Protein 9HYQ (pdb70)

Radius of gyration: 39.66 Å; Cα contacts (8 Å, |Δi|>4): 3460; chains: 2; bounding box: 107×96×97 Å

Solvent-accessible surface area: 54038 Å² total; per-residue (Å²): 198,91,54,46,14,65,20,100,76,58,5,197,38,0,11,39,0,0,0,0,0,0,6,23,0,0,0,0,0,0,0,40,153,3,7,2,1,4,0,0,0,28,6,10,1,4,1,9,15,0,1,6,0,2,4,0,2,1,36,6,85,2,34,107,28,27,5,109,151,34,172,111,9,111,0,17,0,46,0,74,34,0,12,0,23,0,28,4,154,33,8,59,0,18,0,1,0,0,5,98,57,34,1,0,0,1,32,1,89,5,94,164,74,9,43,0,26,1,30,0,3,1,3,6,41,94,73,43,109,19,97,206,28,3,0,38,3,0,0,15,7,154,36,33,73,218,56,20,52,16,66,21,11,101,36,53,68,150,114,2,22,51,0,13,1,27,0,38,3,49,113,117,6,2,3,22,56,0,0,53,39,0,33,0,79,160,18,64,108,101,17,42,32,3,0,89,19,15,0,3,1,0,2,0,0,0,51,44,9,80,84,70,26,69,70,82,61,88,41,16,69,5,46,17,77,7,23,0,2,66,3,106,157,45,32,122,151,14,45,3,0,0,0,3,37,38,69,67,9,153,60,54,99,82,0,54,112,18,0,79,88,26,8,96,77,0,1,84,171,18,138,19,25,87,137,20,9,68,96,10,50,136,89,1,39,91,26,0,48,55,0,12,111,50,0,28,1,21,30,126,117,110,45,98,80,29,6,97,43,0,8,76,0,2,16,0,0,2,0,1,2,0,0,1,0,94,7,80,17,2,2,3,2,0,0,1,5,1,2,1,0,1,23,65,29,38,136,188,36,37,14,8,0,4,2,3,74,72,0,0,0,0,2,12,2,13,7,2,0,0,0,0,22,1,2,10,7,0,5,1,37,58,1,0,43,4,0,4,57,9,5,43,125,0,19,109,0,0,47,8,0,0,101,44,23,8,126,12,102,3,3,0,5,1,3,5,0,0,10,0,0,0,0,0,0,3,26,0,10,80,196,40,37,101,210,40,60,73,0,15,1,102,18,39,138,3,25,29,3,6,14,11,3,0,4,1,0,11,0,0,3,33,5,89,71,9,27,54,35,116,9,90,81,18,54,76,1,0,56,12,0,0,28,1,4,27,60,3,5,80,51,24,4,62,148,123,42,196,137,28,42,47,87,113,34,40,0,36,4,58,12,8,2,0,6,30,0,1,0,31,0,25,6,2,0,2,11,0,0,1,0,79,16,0,0,70,18,3,37,164,53,33,151,79,112,104,5,93,129,11,44,134,15,12,2,91,12,16,64,67,148,22,66,45,221,139,57,160,69,65,0,0,6,0,1,132,54,80,110,80,83,28,44,62,12,4,0,0,0,12,0,0,4,7,10,74,33,21,1,8,49,51,145,90,36,109,20,0,64,15,0,0,79,73,0,76,34,0,95,165,10,52,27,70,32,0,22,9,4,1,0,0,4,0,0,2,0,17,19,42,114,57,0,43,68,18,0,47,40,0,0,38,72,15,96,30,68,0,14,0,0,2,10,55,33,79,6,2,1,0,0,0,0,30,0,0,0,0,1,3,0,0,2,3,0,0,0,6,29,25,70,103,77,0,4,0,2,10,0,6,5,96,87,2,42,0,43,0,39,0,26,0,19,38,91,0,22,0,41,0,17,0,106,106,21,141,38,85,50,34,131,20,62,34,118,56,35,106,176,31,24,55,86,59,19,174,202,84,57,49,13,66,20,97,74,52,5,184,26,0,11,35,0,0,0,0,0,0,6,23,1,0,0,0,0,0,0,29,153,3,8,3,1,4,0,0,1,29,6,9,0,4,1,6,16,0,2,5,0,2,4,0,2,1,34,5,87,1,49,108,28,10,4,116,130,16,187,83,7,102,0,18,0,60,0,81,32,0,11,0,25,0,24,3,114,64,3,58,0,21,0,0,0,1,6,100,58,32,1,0,0,2,32,2,79,22,122,186,67,6,55,0,38,0,30,0,3,1,2,7,37,100,76,44,113,23,99,206,39,2,0,40,3,1,0,16,9,154,24,35,70,213,58,20,59,16,64,21,10,102,38,58,73,45,190,105,2,23,48,0,15,1,32,0,42,3,47,102,120,6,2,3,18,58,0,0,55,44,0,32,0,80,144,14,65,116,107,17,44,31,4,0,82,14,15,0,3,1,0,0,0,0,0,65,39,10,69,85,58,28,67,70,81,61,91,20,34,62,7,49,16,75,7,29,0,3,101,1,122,151,43,29,118,147,10,47,1,0,0,0,3,36,38,72,63,10,134,58,55,104,85,1,35,100,16,0,74,78,22,8,98,75,0,2,73,166,18,126,20,26,86,169,31,8,48,104,10,45,138,93,1,39,110,22,0,50,53,0,12,114,46,0,25,1,18,21,112,218,84,107,44,75,88,30,1,108,49,0,8,76,0,2,13,0,0,1,0,1,2,0,0,1,0,94,6,80,12,1,2,4,0,0,0,0,3,1,2,1,0,0,38,59,30,38,156,189,32,42,15,8,1,5,1,4,62,68,0,0,0,1,1,6,2,15,10,2,1,0,0,0,21,1,1,10,6,0,7,1,34,54,0,0,44,3,1,4,62,9,6,41,115,0,17,110,0,0,54,9,0,0,107,29,23,8,125,19,124,4,3,0,5,2,1,8,0,0,7,0,0,0,2,0,0,3,24,0,9,66,177,47,36,96,208,37,69,104,0,11,1,102,17,41,134,5,23,36,0,6,13,4,4,0,3,2,0,11,0,0,5,32,5,84,71,11,23,59,37,110,7,84,84,19,49,76,1,0,52,13,0,0,29,0,5,26,59,3,5,81,50,22,4,64,148,128,41,233,159,26,44,54,87,113,34,41,1,41,4,60,11,8,2,0,1,28,0,1,0,29,0,28,8,2,0,2,12,0,0,2,0,80,18,0,0,67,19,3,43,161,52,34,142,70,103,107,4,68,130,10,34,117,15,12,3,94,26,18,64,66,148,20,90,35,231,84,164,65,61,0,0,5,0,2,149,53,79,109,78,81,36,46,58,16,3,0,0,0,8,0,1,4,6,9,72,32,23,3,8,50,54,150,90,37,107,19,0,64,22,0,0,74,82,0,74,24,0,90,155,15,52,27,69,33,0,33,7,6,1,0,0,2,0,0,3,0,17,20,41,144,55,0,47,68,16,0,51,38,0,0,38,73,15,98,29,63,0,14,0,0,3,10,52,34,81,1,2,0,0,0,0,0,30,0,0,0,0,0,3,0,0,2,2,0,0,0,7,26,35,69,106,75,0,5,0,2,11,0,9,7,134,98,4,17,0,43,0,39,0,20,0,20,48,86,0,25,0,36,0,10,0,109,114,24,144,45,82,70,55,127,18,62,63,61,79,40,96,161,20,18,56,82,75,90

Secondary structure (DSSP, 8-state):
----EEE-S--SSGGG-EEEEETTEEEEEEEETTEEEEEEEETT-B-TT--B---EEEEEEEES-TTTT-SS-EEEEEGGGTEEEEEETTEEEEEEE-SSSSEEEEEEEEEEEEEEEEEEEES-SS-EE--TTGGGGSSSTT-PPTT-EE-----B----EEEEEEEE--S--HHHHHHHHTT-GGGGGGS--SSTTEEEEEEEEESS-EEEEEEEEESSS-EEEEEEEE-SS-EEEEEEEEEEEEEE-SSHHHHHHHHHHHHHHH-TTSS--HHHHHHHHHHHHHHHHHHTTS-EEE---HHHHHHHHHHHHHHHHHHHHHTTTT-SSPPPSBSTT----GGGT-GGG---TT--TT-SSEEEHHHHHHHHGGGTTTT-TTTTHHHHHHHHTTHHHHHHHHHHHHS--S----SEEETTSSBPHHHH-SS--TTS-TTS-S-TTTTT---THHHHHHHHHHHHHHH----TTTHHHHHHHHHHHHHHHHHHHHHHSS-SS-TTS-----SEEETTTEEEEBS-HHHHHHHHHHHHHHHTT---SHHHHHHHHSPPPPEEEEE----EEEEE-S-SB-SEE-S---GGGTTTTTS-SSSTTSTTHHHHHHHHHH-HHHHHH--SSTT-THHHHHHHTT-TTHHHHHHHHHHS--SSSSTT----TTS-SSBHHHHHHHHHHHHHHHEEEETTEEEESTT--TT--EEEEEEETTTEEEEEEEETTEEEEEEEESGGGGGGEEE---/----EEE-S--SSGGG-EEEEETTEEEEEEEETTEEEEEEEETT-B-TT--B---EEEEEEEES-TTSS-SS-EEEEEGGGTEEEEEETTEEEEEEE-SSSSEEEEEEEEEEEEEEEEEEEES-SS-EE--TTGGGGSSSTT-PPTT-EE---EEEE----EEEEEEEE--S--HHHHHHHHTT-GGGGGGS--SSTTEEEEEEEEESS-EEEEEEEEEETTEEEEEEEEE-SS-EEEEEEEEEEEEEE-SSHHHHHHHHHHHHHHH-TTSS--HHHHHHHHHHHHHHHHHHTTS-EEE---HHHHHHHHHHHHHHHHHHHHHHTTTT-SSPPPSBSTT----GGGT-GGG---TT--TT-SSEEEHHHHHHHHGGGTTTT-TTTTHHHHHHHHTTHHHHHHHHHHHHS--S----SEEETTSSBPHHHH-SS--TTS-TTS-S-TTTTT---THHHHHHHHHHHHHHH----TTTHHHHHHHHHHHHHHHHHHHHHHSS-SS-TTS-----SEEETTTEEEEBS-HHHHHHHHHHHHHHHTT---SHHHHHHHHSPPPPEEEEE---EEEEE-S-SB-SEE-S---GGGTTTTTS-SSSTTSTTHHHHHHHHHH-HHHHHH--SSTT-THHHHHHHTT-HHHHHHHHHHHHS--SSSSTT----TTS-SSBHHHHHHHHHHHHHHHEEEETTEEEESTT--TTS-EEEEEEETTTEEEEEEEETTEEEEEEEESGGGGGGEEE--

Structure (mmCIF, N/CA/C/O backbone):
data_9HYQ
#
_entry.id   9HYQ
#
_cell.length_a   101.201
_cell.length_b   138.322
_cell.length_c   195.53
_cell.angle_alpha   90
_cell.angle_beta   90
_cell.angle_gamma   90
#
_symmetry.space_group_name_H-M   'P 21 21 21'
#
loop_
_entity.id
_entity.type
_entity.pdbx_description
1 polymer 'DUF5703 domain-containing protein'
2 water water
#
loop_
_atom_site.group_PDB
_atom_site.id
_atom_site.type_symbol
_atom_site.label_atom_id
_atom_site.label_alt_id
_atom_site.label_comp_id
_atom_site.label_asym_id
_atom_site.label_entity_id
_atom_site.label_seq_id
_atom_site.pdbx_PDB_ins_code
_atom_site.Cartn_x
_atom_site.Cartn_y
_atom_site.Cartn_z
_atom_site.occupancy
_atom_site.B_iso_or_equiv
_atom_site.auth_seq_id
_atom_site.auth_comp_id
_atom_site.auth_asym_id
_atom_site.auth_atom_id
_atom_site.pdbx_PDB_model_num
ATOM 1 N N . GLN A 1 20 ? 9.29 3.771 58.976 1 103.152 21 GLN A N 1
ATOM 2 C CA . GLN A 1 20 ? 9.235 2.661 59.971 1 114.521 21 GLN A CA 1
ATOM 3 C C . GLN A 1 20 ? 7.826 2.056 60.061 1 115.89 21 GLN A C 1
ATOM 4 O O . GLN A 1 20 ? 6.844 2.751 60.316 1 113.381 21 GLN A O 1
ATOM 10 N N . HIS A 1 21 ? 7.738 0.73 59.879 1 117.011 22 HIS A N 1
ATOM 11 C CA . HIS A 1 21 ? 6.466 0.018 59.818 1 114.538 22 HIS A CA 1
ATOM 12 C C . HIS A 1 21 ? 6.593 -1.314 60.577 1 113.759 22 HIS A C 1
ATOM 13 O O . HIS A 1 21 ? 7.227 -1.377 61.631 1 98.835 22 HIS A O 1
ATOM 20 N N . ALA A 1 22 ? 5.956 -2.374 60.058 1 115.911 23 ALA A N 1
ATOM 21 C CA . ALA A 1 22 ? 5.926 -3.667 60.723 1 117.224 23 ALA A CA 1
ATOM 22 C C . ALA A 1 22 ? 5.628 -4.785 59.721 1 121.13 23 ALA A C 1
ATOM 23 O O . ALA A 1 22 ? 4.765 -4.661 58.843 1 94.446 23 ALA A O 1
ATOM 25 N N . ASN A 1 23 ? 6.364 -5.893 59.895 1 119.404 24 ASN A N 1
ATOM 26 C CA . ASN A 1 23 ? 6.15 -7.134 59.172 1 99.212 24 ASN A CA 1
ATOM 27 C C . ASN A 1 23 ? 5.024 -7.909 59.854 1 98.79 24 ASN A C 1
ATOM 28 O O . ASN A 1 23 ? 4.579 -7.532 60.941 1 98.005 24 ASN A O 1
ATOM 33 N N . VAL A 1 24 ? 4.552 -8.972 59.192 1 98.477 25 VAL A N 1
ATOM 34 C CA . VAL A 1 24 ? 3.641 -9.927 59.813 1 95.005 25 VAL A CA 1
ATOM 35 C C . VAL A 1 24 ? 4.465 -11.091 60.357 1 93.638 25 VAL A C 1
ATOM 36 O O . VAL A 1 24 ? 5.188 -11.748 59.597 1 80.299 25 VAL A O 1
ATOM 40 N N . VAL A 1 25 ? 4.333 -11.328 61.673 1 85.429 26 VAL A N 1
ATOM 41 C CA . VAL A 1 25 ? 5.098 -12.357 62.357 1 82.538 26 VAL A CA 1
ATOM 42 C C . VAL A 1 25 ? 4.131 -13.271 63.095 1 82.386 26 VAL A C 1
ATOM 43 O O . VAL A 1 25 ? 3.516 -12.849 64.068 1 84.933 26 VAL A O 1
ATOM 47 N N . TRP A 1 26 ? 4.006 -14.511 62.61 1 85.037 27 TRP A N 1
ATOM 48 C CA . TRP A 1 26 ? 3.282 -15.553 63.315 1 81.359 27 TRP A CA 1
ATOM 49 C C . TRP A 1 26 ? 4.284 -16.412 64.066 1 81.823 27 TRP A C 1
ATOM 50 O O . TRP A 1 26 ? 5.245 -16.885 63.456 1 77.617 27 TRP A O 1
ATOM 61 N N . ASP A 1 27 ? 4.002 -16.654 65.354 1 84.596 28 ASP A N 1
ATOM 62 C CA . ASP A 1 27 ? 4.913 -17.397 66.205 1 89.167 28 ASP A CA 1
ATOM 63 C C . ASP A 1 27 ? 4.344 -18.778 66.561 1 83.43 28 ASP A C 1
ATOM 64 O O . ASP A 1 27 ? 4.882 -19.428 67.451 1 100.517 28 ASP A O 1
ATOM 69 N N . THR A 1 28 ? 3.276 -19.23 65.88 1 75.567 29 THR A N 1
ATOM 70 C CA . THR A 1 28 ? 2.731 -20.574 66.072 1 72.597 29 THR A CA 1
ATOM 71 C C . THR A 1 28 ? 2.161 -21.058 64.741 1 69.348 29 THR A C 1
ATOM 72 O O . THR A 1 28 ? 1.61 -20.258 64.005 1 65.285 29 THR A O 1
ATOM 76 N N . PRO A 1 29 ? 2.21 -22.363 64.39 1 75.221 30 PRO A N 1
ATOM 77 C CA . PRO A 1 29 ? 1.837 -22.785 63.046 1 75.4 30 PRO A CA 1
ATOM 78 C C . PRO A 1 29 ? 0.356 -22.589 62.748 1 73.309 30 PRO A C 1
ATOM 79 O O . PRO A 1 29 ? -0.454 -22.347 63.639 1 70.683 30 PRO A O 1
ATOM 83 N N . SER A 1 30 ? 0.025 -22.699 61.468 1 79.782 31 SER A N 1
ATOM 84 C CA . SER A 1 30 ? -1.321 -22.453 60.991 1 84.029 31 SER A CA 1
ATOM 85 C C . SER A 1 30 ? -2.103 -23.771 60.968 1 86.689 31 SER A C 1
ATOM 86 O O . SER A 1 30 ? -1.505 -24.842 60.883 1 86.894 31 SER A O 1
ATOM 89 N N . ARG A 1 31 ? -3.44 -23.674 61.038 1 84.216 32 ARG A N 1
ATOM 90 C CA . ARG A 1 31 ? -4.327 -24.82 61.18 1 79.166 32 ARG A CA 1
ATOM 91 C C . ARG A 1 31 ? -4.802 -25.346 59.824 1 79.164 32 ARG A C 1
ATOM 92 O O . ARG A 1 31 ? -4.923 -26.557 59.667 1 87.414 32 ARG A O 1
ATOM 100 N N . ASN A 1 32 ? -5.087 -24.447 58.866 1 76.651 33 ASN A N 1
ATOM 101 C CA . ASN A 1 32 ? -5.627 -24.813 57.556 1 74.596 33 ASN A CA 1
ATOM 102 C C . ASN A 1 32 ? -5.279 -23.736 56.53 1 66.193 33 ASN A C 1
ATOM 103 O O . ASN A 1 32 ? -4.738 -22.7 56.907 1 74.69 33 ASN A O 1
ATOM 108 N N . SER A 1 33 ? -5.669 -23.941 55.261 1 61.079 34 SER A N 1
ATOM 109 C CA . SER A 1 33 ? -5.24 -23.078 54.162 1 63.951 34 SER A CA 1
ATOM 110 C C . SER A 1 33 ? -5.795 -21.65 54.248 1 72.181 34 SER A C 1
ATOM 111 O O . SER A 1 33 ? -5.247 -20.759 53.604 1 68.977 34 SER A O 1
ATOM 114 N N . SER A 1 34 ? -6.858 -21.404 55.031 1 78.117 35 SER A N 1
ATOM 115 C CA . SER A 1 34 ? -7.362 -20.048 55.216 1 76.61 35 SER A CA 1
ATOM 116 C C . SER A 1 34 ? -6.417 -19.228 56.096 1 80.067 35 SER A C 1
ATOM 117 O O . SER A 1 34 ? -6.467 -17.995 56.091 1 86.021 35 SER A O 1
ATOM 120 N N . GLU A 1 35 ? -5.606 -19.92 56.906 1 76.696 36 GLU A N 1
ATOM 121 C CA . GLU A 1 35 ? -4.657 -19.254 57.782 1 78.044 36 GLU A CA 1
ATOM 122 C C . GLU A 1 35 ? -3.315 -19.114 57.062 1 75.578 36 GLU A C 1
ATOM 123 O O . GLU A 1 35 ? -2.265 -19.291 57.684 1 72.79 36 GLU A O 1
ATOM 129 N N . SER A 1 36 ? -3.359 -18.75 55.767 1 69.424 37 SER A N 1
ATOM 130 C CA . SER A 1 36 ? -2.156 -18.688 54.947 1 67.976 37 SER A CA 1
ATOM 131 C C . SER A 1 36 ? -1.692 -17.244 54.746 1 63.048 37 SER A C 1
ATOM 132 O O . SER A 1 36 ? -2.418 -16.302 55.075 1 68.92 37 SER A O 1
ATOM 135 N N . MET A 1 37 ? -0.475 -17.122 54.192 1 54.297 38 MET A N 1
ATOM 136 C CA . MET A 1 37 ? 0.257 -15.877 54.015 1 52.001 38 MET A CA 1
ATOM 137 C C . MET A 1 37 ? 0.572 -15.656 52.531 1 52.811 38 MET A C 1
ATOM 138 O O . MET A 1 37 ? 0.976 -16.576 51.816 1 46.434 38 MET A O 1
ATOM 143 N N . PRO A 1 38 ? 0.38 -14.429 51.997 1 57.713 39 PRO A N 1
ATOM 144 C CA . PRO A 1 38 ? 0.668 -14.175 50.598 1 54.4 39 PRO A CA 1
ATOM 145 C C . PRO A 1 38 ? 2.162 -13.988 50.407 1 54.423 39 PRO A C 1
ATOM 146 O O . PRO A 1 38 ? 2.852 -13.524 51.31 1 54.53 39 PRO A O 1
ATOM 150 N N . CYS A 1 39 ? 2.64 -14.37 49.229 1 54.921 40 CYS A N 1
ATOM 151 C CA . CYS A 1 39 ? 4.028 -14.175 48.861 1 57.15 40 CYS A CA 1
ATOM 152 C C . CYS A 1 39 ? 4.092 -14.303 47.354 1 56.253 40 CYS A C 1
ATOM 153 O O . CYS A 1 39 ? 3.551 -15.249 46.791 1 64.626 40 CYS A O 1
ATOM 156 N N . GLY A 1 40 ? 4.741 -13.352 46.7 1 54.529 41 GLY A N 1
ATOM 157 C CA . GLY A 1 40 ? 4.81 -13.459 45.264 1 53.306 41 GLY A CA 1
ATOM 158 C C . GLY A 1 40 ? 5.873 -12.553 44.686 1 50.65 41 GLY A C 1
ATOM 159 O O . GLY A 1 40 ? 6.962 -12.398 45.258 1 59.184 41 GLY A O 1
ATOM 160 N N . GLY A 1 41 ? 5.495 -12.022 43.526 1 46.371 42 GLY A N 1
ATOM 161 C CA . GLY A 1 41 ? 6.368 -11.252 42.67 1 50.046 42 GLY A CA 1
ATOM 162 C C . GLY A 1 41 ? 6.146 -11.654 41.219 1 47.898 42 GLY A C 1
ATOM 163 O O . GLY A 1 41 ? 5.835 -12.804 40.94 1 43.024 42 GLY A O 1
ATOM 164 N N . GLY A 1 42 ? 6.311 -10.679 40.32 1 51.603 43 GLY A N 1
ATOM 165 C CA . GLY A 1 42 ? 6.265 -10.928 38.895 1 51.663 43 GLY A CA 1
ATOM 166 C C . GLY A 1 42 ? 4.816 -11.071 38.47 1 54.235 43 GLY A C 1
ATOM 167 O O . GLY A 1 42 ? 4.036 -10.144 38.626 1 70.109 43 GLY A O 1
ATOM 168 N N . ASP A 1 43 ? 4.457 -12.25 37.969 1 56.862 44 ASP A N 1
ATOM 169 C CA . ASP A 1 43 ? 3.059 -12.568 37.73 1 56.113 44 ASP A CA 1
ATOM 170 C C . ASP A 1 43 ? 2.67 -13.807 38.539 1 53.068 44 ASP A C 1
ATOM 171 O O . ASP A 1 43 ? 1.932 -14.65 38.037 1 59.901 44 ASP A O 1
ATOM 176 N N . ILE A 1 44 ? 3.164 -13.917 39.783 1 49.067 45 ILE A N 1
ATOM 177 C CA . ILE A 1 44 ? 3.004 -15.14 40.558 1 53.352 45 ILE A CA 1
ATOM 178 C C . ILE A 1 44 ? 2.637 -14.826 42.002 1 49.468 45 ILE A C 1
ATOM 179 O O . ILE A 1 44 ? 3.254 -13.985 42.647 1 53.07 45 ILE A O 1
ATOM 184 N N . GLY A 1 45 ? 1.688 -15.611 42.508 1 50.111 46 GLY A N 1
ATOM 185 C CA . GLY A 1 45 ? 1.229 -15.521 43.881 1 56.939 46 GLY A CA 1
ATOM 186 C C . GLY A 1 45 ? 1.172 -16.893 44.556 1 57.24 46 GLY A C 1
ATOM 187 O O . GLY A 1 45 ? 0.614 -17.857 44.032 1 57.046 46 GLY A O 1
ATOM 188 N N . MET A 1 46 ? 1.725 -16.941 45.761 1 55.953 47 MET A N 1
ATOM 189 C CA . MET A 1 46 ? 1.657 -18.131 46.577 1 59.841 47 MET A CA 1
ATOM 190 C C . MET A 1 46 ? 0.969 -17.82 47.899 1 56.954 47 MET A C 1
ATOM 191 O O . MET A 1 46 ? 1.181 -16.768 48.501 1 53.741 47 MET A O 1
ATOM 196 N N . ASN A 1 47 ? 0.143 -18.772 48.33 1 59.967 48 ASN A N 1
ATOM 197 C CA . ASN A 1 47 ? -0.328 -18.835 49.704 1 64.397 48 ASN A CA 1
ATOM 198 C C . ASN A 1 47 ? 0.531 -19.86 50.432 1 58.806 48 ASN A C 1
ATOM 199 O O . ASN A 1 47 ? 0.675 -20.978 49.957 1 57.385 48 ASN A O 1
ATOM 204 N N . ILE A 1 48 ? 1.101 -19.468 51.571 1 63.808 49 ILE A N 1
ATOM 205 C CA . ILE A 1 48 ? 2.121 -20.256 52.247 1 63.819 49 ILE A CA 1
ATOM 206 C C . ILE A 1 48 ? 1.681 -20.437 53.69 1 63.765 49 ILE A C 1
ATOM 207 O O . ILE A 1 48 ? 1.348 -19.454 54.348 1 66.914 49 ILE A O 1
ATOM 212 N N . TRP A 1 49 ? 1.731 -21.677 54.188 1 64.096 50 TRP A N 1
ATOM 213 C CA . TRP A 1 49 ? 1.402 -21.923 55.584 1 63.59 50 TRP A CA 1
ATOM 214 C C . TRP A 1 49 ? 2.025 -23.229 56.068 1 64.898 50 TRP A C 1
ATOM 215 O O . TRP A 1 49 ? 2.475 -24.053 55.27 1 51.987 50 TRP A O 1
ATOM 226 N N . VAL A 1 50 ? 2.032 -23.388 57.4 1 72.112 51 VAL A N 1
ATOM 227 C CA . VAL A 1 50 ? 2.574 -24.573 58.035 1 72.019 51 VAL A CA 1
ATOM 228 C C . VAL A 1 50 ? 1.477 -25.265 58.838 1 76.488 51 VAL A C 1
ATOM 229 O O . VAL A 1 50 ? 0.924 -24.677 59.77 1 80.965 51 VAL A O 1
ATOM 233 N N . GLU A 1 51 ? 1.228 -26.538 58.482 1 80.155 52 GLU A N 1
ATOM 234 C CA . GLU A 1 51 ? 0.136 -27.331 59.026 1 77.882 52 GLU A CA 1
ATOM 235 C C . GLU A 1 51 ? 0.657 -28.706 59.446 1 79.667 52 GLU A C 1
ATOM 236 O O . GLU A 1 51 ? 1.032 -29.512 58.589 1 79.361 52 GLU A O 1
ATOM 242 N N . GLU A 1 52 ? 0.643 -28.958 60.767 1 78.982 53 GLU A N 1
ATOM 243 C CA . GLU A 1 52 ? 1.12 -30.203 61.354 1 81.391 53 GLU A CA 1
ATOM 244 C C . GLU A 1 52 ? 2.485 -30.546 60.753 1 78.872 53 GLU A C 1
ATOM 245 O O . GLU A 1 52 ? 2.673 -31.613 60.174 1 88.739 53 GLU A O 1
ATOM 251 N N . GLY A 1 53 ? 3.422 -29.6 60.847 1 69.909 54 GLY A N 1
ATOM 252 C CA . GLY A 1 53 ? 4.818 -29.86 60.534 1 75.172 54 GLY A CA 1
ATOM 253 C C . GLY A 1 53 ? 5.139 -29.841 59.036 1 79.641 54 GLY A C 1
ATOM 254 O O . GLY A 1 53 ? 6.286 -30.057 58.639 1 86.924 54 GLY A O 1
ATOM 255 N N . ASP A 1 54 ? 4.146 -29.58 58.185 1 76.392 55 ASP A N 1
ATOM 256 C CA . ASP A 1 54 ? 4.428 -29.52 56.762 1 80.459 55 ASP A CA 1
ATOM 257 C C . ASP A 1 54 ? 4.379 -28.068 56.31 1 77.828 55 ASP A C 1
ATOM 258 O O . ASP A 1 54 ? 3.569 -27.28 56.798 1 79.917 55 ASP A O 1
ATOM 263 N N . ILE A 1 55 ? 5.293 -27.734 55.396 1 76.667 56 ILE A N 1
ATOM 264 C CA . ILE A 1 55 ? 5.281 -26.444 54.737 1 74.099 56 ILE A CA 1
ATOM 265 C C . ILE A 1 55 ? 4.482 -26.631 53.455 1 71.176 56 ILE A C 1
ATOM 266 O O . ILE A 1 55 ? 4.851 -27.421 52.588 1 72.073 56 ILE A O 1
ATOM 271 N N . LEU A 1 56 ? 3.362 -25.908 53.381 1 67.584 57 LEU A N 1
ATOM 272 C CA . LEU A 1 56 ? 2.442 -26.005 52.268 1 62.77 57 LEU A CA 1
ATOM 273 C C . LEU A 1 56 ? 2.333 -24.653 51.587 1 53.901 57 LEU A C 1
ATOM 274 O O . LEU A 1 56 ? 2.279 -23.618 52.256 1 46.764 57 LEU A O 1
ATOM 279 N N . PHE A 1 57 ? 2.323 -24.691 50.252 1 52.044 58 PHE A N 1
ATOM 280 C CA . PHE A 1 57 ? 2.08 -23.483 49.492 1 52.427 58 PHE A CA 1
ATOM 281 C C . PHE A 1 57 ? 1.249 -23.809 48.254 1 56.287 58 PHE A C 1
ATOM 282 O O . PHE A 1 57 ? 1.491 -24.795 47.565 1 62.982 58 PHE A O 1
ATOM 290 N N . TYR A 1 58 ? 0.221 -22.986 48.027 1 58.514 59 TYR A N 1
ATOM 291 C CA . TYR A 1 58 ? -0.511 -22.947 46.771 1 57.595 59 TYR A CA 1
ATOM 292 C C . TYR A 1 58 ? 0.249 -22.053 45.796 1 54.508 59 TYR A C 1
ATOM 293 O O . TYR A 1 58 ? 0.912 -21.115 46.222 1 58.271 59 TYR A O 1
ATOM 302 N N . LEU A 1 59 ? 0.119 -22.321 44.495 1 51.102 60 LEU A N 1
ATOM 303 C CA . LEU A 1 59 ? 0.86 -21.574 43.493 1 53.015 60 LEU A CA 1
ATOM 304 C C . LEU A 1 59 ? -0.064 -21.184 42.348 1 61.97 60 LEU A C 1
ATOM 305 O O . LEU A 1 59 ? -0.431 -22.028 41.528 1 78.124 60 LEU A O 1
ATOM 310 N N . SER A 1 60 ? -0.415 -19.893 42.282 1 66.876 61 SER A N 1
ATOM 311 C CA . SER A 1 60 ? -1.263 -19.384 41.214 1 65.551 61 SER A CA 1
ATOM 312 C C . SER A 1 60 ? -0.479 -18.396 40.359 1 59.088 61 SER A C 1
ATOM 313 O O . SER A 1 60 ? 0.323 -17.627 40.893 1 51.045 61 SER A O 1
ATOM 316 N N . ARG A 1 61 ? -0.706 -18.449 39.035 1 60.31 62 ARG A N 1
ATOM 317 C CA . ARG A 1 61 ? -0.115 -17.484 38.113 1 61.239 62 ARG A CA 1
ATOM 318 C C . ARG A 1 61 ? -1.223 -16.788 37.326 1 58.446 62 ARG A C 1
ATOM 319 O O . ARG A 1 61 ? -2.255 -17.394 37.026 1 68.872 62 ARG A O 1
ATOM 327 N N . SER A 1 62 ? -1.005 -15.509 37.007 1 53.969 63 SER A N 1
ATOM 328 C CA . SER A 1 62 ? -1.952 -14.747 36.211 1 61.859 63 SER A CA 1
ATOM 329 C C . SER A 1 62 ? -2.102 -15.361 34.821 1 59.476 63 SER A C 1
ATOM 330 O O . SER A 1 62 ? -1.128 -15.816 34.237 1 54.617 63 SER A O 1
ATOM 333 N N . GLY A 1 63 ? -3.34 -15.405 34.32 1 63.827 64 GLY A N 1
ATOM 334 C CA . GLY A 1 63 ? -3.596 -15.656 32.909 1 63.947 64 GLY A CA 1
ATOM 335 C C . GLY A 1 63 ? -3.824 -17.129 32.565 1 61.718 64 GLY A C 1
ATOM 336 O O . GLY A 1 63 ? -3.984 -17.457 31.392 1 63.848 64 GLY A O 1
ATOM 337 N N . THR A 1 64 ? -3.858 -18.011 33.571 1 60.592 65 THR A N 1
ATOM 338 C CA . THR A 1 64 ? -3.967 -19.445 33.326 1 61.225 65 THR A CA 1
ATOM 339 C C . THR A 1 64 ? -5.439 -19.85 33.253 1 66.641 65 THR A C 1
ATOM 340 O O . THR A 1 64 ? -6.011 -20.358 34.23 1 61.405 65 THR A O 1
ATOM 344 N N . PHE A 1 65 ? -6.037 -19.626 32.074 1 64.616 66 PHE A N 1
ATOM 345 C CA . PHE A 1 65 ? -7.473 -19.79 31.908 1 63.366 66 PHE A CA 1
ATOM 346 C C . PHE A 1 65 ? -7.733 -21.08 31.14 1 63.218 66 PHE A C 1
ATOM 347 O O . PHE A 1 65 ? -7.117 -21.294 30.099 1 66.187 66 PHE A O 1
ATOM 355 N N . ASP A 1 66 ? -8.653 -21.915 31.655 1 62.312 67 ASP A N 1
ATOM 356 C CA . ASP A 1 66 ? -8.923 -23.218 31.063 1 63.623 67 ASP A CA 1
ATOM 357 C C . ASP A 1 66 ? -9.883 -23.022 29.896 1 63.71 67 ASP A C 1
ATOM 358 O O . ASP A 1 66 ? -10.141 -21.893 29.5 1 68.821 67 ASP A O 1
ATOM 363 N N . GLU A 1 67 ? -10.402 -24.125 29.348 1 66.06 68 GLU A N 1
ATOM 364 C CA . GLU A 1 67 ? -11.266 -24.058 28.177 1 63.994 68 GLU A CA 1
ATOM 365 C C . GLU A 1 67 ? -12.641 -23.508 28.555 1 58.384 68 GLU A C 1
ATOM 366 O O . GLU A 1 67 ? -13.387 -23.087 27.673 1 49.94 68 GLU A O 1
ATOM 372 N N . ASN A 1 68 ? -12.964 -23.509 29.857 1 57.868 69 ASN A N 1
ATOM 373 C CA . ASN A 1 68 ? -14.191 -22.899 30.346 1 64.048 69 ASN A CA 1
ATOM 374 C C . ASN A 1 68 ? -13.913 -21.528 30.954 1 64.731 69 ASN A C 1
ATOM 375 O O . ASN A 1 68 ? -14.794 -20.963 31.594 1 72.94 69 ASN A O 1
ATOM 380 N N . ASN A 1 69 ? -12.687 -21.021 30.763 1 62.513 70 ASN A N 1
ATOM 381 C CA . ASN A 1 69 ? -12.268 -19.693 31.199 1 58.228 70 ASN A CA 1
ATOM 382 C C . ASN A 1 69 ? -12.27 -19.579 32.728 1 55.493 70 ASN A C 1
ATOM 383 O O . ASN A 1 69 ? -12.595 -18.517 33.264 1 51.321 70 ASN A O 1
ATOM 388 N N . CYS A 1 70 ? -11.883 -20.68 33.4 1 51.765 71 CYS A N 1
ATOM 389 C CA . CYS A 1 70 ? -11.675 -20.741 34.836 1 51.734 71 CYS A CA 1
ATOM 390 C C . CYS A 1 70 ? -10.2 -20.516 35.143 1 57.491 71 CYS A C 1
ATOM 391 O O . CYS A 1 70 ? -9.346 -21.042 34.427 1 56.259 71 CYS A O 1
ATOM 394 N N . GLN A 1 71 ? -9.904 -19.765 36.217 1 63.399 72 GLN A N 1
ATOM 395 C CA . GLN A 1 71 ? -8.513 -19.501 36.562 1 69.117 72 GLN A CA 1
ATOM 396 C C . GLN A 1 71 ? -7.987 -20.63 37.448 1 72.652 72 GLN A C 1
ATOM 397 O O . GLN A 1 71 ? -8.266 -20.674 38.652 1 67.714 72 GLN A O 1
ATOM 403 N N . LEU A 1 72 ? -7.18 -21.503 36.825 1 72.769 73 LEU A N 1
ATOM 404 C CA . LEU A 1 72 ? -6.603 -22.665 37.48 1 67.005 73 LEU A CA 1
ATOM 405 C C . LEU A 1 72 ? -5.364 -22.263 38.278 1 58.457 73 LEU A C 1
ATOM 406 O O . LEU A 1 72 ? -4.543 -21.487 37.793 1 59.98 73 LEU A O 1
ATOM 411 N N . LYS A 1 73 ? -5.247 -22.796 39.503 1 52.736 74 LYS A N 1
ATOM 412 C CA . LYS A 1 73 ? -3.989 -22.792 40.233 1 55.359 74 LYS A CA 1
ATOM 413 C C . LYS A 1 73 ? -3.107 -23.878 39.629 1 56.895 74 LYS A C 1
ATOM 414 O O . LYS A 1 73 ? -3.621 -24.863 39.1 1 54.188 74 LYS A O 1
ATOM 420 N N . GLN A 1 74 ? -1.787 -23.672 39.707 1 59.979 75 GLN A N 1
ATOM 421 C CA . GLN A 1 74 ? -0.838 -24.558 39.063 1 64.829 75 GLN A CA 1
ATOM 422 C C . GLN A 1 74 ? -0.729 -25.857 39.841 1 60.784 75 GLN A C 1
ATOM 423 O O . GLN A 1 74 ? -0.557 -26.913 39.221 1 71.407 75 GLN A O 1
ATOM 429 N N . GLY A 1 75 ? -0.787 -25.732 41.176 1 49.493 76 GLY A N 1
ATOM 430 C CA . GLY A 1 75 ? -0.851 -26.874 42.068 1 50.477 76 GLY A CA 1
ATOM 431 C C . GLY A 1 75 ? -0.632 -26.464 43.521 1 53.893 76 GLY A C 1
ATOM 432 O O . GLY A 1 75 ? -0.63 -25.275 43.838 1 53.509 76 GLY A O 1
ATOM 433 N N . ARG A 1 76 ? -0.465 -27.474 44.386 1 52.733 77 ARG A N 1
ATOM 434 C CA . ARG A 1 76 ? -0.063 -27.288 45.772 1 55.593 77 ARG A CA 1
ATOM 435 C C . ARG A 1 76 ? 1.266 -28.005 45.993 1 57.633 77 ARG A C 1
ATOM 436 O O . ARG A 1 76 ? 1.506 -29.069 45.428 1 61.504 77 ARG A O 1
ATOM 444 N N . PHE A 1 77 ? 2.129 -27.397 46.815 1 56.581 78 PHE A N 1
ATOM 445 C CA . PHE A 1 77 ? 3.445 -27.934 47.109 1 53.396 78 PHE A CA 1
ATOM 446 C C . PHE A 1 77 ? 3.556 -28.229 48.602 1 60.959 78 PHE A C 1
ATOM 447 O O . PHE A 1 77 ? 3.046 -27.484 49.448 1 58.643 78 PHE A O 1
ATOM 455 N N . ARG A 1 78 ? 4.236 -29.343 48.896 1 63.614 79 ARG A N 1
ATOM 456 C CA . ARG A 1 78 ? 4.43 -29.807 50.257 1 64.092 79 ARG A CA 1
ATOM 457 C C . ARG A 1 78 ? 5.914 -30.082 50.484 1 64.124 79 ARG A C 1
ATOM 458 O O . ARG A 1 78 ? 6.543 -30.759 49.675 1 61.234 79 ARG A O 1
ATOM 466 N N . LEU A 1 79 ? 6.448 -29.538 51.586 1 62.211 80 LEU A N 1
ATOM 467 C CA . LEU A 1 79 ? 7.832 -29.747 51.972 1 67.815 80 LEU A CA 1
ATOM 468 C C . LEU A 1 79 ? 7.875 -30.274 53.405 1 79.374 80 LEU A C 1
ATOM 469 O O . LEU A 1 79 ? 7.405 -29.613 54.335 1 79.808 80 LEU A O 1
ATOM 474 N N . ARG A 1 80 ? 8.455 -31.471 53.569 1 81.165 81 ARG A N 1
ATOM 475 C CA . ARG A 1 80 ? 8.642 -32.045 54.887 1 78.043 81 ARG A CA 1
ATOM 476 C C . ARG A 1 80 ? 10.118 -32.342 55.117 1 75.392 81 ARG A C 1
ATOM 477 O O . ARG A 1 80 ? 10.756 -33.048 54.331 1 64.26 81 ARG A O 1
ATOM 485 N N . LEU A 1 81 ? 10.618 -31.818 56.239 1 77.29 82 LEU A N 1
ATOM 486 C CA . LEU A 1 81 ? 11.95 -32.123 56.731 1 83.993 82 LEU A CA 1
ATOM 487 C C . LEU A 1 81 ? 11.913 -33.279 57.731 1 91.284 82 LEU A C 1
ATOM 488 O O . LEU A 1 81 ? 10.919 -33.468 58.425 1 96.417 82 LEU A O 1
ATOM 493 N N . SER A 1 82 ? 13.016 -34.042 57.797 1 96.169 83 SER A N 1
ATOM 494 C CA . SER A 1 82 ? 13.153 -35.162 58.72 1 97.52 83 SER A CA 1
ATOM 495 C C . SER A 1 82 ? 14.578 -35.204 59.278 1 88.697 83 SER A C 1
ATOM 496 O O . SER A 1 82 ? 15.54 -35.162 58.509 1 75.053 83 SER A O 1
ATOM 499 N N . PRO A 1 83 ? 14.776 -35.218 60.624 1 88.069 84 PRO A N 1
ATOM 500 C CA . PRO A 1 83 ? 13.712 -34.983 61.597 1 81.686 84 PRO A CA 1
ATOM 501 C C . PRO A 1 83 ? 13.137 -33.575 61.508 1 81.93 84 PRO A C 1
ATOM 502 O O . PRO A 1 83 ? 13.872 -32.6 61.37 1 95.139 84 PRO A O 1
ATOM 506 N N . ASN A 1 84 ? 11.815 -33.492 61.607 1 77.384 85 ASN A N 1
ATOM 507 C CA . ASN A 1 84 ? 11.086 -32.277 61.305 1 80.167 85 ASN A CA 1
ATOM 508 C C . ASN A 1 84 ? 11.222 -31.292 62.461 1 81.298 85 ASN A C 1
ATOM 509 O O . ASN A 1 84 ? 10.664 -31.512 63.531 1 75.25 85 ASN A O 1
ATOM 514 N N . PRO A 1 85 ? 11.926 -30.152 62.27 1 86.168 86 PRO A N 1
ATOM 515 C CA . PRO A 1 85 ? 12.076 -29.168 63.332 1 81.641 86 PRO A CA 1
ATOM 516 C C . PRO A 1 85 ? 10.834 -28.317 63.556 1 82.875 86 PRO A C 1
ATOM 517 O O . PRO A 1 85 ? 10.865 -27.436 64.407 1 73.684 86 PRO A O 1
ATOM 521 N N . PHE A 1 86 ? 9.756 -28.608 62.809 1 93.871 87 PHE A N 1
ATOM 522 C CA . PHE A 1 86 ? 8.496 -27.875 62.897 1 102.145 87 PHE A CA 1
ATOM 523 C C . PHE A 1 86 ? 7.42 -28.669 63.652 1 109.158 87 PHE A C 1
ATOM 524 O O . PHE A 1 86 ? 6.295 -28.187 63.789 1 112.006 87 PHE A O 1
ATOM 532 N N . GLU A 1 87 ? 7.751 -29.895 64.096 1 107.137 88 GLU A N 1
ATOM 533 C CA . GLU A 1 87 ? 6.861 -30.735 64.886 1 106.396 88 GLU A CA 1
ATOM 534 C C . GLU A 1 87 ? 7.035 -30.412 66.367 1 105.335 88 GLU A C 1
ATOM 535 O O . GLU A 1 87 ? 8.085 -30.685 66.945 1 109.981 88 GLU A O 1
ATOM 541 N N . ASP A 1 88 ? 5.988 -29.825 66.959 1 107.858 89 ASP A N 1
ATOM 542 C CA . ASP A 1 88 ? 5.996 -29.394 68.352 1 118.018 89 ASP A CA 1
ATOM 543 C C . ASP A 1 88 ? 7.245 -28.546 68.613 1 117.598 89 ASP A C 1
ATOM 544 O O . ASP A 1 88 ? 7.959 -28.783 69.586 1 124.081 89 ASP A O 1
ATOM 549 N N . ALA A 1 89 ? 7.483 -27.565 67.734 1 110.42 90 ALA A N 1
ATOM 550 C CA . ALA A 1 89 ? 8.749 -26.858 67.672 1 107.117 90 ALA A CA 1
ATOM 551 C C . ALA A 1 89 ? 8.741 -25.655 68.61 1 115.024 90 ALA A C 1
ATOM 552 O O . ALA A 1 89 ? 7.744 -24.949 68.718 1 95.535 90 ALA A O 1
ATOM 554 N N . LYS A 1 90 ? 9.865 -25.421 69.293 1 134.63 91 LYS A N 1
ATOM 555 C CA . LYS A 1 90 ? 10.032 -24.177 70.025 1 141.302 91 LYS A CA 1
ATOM 556 C C . LYS A 1 90 ? 10.662 -23.158 69.074 1 135.807 91 LYS A C 1
ATOM 557 O O . LYS A 1 90 ? 11.426 -23.506 68.163 1 105.768 91 LYS A O 1
ATOM 563 N N . ASP A 1 91 ? 10.302 -21.887 69.301 1 132.831 92 ASP A N 1
ATOM 564 C CA . ASP A 1 91 ? 10.769 -20.777 68.493 1 128.543 92 ASP A CA 1
ATOM 565 C C . ASP A 1 91 ? 10.384 -21.018 67.04 1 115.948 92 ASP A C 1
ATOM 566 O O . ASP A 1 91 ? 11.244 -21.027 66.167 1 112.86 92 ASP A O 1
ATOM 571 N N . PHE A 1 92 ? 9.08 -21.202 66.804 1 97.529 93 PHE A N 1
ATOM 572 C CA . PHE A 1 92 ? 8.528 -21.184 65.462 1 84.754 93 PHE A CA 1
ATOM 573 C C . PHE A 1 92 ? 8.375 -19.733 65.025 1 91.319 93 PHE A C 1
ATOM 574 O O . PHE A 1 92 ? 8.093 -18.863 65.857 1 97.774 93 PHE A O 1
ATOM 582 N N . ARG A 1 93 ? 8.552 -19.492 63.717 1 89.299 94 ARG A N 1
ATOM 583 C CA . ARG A 1 93 ? 8.416 -18.15 63.181 1 92.185 94 ARG A CA 1
ATOM 584 C C . ARG A 1 93 ? 8.214 -18.204 61.669 1 86.549 94 ARG A C 1
ATOM 585 O O . ARG A 1 93 ? 9.122 -18.586 60.93 1 78.084 94 ARG A O 1
ATOM 593 N N . GLN A 1 94 ? 6.995 -17.844 61.24 1 89.557 95 GLN A N 1
ATOM 594 C CA . GLN A 1 94 ? 6.703 -17.505 59.854 1 85.239 95 GLN A CA 1
ATOM 595 C C . GLN A 1 94 ? 6.584 -15.985 59.772 1 84.826 95 GLN A C 1
ATOM 596 O O . GLN A 1 94 ? 5.789 -15.382 60.499 1 83.799 95 GLN A O 1
ATOM 602 N N . GLU A 1 95 ? 7.413 -15.378 58.914 1 77.795 96 GLU A N 1
ATOM 603 C CA . GLU A 1 95 ? 7.468 -13.933 58.798 1 77.093 96 GLU A CA 1
ATOM 604 C C . GLU A 1 95 ? 7.385 -13.546 57.326 1 80.876 96 GLU A C 1
ATOM 605 O O . GLU A 1 95 ? 8.065 -14.125 56.469 1 67.32 96 GLU A O 1
ATOM 611 N N . LEU A 1 96 ? 6.5 -12.575 57.06 1 79.727 97 LEU A N 1
ATOM 612 C CA . LEU A 1 96 ? 6.477 -11.884 55.786 1 76.98 97 LEU A CA 1
ATOM 613 C C . LEU A 1 96 ? 7.481 -10.739 55.867 1 83.169 97 LEU A C 1
ATOM 614 O O . LEU A 1 96 ? 7.235 -9.744 56.543 1 95.68 97 LEU A O 1
ATOM 619 N N . LYS A 1 97 ? 8.618 -10.921 55.191 1 74.911 98 LYS A N 1
ATOM 620 C CA . LYS A 1 97 ? 9.687 -9.941 55.206 1 74.499 98 LYS A CA 1
ATOM 621 C C . LYS A 1 97 ? 9.423 -8.912 54.109 1 70.338 98 LYS A C 1
ATOM 622 O O . LYS A 1 97 ? 9.923 -9.051 52.99 1 63.408 98 LYS A O 1
ATOM 628 N N . LEU A 1 98 ? 8.622 -7.891 54.444 1 63.276 99 LEU A N 1
ATOM 629 C CA . LEU A 1 98 ? 8.036 -7.024 53.436 1 66.687 99 LEU A CA 1
ATOM 630 C C . LEU A 1 98 ? 9.126 -6.424 52.561 1 65.042 99 LEU A C 1
ATOM 631 O O . LEU A 1 98 ? 9.041 -6.495 51.338 1 62.916 99 LEU A O 1
ATOM 636 N N . ILE A 1 99 ? 10.157 -5.873 53.2 1 64.724 100 ILE A N 1
ATOM 637 C CA . ILE A 1 99 ? 11.117 -5.042 52.496 1 69.783 100 ILE A CA 1
ATOM 638 C C . ILE A 1 99 ? 11.71 -5.791 51.29 1 68.455 100 ILE A C 1
ATOM 639 O O . ILE A 1 99 ? 11.968 -5.182 50.25 1 50.717 100 ILE A O 1
ATOM 644 N N . ASP A 1 100 ? 11.906 -7.113 51.411 1 70.968 101 ASP A N 1
ATOM 645 C CA . ASP A 1 100 ? 12.578 -7.889 50.372 1 73.927 101 ASP A CA 1
ATOM 646 C C . ASP A 1 100 ? 11.594 -8.794 49.619 1 66.525 101 ASP A C 1
ATOM 647 O O . ASP A 1 100 ? 11.983 -9.496 48.679 1 65.668 101 ASP A O 1
ATOM 652 N N . GLY A 1 101 ? 10.323 -8.789 50.044 1 67.076 102 GLY A N 1
ATOM 653 C CA . GLY A 1 101 ? 9.252 -9.464 49.324 1 72.063 102 GLY A CA 1
ATOM 654 C C . GLY A 1 101 ? 9.365 -10.99 49.346 1 74.241 102 GLY A C 1
ATOM 655 O O . GLY A 1 101 ? 9.136 -11.652 48.321 1 81.14 102 GLY A O 1
ATOM 656 N N . TYR A 1 102 ? 9.694 -11.53 50.53 1 66.377 103 TYR A N 1
ATOM 657 C CA . TYR A 1 102 ? 9.915 -12.958 50.692 1 67.9 103 TYR A CA 1
ATOM 658 C C . TYR A 1 102 ? 9.374 -13.378 52.063 1 66.884 103 TYR A C 1
ATOM 659 O O . TYR A 1 102 ? 9.238 -12.561 52.981 1 53.565 103 TYR A O 1
ATOM 668 N N . VAL A 1 103 ? 9.025 -14.669 52.162 1 67.345 104 VAL A N 1
ATOM 669 C CA . VAL A 1 103 ? 8.534 -15.267 53.394 1 65.435 104 VAL A CA 1
ATOM 670 C C . VAL A 1 103 ? 9.633 -16.14 53.99 1 61.257 104 VAL A C 1
ATOM 671 O O . VAL A 1 103 ? 10.324 -16.844 53.255 1 53.7 104 VAL A O 1
ATOM 675 N N . GLU A 1 104 ? 9.755 -16.098 55.323 1 57.891 105 GLU A N 1
ATOM 676 C CA . GLU A 1 104 ? 10.783 -16.842 56.031 1 62.842 105 GLU A CA 1
ATOM 677 C C . GLU A 1 104 ? 10.127 -17.658 57.136 1 64.874 105 GLU A C 1
ATOM 678 O O . GLU A 1 104 ? 9.401 -17.11 57.964 1 69.897 105 GLU A O 1
ATOM 684 N N . ILE A 1 105 ? 10.396 -18.967 57.126 1 68.796 106 ILE A N 1
ATOM 685 C CA . ILE A 1 105 ? 9.879 -19.869 58.138 1 73.694 106 ILE A CA 1
ATOM 686 C C . ILE A 1 105 ? 11.07 -20.517 58.829 1 74.383 106 ILE A C 1
ATOM 687 O O . ILE A 1 105 ? 11.953 -21.038 58.149 1 66.74 106 ILE A O 1
ATOM 692 N N . SER A 1 106 ? 11.084 -20.483 60.171 1 73.848 107 SER A N 1
ATOM 693 C CA . SER A 1 106 ? 12.26 -20.896 60.923 1 75.638 107 SER A CA 1
ATOM 694 C C . SER A 1 106 ? 11.895 -21.468 62.291 1 79.432 107 SER A C 1
ATOM 695 O O . SER A 1 106 ? 10.976 -20.99 62.96 1 74.372 107 SER A O 1
ATOM 698 N N . ALA A 1 107 ? 12.669 -22.488 62.689 1 87.688 108 ALA A N 1
ATOM 699 C CA . ALA A 1 107 ? 12.623 -23.06 64.025 1 97.095 108 ALA A CA 1
ATOM 700 C C . ALA A 1 107 ? 13.959 -23.736 64.311 1 93.368 108 ALA A C 1
ATOM 701 O O . ALA A 1 107 ? 14.685 -24.056 63.371 1 84.361 108 ALA A O 1
ATOM 703 N N . GLU A 1 108 ? 14.239 -23.986 65.601 1 93.145 109 GLU A N 1
ATOM 704 C CA . GLU A 1 108 ? 15.584 -24.305 66.075 1 95.173 109 GLU A CA 1
ATOM 705 C C . GLU A 1 108 ? 16.464 -24.892 64.955 1 86.021 109 GLU A C 1
ATOM 706 O O . GLU A 1 108 ? 16.267 -26.012 64.473 1 72.173 109 GLU A O 1
ATOM 712 N N . GLY A 1 109 ? 17.416 -24.067 64.497 1 85.483 110 GLY A N 1
ATOM 713 C CA . GLY A 1 109 ? 18.481 -24.494 63.603 1 87.592 110 GLY A CA 1
ATOM 714 C C . GLY A 1 109 ? 17.99 -24.821 62.192 1 86.73 110 GLY A C 1
ATOM 715 O O . GLY A 1 109 ? 18.697 -25.486 61.427 1 73.723 110 GLY A O 1
ATOM 716 N N . THR A 1 110 ? 16.788 -24.355 61.837 1 88.424 111 THR A N 1
ATOM 717 C CA . THR A 1 110 ? 16.356 -24.475 60.457 1 90.413 111 THR A CA 1
ATOM 718 C C . THR A 1 110 ? 15.756 -23.152 60.005 1 87.365 111 THR A C 1
ATOM 719 O O . THR A 1 110 ? 15.123 -22.446 60.785 1 82.33 111 THR A O 1
ATOM 723 N N . GLN A 1 111 ? 15.981 -22.84 58.726 1 87.179 112 GLN A N 1
ATOM 724 C CA . GLN A 1 111 ? 15.54 -21.591 58.135 1 83.42 112 GLN A CA 1
ATOM 725 C C . GLN A 1 111 ? 15.175 -21.842 56.676 1 75.752 112 GLN A C 1
ATOM 726 O O . GLN A 1 111 ? 16.013 -22.261 55.88 1 70.623 112 GLN A O 1
ATOM 732 N N . VAL A 1 112 ? 13.904 -21.606 56.349 1 73.081 113 VAL A N 1
ATOM 733 C CA . VAL A 1 112 ? 13.401 -21.832 55.007 1 71.106 113 VAL A CA 1
ATOM 734 C C . VAL A 1 112 ? 12.955 -20.493 54.436 1 63.129 113 VAL A C 1
ATOM 735 O O . VAL A 1 112 ? 12.326 -19.696 55.125 1 55.764 113 VAL A O 1
ATOM 739 N N . GLN A 1 113 ? 13.283 -20.286 53.162 1 65.323 114 GLN A N 1
ATOM 740 C CA . GLN A 1 113 ? 12.964 -19.059 52.457 1 65.845 114 GLN A CA 1
ATOM 741 C C . GLN A 1 113 ? 12.242 -19.392 51.154 1 67.3 114 GLN A C 1
ATOM 742 O O . GLN A 1 113 ? 12.657 -20.272 50.401 1 70.471 114 GLN A O 1
ATOM 748 N N . LEU A 1 114 ? 11.139 -18.676 50.92 1 65.48 115 LEU A N 1
ATOM 749 C CA . LEU A 1 114 ? 10.381 -18.799 49.691 1 65.834 115 LEU A CA 1
ATOM 750 C C . LEU A 1 114 ? 10.253 -17.409 49.097 1 59.285 115 LEU A C 1
ATOM 751 O O . LEU A 1 114 ? 9.991 -16.449 49.82 1 56.468 115 LEU A O 1
ATOM 756 N N . TRP A 1 115 ? 10.46 -17.332 47.781 1 57.912 116 TRP A N 1
ATOM 757 C CA . TRP A 1 115 ? 10.365 -16.076 47.062 1 62.306 116 TRP A CA 1
ATOM 758 C C . TRP A 1 115 ? 10.112 -16.374 45.594 1 62.099 116 TRP A C 1
ATOM 759 O O . TRP A 1 115 ? 10.311 -17.504 45.145 1 59.788 116 TRP A O 1
ATOM 770 N N . ALA A 1 116 ? 9.644 -15.353 44.872 1 67.821 117 ALA A N 1
ATOM 771 C CA . ALA A 1 116 ? 9.538 -15.451 43.427 1 68.497 117 ALA A CA 1
ATOM 772 C C . ALA A 1 116 ? 10.348 -14.336 42.771 1 65.071 117 ALA A C 1
ATOM 773 O O . ALA A 1 116 ? 10.412 -13.216 43.301 1 57.081 117 ALA A O 1
ATOM 775 N N . ASP A 1 117 ? 10.976 -14.689 41.636 1 63.756 118 ASP A N 1
ATOM 776 C CA . ASP A 1 117 ? 11.77 -13.757 40.854 1 70.435 118 ASP A CA 1
ATOM 777 C C . ASP A 1 117 ? 10.804 -12.782 40.204 1 66.775 118 ASP A C 1
ATOM 778 O O . ASP A 1 117 ? 9.836 -13.204 39.577 1 72.39 118 ASP A O 1
ATOM 783 N N . VAL A 1 118 ? 11.075 -11.484 40.371 1 60.502 119 VAL A N 1
ATOM 784 C CA . VAL A 1 118 ? 10.196 -10.466 39.828 1 59.253 119 VAL A CA 1
ATOM 785 C C . VAL A 1 118 ? 10.347 -10.444 38.307 1 60.535 119 VAL A C 1
ATOM 786 O O . VAL A 1 118 ? 9.395 -10.124 37.601 1 65.232 119 VAL A O 1
ATOM 790 N N . PHE A 1 119 ? 11.513 -10.855 37.796 1 58.964 120 PHE A N 1
ATOM 791 C CA . PHE A 1 119 ? 11.833 -10.643 36.392 1 62.522 120 PHE A CA 1
ATOM 792 C C . PHE A 1 119 ? 11.637 -11.937 35.603 1 61.875 120 PHE A C 1
ATOM 793 O O . PHE A 1 119 ? 11.725 -11.914 34.372 1 55.982 120 PHE A O 1
ATOM 801 N N . HIS A 1 120 ? 11.353 -13.053 36.294 1 65.236 121 HIS A N 1
ATOM 802 C CA . HIS A 1 120 ? 11.146 -14.323 35.606 1 67.678 121 HIS A CA 1
ATOM 803 C C .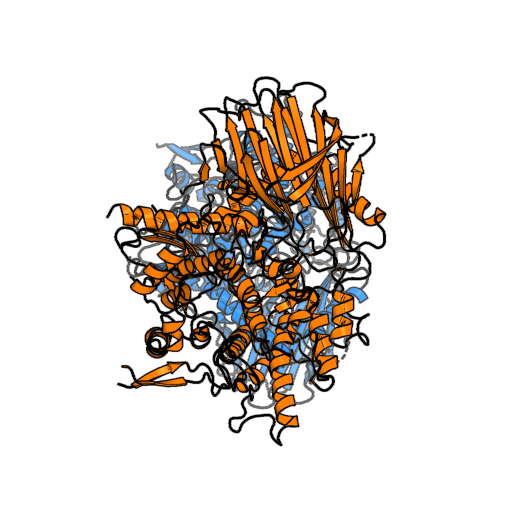 HIS A 1 120 ? 10.125 -15.185 36.345 1 65.193 121 HIS A C 1
ATOM 804 O O . HIS A 1 120 ? 10.059 -15.135 37.57 1 67.316 121 HIS A O 1
ATOM 811 N N . PRO A 1 121 ? 9.33 -16.017 35.623 1 60.588 122 PRO A N 1
ATOM 812 C CA . PRO A 1 121 ? 8.318 -16.864 36.25 1 56.118 122 PRO A CA 1
ATOM 813 C C . PRO A 1 121 ? 8.898 -18.082 36.965 1 54.772 122 PRO A C 1
ATOM 814 O O . PRO A 1 121 ? 8.83 -19.203 36.459 1 59.363 122 PRO A O 1
ATOM 818 N N . VAL A 1 122 ? 9.479 -17.858 38.146 1 54.13 123 VAL A N 1
ATOM 819 C CA . VAL A 1 122 ? 10.208 -18.904 38.845 1 58.638 123 VAL A CA 1
ATOM 820 C C . VAL A 1 122 ? 10.057 -18.722 40.352 1 56.605 123 VAL A C 1
ATOM 821 O O . VAL A 1 122 ? 10.279 -17.63 40.886 1 55.358 123 VAL A O 1
ATOM 825 N N . VAL A 1 123 ? 9.723 -19.817 41.037 1 55.983 124 VAL A N 1
ATOM 826 C CA . VAL A 1 123 ? 9.66 -19.808 42.488 1 61.208 124 VAL A CA 1
ATOM 827 C C . VAL A 1 123 ? 10.85 -20.588 43.034 1 62.422 124 VAL A C 1
ATOM 828 O O . VAL A 1 123 ? 11.288 -21.551 42.411 1 67.961 124 VAL A O 1
ATOM 832 N N . HIS A 1 124 ? 11.338 -20.156 44.204 1 58.384 125 HIS A N 1
ATOM 833 C CA . HIS A 1 124 ? 12.514 -20.73 44.833 1 60.38 125 HIS A CA 1
ATOM 834 C C . HIS A 1 124 ? 12.19 -21.062 46.291 1 65.743 125 HIS A C 1
ATOM 835 O O . HIS A 1 124 ? 11.587 -20.245 46.996 1 65.547 125 HIS A O 1
ATOM 842 N N . ILE A 1 125 ? 12.581 -22.277 46.715 1 69.028 126 ILE A N 1
ATOM 843 C CA . ILE A 1 125 ? 12.547 -22.691 48.11 1 71.827 126 ILE A CA 1
ATOM 844 C C . ILE A 1 125 ? 13.98 -22.985 48.536 1 67.625 126 ILE A C 1
ATOM 845 O O . ILE A 1 125 ? 14.666 -23.744 47.862 1 68.017 126 ILE A O 1
ATOM 850 N N . GLU A 1 126 ? 14.407 -22.412 49.668 1 67.256 127 GLU A N 1
ATOM 851 C CA . GLU A 1 126 ? 15.755 -22.615 50.177 1 70.586 127 GLU A CA 1
ATOM 852 C C . GLU A 1 126 ? 15.699 -23.088 51.625 1 67.876 127 GLU A C 1
ATOM 853 O O . GLU A 1 126 ? 15.034 -22.48 52.464 1 58.456 127 GLU A O 1
ATOM 859 N N . VAL A 1 127 ? 16.439 -24.166 51.905 1 69.172 128 VAL A N 1
ATOM 860 C CA . VAL A 1 127 ? 16.519 -24.711 53.246 1 72.406 128 VAL A CA 1
ATOM 861 C C . VAL A 1 127 ? 17.951 -24.562 53.736 1 69.694 128 VAL A C 1
ATOM 862 O O . VAL A 1 127 ? 18.886 -24.934 53.04 1 65.704 128 VAL A O 1
ATOM 866 N N . ILE A 1 128 ? 18.094 -24.025 54.948 1 71.553 129 ILE A N 1
ATOM 867 C CA . ILE A 1 128 ? 19.382 -23.953 55.605 1 77.14 129 ILE A CA 1
ATOM 868 C C . ILE A 1 128 ? 19.227 -24.539 57.007 1 81.024 129 ILE A C 1
ATOM 869 O O . ILE A 1 128 ? 18.44 -24.033 57.804 1 74.725 129 ILE A O 1
ATOM 874 N N . ASN A 1 129 ? 19.958 -25.644 57.254 1 86.069 130 ASN A N 1
ATOM 875 C CA . ASN A 1 129 ? 19.934 -26.379 58.512 1 87.899 130 ASN A CA 1
ATOM 876 C C . ASN A 1 129 ? 21.349 -26.404 59.104 1 86.26 130 ASN A C 1
ATOM 877 O O . ASN A 1 129 ? 22.319 -26.599 58.363 1 78.481 130 ASN A O 1
ATOM 882 N N . ASP A 1 130 ? 21.471 -26.232 60.428 1 84.33 131 ASP A N 1
ATOM 883 C CA . ASP A 1 130 ? 22.778 -26.329 61.069 1 91.2 131 ASP A CA 1
ATOM 884 C C . ASP A 1 130 ? 23.318 -27.752 60.902 1 95.494 131 ASP A C 1
ATOM 885 O O . ASP A 1 130 ? 24.474 -27.918 60.522 1 96.713 131 ASP A O 1
ATOM 890 N N . ARG A 1 131 ? 22.459 -28.761 61.112 1 100.695 132 ARG A N 1
ATOM 891 C CA . ARG A 1 131 ? 22.825 -30.168 60.956 1 100.921 132 ARG A CA 1
ATOM 892 C C . ARG A 1 131 ? 22.21 -30.734 59.679 1 102.147 132 ARG A C 1
ATOM 893 O O . ARG A 1 131 ? 21.153 -30.283 59.265 1 100.205 132 ARG A O 1
ATOM 901 N N . PRO A 1 132 ? 22.812 -31.751 59.015 1 111.467 133 PRO A N 1
ATOM 902 C CA . PRO A 1 132 ? 22.217 -32.356 57.826 1 113.26 133 PRO A CA 1
ATOM 903 C C . PRO A 1 132 ? 20.862 -33.011 58.072 1 109.149 133 PRO A C 1
ATOM 904 O O . PRO A 1 132 ? 20.765 -33.866 58.948 1 100.797 133 PRO A O 1
ATOM 908 N N . LEU A 1 133 ? 19.837 -32.573 57.316 1 111.525 134 LEU A N 1
ATOM 909 C CA . LEU A 1 133 ? 18.475 -33.085 57.428 1 97.219 134 LEU A CA 1
ATOM 910 C C . LEU A 1 133 ? 18.035 -33.649 56.082 1 96.628 134 LEU A C 1
ATOM 911 O O . LEU A 1 133 ? 18.624 -33.347 55.044 1 92.33 134 LEU A O 1
ATOM 916 N N . GLN A 1 134 ? 17.001 -34.496 56.138 1 98.863 135 GLN A N 1
ATOM 917 C CA . GLN A 1 134 ? 16.406 -35.108 54.961 1 101.192 135 GLN A CA 1
ATOM 918 C C . GLN A 1 134 ? 15.23 -34.243 54.522 1 98.094 135 GLN A C 1
ATOM 919 O O . GLN A 1 134 ? 14.623 -33.572 55.352 1 104.383 135 GLN A O 1
ATOM 925 N N . ALA A 1 135 ? 14.894 -34.267 53.228 1 84.952 136 ALA A N 1
ATOM 926 C CA . ALA A 1 135 ? 13.779 -33.465 52.752 1 79.218 136 ALA A CA 1
ATOM 927 C C . ALA A 1 135 ? 12.953 -34.21 51.705 1 80.36 136 ALA A C 1
ATOM 928 O O . ALA A 1 135 ? 13.488 -34.733 50.724 1 72.633 136 ALA A O 1
ATOM 930 N N . GLU A 1 136 ? 11.634 -34.235 51.951 1 80.101 137 GLU A N 1
ATOM 931 C CA . GLU A 1 136 ? 10.648 -34.638 50.964 1 80.067 137 GLU A CA 1
ATOM 932 C C . GLU A 1 136 ? 9.933 -33.393 50.433 1 73.986 137 GLU A C 1
ATOM 933 O O . GLU A 1 136 ? 9.543 -32.518 51.21 1 59.503 137 GLU A O 1
ATOM 939 N N . ILE A 1 137 ? 9.772 -33.335 49.103 1 69.05 138 ILE A N 1
ATOM 940 C CA . ILE A 1 137 ? 8.975 -32.321 48.428 1 68.909 138 ILE A CA 1
ATOM 941 C C . ILE A 1 137 ? 7.902 -33.03 47.603 1 71.969 138 ILE A C 1
ATOM 942 O O . ILE A 1 137 ? 8.206 -33.921 46.809 1 72.774 138 ILE A O 1
ATOM 947 N N . PHE A 1 138 ? 6.644 -32.605 47.767 1 73.822 139 PHE A N 1
ATOM 948 C CA . PHE A 1 138 ? 5.547 -33.203 47.027 1 73.482 139 PHE A CA 1
ATOM 949 C C . PHE A 1 138 ? 4.842 -32.146 46.182 1 65.775 139 PHE A C 1
ATOM 950 O O . PHE A 1 138 ? 4.642 -31.021 46.637 1 64.616 139 PHE A O 1
ATOM 958 N N . TYR A 1 139 ? 4.484 -32.551 44.953 1 58.035 140 TYR A N 1
ATOM 959 C CA . TYR A 1 139 ? 3.641 -31.784 44.056 1 55.852 140 TYR A CA 1
ATOM 960 C C . TYR A 1 139 ? 2.246 -32.383 44.087 1 62.48 140 TYR A C 1
ATOM 961 O O . TYR A 1 139 ? 2.073 -33.525 43.681 1 71.661 140 TYR A O 1
ATOM 970 N N . GLU A 1 140 ? 1.264 -31.609 44.562 1 67.315 141 GLU A N 1
ATOM 971 C CA . GLU A 1 140 ? -0.101 -32.093 44.709 1 62.651 141 GLU A CA 1
ATOM 972 C C . GLU A 1 140 ? -0.969 -31.416 43.648 1 60.915 141 GLU A C 1
ATOM 973 O O . GLU A 1 140 ? -0.861 -30.216 43.426 1 74.275 141 GLU A O 1
ATOM 979 N N . ASN A 1 141 ? -1.786 -32.21 42.954 1 58.658 142 ASN A N 1
ATOM 980 C CA . ASN A 1 141 ? -2.623 -31.729 41.867 1 58.332 142 ASN A CA 1
ATOM 981 C C . ASN A 1 141 ? -3.94 -32.492 41.928 1 59.125 142 ASN A C 1
ATOM 982 O O . ASN A 1 141 ? -3.96 -33.719 41.896 1 70.988 142 ASN A O 1
ATOM 987 N N . TRP A 1 142 ? -5.044 -31.753 42.01 1 63.459 143 TRP A N 1
ATOM 988 C CA . TRP A 1 142 ? -6.363 -32.345 42.167 1 61.036 143 TRP A CA 1
ATOM 989 C C . TRP A 1 142 ? -7.028 -32.475 40.806 1 54.441 143 TRP A C 1
ATOM 990 O O . TRP A 1 142 ? -8.183 -32.867 40.741 1 57.434 143 TRP A O 1
ATOM 1001 N N . ARG A 1 143 ? -6.295 -32.147 39.737 1 53.194 144 ARG A N 1
ATOM 1002 C CA . ARG A 1 143 ? -6.818 -32.263 38.387 1 64.367 144 ARG A CA 1
ATOM 1003 C C . ARG A 1 143 ? -6.147 -33.433 37.676 1 63.768 144 ARG A C 1
ATOM 1004 O O . ARG A 1 143 ? -5.918 -33.369 36.465 1 57.599 144 ARG A O 1
ATOM 1012 N N . TYR A 1 144 ? -5.863 -34.497 38.446 1 63.86 145 TYR A N 1
ATOM 1013 C CA . TYR A 1 144 ? -5.163 -35.666 37.933 1 67.2 145 TYR A CA 1
ATOM 1014 C C . TYR A 1 144 ? -6.054 -36.428 36.959 1 71.778 145 TYR A C 1
ATOM 1015 O O . TYR A 1 144 ? -5.56 -37.087 36.049 1 68.685 145 TYR A O 1
ATOM 1024 N N . GLN A 1 145 ? -7.368 -36.335 37.178 1 74.994 146 GLN A N 1
ATOM 1025 C CA . GLN A 1 145 ? -8.348 -36.863 36.248 1 75.192 146 GLN A CA 1
ATOM 1026 C C . GLN A 1 145 ? -9.445 -35.824 36.054 1 72.741 146 GLN A C 1
ATOM 1027 O O . GLN A 1 145 ? -9.563 -34.9 36.86 1 77.068 146 GLN A O 1
ATOM 1033 N N . ASP A 1 146 ? -10.255 -36.025 35.004 1 68.535 147 ASP A N 1
ATOM 1034 C CA . ASP A 1 146 ? -11.411 -35.192 34.718 1 62.235 147 ASP A CA 1
ATOM 1035 C C . ASP A 1 146 ? -12.276 -35.08 35.977 1 60.458 147 ASP A C 1
ATOM 1036 O O . ASP A 1 146 ? -12.373 -36.011 36.774 1 64.851 147 ASP A O 1
ATOM 1041 N N . ARG A 1 147 ? -12.871 -33.908 36.201 1 62.114 148 ARG A N 1
ATOM 1042 C CA . ARG A 1 147 ? -13.811 -33.754 37.299 1 65.77 148 ARG A CA 1
ATOM 1043 C C . ARG A 1 147 ? -15.026 -32.989 36.782 1 70.297 148 ARG A C 1
ATOM 1044 O O . ARG A 1 147 ? -14.905 -31.94 36.159 1 61.214 148 ARG A O 1
ATOM 1052 N N . LEU A 1 148 ? -16.21 -33.538 37.044 1 75.846 149 LEU A N 1
ATOM 1053 C CA . LEU A 1 148 ? -17.429 -32.956 36.519 1 78.161 149 LEU A CA 1
ATOM 1054 C C . LEU A 1 148 ? -17.759 -31.718 37.35 1 74.544 149 LEU A C 1
ATOM 1055 O O . LEU A 1 148 ? -17.601 -31.728 38.58 1 68.024 149 LEU A O 1
ATOM 1060 N N . ILE A 1 149 ? -18.207 -30.662 36.653 1 67.19 150 ILE A N 1
ATOM 1061 C CA . ILE A 1 149 ? -18.6 -29.427 37.306 1 68.717 150 ILE A CA 1
ATOM 1062 C C . ILE A 1 149 ? -19.932 -29.669 38.006 1 67.664 150 ILE A C 1
ATOM 1063 O O . ILE A 1 149 ? -20.945 -29.876 37.345 1 66.815 150 ILE A O 1
ATOM 1068 N N . ARG A 1 150 ? -19.902 -29.605 39.345 1 64.117 151 ARG A N 1
ATOM 1069 C CA . ARG A 1 150 ? -21.053 -29.887 40.187 1 66.205 151 ARG A CA 1
ATOM 1070 C C . ARG A 1 150 ? -21.98 -28.669 40.233 1 71.031 151 ARG A C 1
ATOM 1071 O O . ARG A 1 150 ? -21.696 -27.64 39.625 1 75.137 151 ARG A O 1
ATOM 1079 N N . LYS A 1 151 ? -23.093 -28.791 40.965 1 76.45 152 LYS A N 1
ATOM 1080 C CA . LYS A 1 151 ? -24.077 -27.724 41.053 1 78.397 152 LYS A CA 1
ATOM 1081 C C . LYS A 1 151 ? -23.525 -26.55 41.86 1 74.187 152 LYS A C 1
ATOM 1082 O O . LYS A 1 151 ? -23.338 -26.657 43.074 1 70.926 152 LYS A O 1
ATOM 1088 N N . GLY A 1 152 ? -23.317 -25.421 41.17 1 72.785 153 GLY A N 1
ATOM 1089 C CA . GLY A 1 152 ? -22.887 -24.181 41.8 1 70.731 153 GLY A CA 1
ATOM 1090 C C . GLY A 1 152 ? -21.43 -23.876 41.484 1 68.37 153 GLY A C 1
ATOM 1091 O O . GLY A 1 152 ? -20.973 -22.762 41.709 1 65.645 153 GLY A O 1
ATOM 1092 N N . GLU A 1 153 ? -20.732 -24.891 40.955 1 71.323 154 GLU A N 1
ATOM 1093 C CA . GLU A 1 153 ? -19.301 -24.842 40.714 1 72.81 154 GLU A CA 1
ATOM 1094 C C . GLU A 1 153 ? -19.04 -23.952 39.501 1 68.656 154 GLU A C 1
ATOM 1095 O O . GLU A 1 153 ? -17.946 -23.414 39.358 1 70.256 154 GLU A O 1
ATOM 1101 N N . GLY A 1 154 ? -20.064 -23.772 38.659 1 62.899 155 GLY A N 1
ATOM 1102 C CA . GLY A 1 154 ? -19.923 -23.001 37.436 1 67.245 155 GLY A CA 1
ATOM 1103 C C . GLY A 1 154 ? -19.483 -21.555 37.672 1 67.177 155 GLY A C 1
ATOM 1104 O O . GLY A 1 154 ? -18.896 -20.949 36.776 1 59.83 155 GLY A O 1
ATOM 1105 N N . GLN A 1 155 ? -19.754 -21.017 38.873 1 66.988 156 GLN A N 1
ATOM 1106 C CA . GLN A 1 155 ? -19.43 -19.64 39.232 1 67.084 156 GLN A CA 1
ATOM 1107 C C . GLN A 1 155 ? -17.96 -19.288 38.953 1 64.729 156 GLN A C 1
ATOM 1108 O O . GLN A 1 155 ? -17.628 -18.123 38.726 1 65.16 156 GLN A O 1
ATOM 1114 N N . GLN A 1 156 ? -17.082 -20.298 38.981 1 65.848 157 GLN A N 1
ATOM 1115 C CA . GLN A 1 156 ? -15.657 -20.122 38.745 1 62.369 157 GLN A CA 1
ATOM 1116 C C . GLN A 1 156 ? -15.348 -20.002 37.252 1 60.702 157 GLN A C 1
ATOM 1117 O O . GLN A 1 156 ? -14.199 -19.769 36.889 1 68.736 157 GLN A O 1
ATOM 1123 N N . CYS A 1 157 ? -16.357 -20.199 36.392 1 65.312 158 CYS A N 1
ATOM 1124 C CA . CYS A 1 157 ? -16.161 -20.208 34.948 1 69.714 158 CYS A CA 1
ATOM 1125 C C . CYS A 1 157 ? -17.187 -19.274 34.309 1 64.578 158 CYS A C 1
ATOM 1126 O O . CYS A 1 157 ? -17.826 -18.487 35 1 66.82 158 CYS A O 1
ATOM 1129 N N . SER A 1 158 ? -17.338 -19.392 32.988 1 61.753 159 SER A N 1
ATOM 1130 C CA . SER A 1 158 ? -18.194 -18.522 32.2 1 59.565 159 SER A CA 1
ATOM 1131 C C . SER A 1 158 ? -19.645 -18.996 32.163 1 60.484 159 SER A C 1
ATOM 1132 O O . SER A 1 158 ? -20.519 -18.219 31.791 1 70.018 159 SER A O 1
ATOM 1135 N N . TYR A 1 159 ? -19.902 -20.255 32.537 1 61.13 160 TYR A N 1
ATOM 1136 C CA . TYR A 1 159 ? -21.24 -20.817 32.435 1 56.732 160 TYR A CA 1
ATOM 1137 C C . TYR A 1 159 ? -22.058 -20.474 33.677 1 52.636 160 TYR A C 1
ATOM 1138 O O . TYR A 1 159 ? -23.273 -20.64 33.675 1 46.508 160 TYR A O 1
ATOM 1147 N N . LYS A 1 160 ? -21.386 -20.018 34.737 1 55.98 161 LYS A N 1
ATOM 1148 C CA . LYS A 1 160 ? -22.059 -19.564 35.945 1 61.512 161 LYS A CA 1
ATOM 1149 C C . LYS A 1 160 ? -23.048 -20.625 36.426 1 57.835 161 LYS A C 1
ATOM 1150 O O . LYS A 1 160 ? -22.642 -21.737 36.716 1 66.851 161 LYS A O 1
ATOM 1156 N N . TRP A 1 161 ? -24.342 -20.296 36.492 1 66.548 162 TRP A N 1
ATOM 1157 C CA . TRP A 1 161 ? -25.355 -21.16 37.093 1 68.915 162 TRP A CA 1
ATOM 1158 C C . TRP A 1 161 ? -25.789 -22.264 36.126 1 65.054 162 TRP A C 1
ATOM 1159 O O . TRP A 1 161 ? -26.459 -23.2 36.536 1 70.031 162 TRP A O 1
ATOM 1170 N N . ALA A 1 162 ? -25.405 -22.169 34.85 1 66.99 163 ALA A N 1
ATOM 1171 C CA . ALA A 1 162 ? -25.984 -23.02 33.825 1 69.928 163 ALA A CA 1
ATOM 1172 C C . ALA A 1 162 ? -24.902 -23.741 33.024 1 73.774 163 ALA A C 1
ATOM 1173 O O . ALA A 1 162 ? -24.87 -23.649 31.796 1 74.073 163 ALA A O 1
ATOM 1175 N N . PRO A 1 163 ? -24.018 -24.534 33.67 1 70.45 164 PRO A N 1
ATOM 1176 C CA . PRO A 1 163 ? -23.023 -25.291 32.925 1 64.209 164 PRO A CA 1
ATOM 1177 C C . PRO A 1 163 ? -23.674 -26.452 32.188 1 67.821 164 PRO A C 1
ATOM 1178 O O . PRO A 1 163 ? -24.35 -27.261 32.818 1 79.636 164 PRO A O 1
ATOM 1182 N N . PRO A 1 164 ? -23.543 -26.567 30.849 1 66.351 165 PRO A N 1
ATOM 1183 C CA . PRO A 1 164 ? -24.151 -27.677 30.125 1 71.777 165 PRO A CA 1
ATOM 1184 C C . PRO A 1 164 ? -23.885 -29.021 30.792 1 84.723 165 PRO A C 1
ATOM 1185 O O . PRO A 1 164 ? -22.823 -29.211 31.383 1 98.552 165 PRO A O 1
ATOM 1189 N N . LYS A 1 165 ? -24.87 -29.926 30.725 1 94.335 166 LYS A N 1
ATOM 1190 C CA . LYS A 1 165 ? -24.745 -31.228 31.362 1 93.334 166 LYS A CA 1
ATOM 1191 C C . LYS A 1 165 ? -23.541 -31.906 30.714 1 81.59 166 LYS A C 1
ATOM 1192 O O . LYS A 1 165 ? -23.412 -31.865 29.485 1 71.618 166 LYS A O 1
ATOM 1198 N N . GLY A 1 166 ? -22.636 -32.433 31.559 1 74.309 167 GLY A N 1
ATOM 1199 C CA . GLY A 1 166 ? -21.424 -33.104 31.112 1 75.832 167 GLY A CA 1
ATOM 1200 C C . GLY A 1 166 ? -20.242 -32.148 30.926 1 81.703 167 GLY A C 1
ATOM 1201 O O . GLY A 1 166 ? -19.308 -32.454 30.194 1 88.067 167 GLY A O 1
ATOM 1202 N N . THR A 1 167 ? -20.288 -30.983 31.588 1 83.042 168 THR A N 1
ATOM 1203 C CA . THR A 1 167 ? -19.211 -30.01 31.545 1 74.464 168 THR A CA 1
ATOM 1204 C C . THR A 1 167 ? -18.267 -30.318 32.704 1 72.754 168 THR A C 1
ATOM 1205 O O . THR A 1 167 ? -18.696 -30.397 33.86 1 70.428 168 THR A O 1
ATOM 1209 N N . MET A 1 168 ? -16.98 -30.48 32.361 1 73.663 169 MET A N 1
ATOM 1210 C CA . MET A 1 168 ? -15.947 -30.892 33.301 1 74.367 169 MET A CA 1
ATOM 1211 C C . MET A 1 168 ? -14.703 -30.013 33.145 1 69.994 169 MET A C 1
ATOM 1212 O O . MET A 1 168 ? -14.427 -29.474 32.073 1 71.34 169 MET A O 1
ATOM 1217 N N . THR A 1 169 ? -13.971 -29.876 34.255 1 63.305 170 THR A N 1
ATOM 1218 C CA . THR A 1 169 ? -12.612 -29.368 34.281 1 65.853 170 THR A CA 1
ATOM 1219 C C . THR A 1 169 ? -11.68 -30.47 33.773 1 75.927 170 THR A C 1
ATOM 1220 O O . THR A 1 169 ? -11.457 -31.45 34.491 1 78.271 170 THR A O 1
ATOM 1224 N N . HIS A 1 170 ? -11.115 -30.307 32.562 1 80.703 171 HIS A N 1
ATOM 1225 C CA . HIS A 1 170 ? -10.304 -31.364 31.961 1 80.309 171 HIS A CA 1
ATOM 1226 C C . HIS A 1 170 ? -9.041 -31.594 32.797 1 79.67 171 HIS A C 1
ATOM 1227 O O . HIS A 1 170 ? -8.685 -30.77 33.64 1 84.126 171 HIS A O 1
ATOM 1234 N N . ALA A 1 171 ? -8.362 -32.724 32.565 1 75.95 172 ALA A N 1
ATOM 1235 C CA . ALA A 1 171 ? -7.263 -33.139 33.426 1 70.729 172 ALA A CA 1
ATOM 1236 C C . ALA A 1 171 ? -5.954 -32.498 32.973 1 70.629 172 ALA A C 1
ATOM 1237 O O . ALA A 1 171 ? -5.817 -32.084 31.82 1 71.503 172 ALA A O 1
ATOM 1239 N N . ASP A 1 172 ? -5.006 -32.433 33.92 1 72.976 173 ASP A N 1
ATOM 1240 C CA . ASP A 1 172 ? -3.656 -31.943 33.68 1 74.174 173 ASP A CA 1
ATOM 1241 C C . ASP A 1 172 ? -2.846 -33.085 33.058 1 71.778 173 ASP A C 1
ATOM 1242 O O . ASP A 1 172 ? -3.348 -34.19 32.885 1 75.368 173 ASP A O 1
ATOM 1247 N N . PHE A 1 173 ? -1.592 -32.812 32.695 1 70.817 174 PHE A N 1
ATOM 1248 C CA . PHE A 1 173 ? -0.709 -33.811 32.118 1 72.195 174 PHE A CA 1
ATOM 1249 C C . PHE A 1 173 ? 0.563 -33.8 32.954 1 64.626 174 PHE A C 1
ATOM 1250 O O . PHE A 1 173 ? 1.43 -32.969 32.728 1 70.381 174 PHE A O 1
ATOM 1258 N N . ILE A 1 174 ? 0.632 -34.7 33.938 1 62.112 175 ILE A N 1
ATOM 1259 C CA . ILE A 1 174 ? 1.797 -34.842 34.796 1 64.843 175 ILE A CA 1
ATOM 1260 C C . ILE A 1 174 ? 2.658 -35.987 34.251 1 68.851 175 ILE A C 1
ATOM 1261 O O . ILE A 1 174 ? 2.144 -36.902 33.608 1 79.99 175 ILE A O 1
ATOM 1266 N N . SER A 1 175 ? 3.977 -35.909 34.487 1 68.984 176 SER A N 1
ATOM 1267 C CA . SER A 1 175 ? 4.942 -36.862 33.952 1 69.877 176 SER A CA 1
ATOM 1268 C C . SER A 1 175 ? 6.297 -36.625 34.621 1 76.975 176 SER A C 1
ATOM 1269 O O . SER A 1 175 ? 6.494 -35.572 35.226 1 79.53 176 SER A O 1
ATOM 1272 N N . LEU A 1 176 ? 7.245 -37.568 34.469 1 85.224 177 LEU A N 1
ATOM 1273 C CA . LEU A 1 176 ? 8.399 -37.615 35.363 1 93.691 177 LEU A CA 1
ATOM 1274 C C . LEU A 1 176 ? 9.717 -37.195 34.695 1 108.65 177 LEU A C 1
ATOM 1275 O O . LEU A 1 176 ? 10.763 -37.242 35.345 1 123.016 177 LEU A O 1
ATOM 1280 N N . GLU A 1 177 ? 9.695 -36.732 33.436 1 115.185 178 GLU A N 1
ATOM 1281 C CA . GLU A 1 177 ? 10.916 -36.257 32.794 1 114.495 178 GLU A CA 1
ATOM 1282 C C . GLU A 1 177 ? 10.652 -34.91 32.092 1 95.415 178 GLU A C 1
ATOM 1283 O O . GLU A 1 177 ? 11.04 -33.897 32.706 1 71.438 178 GLU A O 1
ATOM 1289 N N . ASP A 1 183 ? 20.12 -33.972 34.228 1 101.387 184 ASP A N 1
ATOM 1290 C CA . ASP A 1 183 ? 19.695 -32.643 34.754 1 103.77 184 ASP A CA 1
ATOM 1291 C C . ASP A 1 183 ? 19.085 -32.794 36.149 1 98.428 184 ASP A C 1
ATOM 1292 O O . ASP A 1 183 ? 19.005 -33.892 36.694 1 108.758 184 ASP A O 1
ATOM 1297 N N . SER A 1 184 ? 18.694 -31.655 36.737 1 92.41 185 SER A N 1
ATOM 1298 C CA . SER A 1 184 ? 18.061 -31.593 38.051 1 87.416 185 SER A CA 1
ATOM 1299 C C . SER A 1 184 ? 16.539 -31.565 37.905 1 89.133 185 SER A C 1
ATOM 1300 O O . SER A 1 184 ? 15.818 -31.614 38.901 1 87.705 185 SER A O 1
ATOM 1303 N N . LYS A 1 185 ? 16.064 -31.438 36.658 1 88.656 186 LYS A N 1
ATOM 1304 C CA . LYS A 1 185 ? 14.648 -31.437 36.324 1 85.727 186 LYS A CA 1
ATOM 1305 C C . LYS A 1 185 ? 14.04 -32.776 36.731 1 86.16 186 LYS A C 1
ATOM 1306 O O . LYS A 1 185 ? 14.575 -33.828 36.396 1 100.576 186 LYS A O 1
ATOM 1312 N N . ARG A 1 186 ? 12.921 -32.73 37.455 1 83.372 187 ARG A N 1
ATOM 1313 C CA . ARG A 1 186 ? 12.3 -33.935 37.984 1 83.432 187 ARG A CA 1
ATOM 1314 C C . ARG A 1 186 ? 10.94 -34.146 37.328 1 82.103 187 ARG A C 1
ATOM 1315 O O . ARG A 1 186 ? 10.774 -35.07 36.53 1 73.677 187 ARG A O 1
ATOM 1323 N N . LEU A 1 187 ? 10.002 -33.237 37.642 1 90.468 188 LEU A N 1
ATOM 1324 C CA . LEU A 1 187 ? 8.584 -33.4 37.341 1 87.795 188 LEU A CA 1
ATOM 1325 C C . LEU A 1 187 ? 8.119 -32.355 36.324 1 77.39 188 LEU A C 1
ATOM 1326 O O . LEU A 1 187 ? 8.555 -31.211 36.378 1 82.311 188 LEU A O 1
ATOM 1331 N N . LEU A 1 188 ? 7.224 -32.771 35.422 1 65.457 189 LEU A N 1
ATOM 1332 C CA . LEU A 1 188 ? 6.59 -31.878 34.473 1 63.429 189 LEU A CA 1
ATOM 1333 C C . LEU A 1 188 ? 5.083 -31.949 34.676 1 72.686 189 LEU A C 1
ATOM 1334 O O . LEU A 1 188 ? 4.492 -33.004 34.468 1 92.644 189 LEU A O 1
ATOM 1339 N N . PHE A 1 189 ? 4.478 -30.816 35.043 1 72.269 190 PHE A N 1
ATOM 1340 C CA . PHE A 1 189 ? 3.029 -30.685 35.088 1 70.708 190 PHE A CA 1
ATOM 1341 C C . PHE A 1 189 ? 2.615 -29.596 34.099 1 62.942 190 PHE A C 1
ATOM 1342 O O . PHE A 1 189 ? 3.331 -28.615 33.927 1 62.41 190 PHE A O 1
ATOM 1350 N N . TYR A 1 190 ? 1.461 -29.777 33.449 1 60.822 191 TYR A N 1
ATOM 1351 C CA . TYR A 1 190 ? 0.862 -28.72 32.652 1 64.113 191 TYR A CA 1
ATOM 1352 C C . TYR A 1 190 ? -0.603 -29.05 32.412 1 65.577 191 TYR A C 1
ATOM 1353 O O . TYR A 1 190 ? -0.974 -30.216 32.406 1 75.886 191 TYR A O 1
ATOM 1362 N N . HIS A 1 191 ? -1.426 -28.013 32.245 1 66.831 192 HIS A N 1
ATOM 1363 C CA . HIS A 1 191 ? -2.749 -28.166 31.665 1 64.377 192 HIS A CA 1
ATOM 1364 C C . HIS A 1 191 ? -2.724 -27.581 30.259 1 61.323 192 HIS A C 1
ATOM 1365 O O . HIS A 1 191 ? -2.113 -26.537 30.041 1 57.688 192 HIS A O 1
ATOM 1372 N N . ARG A 1 192 ? -3.372 -28.271 29.314 1 61.694 193 ARG A N 1
ATOM 1373 C CA . ARG A 1 192 ? -3.482 -27.769 27.955 1 65.292 193 ARG A CA 1
ATOM 1374 C C . ARG A 1 192 ? -4.957 -27.685 27.566 1 64.826 193 ARG A C 1
ATOM 1375 O O . ARG A 1 192 ? -5.744 -28.594 27.841 1 64.034 193 ARG A O 1
ATOM 1383 N N . ASN A 1 193 ? -5.306 -26.544 26.965 1 62.322 194 ASN A N 1
ATOM 1384 C CA . ASN A 1 193 ? -6.642 -26.291 26.459 1 66.989 194 ASN A CA 1
ATOM 1385 C C . ASN A 1 193 ? -6.776 -26.967 25.095 1 66.676 194 ASN A C 1
ATOM 1386 O O . ASN A 1 193 ? -5.8 -27.098 24.354 1 56 194 ASN A O 1
ATOM 1391 N N . ALA A 1 194 ? -8.006 -27.397 24.788 1 68.299 195 ALA A N 1
ATOM 1392 C CA . ALA A 1 194 ? -8.336 -27.921 23.473 1 73.258 195 ALA A CA 1
ATOM 1393 C C . ALA A 1 194 ? -8.469 -26.776 22.468 1 69.8 195 ALA A C 1
ATOM 1394 O O . ALA A 1 194 ? -8.211 -25.626 22.803 1 65.244 195 ALA A O 1
ATOM 1396 N N . GLU A 1 195 ? -8.848 -27.104 21.226 1 73.628 196 GLU A N 1
ATOM 1397 C CA . GLU A 1 195 ? -9.195 -26.093 20.24 1 82.371 196 GLU A CA 1
ATOM 1398 C C . GLU A 1 195 ? -10.558 -25.492 20.586 1 89.166 196 GLU A C 1
ATOM 1399 O O . GLU A 1 195 ? -10.741 -24.276 20.564 1 87.829 196 GLU A O 1
ATOM 1405 N N . GLU A 1 196 ? -11.518 -26.359 20.913 1 91.113 197 GLU A N 1
ATOM 1406 C CA . GLU A 1 196 ? -12.855 -25.924 21.276 1 92.031 197 GLU A CA 1
ATOM 1407 C C . GLU A 1 196 ? -12.851 -25.357 22.696 1 87 197 GLU A C 1
ATOM 1408 O O . GLU A 1 196 ? -12.506 -26.066 23.635 1 81.771 197 GLU A O 1
ATOM 1414 N N . THR A 1 197 ? -13.271 -24.089 22.836 1 82.852 198 THR A N 1
ATOM 1415 C CA . THR A 1 197 ? -13.389 -23.428 24.13 1 71.612 198 THR A CA 1
ATOM 1416 C C . THR A 1 197 ? -14.706 -22.664 24.2 1 65.398 198 THR A C 1
ATOM 1417 O O . THR A 1 197 ? -15.425 -22.543 23.208 1 58.115 198 THR A O 1
ATOM 1421 N N . VAL A 1 198 ? -14.981 -22.116 25.389 1 66.571 199 VAL A N 1
ATOM 1422 C CA . VAL A 1 198 ? -16.155 -21.29 25.638 1 67.51 199 VAL A CA 1
ATOM 1423 C C . VAL A 1 198 ? -16.198 -20.095 24.678 1 61.336 199 VAL A C 1
ATOM 1424 O O . VAL A 1 198 ? -17.261 -19.527 24.456 1 65.377 199 VAL A O 1
ATOM 1428 N N . PHE A 1 199 ? -15.047 -19.705 24.118 1 63.463 200 PHE A N 1
ATOM 1429 C CA . PHE A 1 199 ? -14.971 -18.671 23.092 1 66.082 200 PHE A CA 1
ATOM 1430 C C . PHE A 1 199 ? -15.841 -19.017 21.881 1 67.947 200 PHE A C 1
ATOM 1431 O O . PHE A 1 199 ? -16.602 -18.172 21.409 1 69.378 200 PHE A O 1
ATOM 1439 N N . ASP A 1 200 ? -15.708 -20.249 21.372 1 73.759 201 ASP A N 1
ATOM 1440 C CA . ASP A 1 200 ? -16.429 -20.689 20.183 1 78.141 201 ASP A CA 1
ATOM 1441 C C . ASP A 1 200 ? -17.93 -20.777 20.444 1 81.435 201 ASP A C 1
ATOM 1442 O O . ASP A 1 200 ? -18.729 -20.516 19.541 1 73.409 201 ASP A O 1
ATOM 1447 N N . VAL A 1 201 ? -18.264 -21.206 21.671 1 76.581 202 VAL A N 1
ATOM 1448 C CA . VAL A 1 201 ? -19.627 -21.304 22.165 1 72.032 202 VAL A CA 1
ATOM 1449 C C . VAL A 1 201 ? -20.255 -19.912 22.211 1 69.373 202 VAL A C 1
ATOM 1450 O O . VAL A 1 201 ? -21.403 -19.725 21.804 1 65.105 202 VAL A O 1
ATOM 1454 N N . ALA A 1 202 ? -19.494 -18.939 22.722 1 68.134 203 ALA A N 1
ATOM 1455 C CA . ALA A 1 202 ? -20.003 -17.592 22.929 1 66.045 203 ALA A CA 1
ATOM 1456 C C . ALA A 1 202 ? -20.124 -16.85 21.601 1 59.88 203 ALA A C 1
ATOM 1457 O O . ALA A 1 202 ? -21.083 -16.117 21.404 1 61.565 203 ALA A O 1
ATOM 1459 N N . VAL A 1 203 ? -19.137 -17.026 20.716 1 58.291 204 VAL A N 1
ATOM 1460 C CA . VAL A 1 203 ? -19.198 -16.48 19.37 1 63.501 204 VAL A CA 1
ATOM 1461 C C . VAL A 1 203 ? -20.484 -16.933 18.675 1 71.154 204 VAL A C 1
ATOM 1462 O O . VAL A 1 203 ? -21.168 -16.115 18.061 1 85.005 204 VAL A O 1
ATOM 1466 N N . ALA A 1 204 ? -20.796 -18.233 18.76 1 64.926 205 ALA A N 1
ATOM 1467 C CA . ALA A 1 204 ? -22.008 -18.778 18.166 1 66.429 205 ALA A CA 1
ATOM 1468 C C . ALA A 1 204 ? -23.251 -18.152 18.795 1 69.387 205 ALA A C 1
ATOM 1469 O O . ALA A 1 204 ? -24.123 -17.645 18.097 1 67.506 205 ALA A O 1
ATOM 1471 N N . GLN A 1 205 ? -23.308 -18.196 20.128 1 71.218 206 GLN A N 1
ATOM 1472 C CA . GLN A 1 205 ? -24.448 -17.727 20.899 1 68.242 206 GLN A CA 1
ATOM 1473 C C . GLN A 1 205 ? -24.857 -16.301 20.522 1 68.699 206 GLN A C 1
ATOM 1474 O O . GLN A 1 205 ? -26.046 -15.978 20.466 1 72.622 206 GLN A O 1
ATOM 1480 N N . GLN A 1 206 ? -23.866 -15.437 20.286 1 67.169 207 GLN A N 1
ATOM 1481 C CA . GLN A 1 206 ? -24.129 -14.024 20.084 1 71.426 207 GLN A CA 1
ATOM 1482 C C . GLN A 1 206 ? -24.085 -13.698 18.588 1 70.684 207 GLN A C 1
ATOM 1483 O O . GLN A 1 206 ? -24.101 -12.529 18.208 1 72.173 207 GLN A O 1
ATOM 1489 N N . GLY A 1 207 ? -24.031 -14.746 17.749 1 68.803 208 GLY A N 1
ATOM 1490 C CA . GLY A 1 207 ? -24.12 -14.636 16.301 1 62.187 208 GLY A CA 1
ATOM 1491 C C . GLY A 1 207 ? -23.003 -13.777 15.728 1 65.662 208 GLY A C 1
ATOM 1492 O O . GLY A 1 207 ? -23.288 -12.743 15.151 1 65.178 208 GLY A O 1
ATOM 1493 N N . MET A 1 208 ? -21.743 -14.196 15.906 1 80.266 209 MET A N 1
ATOM 1494 C CA . MET A 1 208 ? -20.599 -13.499 15.332 1 86.966 209 MET A CA 1
ATOM 1495 C C . MET A 1 208 ? -19.695 -14.484 14.591 1 94.342 209 MET A C 1
ATOM 1496 O O . MET A 1 208 ? -18.513 -14.211 14.39 1 105.378 209 MET A O 1
ATOM 1501 N N . ASN A 1 209 ? -20.263 -15.615 14.155 1 93.51 210 ASN A N 1
ATOM 1502 C CA . ASN A 1 209 ? -19.509 -16.625 13.431 1 86.982 210 ASN A CA 1
ATOM 1503 C C . ASN A 1 209 ? -19.066 -16.056 12.089 1 85.949 210 ASN A C 1
ATOM 1504 O O . ASN A 1 209 ? -18.031 -16.459 11.567 1 90.442 210 ASN A O 1
ATOM 1509 N N . GLU A 1 210 ? -19.857 -15.115 11.552 1 85.455 211 GLU A N 1
ATOM 1510 C CA . GLU A 1 210 ? -19.525 -14.399 10.332 1 91.11 211 GLU A CA 1
ATOM 1511 C C . GLU A 1 210 ? -18.127 -13.784 10.408 1 87.127 211 GLU A C 1
ATOM 1512 O O . GLU A 1 210 ? -17.41 -13.777 9.414 1 90.186 211 GLU A O 1
ATOM 1518 N N . VAL A 1 211 ? -17.741 -13.269 11.584 1 86.286 212 VAL A N 1
ATOM 1519 C CA . VAL A 1 211 ? -16.508 -12.511 11.733 1 82.004 212 VAL A CA 1
ATOM 1520 C C . VAL A 1 211 ? -15.58 -13.179 12.743 1 76.793 212 VAL A C 1
ATOM 1521 O O . VAL A 1 211 ? -14.689 -12.52 13.261 1 76.047 212 VAL A O 1
ATOM 1525 N N . LYS A 1 212 ? -15.761 -14.482 12.973 1 76.559 213 LYS A N 1
ATOM 1526 C CA . LYS A 1 212 ? -14.985 -15.226 13.954 1 77.8 213 LYS A CA 1
ATOM 1527 C C . LYS A 1 212 ? -13.511 -15.265 13.554 1 75.782 213 LYS A C 1
ATOM 1528 O O . LYS A 1 212 ? -12.616 -15.149 14.394 1 60.63 213 LYS A O 1
ATOM 1534 N N . SER A 1 213 ? -13.294 -15.411 12.242 1 79.513 214 SER A N 1
ATOM 1535 C CA . SER A 1 213 ? -11.986 -15.575 11.643 1 81.398 214 SER A CA 1
ATOM 1536 C C . SER A 1 213 ? -11.162 -14.294 11.703 1 77.418 214 SER A C 1
ATOM 1537 O O . SER A 1 213 ? -10.065 -14.283 11.173 1 86.746 214 SER A O 1
ATOM 1540 N N . GLN A 1 214 ? -11.708 -13.215 12.278 1 77.935 215 GLN A N 1
ATOM 1541 C CA . GLN A 1 214 ? -10.971 -11.971 12.431 1 79.089 215 GLN A CA 1
ATOM 1542 C C . GLN A 1 214 ? -10.793 -11.605 13.904 1 73.735 215 GLN A C 1
ATOM 1543 O O . GLN A 1 214 ? -10.316 -10.507 14.206 1 68.868 215 GLN A O 1
ATOM 1549 N N . MET A 1 215 ? -11.188 -12.519 14.805 1 69.974 216 MET A N 1
ATOM 1550 C CA . MET A 1 215 ? -11.255 -12.237 16.232 1 68.22 216 MET A CA 1
ATOM 1551 C C . MET A 1 215 ? -10.076 -12.896 16.94 1 66.247 216 MET A C 1
ATOM 1552 O O . MET A 1 215 ? -9.787 -14.068 16.704 1 62.131 216 MET A O 1
ATOM 1557 N N . MET A 1 216 ? -9.433 -12.13 17.831 1 69.233 217 MET A N 1
ATOM 1558 C CA . MET A 1 216 ? -8.417 -12.635 18.748 1 71.116 217 MET A CA 1
ATOM 1559 C C . MET A 1 216 ? -9.026 -13.743 19.611 1 70.413 217 MET A C 1
ATOM 1560 O O . MET A 1 216 ? -10.097 -13.562 20.189 1 67.544 217 MET A O 1
ATOM 1565 N N . ASN A 1 217 ? -8.355 -14.9 19.688 1 64.113 218 ASN A N 1
ATOM 1566 C CA . ASN A 1 217 ? -8.848 -15.993 20.51 1 61.722 218 ASN A CA 1
ATOM 1567 C C . ASN A 1 217 ? -7.85 -16.274 21.627 1 59.702 218 ASN A C 1
ATOM 1568 O O . ASN A 1 217 ? -6.802 -16.856 21.372 1 64.656 218 ASN A O 1
ATOM 1573 N N . PRO A 1 218 ? -8.142 -15.895 22.892 1 57.431 219 PRO A N 1
ATOM 1574 C CA . PRO A 1 218 ? -7.181 -16.053 23.979 1 57.181 219 PRO A CA 1
ATOM 1575 C C . PRO A 1 218 ? -7.043 -17.464 24.551 1 55.447 219 PRO A C 1
ATOM 1576 O O . PRO A 1 218 ? -6.093 -17.723 25.286 1 56.828 219 PRO A O 1
ATOM 1580 N N . LEU A 1 219 ? -7.966 -18.375 24.214 1 58.734 220 LEU A N 1
ATOM 1581 C CA . LEU A 1 219 ? -8.071 -19.635 24.936 1 60.129 220 LEU A CA 1
ATOM 1582 C C . LEU A 1 219 ? -7.631 -20.829 24.097 1 64.829 220 LEU A C 1
ATOM 1583 O O . LEU A 1 219 ? -7.13 -21.797 24.661 1 67.049 220 LEU A O 1
ATOM 1588 N N . LYS A 1 220 ? -7.847 -20.777 22.778 1 64.329 221 LYS A N 1
ATOM 1589 C CA . LYS A 1 220 ? -7.47 -21.877 21.901 1 68.597 221 LYS A CA 1
ATOM 1590 C C . LYS A 1 220 ? -6.03 -22.289 22.206 1 67.808 221 LYS A C 1
ATOM 1591 O O . LYS A 1 220 ? -5.129 -21.46 22.151 1 66.704 221 LYS A O 1
ATOM 1597 N N . ASN A 1 221 ? -5.836 -23.557 22.6 1 70.639 222 ASN A N 1
ATOM 1598 C CA . ASN A 1 221 ? -4.518 -24.168 22.72 1 65.422 222 ASN A CA 1
ATOM 1599 C C . ASN A 1 221 ? -3.692 -23.561 23.86 1 55.304 222 ASN A C 1
ATOM 1600 O O . ASN A 1 221 ? -2.496 -23.821 23.952 1 48.578 222 ASN A O 1
ATOM 1605 N N . LEU A 1 222 ? -4.315 -22.774 24.742 1 57.403 223 LEU A N 1
ATOM 1606 C CA . LEU A 1 222 ? -3.578 -22.1 25.802 1 59.076 223 LEU A CA 1
ATOM 1607 C C . LEU A 1 222 ? -3.06 -23.141 26.797 1 53.116 223 LEU A C 1
ATOM 1608 O O . LEU A 1 222 ? -3.841 -23.885 27.376 1 51.065 223 LEU A O 1
ATOM 1613 N N . THR A 1 223 ? -1.743 -23.155 27.013 1 48.35 224 THR A N 1
ATOM 1614 C CA . THR A 1 223 ? -1.089 -24.199 27.779 1 52.668 224 THR A CA 1
ATOM 1615 C C . THR A 1 223 ? -0.24 -23.567 28.876 1 50.13 224 THR A C 1
ATOM 1616 O O . THR A 1 223 ? 0.449 -22.588 28.612 1 50.588 224 THR A O 1
ATOM 1620 N N . PHE A 1 224 ? -0.255 -24.139 30.087 1 50.719 225 PHE A N 1
ATOM 1621 C CA . PHE A 1 224 ? 0.47 -23.533 31.194 1 57.416 225 PHE A CA 1
ATOM 1622 C C . PHE A 1 224 ? 0.811 -24.536 32.29 1 66.24 225 PHE A C 1
ATOM 1623 O O . PHE A 1 224 ? -0.046 -25.261 32.801 1 72.733 225 PHE A O 1
ATOM 1631 N N . GLY A 1 225 ? 2.078 -24.478 32.708 1 74.914 226 GLY A N 1
ATOM 1632 C CA . GLY A 1 225 ? 2.658 -25.431 33.637 1 74.821 226 GLY A CA 1
ATOM 1633 C C . GLY A 1 225 ? 4.125 -25.096 33.874 1 67.316 226 GLY A C 1
ATOM 1634 O O . GLY A 1 225 ? 4.496 -23.927 33.799 1 66.459 226 GLY A O 1
ATOM 1635 N N . GLY A 1 226 ? 4.94 -26.12 34.147 1 61.553 227 GLY A N 1
ATOM 1636 C CA . GLY A 1 226 ? 6.34 -25.888 34.458 1 67.46 227 GLY A CA 1
ATOM 1637 C C . GLY A 1 226 ? 7.039 -27.13 34.995 1 66.254 227 GLY A C 1
ATOM 1638 O O . GLY A 1 226 ? 6.469 -28.214 34.98 1 68.991 227 GLY A O 1
ATOM 1639 N N . TYR A 1 227 ? 8.284 -26.945 35.451 1 61.885 228 TYR A N 1
ATOM 1640 C CA . TYR A 1 227 ? 9.079 -28.014 36.037 1 58.915 228 TYR A CA 1
ATOM 1641 C C . TYR A 1 227 ? 9.193 -27.807 37.549 1 62.718 228 TYR A C 1
ATOM 1642 O O . TYR A 1 227 ? 9.391 -26.682 38.013 1 63.47 228 TYR A O 1
ATOM 1651 N N . LEU A 1 228 ? 9.036 -28.897 38.313 1 62.474 229 LEU A N 1
ATOM 1652 C CA . LEU A 1 228 ? 9.584 -28.97 39.656 1 61.784 229 LEU A CA 1
ATOM 1653 C C . LEU A 1 228 ? 11.017 -29.435 39.483 1 70.039 229 LEU A C 1
ATOM 1654 O O . LEU A 1 228 ? 11.266 -30.283 38.634 1 87.8 229 LEU A O 1
ATOM 1659 N N . SER A 1 229 ? 11.955 -28.876 40.254 1 73.142 230 SER A N 1
ATOM 1660 C CA . SER A 1 229 ? 13.34 -29.29 40.108 1 72.892 230 SER A CA 1
ATOM 1661 C C . SER A 1 229 ? 14.146 -29.034 41.384 1 76.738 230 SER A C 1
ATOM 1662 O O . SER A 1 229 ? 13.87 -28.116 42.163 1 67.648 230 SER A O 1
ATOM 1665 N N . GLY A 1 230 ? 15.131 -29.924 41.587 1 91.597 231 GLY A N 1
ATOM 1666 C CA . GLY A 1 230 ? 16.145 -29.804 42.622 1 94.341 231 GLY A CA 1
ATOM 1667 C C . GLY A 1 230 ? 17.311 -30.76 42.353 1 92.755 231 GLY A C 1
ATOM 1668 O O . GLY A 1 230 ? 17.168 -31.731 41.603 1 77.198 231 GLY A O 1
ATOM 1669 N N . GLU A 1 231 ? 18.477 -30.45 42.938 1 100.619 232 GLU A N 1
ATOM 1670 C CA . GLU A 1 231 ? 19.582 -31.394 43.001 1 96.038 232 GLU A CA 1
ATOM 1671 C C . GLU A 1 231 ? 19.359 -32.302 44.204 1 90.551 232 GLU A C 1
ATOM 1672 O O . GLU A 1 231 ? 18.718 -31.9 45.18 1 72.484 232 GLU A O 1
ATOM 1678 N N . ASN A 1 232 ? 19.906 -33.522 44.114 1 91.759 233 ASN A N 1
ATOM 1679 C CA . ASN A 1 232 ? 19.95 -34.425 45.249 1 89.965 233 ASN A CA 1
ATOM 1680 C C . ASN A 1 232 ? 18.523 -34.876 45.55 1 91.02 233 ASN A C 1
ATOM 1681 O O . ASN A 1 232 ? 18.006 -34.657 46.644 1 87.458 233 ASN A O 1
ATOM 1686 N N . LEU A 1 233 ? 17.891 -35.498 44.55 1 91.881 234 LEU A N 1
ATOM 1687 C CA . LEU A 1 233 ? 16.506 -35.921 44.657 1 92.705 234 LEU A CA 1
ATOM 1688 C C . LEU A 1 233 ? 16.294 -37.194 43.843 1 95.191 234 LEU A C 1
ATOM 1689 O O . LEU A 1 233 ? 16.778 -37.304 42.718 1 92.256 234 LEU A O 1
ATOM 1694 N N . GLU A 1 234 ? 15.548 -38.138 44.429 1 98.62 235 GLU A N 1
ATOM 1695 C CA . GLU A 1 234 ? 15.017 -39.294 43.72 1 97.695 235 GLU A CA 1
ATOM 1696 C C . GLU A 1 234 ? 13.493 -39.281 43.863 1 93.162 235 GLU A C 1
ATOM 1697 O O . GLU A 1 234 ? 12.96 -38.771 44.847 1 85.897 235 GLU A O 1
ATOM 1703 N N . TYR A 1 235 ? 12.803 -39.892 42.896 1 84.181 236 TYR A N 1
ATOM 1704 C CA . TYR A 1 235 ? 11.357 -40.058 42.938 1 73.757 236 TYR A CA 1
ATOM 1705 C C . TYR A 1 235 ? 10.962 -41.097 43.991 1 65.652 236 TYR A C 1
ATOM 1706 O O . TYR A 1 23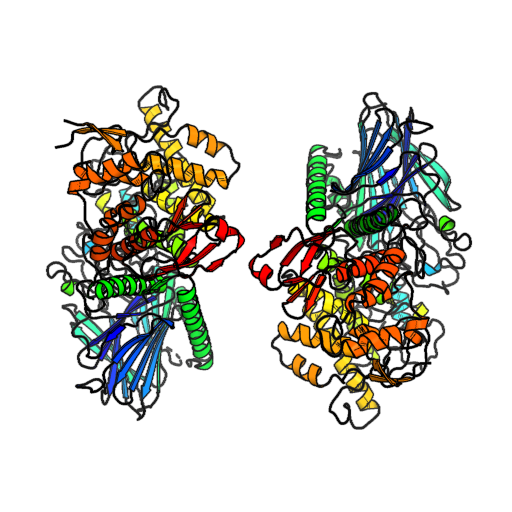5 ? 11.617 -42.117 44.118 1 67.005 236 TYR A O 1
ATOM 1715 N N . ILE A 1 236 ? 9.888 -40.854 44.744 1 63.842 237 ILE A N 1
ATOM 1716 C CA . ILE A 1 236 ? 9.458 -41.799 45.764 1 67.644 237 ILE A CA 1
ATOM 1717 C C . ILE A 1 236 ? 7.987 -42.163 45.562 1 73.608 237 ILE A C 1
ATOM 1718 O O . ILE A 1 236 ? 7.314 -42.529 46.53 1 84.905 237 ILE A O 1
ATOM 1723 N N . GLY A 1 237 ? 7.496 -42.061 44.314 1 66.767 238 GLY A N 1
ATOM 1724 C CA . GLY A 1 237 ? 6.213 -42.642 43.929 1 67.825 238 GLY A CA 1
ATOM 1725 C C . GLY A 1 237 ? 4.994 -41.737 44.152 1 64.847 238 GLY A C 1
ATOM 1726 O O . GLY A 1 237 ? 5.09 -40.715 44.814 1 67.198 238 GLY A O 1
ATOM 1727 N N . THR A 1 238 ? 3.831 -42.181 43.645 1 70.62 239 THR A N 1
ATOM 1728 C CA . THR A 1 238 ? 2.561 -41.465 43.694 1 70.046 239 THR A CA 1
ATOM 1729 C C . THR A 1 238 ? 1.722 -41.95 44.872 1 65.761 239 THR A C 1
ATOM 1730 O O . THR A 1 238 ? 1.906 -43.047 45.375 1 82.193 239 THR A O 1
ATOM 1734 N N . SER A 1 239 ? 0.734 -41.148 45.254 1 62.96 240 SER A N 1
ATOM 1735 C CA . SER A 1 239 ? -0.055 -41.403 46.449 1 60.247 240 SER A CA 1
ATOM 1736 C C . SER A 1 239 ? -1.318 -40.53 46.389 1 62.592 240 SER A C 1
ATOM 1737 O O . SER A 1 239 ? -1.295 -39.476 45.762 1 68.68 240 SER A O 1
ATOM 1740 N N . ASP A 1 240 ? -2.438 -40.989 46.965 1 53.006 241 ASP A N 1
ATOM 1741 C CA . ASP A 1 240 ? -3.724 -40.329 46.792 1 47.94 241 ASP A CA 1
ATOM 1742 C C . ASP A 1 240 ? -4.369 -40.067 48.144 1 53.3 241 ASP A C 1
ATOM 1743 O O . ASP A 1 240 ? -4.346 -40.94 49.011 1 53.803 241 ASP A O 1
ATOM 1748 N N . SER A 1 241 ? -4.982 -38.88 48.286 1 51.818 242 SER A N 1
ATOM 1749 C CA . SER A 1 241 ? -5.635 -38.51 49.531 1 52.3 242 SER A CA 1
ATOM 1750 C C . SER A 1 241 ? -6.657 -37.401 49.294 1 56.046 242 SER A C 1
ATOM 1751 O O . SER A 1 241 ? -7.161 -37.242 48.193 1 53.861 242 SER A O 1
ATOM 1754 N N . VAL A 1 242 ? -6.964 -36.65 50.359 1 62.869 243 VAL A N 1
ATOM 1755 C CA . VAL A 1 242 ? -7.946 -35.582 50.346 1 63.494 243 VAL A CA 1
ATOM 1756 C C . VAL A 1 242 ? -7.421 -34.449 51.217 1 71.77 243 VAL A C 1
ATOM 1757 O O . VAL A 1 242 ? -7.048 -34.714 52.36 1 66.168 243 VAL A O 1
ATOM 1761 N N . TYR A 1 243 ? -7.426 -33.195 50.71 1 82.795 244 TYR A N 1
ATOM 1762 C CA . TYR A 1 243 ? -6.964 -32.076 51.532 1 85.633 244 TYR A CA 1
ATOM 1763 C C . TYR A 1 243 ? -8.146 -31.351 52.19 1 79.204 244 TYR A C 1
ATOM 1764 O O . TYR A 1 243 ? -8.24 -31.349 53.425 1 83.547 244 TYR A O 1
ATOM 1773 N N . ALA A 1 244 ? -9.023 -30.709 51.413 1 63.991 245 ALA A N 1
ATOM 1774 C CA . ALA A 1 244 ? -10.081 -29.955 52.065 1 66.156 245 ALA A CA 1
ATOM 1775 C C . ALA A 1 244 ? -11.399 -30.333 51.433 1 64.718 245 ALA A C 1
ATOM 1776 O O . ALA A 1 244 ? -12.077 -29.494 50.85 1 71.321 245 ALA A O 1
ATOM 1778 N N . GLY A 1 245 ? -11.725 -31.618 51.582 1 70.099 246 GLY A N 1
ATOM 1779 C CA . GLY A 1 245 ? -12.821 -32.235 50.859 1 68.029 246 GLY A CA 1
ATOM 1780 C C . GLY A 1 245 ? -12.492 -32.358 49.374 1 69.903 246 GLY A C 1
ATOM 1781 O O . GLY A 1 245 ? -13.389 -32.552 48.554 1 70.491 246 GLY A O 1
ATOM 1782 N N . THR A 1 246 ? -11.204 -32.215 49.023 1 70.407 247 THR A N 1
ATOM 1783 C CA . THR A 1 246 ? -10.813 -32.332 47.63 1 74.212 247 THR A CA 1
ATOM 1784 C C . THR A 1 246 ? -9.763 -33.434 47.477 1 72.011 247 THR A C 1
ATOM 1785 O O . THR A 1 246 ? -8.624 -33.307 47.934 1 64.15 247 THR A O 1
ATOM 1789 N N . ASP A 1 247 ? -10.197 -34.522 46.823 1 67.253 248 ASP A N 1
ATOM 1790 C CA . ASP A 1 247 ? -9.331 -35.613 46.427 1 62.683 248 ASP A CA 1
ATOM 1791 C C . ASP A 1 247 ? -8.232 -35.063 45.522 1 65.795 248 ASP A C 1
ATOM 1792 O O . ASP A 1 247 ? -8.453 -34.124 44.755 1 57.622 248 ASP A O 1
ATOM 1797 N N . TYR A 1 248 ? -7.05 -35.675 45.631 1 70.407 249 TYR A N 1
ATOM 1798 C CA . TYR A 1 248 ? -5.875 -35.229 44.907 1 70.826 249 TYR A CA 1
ATOM 1799 C C . TYR A 1 248 ? -4.845 -36.354 44.879 1 70.492 249 TYR A C 1
ATOM 1800 O O . TYR A 1 248 ? -4.852 -37.262 45.711 1 68.324 249 TYR A O 1
ATOM 1809 N N . ARG A 1 249 ? -3.943 -36.247 43.909 1 71.68 250 ARG A N 1
ATOM 1810 C CA . ARG A 1 249 ? -2.792 -37.12 43.807 1 75.059 250 ARG A CA 1
ATOM 1811 C C . ARG A 1 249 ? -1.542 -36.295 44.113 1 76.778 250 ARG A C 1
ATOM 1812 O O . ARG A 1 249 ? -1.521 -35.088 43.897 1 74.982 250 ARG A O 1
ATOM 1820 N N . ALA A 1 250 ? -0.519 -36.957 44.657 1 83.874 251 ALA A N 1
ATOM 1821 C CA . ALA A 1 250 ? 0.726 -36.312 45.043 1 79.36 251 ALA A CA 1
ATOM 1822 C C . ALA A 1 250 ? 1.895 -37.134 44.51 1 75.687 251 ALA A C 1
ATOM 1823 O O . ALA A 1 250 ? 1.95 -38.344 44.701 1 87.703 251 ALA A O 1
ATOM 1825 N N . TRP A 1 251 ? 2.823 -36.457 43.834 1 68.23 252 TRP A N 1
ATOM 1826 C CA . TRP A 1 251 ? 4.107 -37.028 43.475 1 59.385 252 TRP A CA 1
ATOM 1827 C C . TRP A 1 251 ? 5.138 -36.578 44.506 1 64.578 252 TRP A C 1
ATOM 1828 O O . TRP A 1 251 ? 5.147 -35.422 44.919 1 70.519 252 TRP A O 1
ATOM 1839 N N . GLY A 1 252 ? 5.997 -37.508 44.929 1 74.123 253 GLY A N 1
ATOM 1840 C CA . GLY A 1 252 ? 6.94 -37.265 46.012 1 77.132 253 GLY A CA 1
ATOM 1841 C C . GLY A 1 252 ? 8.395 -37.398 45.557 1 74.045 253 GLY A C 1
ATOM 1842 O O . GLY A 1 252 ? 8.729 -38.286 44.769 1 75.631 253 GLY A O 1
ATOM 1843 N N . PHE A 1 253 ? 9.251 -36.499 46.065 1 60.11 254 PHE A N 1
ATOM 1844 C CA . PHE A 1 253 ? 10.686 -36.624 45.898 1 53.839 254 PHE A CA 1
ATOM 1845 C C . PHE A 1 253 ? 11.361 -36.531 47.267 1 65.345 254 PHE A C 1
ATOM 1846 O O . PHE A 1 253 ? 10.882 -35.854 48.179 1 58.678 254 PHE A O 1
ATOM 1854 N N . ARG A 1 254 ? 12.457 -37.288 47.407 1 84.125 255 ARG A N 1
ATOM 1855 C CA . ARG A 1 254 ? 13.218 -37.369 48.644 1 87.141 255 ARG A CA 1
ATOM 1856 C C . ARG A 1 254 ? 14.691 -37.187 48.295 1 86.073 255 ARG A C 1
ATOM 1857 O O . ARG A 1 254 ? 15.157 -37.651 47.252 1 71.488 255 ARG A O 1
ATOM 1865 N N . SER A 1 255 ? 15.399 -36.484 49.184 1 90.646 256 SER A N 1
ATOM 1866 C CA . SER A 1 255 ? 16.821 -36.234 49.026 1 90.611 256 SER A CA 1
ATOM 1867 C C . SER A 1 255 ? 17.612 -37.516 49.294 1 93.778 256 SER A C 1
ATOM 1868 O O . SER A 1 255 ? 17.445 -38.163 50.33 1 93.087 256 SER A O 1
ATOM 1871 N N . LEU A 1 256 ? 18.492 -37.857 48.347 1 87.669 257 LEU A N 1
ATOM 1872 C CA . LEU A 1 256 ? 19.35 -39.026 48.445 1 81.018 257 LEU A CA 1
ATOM 1873 C C . LEU A 1 256 ? 20.136 -39.011 49.759 1 83.461 257 LEU A C 1
ATOM 1874 O O . LEU A 1 256 ? 20.194 -40.023 50.444 1 84.896 257 LEU A O 1
ATOM 1879 N N . LYS A 1 257 ? 20.728 -37.862 50.11 1 88.558 258 LYS A N 1
ATOM 1880 C CA . LYS A 1 257 ? 21.622 -37.727 51.251 1 90.191 258 LYS A CA 1
ATOM 1881 C C . LYS A 1 257 ? 21.151 -36.572 52.126 1 78.296 258 LYS A C 1
ATOM 1882 O O . LYS A 1 257 ? 20.834 -35.519 51.584 1 72.572 258 LYS A O 1
ATOM 1888 N N . ALA A 1 258 ? 21.15 -36.756 53.456 1 71.318 259 ALA A N 1
ATOM 1889 C CA . ALA A 1 258 ? 20.905 -35.654 54.381 1 69.367 259 ALA A CA 1
ATOM 1890 C C . ALA A 1 258 ? 21.854 -34.517 54.024 1 74.147 259 ALA A C 1
ATOM 1891 O O . ALA A 1 258 ? 22.883 -34.768 53.402 1 75.143 259 ALA A O 1
ATOM 1893 N N . SER A 1 259 ? 21.507 -33.274 54.387 1 80.795 260 SER A N 1
ATOM 1894 C CA . SER A 1 259 ? 22.253 -32.118 53.905 1 85.592 260 SER A CA 1
ATOM 1895 C C . SER A 1 259 ? 21.875 -30.854 54.671 1 82.708 260 SER A C 1
ATOM 1896 O O . SER A 1 259 ? 20.728 -30.687 55.07 1 84.915 260 SER A O 1
ATOM 1899 N N . LYS A 1 260 ? 22.858 -29.962 54.852 1 86.517 261 LYS A N 1
ATOM 1900 C CA . LYS A 1 260 ? 22.644 -28.703 55.548 1 90.427 261 LYS A CA 1
ATOM 1901 C C . LYS A 1 260 ? 21.903 -27.706 54.654 1 78.562 261 LYS A C 1
ATOM 1902 O O . LYS A 1 260 ? 21.227 -26.817 55.157 1 69.488 261 LYS A O 1
ATOM 1908 N N . LYS A 1 261 ? 22.083 -27.827 53.332 1 72.108 262 LYS A N 1
ATOM 1909 C CA . LYS A 1 261 ? 21.417 -26.978 52.357 1 72.569 262 LYS A CA 1
ATOM 1910 C C . LYS A 1 261 ? 20.496 -27.821 51.478 1 75.711 262 LYS A C 1
ATOM 1911 O O . LYS A 1 261 ? 20.765 -28.996 51.249 1 82.074 262 LYS A O 1
ATOM 1917 N N . HIS A 1 262 ? 19.381 -27.224 51.03 1 77.139 263 HIS A N 1
ATOM 1918 C CA . HIS A 1 262 ? 18.527 -27.813 50.006 1 77.769 263 HIS A CA 1
ATOM 1919 C C . HIS A 1 262 ? 17.904 -26.696 49.168 1 67.406 263 HIS A C 1
ATOM 1920 O O . HIS A 1 262 ? 17.443 -25.695 49.725 1 59.851 263 HIS A O 1
ATOM 1927 N N . HIS A 1 263 ? 17.858 -26.881 47.837 1 60.14 264 HIS A N 1
ATOM 1928 C CA . HIS A 1 263 ? 17.313 -25.853 46.967 1 66.68 264 HIS A CA 1
ATOM 1929 C C . HIS A 1 263 ? 16.438 -26.432 45.856 1 70.015 264 HIS A C 1
ATOM 1930 O O . HIS A 1 263 ? 16.933 -27.129 44.967 1 71.889 264 HIS A O 1
ATOM 1937 N N . PHE A 1 264 ? 15.153 -26.036 45.881 1 70.78 265 PHE A N 1
ATOM 1938 C CA . PHE A 1 264 ? 14.176 -26.405 44.87 1 70.844 265 PHE A CA 1
ATOM 1939 C C . PHE A 1 264 ? 13.737 -25.166 44.098 1 65.721 265 PHE A C 1
ATOM 1940 O O . PHE A 1 264 ? 13.597 -24.091 44.686 1 57.403 265 PHE A O 1
ATOM 1948 N N . SER A 1 265 ? 13.501 -25.363 42.79 1 64.357 266 SER A N 1
ATOM 1949 C CA . SER A 1 265 ? 12.985 -24.329 41.906 1 65.955 266 SER A CA 1
ATOM 1950 C C . SER A 1 265 ? 11.75 -24.834 41.169 1 72.411 266 SER A C 1
ATOM 1951 O O . SER A 1 265 ? 11.717 -25.977 40.719 1 86.167 266 SER A O 1
ATOM 1954 N N . VAL A 1 266 ? 10.748 -23.96 41.033 1 72.272 267 VAL A N 1
ATOM 1955 C CA . VAL A 1 266 ? 9.632 -24.215 40.137 1 71.918 267 VAL A CA 1
ATOM 1956 C C . VAL A 1 266 ? 9.676 -23.174 39.026 1 63.034 267 VAL A C 1
ATOM 1957 O O . VAL A 1 266 ? 9.773 -21.982 39.306 1 63.548 267 VAL A O 1
ATOM 1961 N N . VAL A 1 267 ? 9.579 -23.642 37.779 1 57.611 268 VAL A N 1
ATOM 1962 C CA . VAL A 1 267 ? 9.783 -22.796 36.616 1 60.238 268 VAL A CA 1
ATOM 1963 C C . VAL A 1 267 ? 8.575 -22.93 35.705 1 61.948 268 VAL A C 1
ATOM 1964 O O . VAL A 1 267 ? 8.352 -24.01 35.158 1 65.655 268 VAL A O 1
ATOM 1968 N N . LEU A 1 268 ? 7.843 -21.818 35.524 1 58.56 269 LEU A N 1
ATOM 1969 C CA . LEU A 1 268 ? 6.574 -21.832 34.811 1 55.665 269 LEU A CA 1
ATOM 1970 C C . LEU A 1 268 ? 6.713 -21.22 33.412 1 55.624 269 LEU A C 1
ATOM 1971 O O . LEU A 1 268 ? 7.617 -20.421 33.13 1 50.372 269 LEU A O 1
ATOM 1976 N N . HIS A 1 269 ? 5.79 -21.626 32.532 1 55.235 270 HIS A N 1
ATOM 1977 C CA . HIS A 1 269 ? 5.682 -21.068 31.193 1 57.193 270 HIS A CA 1
ATOM 1978 C C . HIS A 1 269 ? 4.232 -21.197 30.708 1 62.798 270 HIS A C 1
ATOM 1979 O O . HIS A 1 269 ? 3.552 -22.187 30.981 1 73.985 270 HIS A O 1
ATOM 1986 N N . THR A 1 270 ? 3.765 -20.155 30.004 1 59.46 271 THR A N 1
ATOM 1987 C CA . THR A 1 270 ? 2.396 -20.038 29.524 1 54.087 271 THR A CA 1
ATOM 1988 C C . THR A 1 270 ? 2.451 -19.67 28.045 1 49.226 271 THR A C 1
ATOM 1989 O O . THR A 1 270 ? 3.254 -18.834 27.673 1 55.845 271 THR A O 1
ATOM 1993 N N . GLU A 1 271 ? 1.632 -20.282 27.189 1 48.622 272 GLU A N 1
ATOM 1994 C CA . GLU A 1 271 ? 1.728 -19.992 25.763 1 56.079 272 GLU A CA 1
ATOM 1995 C C . GLU A 1 271 ? 0.639 -20.728 24.984 1 59.734 272 GLU A C 1
ATOM 1996 O O . GLU A 1 271 ? 0.217 -21.817 25.375 1 62.198 272 GLU A O 1
ATOM 2002 N N . GLN A 1 272 ? 0.215 -20.12 23.866 1 65.083 273 GLN A N 1
ATOM 2003 C CA . GLN A 1 272 ? -0.663 -20.75 22.889 1 66.149 273 GLN A CA 1
ATOM 2004 C C . GLN A 1 272 ? 0.198 -21.279 21.748 1 69.065 273 GLN A C 1
ATOM 2005 O O . GLN A 1 272 ? 0.949 -20.514 21.153 1 77.468 273 GLN A O 1
ATOM 2011 N N . THR A 1 273 ? 0.098 -22.585 21.473 1 74.875 274 THR A N 1
ATOM 2012 C CA . THR A 1 273 ? 1.007 -23.262 20.561 1 78.265 274 THR A CA 1
ATOM 2013 C C . THR A 1 273 ? 0.247 -24.326 19.78 1 82.73 274 THR A C 1
ATOM 2014 O O . THR A 1 273 ? -0.635 -24.978 20.335 1 77.081 274 THR A O 1
ATOM 2018 N N . GLU A 1 274 ? 0.646 -24.523 18.515 1 84.069 275 GLU A N 1
ATOM 2019 C CA . GLU A 1 274 ? 0.034 -25.528 17.658 1 83.252 275 GLU A CA 1
ATOM 2020 C C . GLU A 1 274 ? 0.245 -26.927 18.25 1 85.621 275 GLU A C 1
ATOM 2021 O O . GLU A 1 274 ? -0.687 -27.731 18.249 1 77.912 275 GLU A O 1
ATOM 2027 N N . THR A 1 275 ? 1.454 -27.197 18.778 1 84.701 276 THR A N 1
ATOM 2028 C CA . THR A 1 275 ? 1.817 -28.494 19.344 1 78.688 276 THR A CA 1
ATOM 2029 C C . THR A 1 275 ? 2.21 -28.33 20.813 1 76.408 276 THR A C 1
ATOM 2030 O O . THR A 1 275 ? 2.414 -27.216 21.285 1 78.662 276 THR A O 1
ATOM 2034 N N . VAL A 1 276 ? 2.365 -29.449 21.526 1 74.461 277 VAL A N 1
ATOM 2035 C CA . VAL A 1 276 ? 2.831 -29.409 22.906 1 74.663 277 VAL A CA 1
ATOM 2036 C C . VAL A 1 276 ? 4.35 -29.275 22.92 1 79.803 277 VAL A C 1
ATOM 2037 O O . VAL A 1 276 ? 4.92 -28.836 23.921 1 74.682 277 VAL A O 1
ATOM 2041 N N . THR A 1 277 ? 4.982 -29.698 21.814 1 95.878 278 THR A N 1
ATOM 2042 C CA . THR A 1 277 ? 6.421 -29.6 21.605 1 101.249 278 THR A CA 1
ATOM 2043 C C . THR A 1 277 ? 6.858 -28.14 21.705 1 101.419 278 THR A C 1
ATOM 2044 O O . THR A 1 277 ? 7.828 -27.827 22.404 1 96.881 278 THR A O 1
ATOM 2048 N N . GLN A 1 278 ? 6.131 -27.272 20.979 1 88.341 279 GLN A N 1
ATOM 2049 C CA . GLN A 1 278 ? 6.43 -25.852 20.935 1 83.932 279 GLN A CA 1
ATOM 2050 C C . GLN A 1 278 ? 6.359 -25.268 22.348 1 77.173 279 GLN A C 1
ATOM 2051 O O . GLN A 1 278 ? 7.198 -24.457 22.738 1 82.832 279 GLN A O 1
ATOM 2057 N N . TRP A 1 279 ? 5.356 -25.685 23.123 1 72.772 280 TRP A N 1
ATOM 2058 C CA . TRP A 1 279 ? 5.224 -25.183 24.478 1 74.614 280 TRP A CA 1
ATOM 2059 C C . TRP A 1 279 ? 6.389 -25.653 25.344 1 78.44 280 TRP A C 1
ATOM 2060 O O . TRP A 1 279 ? 6.986 -24.854 26.067 1 73.236 280 TRP A O 1
ATOM 2071 N N . GLU A 1 280 ? 6.668 -26.963 25.278 1 91.204 281 GLU A N 1
ATOM 2072 C CA . GLU A 1 280 ? 7.725 -27.572 26.073 1 91.562 281 GLU A CA 1
ATOM 2073 C C . GLU A 1 280 ? 9.03 -26.82 25.832 1 78.923 281 GLU A C 1
ATOM 2074 O O . GLU A 1 280 ? 9.785 -26.545 26.765 1 71.646 281 GLU A O 1
ATOM 2080 N N . GLN A 1 281 ? 9.259 -26.477 24.562 1 73.726 282 GLN A N 1
ATOM 2081 C CA . GLN A 1 281 ? 10.508 -25.873 24.139 1 76.319 282 GLN A CA 1
ATOM 2082 C C . GLN A 1 281 ? 10.714 -24.561 24.881 1 73.345 282 GLN A C 1
ATOM 2083 O O . GLN A 1 281 ? 11.773 -24.325 25.464 1 66.596 282 GLN A O 1
ATOM 2089 N N . GLY A 1 282 ? 9.671 -23.728 24.864 1 76.505 283 GLY A N 1
ATOM 2090 C CA . GLY A 1 282 ? 9.683 -22.453 25.558 1 74.52 283 GLY A CA 1
ATOM 2091 C C . GLY A 1 282 ? 9.946 -22.634 27.05 1 71.403 283 GLY A C 1
ATOM 2092 O O . GLY A 1 282 ? 10.591 -21.784 27.661 1 73.472 283 GLY A O 1
ATOM 2093 N N . LEU A 1 283 ? 9.444 -23.742 27.618 1 64.149 284 LEU A N 1
ATOM 2094 C CA . LEU A 1 283 ? 9.669 -24.049 29.02 1 63.12 284 LEU A CA 1
ATOM 2095 C C . LEU A 1 283 ? 11.145 -24.379 29.237 1 68.713 284 LEU A C 1
ATOM 2096 O O . LEU A 1 283 ? 11.754 -23.902 30.2 1 64.794 284 LEU A O 1
ATOM 2101 N N . LYS A 1 284 ? 11.71 -25.195 28.337 1 76.065 285 LYS A N 1
ATOM 2102 C CA . LYS A 1 284 ? 13.108 -25.588 28.44 1 78.108 285 LYS A CA 1
ATOM 2103 C C . LYS A 1 284 ? 13.979 -24.33 28.433 1 73.27 285 LYS A C 1
ATOM 2104 O O . LYS A 1 284 ? 14.866 -24.173 29.28 1 69.403 285 LYS A O 1
ATOM 2110 N N . THR A 1 285 ? 13.682 -23.415 27.499 1 66.767 286 THR A N 1
ATOM 2111 C CA . THR A 1 285 ? 14.467 -22.201 27.344 1 61.604 286 THR A CA 1
ATOM 2112 C C . THR A 1 285 ? 14.516 -21.435 28.662 1 63.03 286 THR A C 1
ATOM 2113 O O . THR A 1 285 ? 15.556 -20.901 29.039 1 64.686 286 THR A O 1
ATOM 2117 N N . ALA A 1 286 ? 13.377 -21.371 29.349 1 67.554 287 ALA A N 1
ATOM 2118 C CA . ALA A 1 286 ? 13.281 -20.694 30.633 1 70.037 287 ALA A CA 1
ATOM 2119 C C . ALA A 1 286 ? 14.063 -21.444 31.712 1 70.042 287 ALA A C 1
ATOM 2120 O O . ALA A 1 286 ? 14.615 -20.825 32.624 1 65.353 287 ALA A O 1
ATOM 2122 N N . TRP A 1 287 ? 14.088 -22.78 31.603 1 71.3 288 TRP A N 1
ATOM 2123 C CA . TRP A 1 287 ? 14.741 -23.637 32.581 1 74.65 288 TRP A CA 1
ATOM 2124 C C . TRP A 1 287 ? 16.265 -23.53 32.467 1 75.559 288 TRP A C 1
ATOM 2125 O O . TRP A 1 287 ? 16.956 -23.43 33.485 1 69.046 288 TRP A O 1
ATOM 2136 N N . GLN A 1 288 ? 16.767 -23.538 31.223 1 72.14 289 GLN A N 1
ATOM 2137 C CA . GLN A 1 288 ? 18.192 -23.425 30.946 1 77.607 289 GLN A CA 1
ATOM 2138 C C . GLN A 1 288 ? 18.789 -22.137 31.518 1 84.057 289 GLN A C 1
ATOM 2139 O O . GLN A 1 288 ? 19.905 -22.15 32.023 1 97.026 289 GLN A O 1
ATOM 2145 N N . ARG A 1 289 ? 18.067 -21.02 31.438 1 78.765 290 ARG A N 1
ATOM 2146 C CA . ARG A 1 289 ? 18.57 -19.767 31.982 1 72.354 290 ARG A CA 1
ATOM 2147 C C . ARG A 1 289 ? 19.134 -19.994 33.385 1 64.814 290 ARG A C 1
ATOM 2148 O O . ARG A 1 289 ? 20.216 -19.491 33.694 1 60.797 290 ARG A O 1
ATOM 2156 N N . ILE A 1 290 ? 18.411 -20.757 34.221 1 66.891 291 ILE A N 1
ATOM 2157 C CA . ILE A 1 290 ? 18.798 -20.928 35.616 1 79.826 291 ILE A CA 1
ATOM 2158 C C . ILE A 1 290 ? 19.597 -22.213 35.82 1 82.974 291 ILE A C 1
ATOM 2159 O O . ILE A 1 290 ? 20.132 -22.429 36.911 1 78.422 291 ILE A O 1
ATOM 2164 N N . ALA A 1 291 ? 19.649 -23.084 34.806 1 86.294 292 ALA A N 1
ATOM 2165 C CA . ALA A 1 291 ? 20.413 -24.314 34.928 1 90.922 292 ALA A CA 1
ATOM 2166 C C . ALA A 1 291 ? 21.202 -24.561 33.648 1 97.908 292 ALA A C 1
ATOM 2167 O O . ALA A 1 291 ? 20.916 -25.508 32.918 1 100.64 292 ALA A O 1
ATOM 2169 N N . PRO A 1 292 ? 22.236 -23.735 33.357 1 101.809 293 PRO A N 1
ATOM 2170 C CA . PRO A 1 292 ? 22.773 -23.641 32.002 1 101.144 293 PRO A CA 1
ATOM 2171 C C . PRO A 1 292 ? 23.314 -24.97 31.466 1 108.364 293 PRO A C 1
ATOM 2172 O O . PRO A 1 292 ? 23.204 -25.247 30.268 1 95.457 293 PRO A O 1
ATOM 2176 N N . GLN A 1 293 ? 23.885 -25.792 32.359 1 109.085 294 GLN A N 1
ATOM 2177 C CA . GLN A 1 293 ? 24.287 -27.145 32.012 1 112.687 294 GLN A CA 1
ATOM 2178 C C . GLN A 1 293 ? 23.632 -28.091 33.008 1 103.367 294 GLN A C 1
ATOM 2179 O O . GLN A 1 293 ? 24.312 -28.862 33.677 1 112.589 294 GLN A O 1
ATOM 2185 N N . GLY A 1 294 ? 22.306 -27.984 33.126 1 96.092 295 GLY A N 1
ATOM 2186 C CA . GLY A 1 294 ? 21.506 -29.011 33.775 1 93.37 295 GLY A CA 1
ATOM 2187 C C . GLY A 1 294 ? 21.421 -28.856 35.296 1 94.541 295 GLY A C 1
ATOM 2188 O O . GLY A 1 294 ? 20.528 -29.427 35.916 1 103.857 295 GLY A O 1
ATOM 2189 N N . LYS A 1 295 ? 22.334 -28.1 35.917 1 83.363 296 LYS A N 1
ATOM 2190 C CA . LYS A 1 295 ? 22.278 -27.906 37.357 1 85.333 296 LYS A CA 1
ATOM 2191 C C . LYS A 1 295 ? 21.916 -26.455 37.637 1 84.293 296 LYS A C 1
ATOM 2192 O O . LYS A 1 295 ? 22.267 -25.575 36.86 1 83.282 296 LYS A O 1
ATOM 2198 N N . ILE A 1 296 ? 21.237 -26.22 38.762 1 81.537 297 ILE A N 1
ATOM 2199 C CA . ILE A 1 296 ? 20.771 -24.89 39.11 1 78.214 297 ILE A CA 1
ATOM 2200 C C . ILE A 1 296 ? 21.965 -24.052 39.553 1 82.005 297 ILE A C 1
ATOM 2201 O O . ILE A 1 296 ? 22.477 -24.244 40.657 1 81.767 297 ILE A O 1
ATOM 2206 N N . SER A 1 297 ? 22.363 -23.106 38.686 1 84.581 298 SER A N 1
ATOM 2207 C CA . SER A 1 297 ? 23.516 -22.244 38.91 1 77.68 298 SER A CA 1
ATOM 2208 C C . SER A 1 297 ? 23.238 -21.309 40.076 1 72.914 298 SER A C 1
ATOM 2209 O O . SER A 1 297 ? 22.491 -20.353 39.908 1 82.846 298 SER A O 1
ATOM 2212 N N . SER A 1 298 ? 23.834 -21.569 41.244 1 74.283 299 SER A N 1
ATOM 2213 C CA . SER A 1 298 ? 23.562 -20.721 42.394 1 85.551 299 SER A CA 1
ATOM 2214 C C . SER A 1 298 ? 24.166 -19.33 42.169 1 92.027 299 SER A C 1
ATOM 2215 O O . SER A 1 298 ? 23.812 -18.387 42.871 1 97.919 299 SER A O 1
ATOM 2218 N N . LYS A 1 299 ? 25.06 -19.201 41.175 1 102.127 300 LYS A N 1
ATOM 2219 C CA . LYS A 1 299 ? 25.538 -17.9 40.715 1 105.099 300 LYS A CA 1
ATOM 2220 C C . LYS A 1 299 ? 24.373 -17.114 40.11 1 95.027 300 LYS A C 1
ATOM 2221 O O . LYS A 1 299 ? 24.124 -15.989 40.534 1 91.267 300 LYS A O 1
ATOM 2227 N N . VAL A 1 300 ? 23.662 -17.727 39.148 1 84.502 301 VAL A N 1
ATOM 2228 C CA . VAL A 1 300 ? 22.56 -17.092 38.426 1 77.403 301 VAL A CA 1
ATOM 2229 C C . VAL A 1 300 ? 21.423 -16.755 39.396 1 73.681 301 VAL A C 1
ATOM 2230 O O . VAL A 1 300 ? 20.845 -15.674 39.33 1 78.242 301 VAL A O 1
ATOM 2234 N N . VAL A 1 301 ? 21.085 -17.693 40.283 1 64.876 302 VAL A N 1
ATOM 2235 C CA . VAL A 1 301 ? 19.984 -17.5 41.208 1 67.29 302 VAL A CA 1
ATOM 2236 C C . VAL A 1 301 ? 20.325 -16.431 42.246 1 74.411 302 VAL A C 1
ATOM 2237 O O . VAL A 1 301 ? 19.422 -15.812 42.8 1 88.969 302 VAL A O 1
ATOM 2241 N N . SER A 1 302 ? 21.614 -16.191 42.503 1 80.044 303 SER A N 1
ATOM 2242 C CA . SER A 1 302 ? 22.009 -15.095 43.378 1 84.724 303 SER A CA 1
ATOM 2243 C C . SER A 1 302 ? 21.703 -13.74 42.739 1 88.342 303 SER A C 1
ATOM 2244 O O . SER A 1 302 ? 21.202 -12.866 43.438 1 88.583 303 SER A O 1
ATOM 2247 N N . GLN A 1 303 ? 22.016 -13.567 41.439 1 90.273 304 GLN A N 1
ATOM 2248 C CA . GLN A 1 303 ? 21.715 -12.337 40.712 1 95.894 304 GLN A CA 1
ATOM 2249 C C . GLN A 1 303 ? 20.202 -12.119 40.739 1 97.401 304 GLN A C 1
ATOM 2250 O O . GLN A 1 303 ? 19.725 -11.087 41.2 1 98.814 304 GLN A O 1
ATOM 2256 N N . ASP A 1 304 ? 19.456 -13.129 40.277 1 91.758 305 ASP A N 1
ATOM 2257 C CA . ASP A 1 304 ? 18.005 -13.121 40.342 1 80.2 305 ASP A CA 1
ATOM 2258 C C . ASP A 1 304 ? 17.546 -12.63 41.715 1 72.045 305 ASP A C 1
ATOM 2259 O O . ASP A 1 304 ? 16.722 -11.728 41.786 1 73.099 305 ASP A O 1
ATOM 2264 N N . LYS A 1 305 ? 18.092 -13.21 42.794 1 64.811 306 LYS A N 1
ATOM 2265 C CA . LYS A 1 305 ? 17.676 -12.885 44.154 1 70.462 306 LYS A CA 1
ATOM 2266 C C . LYS A 1 305 ? 17.975 -11.422 44.482 1 69.241 306 LYS A C 1
ATOM 2267 O O . LYS A 1 305 ? 17.144 -10.738 45.085 1 62.923 306 LYS A O 1
ATOM 2273 N N . LYS A 1 306 ? 19.18 -10.964 44.12 1 71.911 307 LYS A N 1
ATOM 2274 C CA . LYS A 1 306 ? 19.643 -9.628 44.459 1 79.425 307 LYS A CA 1
ATOM 2275 C C . LYS A 1 306 ? 18.755 -8.604 43.758 1 77.62 307 LYS A C 1
ATOM 2276 O O . LYS A 1 306 ? 18.274 -7.678 44.408 1 85.388 307 LYS A O 1
ATOM 2282 N N . GLN A 1 307 ? 18.576 -8.787 42.438 1 66.554 308 GLN A N 1
ATOM 2283 C CA . GLN A 1 307 ? 17.693 -7.974 41.614 1 65.914 308 GLN A CA 1
ATOM 2284 C C . GLN A 1 307 ? 16.317 -7.854 42.265 1 63.398 308 GLN A C 1
ATOM 2285 O O . GLN A 1 307 ? 15.814 -6.75 42.482 1 69.712 308 GLN A O 1
ATOM 2291 N N . THR A 1 308 ? 15.726 -9.01 42.579 1 59.558 309 THR A N 1
ATOM 2292 C CA . THR A 1 308 ? 14.378 -9.087 43.112 1 58.545 309 THR A CA 1
ATOM 2293 C C . THR A 1 308 ? 14.265 -8.249 44.383 1 58.398 309 THR A C 1
ATOM 2294 O O . THR A 1 308 ? 13.281 -7.545 44.562 1 65.489 309 THR A O 1
ATOM 2298 N N . ARG A 1 309 ? 15.26 -8.305 45.264 1 59.023 310 ARG A N 1
ATOM 2299 C CA . ARG A 1 309 ? 15.127 -7.634 46.547 1 67.258 310 ARG A CA 1
ATOM 2300 C C . ARG A 1 309 ? 15.28 -6.123 46.36 1 63.148 310 ARG A C 1
ATOM 2301 O O . ARG A 1 309 ? 14.574 -5.335 46.986 1 58.147 310 ARG A O 1
ATOM 2309 N N . LEU A 1 310 ? 16.175 -5.721 45.461 1 67.81 311 LEU A N 1
ATOM 2310 C CA . LEU A 1 310 ? 16.318 -4.314 45.121 1 72.084 311 LEU A CA 1
ATOM 2311 C C . LEU A 1 310 ? 14.964 -3.794 44.648 1 68.029 311 LEU A C 1
ATOM 2312 O O . LEU A 1 310 ? 14.487 -2.763 45.128 1 72.135 311 LEU A O 1
ATOM 2317 N N . TRP A 1 311 ? 14.347 -4.546 43.731 1 56.966 312 TRP A N 1
ATOM 2318 C CA . TRP A 1 311 ? 13.061 -4.166 43.176 1 52.613 312 TRP A CA 1
ATOM 2319 C C . TRP A 1 311 ? 12.041 -3.899 44.28 1 51.445 312 TRP A C 1
ATOM 2320 O O . TRP A 1 311 ? 11.259 -2.95 44.178 1 55.069 312 TRP A O 1
ATOM 2331 N N . TRP A 1 312 ? 12.045 -4.76 45.309 1 50.216 313 TRP A N 1
ATOM 2332 C CA . TRP A 1 312 ? 11.114 -4.638 46.422 1 54.613 313 TRP A CA 1
ATOM 2333 C C . TRP A 1 312 ? 11.511 -3.45 47.29 1 55.042 313 TRP A C 1
ATOM 2334 O O . TRP A 1 312 ? 10.645 -2.751 47.811 1 54.259 313 TRP A O 1
ATOM 2345 N N . ASN A 1 313 ? 12.822 -3.212 47.415 1 58.272 314 ASN A N 1
ATOM 2346 C CA . ASN A 1 313 ? 13.325 -2.09 48.197 1 57.43 314 ASN A CA 1
ATOM 2347 C C . ASN A 1 313 ? 12.849 -0.792 47.56 1 57.082 314 ASN A C 1
ATOM 2348 O O . ASN A 1 313 ? 12.424 0.11 48.285 1 57.306 314 ASN A O 1
ATOM 2353 N N . ALA A 1 314 ? 12.917 -0.753 46.211 1 56.683 315 ALA A N 1
ATOM 2354 C CA . ALA A 1 314 ? 12.463 0.361 45.385 1 54.92 315 ALA A CA 1
ATOM 2355 C C . ALA A 1 314 ? 10.957 0.53 45.512 1 53.628 315 ALA A C 1
ATOM 2356 O O . ALA A 1 314 ? 10.467 1.648 45.686 1 56.293 315 ALA A O 1
ATOM 2358 N N . PHE A 1 315 ? 10.256 -0.601 45.413 1 54.235 316 PHE A N 1
ATOM 2359 C CA . PHE A 1 315 ? 8.824 -0.65 45.63 1 59.655 316 PHE A CA 1
ATOM 2360 C C . PHE A 1 315 ? 8.433 0.142 46.88 1 59.07 316 PHE A C 1
ATOM 2361 O O . PHE A 1 315 ? 7.55 0.988 46.797 1 62.04 316 PHE A O 1
ATOM 2369 N N . TRP A 1 316 ? 9.061 -0.108 48.035 1 52.594 317 TRP A N 1
ATOM 2370 C CA . TRP A 1 316 ? 8.574 0.516 49.258 1 59.076 317 TRP A CA 1
ATOM 2371 C C . TRP A 1 316 ? 9.04 1.961 49.385 1 63.647 317 TRP A C 1
ATOM 2372 O O . TRP A 1 316 ? 8.712 2.625 50.373 1 64.563 317 TRP A O 1
ATOM 2383 N N . GLN A 1 317 ? 9.757 2.454 48.366 1 71.282 318 GLN A N 1
ATOM 2384 C CA . GLN A 1 317 ? 10.171 3.85 48.322 1 74.211 318 GLN A CA 1
ATOM 2385 C C . GLN A 1 317 ? 9.206 4.695 47.473 1 70.441 318 GLN A C 1
ATOM 2386 O O . GLN A 1 317 ? 9.201 5.918 47.584 1 71.201 318 GLN A O 1
ATOM 2392 N N . ARG A 1 318 ? 8.358 4.067 46.646 1 68.652 319 ARG A N 1
ATOM 2393 C CA . ARG A 1 318 ? 7.509 4.806 45.714 1 65.477 319 ARG A CA 1
ATOM 2394 C C . ARG A 1 318 ? 6.429 5.601 46.451 1 60.251 319 ARG A C 1
ATOM 2395 O O . ARG A 1 318 ? 6.014 6.644 45.955 1 60.502 319 ARG A O 1
ATOM 2403 N N . SER A 1 319 ? 5.967 5.095 47.607 1 51.556 320 SER A N 1
ATOM 2404 C CA . SER A 1 319 ? 4.88 5.698 48.359 1 49.754 320 SER A CA 1
ATOM 2405 C C . SER A 1 319 ? 4.712 4.984 49.695 1 54.199 320 SER A C 1
ATOM 2406 O O . SER A 1 319 ? 5.098 3.83 49.816 1 77.184 320 SER A O 1
ATOM 2409 N N . PHE A 1 320 ? 4.034 5.615 50.656 1 50.733 321 PHE A N 1
ATOM 2410 C CA . PHE A 1 320 ? 3.668 4.919 51.879 1 57.271 321 PHE A CA 1
ATOM 2411 C C . PHE A 1 320 ? 2.816 5.795 52.793 1 59.047 321 PHE A C 1
ATOM 2412 O O . PHE A 1 320 ? 2.843 7.018 52.698 1 64.4 321 PHE A O 1
ATOM 2420 N N . ILE A 1 321 ? 2.113 5.139 53.719 1 52.473 322 ILE A N 1
ATOM 2421 C CA . ILE A 1 321 ? 1.299 5.794 54.723 1 48.852 322 ILE A CA 1
ATOM 2422 C C . ILE A 1 321 ? 1.526 5.088 56.055 1 54.935 322 ILE A C 1
ATOM 2423 O O . ILE A 1 321 ? 1.009 4.003 56.283 1 60.113 322 ILE A O 1
ATOM 2428 N N . GLU A 1 322 ? 2.297 5.719 56.933 1 58.493 323 GLU A N 1
ATOM 2429 C CA . GLU A 1 322 ? 2.764 5.09 58.155 1 64.186 323 GLU A CA 1
ATOM 2430 C C . GLU A 1 322 ? 2.367 5.969 59.331 1 62.948 323 GLU A C 1
ATOM 2431 O O . GLU A 1 322 ? 1.908 7.084 59.129 1 69.3 323 GLU A O 1
ATOM 2437 N N . THR A 1 323 ? 2.524 5.44 60.546 1 67.76 324 THR A N 1
ATOM 2438 C CA . THR A 1 323 ? 2.302 6.201 61.765 1 74.088 324 THR A CA 1
ATOM 2439 C C . THR A 1 323 ? 3.659 6.658 62.29 1 86.825 324 THR A C 1
ATOM 2440 O O . THR A 1 323 ? 4.641 6.619 61.558 1 88.972 324 THR A O 1
ATOM 2444 N N . ILE A 1 324 ? 3.702 7.106 63.551 1 101.823 325 ILE A N 1
ATOM 2445 C CA . ILE A 1 324 ? 4.918 7.615 64.162 1 101.837 325 ILE A CA 1
ATOM 2446 C C . ILE A 1 324 ? 4.696 7.666 65.681 1 97.147 325 ILE A C 1
ATOM 2447 O O . ILE A 1 324 ? 5.098 6.697 66.344 1 98.535 325 ILE A O 1
ATOM 2452 N N . SER A 1 345 ? -5.538 5.795 73.371 1 110.092 346 SER A N 1
ATOM 2453 C CA . SER A 1 345 ? -4.408 4.844 73.185 1 120.151 346 SER A CA 1
ATOM 2454 C C . SER A 1 345 ? -4.748 3.794 72.128 1 125.827 346 SER A C 1
ATOM 2455 O O . SER A 1 345 ? -3.895 3.418 71.323 1 112.343 346 SER A O 1
ATOM 2458 N N . ASP A 1 346 ? -6.011 3.349 72.124 1 133.198 347 ASP A N 1
ATOM 2459 C CA . ASP A 1 346 ? -6.538 2.459 71.097 1 131.647 347 ASP A CA 1
ATOM 2460 C C . ASP A 1 346 ? -6.866 3.226 69.811 1 135.084 347 ASP A C 1
ATOM 2461 O O . ASP A 1 346 ? -7.174 2.611 68.792 1 134.941 347 ASP A O 1
ATOM 2466 N N . ALA A 1 347 ? -6.825 4.565 69.86 1 126.387 348 ALA A N 1
ATOM 2467 C CA . ALA A 1 347 ? -6.868 5.376 68.654 1 122.38 348 ALA A CA 1
ATOM 2468 C C . ALA A 1 347 ? -5.637 5.091 67.8 1 131.929 348 ALA A C 1
ATOM 2469 O O . ALA A 1 347 ? -5.77 4.907 66.596 1 147.535 348 ALA A O 1
ATOM 2471 N N . LYS A 1 348 ? -4.452 5.048 68.427 1 126.97 349 LYS A N 1
ATOM 2472 C CA . LYS A 1 348 ? -3.207 4.799 67.71 1 112.547 349 LYS A CA 1
ATOM 2473 C C . LYS A 1 348 ? -3.216 3.347 67.228 1 100.849 349 LYS A C 1
ATOM 2474 O O . LYS A 1 348 ? -2.808 3.072 66.104 1 95.204 349 LYS A O 1
ATOM 2480 N N . ASP A 1 349 ? -3.708 2.424 68.069 1 95.862 350 ASP A N 1
ATOM 2481 C CA . ASP A 1 349 ? -3.784 1.016 67.705 1 97.031 350 ASP A CA 1
ATOM 2482 C C . ASP A 1 349 ? -4.597 0.855 66.426 1 94.897 350 ASP A C 1
ATOM 2483 O O . ASP A 1 349 ? -4.266 0.022 65.591 1 91.851 350 ASP A O 1
ATOM 2488 N N . ALA A 1 350 ? -5.665 1.65 66.293 1 92.806 351 ALA A N 1
ATOM 2489 C CA . ALA A 1 350 ? -6.584 1.545 65.17 1 93.269 351 ALA A CA 1
ATOM 2490 C C . ALA A 1 350 ? -5.972 2.145 63.904 1 92.86 351 ALA A C 1
ATOM 2491 O O . ALA A 1 350 ? -6.216 1.642 62.806 1 87.505 351 ALA A O 1
ATOM 2493 N N . LEU A 1 351 ? -5.18 3.218 64.058 1 84.382 352 LEU A N 1
ATOM 2494 C CA . LEU A 1 351 ? -4.51 3.843 62.926 1 81.345 352 LEU A CA 1
ATOM 2495 C C . LEU A 1 351 ? -3.417 2.907 62.418 1 80.547 352 LEU A C 1
ATOM 2496 O O . LEU A 1 351 ? -3.288 2.695 61.216 1 85.814 352 LEU A O 1
ATOM 2501 N N . LYS A 1 352 ? -2.631 2.352 63.346 1 73.802 353 LYS A N 1
ATOM 2502 C CA . LYS A 1 352 ? -1.617 1.368 63.006 1 72.261 353 LYS A CA 1
ATOM 2503 C C . LYS A 1 352 ? -2.254 0.248 62.192 1 70.973 353 LYS A C 1
ATOM 2504 O O . LYS A 1 352 ? -1.709 -0.153 61.167 1 68.013 353 LYS A O 1
ATOM 2510 N N . GLU A 1 353 ? -3.413 -0.235 62.659 1 69.231 354 GLU A N 1
ATOM 2511 C CA . GLU A 1 353 ? -4.127 -1.325 62.014 1 68.159 354 GLU A CA 1
ATOM 2512 C C . GLU A 1 353 ? -4.32 -0.986 60.53 1 66.084 354 GLU A C 1
ATOM 2513 O O . GLU A 1 353 ? -3.859 -1.731 59.662 1 72.722 354 GLU A O 1
ATOM 2519 N N . ILE A 1 354 ? -4.959 0.155 60.231 1 56.871 355 ILE A N 1
ATOM 2520 C CA . ILE A 1 354 ? -5.356 0.432 58.857 1 65.94 355 ILE A CA 1
ATOM 2521 C C . ILE A 1 354 ? -4.133 0.755 57.998 1 66.033 355 ILE A C 1
ATOM 2522 O O . ILE A 1 354 ? -4.096 0.386 56.829 1 68.094 355 ILE A O 1
ATOM 2527 N N . THR A 1 355 ? -3.122 1.412 58.57 1 63.688 356 THR A N 1
ATOM 2528 C CA . THR A 1 355 ? -1.93 1.722 57.799 1 66.787 356 THR A CA 1
ATOM 2529 C C . THR A 1 355 ? -1.169 0.433 57.496 1 67.901 356 THR A C 1
ATOM 2530 O O . THR A 1 355 ? -0.679 0.242 56.383 1 64.395 356 THR A O 1
ATOM 2534 N N . ARG A 1 356 ? -1.105 -0.459 58.49 1 68.858 357 ARG A N 1
ATOM 2535 C CA . ARG A 1 356 ? -0.475 -1.756 58.316 1 65.287 357 ARG A CA 1
ATOM 2536 C C . ARG A 1 356 ? -1.178 -2.515 57.194 1 58.331 357 ARG A C 1
ATOM 2537 O O . ARG A 1 356 ? -0.53 -3.083 56.316 1 54.144 357 ARG A O 1
ATOM 2545 N N . ASN A 1 357 ? -2.514 -2.494 57.221 1 50.394 358 ASN A N 1
ATOM 2546 C CA . ASN A 1 357 ? -3.293 -3.303 56.305 1 54.883 358 ASN A CA 1
ATOM 2547 C C . ASN A 1 357 ? -3.228 -2.696 54.903 1 56.946 358 ASN A C 1
ATOM 2548 O O . ASN A 1 357 ? -3.057 -3.416 53.916 1 54.457 358 ASN A O 1
ATOM 2553 N N . TYR A 1 358 ? -3.351 -1.367 54.829 1 61.219 359 TYR A N 1
ATOM 2554 C CA . TYR A 1 358 ? -3.133 -0.633 53.592 1 68.962 359 TYR A CA 1
ATOM 2555 C C . TYR A 1 358 ? -1.9 -1.187 52.888 1 72.623 359 TYR A C 1
ATOM 2556 O O . TYR A 1 358 ? -1.935 -1.477 51.688 1 70.434 359 TYR A O 1
ATOM 2565 N N . THR A 1 359 ? -0.829 -1.336 53.678 1 68.022 360 THR A N 1
ATOM 2566 C CA . THR A 1 359 ? 0.483 -1.714 53.181 1 67.004 360 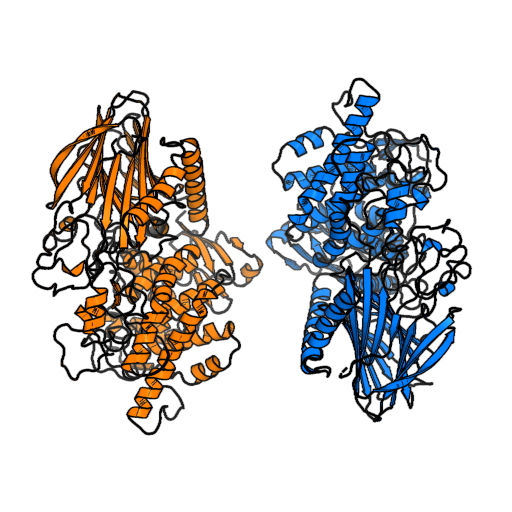THR A CA 1
ATOM 2567 C C . THR A 1 359 ? 0.504 -3.174 52.751 1 61.45 360 THR A C 1
ATOM 2568 O O . THR A 1 359 ? 1.013 -3.504 51.683 1 53.841 360 THR A O 1
ATOM 2572 N N . LEU A 1 360 ? -0.02 -4.045 53.613 1 60.695 361 LEU A N 1
ATOM 2573 C CA . LEU A 1 360 ? 0.004 -5.472 53.338 1 57.315 361 LEU A CA 1
ATOM 2574 C C . LEU A 1 360 ? -0.717 -5.733 52.023 1 53.576 361 LEU A C 1
ATOM 2575 O O . LEU A 1 360 ? -0.325 -6.596 51.242 1 50.191 361 LEU A O 1
ATOM 2580 N N . PHE A 1 361 ? -1.758 -4.945 51.777 1 51.875 362 PHE A N 1
ATOM 2581 C CA . PHE A 1 361 ? -2.511 -5.108 50.554 1 55.634 362 PHE A CA 1
ATOM 2582 C C . PHE A 1 361 ? -1.643 -4.673 49.371 1 57.496 362 PHE A C 1
ATOM 2583 O O . PHE A 1 361 ? -1.59 -5.355 48.344 1 52.18 362 PHE A O 1
ATOM 2591 N N . ARG A 1 362 ? -0.948 -3.544 49.532 1 53.727 363 ARG A N 1
ATOM 2592 C CA . ARG A 1 362 ? -0.11 -3.044 48.463 1 58.074 363 ARG A CA 1
ATOM 2593 C C . ARG A 1 362 ? 0.886 -4.129 48.054 1 60.547 363 ARG A C 1
ATOM 2594 O O . ARG A 1 362 ? 1.164 -4.277 46.861 1 63.641 363 ARG A O 1
ATOM 2602 N N . TYR A 1 363 ? 1.387 -4.899 49.041 1 57.928 364 TYR A N 1
ATOM 2603 C CA . TYR A 1 363 ? 2.264 -6.037 48.777 1 58.223 364 TYR A CA 1
ATOM 2604 C C . TYR A 1 363 ? 1.563 -7.001 47.812 1 56.001 364 TYR A C 1
ATOM 2605 O O . TYR A 1 363 ? 2.135 -7.425 46.798 1 52.485 364 TYR A O 1
ATOM 2614 N N . MET A 1 364 ? 0.295 -7.301 48.116 1 50.83 365 MET A N 1
ATOM 2615 C CA . MET A 1 364 ? -0.467 -8.265 47.345 1 51.513 365 MET A CA 1
ATOM 2616 C C . MET A 1 364 ? -0.606 -7.769 45.902 1 55.486 365 MET A C 1
ATOM 2617 O O . MET A 1 364 ? -0.519 -8.543 44.944 1 55.57 365 MET A O 1
ATOM 2622 N N . LEU A 1 365 ? -0.81 -6.462 45.733 1 58.612 366 LEU A N 1
ATOM 2623 C CA . LEU A 1 365 ? -0.949 -5.909 44.397 1 63.497 366 LEU A CA 1
ATOM 2624 C C . LEU A 1 365 ? 0.38 -6.107 43.671 1 59.925 366 LEU A C 1
ATOM 2625 O O . LEU A 1 365 ? 0.414 -6.416 42.472 1 67.298 366 LEU A O 1
ATOM 2630 N N . GLY A 1 366 ? 1.462 -5.956 44.441 1 50.459 367 GLY A N 1
ATOM 2631 C CA . GLY A 1 366 ? 2.803 -5.946 43.891 1 53.783 367 GLY A CA 1
ATOM 2632 C C . GLY A 1 366 ? 3.156 -7.275 43.246 1 51.761 367 GLY A C 1
ATOM 2633 O O . GLY A 1 366 ? 3.93 -7.331 42.284 1 56.879 367 GLY A O 1
ATOM 2634 N N . CYS A 1 367 ? 2.567 -8.339 43.794 1 48.073 368 CYS A N 1
ATOM 2635 C CA . CYS A 1 367 ? 2.94 -9.68 43.387 1 46.848 368 CYS A CA 1
ATOM 2636 C C . CYS A 1 367 ? 2.613 -9.873 41.91 1 49.953 368 CYS A C 1
ATOM 2637 O O . CYS A 1 367 ? 3.143 -10.794 41.296 1 51.089 368 CYS A O 1
ATOM 2640 N N . ASN A 1 368 ? 1.789 -8.975 41.344 1 52.853 369 ASN A N 1
ATOM 2641 C CA . ASN A 1 368 ? 1.338 -9.099 39.967 1 59.787 369 ASN A CA 1
ATOM 2642 C C . ASN A 1 368 ? 1.486 -7.777 39.22 1 62.576 369 ASN A C 1
ATOM 2643 O O . ASN A 1 368 ? 0.675 -7.445 38.352 1 69.342 369 ASN A O 1
ATOM 2648 N N . ALA A 1 369 ? 2.539 -7.02 39.532 1 63.461 370 ALA A N 1
ATOM 2649 C CA . ALA A 1 369 ? 3.076 -6.117 38.529 1 63.663 370 ALA A CA 1
ATOM 2650 C C . ALA A 1 369 ? 3.528 -6.985 37.362 1 64.773 370 ALA A C 1
ATOM 2651 O O . ALA A 1 369 ? 3.922 -8.123 37.567 1 84.52 370 ALA A O 1
ATOM 2653 N N . TYR A 1 370 ? 3.425 -6.489 36.133 1 65.578 371 TYR A N 1
ATOM 2654 C CA . TYR A 1 370 ? 3.937 -7.213 34.968 1 58.994 371 TYR A CA 1
ATOM 2655 C C . TYR A 1 370 ? 3.188 -8.528 34.739 1 57.841 371 TYR A C 1
ATOM 2656 O O . TYR A 1 370 ? 3.731 -9.421 34.093 1 63.294 371 TYR A O 1
ATOM 2665 N N . GLY A 1 371 ? 1.947 -8.652 35.236 1 53.701 372 GLY A N 1
ATOM 2666 C CA . GLY A 1 371 ? 1.047 -9.68 34.737 1 55.496 372 GLY A CA 1
ATOM 2667 C C . GLY A 1 371 ? 0.593 -9.345 33.316 1 57.339 372 GLY A C 1
ATOM 2668 O O . GLY A 1 371 ? 0.49 -8.175 32.964 1 59.873 372 GLY A O 1
ATOM 2669 N N . SER A 1 372 ? 0.317 -10.361 32.493 1 58.909 373 SER A N 1
ATOM 2670 C CA . SER A 1 372 ? -0.26 -10.109 31.177 1 63.933 373 SER A CA 1
ATOM 2671 C C . SER A 1 372 ? -1.738 -9.724 31.312 1 63.818 373 SER A C 1
ATOM 2672 O O . SER A 1 372 ? -2.293 -9.037 30.453 1 58.216 373 SER A O 1
ATOM 2675 N N . VAL A 1 373 ? -2.371 -10.187 32.4 1 62.715 374 VAL A N 1
ATOM 2676 C CA . VAL A 1 373 ? -3.729 -9.803 32.757 1 60.05 374 VAL A CA 1
ATOM 2677 C C . VAL A 1 373 ? -3.732 -9.279 34.193 1 53.438 374 VAL A C 1
ATOM 2678 O O . VAL A 1 373 ? -2.844 -9.604 34.969 1 54.853 374 VAL A O 1
ATOM 2682 N N . PRO A 1 374 ? -4.709 -8.444 34.6 1 52.375 375 PRO A N 1
ATOM 2683 C CA . PRO A 1 374 ? -4.634 -7.771 35.888 1 51.437 375 PRO A CA 1
ATOM 2684 C C . PRO A 1 374 ? -4.88 -8.665 37.091 1 49.209 375 PRO A C 1
ATOM 2685 O O . PRO A 1 374 ? -5.378 -9.784 36.959 1 51.112 375 PRO A O 1
ATOM 2689 N N . THR A 1 375 ? -4.48 -8.14 38.252 1 49.48 376 THR A N 1
ATOM 2690 C CA . THR A 1 375 ? -4.905 -8.661 39.535 1 58.476 376 THR A CA 1
ATOM 2691 C C . THR A 1 375 ? -6.432 -8.643 39.509 1 63.116 376 THR A C 1
ATOM 2692 O O . THR A 1 375 ? -7.019 -7.605 39.221 1 60.201 376 THR A O 1
ATOM 2696 N N . LYS A 1 376 ? -7.066 -9.796 39.761 1 70.476 377 LYS A N 1
ATOM 2697 C CA . LYS A 1 376 ? -8.519 -9.877 39.8 1 65.338 377 LYS A CA 1
ATOM 2698 C C . LYS A 1 376 ? -9.06 -9.495 41.178 1 54.114 377 LYS A C 1
ATOM 2699 O O . LYS A 1 376 ? -8.394 -9.679 42.188 1 52.504 377 LYS A O 1
ATOM 2705 N N . PHE A 1 377 ? -10.287 -8.973 41.21 1 46.556 378 PHE A N 1
ATOM 2706 C CA . PHE A 1 377 ? -10.892 -8.474 42.435 1 51.484 378 PHE A CA 1
ATOM 2707 C C . PHE A 1 377 ? -11.323 -9.627 43.338 1 55.281 378 PHE A C 1
ATOM 2708 O O . PHE A 1 377 ? -11.239 -9.542 44.571 1 55.43 378 PHE A O 1
ATOM 2716 N N . ASN A 1 378 ? -11.809 -10.684 42.679 1 52.769 379 ASN A N 1
ATOM 2717 C CA . ASN A 1 378 ? -12.453 -11.823 43.307 1 50.383 379 ASN A CA 1
ATOM 2718 C C . ASN A 1 378 ? -11.404 -12.885 43.608 1 56.381 379 ASN A C 1
ATOM 2719 O O . ASN A 1 378 ? -11.333 -13.893 42.904 1 61.487 379 ASN A O 1
ATOM 2724 N N . GLY A 1 379 ? -10.569 -12.622 44.627 1 57.901 380 GLY A N 1
ATOM 2725 C CA . GLY A 1 379 ? -9.57 -13.574 45.086 1 54.577 380 GLY A CA 1
ATOM 2726 C C . GLY A 1 379 ? -8.145 -13.195 44.687 1 57.232 380 GLY A C 1
ATOM 2727 O O . GLY A 1 379 ? -7.192 -13.545 45.387 1 49.451 380 GLY A O 1
ATOM 2728 N N . GLY A 1 380 ? -7.991 -12.481 43.562 1 59.965 381 GLY A N 1
ATOM 2729 C CA . GLY A 1 380 ? -6.667 -12.151 43.07 1 60.469 381 GLY A CA 1
ATOM 2730 C C . GLY A 1 380 ? -5.922 -13.446 42.796 1 61.206 381 GLY A C 1
ATOM 2731 O O . GLY A 1 380 ? -6.518 -14.359 42.24 1 52.621 381 GLY A O 1
ATOM 2732 N N . LEU A 1 381 ? -4.67 -13.534 43.269 1 68.501 382 LEU A N 1
ATOM 2733 C CA . LEU A 1 381 ? -3.847 -14.715 43.052 1 58.527 382 LEU A CA 1
ATOM 2734 C C . LEU A 1 381 ? -3.72 -15.539 44.324 1 52.703 382 LEU A C 1
ATOM 2735 O O . LEU A 1 381 ? -2.91 -16.452 44.37 1 58.376 382 LEU A O 1
ATOM 2740 N N . PHE A 1 382 ? -4.576 -15.27 45.315 1 52.803 383 PHE A N 1
ATOM 2741 C CA . PHE A 1 382 ? -4.415 -15.84 46.643 1 53.15 383 PHE A CA 1
ATOM 2742 C C . PHE A 1 382 ? -5.701 -16.507 47.13 1 53.853 383 PHE A C 1
ATOM 2743 O O . PHE A 1 382 ? -6.013 -16.46 48.322 1 50.537 383 PHE A O 1
ATOM 2751 N N . THR A 1 383 ? -6.428 -17.166 46.222 1 60.734 384 THR A N 1
ATOM 2752 C CA . THR A 1 383 ? -7.6 -17.935 46.618 1 60.164 384 THR A CA 1
ATOM 2753 C C . THR A 1 383 ? -7.117 -19.137 47.423 1 60.773 384 THR A C 1
ATOM 2754 O O . THR A 1 383 ? -6.012 -19.636 47.194 1 56.499 384 THR A O 1
ATOM 2758 N N . PHE A 1 384 ? -7.953 -19.602 48.353 1 64.907 385 PHE A N 1
ATOM 2759 C CA . PHE A 1 384 ? -7.692 -20.882 48.986 1 66.967 385 PHE A CA 1
ATOM 2760 C C . PHE A 1 384 ? -8.953 -21.745 48.942 1 68.975 385 PHE A C 1
ATOM 2761 O O . PHE A 1 384 ? -9.924 -21.421 48.249 1 78.199 385 PHE A O 1
ATOM 2769 N N . ASP A 1 385 ? -8.893 -22.855 49.688 1 67.389 386 ASP A N 1
ATOM 2770 C CA . ASP A 1 385 ? -9.916 -23.883 49.65 1 67.673 386 ASP A CA 1
ATOM 2771 C C . ASP A 1 385 ? -11.251 -23.248 50.022 1 61.372 386 ASP A C 1
ATOM 2772 O O . ASP A 1 385 ? -11.394 -22.673 51.101 1 53.774 386 ASP A O 1
ATOM 2777 N N . PRO A 1 386 ? -12.251 -23.346 49.118 1 55.91 387 PRO A N 1
ATOM 2778 C CA . PRO A 1 386 ? -13.508 -22.621 49.259 1 57.277 387 PRO A CA 1
ATOM 2779 C C . PRO A 1 386 ? -14.25 -22.865 50.563 1 54.216 387 PRO A C 1
ATOM 2780 O O . PRO A 1 386 ? -14.932 -21.978 51.064 1 54.99 387 PRO A O 1
ATOM 2784 N N . CYS A 1 387 ? -14.13 -24.082 51.091 1 57.556 388 CYS A N 1
ATOM 2785 C CA . CYS A 1 387 ? -14.959 -24.475 52.219 1 59.096 388 CYS A CA 1
ATOM 2786 C C . CYS A 1 387 ? -14.736 -23.526 53.396 1 54.417 388 CYS A C 1
ATOM 2787 O O . CYS A 1 387 ? -15.662 -23.3 54.169 1 54.174 388 CYS A O 1
ATOM 2790 N N . HIS A 1 388 ? -13.567 -22.885 53.497 1 56.225 389 HIS A N 1
ATOM 2791 C CA . HIS A 1 388 ? -13.339 -22.006 54.635 1 68.587 389 HIS A CA 1
ATOM 2792 C C . HIS A 1 388 ? -14.177 -20.728 54.53 1 69.014 389 HIS A C 1
ATOM 2793 O O . HIS A 1 388 ? -14.366 -20.05 55.538 1 68.065 389 HIS A O 1
ATOM 2800 N N . ILE A 1 389 ? -14.686 -20.436 53.321 1 73.648 390 ILE A N 1
ATOM 2801 C CA . ILE A 1 389 ? -15.421 -19.217 53.011 1 71.293 390 ILE A CA 1
ATOM 2802 C C . ILE A 1 389 ? -16.918 -19.463 53.181 1 75.161 390 ILE A C 1
ATOM 2803 O O . ILE A 1 389 ? -17.593 -18.694 53.852 1 71.826 390 ILE A O 1
ATOM 2808 N N . ASP A 1 390 ? -17.426 -20.519 52.532 1 86.594 391 ASP A N 1
ATOM 2809 C CA . ASP A 1 390 ? -18.82 -20.922 52.646 1 88.373 391 ASP A CA 1
ATOM 2810 C C . ASP A 1 390 ? -18.944 -22.433 52.426 1 86.261 391 ASP A C 1
ATOM 2811 O O . ASP A 1 390 ? -18.473 -22.962 51.418 1 70.898 391 ASP A O 1
ATOM 2816 N N . GLU A 1 391 ? -19.622 -23.109 53.366 1 86.172 392 GLU A N 1
ATOM 2817 C CA . GLU A 1 391 ? -19.705 -24.562 53.363 1 87.456 392 GLU A CA 1
ATOM 2818 C C . GLU A 1 391 ? -20.57 -25.03 52.195 1 80.72 392 GLU A C 1
ATOM 2819 O O . GLU A 1 391 ? -20.337 -26.114 51.66 1 74.372 392 GLU A O 1
ATOM 2825 N N . LYS A 1 392 ? -21.537 -24.191 51.796 1 79.06 393 LYS A N 1
ATOM 2826 C CA . LYS A 1 392 ? -22.408 -24.482 50.667 1 80.688 393 LYS A CA 1
ATOM 2827 C C . LYS A 1 392 ? -21.606 -24.528 49.369 1 76.722 393 LYS A C 1
ATOM 2828 O O . LYS A 1 392 ? -21.979 -25.258 48.454 1 71.253 393 LYS A O 1
ATOM 2834 N N . GLN A 1 393 ? -20.505 -23.761 49.308 1 77.836 394 GLN A N 1
ATOM 2835 C CA . GLN A 1 393 ? -19.654 -23.708 48.128 1 74.766 394 GLN A CA 1
ATOM 2836 C C . GLN A 1 393 ? -18.296 -24.363 48.393 1 74.983 394 GLN A C 1
ATOM 2837 O O . GLN A 1 393 ? -17.277 -23.69 48.3 1 77.309 394 GLN A O 1
ATOM 2843 N N . ALA A 1 394 ? -18.259 -25.674 48.678 1 82.135 395 ALA A N 1
ATOM 2844 C CA . ALA A 1 394 ? -17.017 -26.345 49.056 1 73.355 395 ALA A CA 1
ATOM 2845 C C . ALA A 1 394 ? -16.476 -27.162 47.885 1 63.874 395 ALA A C 1
ATOM 2846 O O . ALA A 1 394 ? -16.584 -28.379 47.865 1 64.425 395 ALA A O 1
ATOM 2848 N N . PHE A 1 395 ? -15.866 -26.48 46.918 1 61.934 396 PHE A N 1
ATOM 2849 C CA . PHE A 1 395 ? -15.384 -27.124 45.704 1 67.428 396 PHE A CA 1
ATOM 2850 C C . PHE A 1 395 ? -13.853 -27.193 45.7 1 65.567 396 PHE A C 1
ATOM 2851 O O . PHE A 1 395 ? -13.229 -27.11 46.756 1 57.238 396 PHE A O 1
ATOM 2859 N N . THR A 1 396 ? -13.263 -27.327 44.494 1 62.903 397 THR A N 1
ATOM 2860 C CA . THR A 1 396 ? -11.819 -27.415 44.316 1 62.219 397 THR A CA 1
ATOM 2861 C C . THR A 1 396 ? -11.157 -26.096 44.702 1 59.534 397 THR A C 1
ATOM 2862 O O . THR A 1 396 ? -11.813 -25.063 44.768 1 56.605 397 THR A O 1
ATOM 2866 N N . PRO A 1 397 ? -9.824 -26.08 44.929 1 60.801 398 PRO A N 1
ATOM 2867 C CA . PRO A 1 397 ? -9.089 -24.836 45.11 1 61.655 398 PRO A CA 1
ATOM 2868 C C . PRO A 1 397 ? -9.062 -23.93 43.871 1 61.361 398 PRO A C 1
ATOM 2869 O O . PRO A 1 397 ? -8.735 -22.745 43.989 1 63.178 398 PRO A O 1
ATOM 2873 N N . ASP A 1 398 ? -9.456 -24.465 42.704 1 56.268 399 ASP A N 1
ATOM 2874 C CA . ASP A 1 398 ? -9.601 -23.665 41.494 1 62.487 399 ASP A CA 1
ATOM 2875 C C . ASP A 1 398 ? -10.894 -22.837 41.481 1 61.969 399 ASP A C 1
ATOM 2876 O O . ASP A 1 398 ? -11.262 -22.285 40.444 1 54.003 399 ASP A O 1
ATOM 2881 N N . TYR A 1 399 ? -11.597 -22.735 42.613 1 64.254 400 TYR A N 1
ATOM 2882 C CA . TYR A 1 399 ? -12.929 -22.154 42.601 1 61.188 400 TYR A CA 1
ATOM 2883 C C . TYR A 1 399 ? -12.909 -20.757 43.22 1 65.97 400 TYR A C 1
ATOM 2884 O O . TYR A 1 399 ? -12.211 -20.498 44.212 1 65.28 400 TYR A O 1
ATOM 2893 N N . ARG A 1 400 ? -13.741 -19.893 42.62 1 68.151 401 ARG A N 1
ATOM 2894 C CA . ARG A 1 400 ? -14.018 -18.547 43.097 1 65.024 401 ARG A CA 1
ATOM 2895 C C . ARG A 1 400 ? -15.336 -18.091 42.471 1 65.219 401 ARG A C 1
ATOM 2896 O O . ARG A 1 400 ? -15.714 -18.552 41.389 1 59.143 401 ARG A O 1
ATOM 2904 N N . LYS A 1 401 ? -16.022 -17.168 43.15 1 63.704 402 LYS A N 1
ATOM 2905 C CA . LYS A 1 401 ? -17.242 -16.58 42.618 1 63.027 402 LYS A CA 1
ATOM 2906 C C . LYS A 1 401 ? -16.874 -15.508 41.587 1 60.506 402 LYS A C 1
ATOM 2907 O O . LYS A 1 401 ? -15.871 -14.824 41.729 1 59.979 402 LYS A O 1
ATOM 2913 N N . TRP A 1 402 ? -17.667 -15.399 40.52 1 64.333 403 TRP A N 1
ATOM 2914 C CA . TRP A 1 402 ? -17.586 -14.315 39.548 1 69.552 403 TRP A CA 1
ATOM 2915 C C . TRP A 1 402 ? -16.523 -14.562 38.485 1 68.038 403 TRP A C 1
ATOM 2916 O O . TRP A 1 402 ? -16.075 -13.607 37.852 1 78.298 403 TRP A O 1
ATOM 2927 N N . GLY A 1 403 ? -16.121 -15.82 38.294 1 69.414 404 GLY A N 1
ATOM 2928 C CA . GLY A 1 403 ? -15.444 -16.215 37.066 1 71.143 404 GLY A CA 1
ATOM 2929 C C . GLY A 1 403 ? -13.935 -15.952 37.097 1 64.361 404 GLY A C 1
ATOM 2930 O O . GLY A 1 403 ? -13.41 -15.297 37.991 1 64.429 404 GLY A O 1
ATOM 2931 N N . GLY A 1 404 ? -13.245 -16.469 36.083 1 59.75 405 GLY A N 1
ATOM 2932 C CA . GLY A 1 404 ? -11.802 -16.346 35.988 1 58.623 405 GLY A CA 1
ATOM 2933 C C . GLY A 1 404 ? -11.4 -15.413 34.846 1 56.233 405 GLY A C 1
ATOM 2934 O O . GLY A 1 404 ? -10.89 -14.324 35.084 1 47.082 405 GLY A O 1
ATOM 2935 N N . GLY A 1 405 ? -11.613 -15.872 33.601 1 60.622 406 GLY A N 1
ATOM 2936 C CA . GLY A 1 405 ? -11.342 -15.06 32.427 1 59.952 406 GLY A CA 1
ATOM 2937 C C . GLY A 1 405 ? -12.472 -14.062 32.201 1 64.6 406 GLY A C 1
ATOM 2938 O O . GLY A 1 405 ? -12.46 -13.347 31.212 1 71.665 406 GLY A O 1
ATOM 2939 N N . THR A 1 406 ? -13.437 -14.04 33.128 1 70.883 407 THR A N 1
ATOM 2940 C CA . THR A 1 406 ? -14.585 -13.15 33.112 1 77.187 407 THR A CA 1
ATOM 2941 C C . THR A 1 406 ? -14.351 -12.079 34.176 1 77.504 407 THR A C 1
ATOM 2942 O O . THR A 1 406 ? -14.196 -12.409 35.349 1 84.808 407 THR A O 1
ATOM 2946 N N . MET A 1 407 ? -14.324 -10.794 33.807 1 74.323 408 MET A N 1
ATOM 2947 C CA . MET A 1 407 ? -14.004 -9.788 34.815 1 78.615 408 MET A CA 1
ATOM 2948 C C . MET A 1 407 ? -14.937 -8.58 34.768 1 70.105 408 MET A C 1
ATOM 2949 O O . MET A 1 407 ? -14.907 -7.777 33.835 1 62.645 408 MET A O 1
ATOM 2954 N N . THR A 1 408 ? -15.673 -8.417 35.868 1 67.729 409 THR A N 1
ATOM 2955 C CA . THR A 1 408 ? -16.57 -7.295 36.052 1 68.332 409 THR A CA 1
ATOM 2956 C C . THR A 1 408 ? -15.751 -6.013 36.154 1 66.641 409 THR A C 1
ATOM 2957 O O . THR A 1 408 ? -14.863 -5.908 36.993 1 65.429 409 THR A O 1
ATOM 2961 N N . ALA A 1 409 ? -16.085 -5.036 35.303 1 64.5 410 ALA A N 1
ATOM 2962 C CA . ALA A 1 409 ? -15.316 -3.811 35.161 1 58.356 410 ALA A CA 1
ATOM 2963 C C . ALA A 1 409 ? -15.36 -2.966 36.437 1 53.369 410 ALA A C 1
ATOM 2964 O O . ALA A 1 409 ? -14.313 -2.502 36.886 1 56.626 410 ALA A O 1
ATOM 2966 N N . GLN A 1 410 ? -16.55 -2.781 37.03 1 45.143 411 GLN A N 1
ATOM 2967 C CA . GLN A 1 410 ? -16.717 -1.914 38.192 1 47.401 411 GLN A CA 1
ATOM 2968 C C . GLN A 1 410 ? -15.859 -2.362 39.376 1 50.961 411 GLN A C 1
ATOM 2969 O O . GLN A 1 410 ? -15.506 -1.546 40.223 1 51.955 411 GLN A O 1
ATOM 2975 N N . ASN A 1 411 ? -15.555 -3.662 39.464 1 54.155 412 ASN A N 1
ATOM 2976 C CA . ASN A 1 411 ? -14.715 -4.153 40.543 1 53.306 412 ASN A CA 1
ATOM 2977 C C . ASN A 1 411 ? -13.253 -3.944 40.156 1 53.204 412 ASN A C 1
ATOM 2978 O O . ASN A 1 411 ? -12.481 -3.373 40.926 1 53.047 412 ASN A O 1
ATOM 2983 N N . GLN A 1 412 ? -12.896 -4.372 38.939 1 51.394 413 GLN A N 1
ATOM 2984 C CA . GLN A 1 412 ? -11.52 -4.32 38.483 1 51.69 413 GLN A CA 1
ATOM 2985 C C . GLN A 1 412 ? -10.98 -2.902 38.631 1 49.429 413 GLN A C 1
ATOM 2986 O O . GLN A 1 412 ? -9.845 -2.714 39.064 1 51.311 413 GLN A O 1
ATOM 2992 N N . ARG A 1 413 ? -11.798 -1.903 38.295 1 50.246 414 ARG A N 1
ATOM 2993 C CA . ARG A 1 413 ? -11.345 -0.52 38.356 1 53.048 414 ARG A CA 1
ATOM 2994 C C . ARG A 1 413 ? -10.964 -0.133 39.791 1 56.571 414 ARG A C 1
ATOM 2995 O O . ARG A 1 413 ? -10.095 0.717 39.984 1 58.639 414 ARG A O 1
ATOM 3003 N N . LEU A 1 414 ? -11.585 -0.741 40.808 1 53.1 415 LEU A N 1
ATOM 3004 C CA . LEU A 1 414 ? -11.29 -0.332 42.172 1 54.409 415 LEU A CA 1
ATOM 3005 C C . LEU A 1 414 ? -9.944 -0.873 42.617 1 51.475 415 LEU A C 1
ATOM 3006 O O . LEU A 1 414 ? -9.36 -0.32 43.546 1 50.731 415 LEU A O 1
ATOM 3011 N N . VAL A 1 415 ? -9.488 -1.943 41.953 1 54.781 416 VAL A N 1
ATOM 3012 C CA . VAL A 1 415 ? -8.187 -2.54 42.231 1 55.018 416 VAL A CA 1
ATOM 3013 C C . VAL A 1 415 ? -7.07 -1.619 41.745 1 50.871 416 VAL A C 1
ATOM 3014 O O . VAL A 1 415 ? -6.035 -1.538 42.386 1 46.39 416 VAL A O 1
ATOM 3018 N N . TYR A 1 416 ? -7.299 -0.917 40.63 1 52.039 417 TYR A N 1
ATOM 3019 C CA . TYR A 1 416 ? -6.23 -0.25 39.904 1 51.586 417 TYR A CA 1
ATOM 3020 C C . TYR A 1 416 ? -6.175 1.245 40.225 1 52.126 417 TYR A C 1
ATOM 3021 O O . TYR A 1 416 ? -5.075 1.761 40.402 1 57.294 417 TYR A O 1
ATOM 3030 N N . TRP A 1 417 ? -7.323 1.933 40.332 1 51.067 418 TRP A N 1
ATOM 3031 C CA . TRP A 1 417 ? -7.342 3.372 40.6 1 57.156 418 TRP A CA 1
ATOM 3032 C C . TRP A 1 417 ? -6.267 3.809 41.604 1 53.043 418 TRP A C 1
ATOM 3033 O O . TRP A 1 417 ? -5.633 4.847 41.397 1 49.403 418 TRP A O 1
ATOM 3044 N N . PRO A 1 418 ? -6.041 3.087 42.73 1 51.724 419 PRO A N 1
ATOM 3045 C CA . PRO A 1 418 ? -5.145 3.589 43.771 1 53.094 419 PRO A CA 1
ATOM 3046 C C . PRO A 1 418 ? -3.658 3.53 43.417 1 54.085 419 PRO A C 1
ATOM 3047 O O . PRO A 1 418 ? -2.835 4.067 44.161 1 46.197 419 PRO A O 1
ATOM 3051 N N . MET A 1 419 ? -3.336 2.906 42.269 1 60.22 420 MET A N 1
ATOM 3052 C CA . MET A 1 419 ? -1.963 2.731 41.808 1 64.672 420 MET A CA 1
ATOM 3053 C C . MET A 1 419 ? -1.354 4.022 41.257 1 65.735 420 MET A C 1
ATOM 3054 O O . MET A 1 419 ? -0.134 4.087 41.076 1 71.653 420 MET A O 1
ATOM 3059 N N . LEU A 1 420 ? -2.19 5.04 40.988 1 61.903 421 LEU A N 1
ATOM 3060 C CA . LEU A 1 420 ? -1.712 6.337 40.526 1 53.997 421 LEU A CA 1
ATOM 3061 C C . LEU A 1 420 ? -1.038 7.093 41.668 1 53.196 421 LEU A C 1
ATOM 3062 O O . LEU A 1 420 ? 0.122 7.485 41.554 1 46.183 421 LEU A O 1
ATOM 3067 N N . LYS A 1 421 ? -1.754 7.258 42.784 1 53.257 422 LYS A N 1
ATOM 3068 C CA . LYS A 1 421 ? -1.226 8.038 43.893 1 55.122 422 LYS A CA 1
ATOM 3069 C C . LYS A 1 421 ? -0.175 7.265 44.686 1 52.436 422 LYS A C 1
ATOM 3070 O O . LYS A 1 421 ? 0.494 7.856 45.523 1 50.38 422 LYS A O 1
ATOM 3076 N N . SER A 1 422 ? -0.023 5.96 44.422 1 55.893 423 SER A N 1
ATOM 3077 C CA . SER A 1 422 ? 1.003 5.151 45.071 1 53.723 423 SER A CA 1
ATOM 3078 C C . SER A 1 422 ? 2.239 5.036 44.179 1 46.989 423 SER A C 1
ATOM 3079 O O . SER A 1 422 ? 3.249 4.457 44.577 1 34.489 423 SER A O 1
ATOM 3082 N N . GLY A 1 423 ? 2.131 5.581 42.957 1 52.794 424 GLY A N 1
ATOM 3083 C CA . GLY A 1 423 ? 3.24 5.607 42.016 1 50.257 424 GLY A CA 1
ATOM 3084 C C . GLY A 1 423 ? 3.446 4.26 41.324 1 46.889 424 GLY A C 1
ATOM 3085 O O . GLY A 1 423 ? 4.51 4.012 40.769 1 54.279 424 GLY A O 1
ATOM 3086 N N . ASP A 1 424 ? 2.442 3.381 41.34 1 41.859 425 ASP A N 1
ATOM 3087 C CA . ASP A 1 424 ? 2.658 2.026 40.866 1 43.88 425 ASP A CA 1
ATOM 3088 C C . ASP A 1 424 ? 2.35 1.964 39.371 1 46.451 425 ASP A C 1
ATOM 3089 O O . ASP A 1 424 ? 1.727 1.028 38.891 1 49.212 425 ASP A O 1
ATOM 3094 N N . PHE A 1 425 ? 2.877 2.928 38.616 1 49.781 426 PHE A N 1
ATOM 3095 C CA . PHE A 1 425 ? 2.429 3.145 37.252 1 54.556 426 PHE A CA 1
ATOM 3096 C C . PHE A 1 425 ? 2.775 1.946 36.384 1 52.559 426 PHE A C 1
ATOM 3097 O O . PHE A 1 425 ? 2.126 1.747 35.373 1 52.013 426 PHE A O 1
ATOM 3105 N N . ASP A 1 426 ? 3.787 1.163 36.767 1 57.355 427 ASP A N 1
ATOM 3106 C CA . ASP A 1 426 ? 4.317 0.12 35.894 1 63.375 427 ASP A CA 1
ATOM 3107 C C . ASP A 1 426 ? 3.473 -1.153 35.975 1 67.745 427 ASP A C 1
ATOM 3108 O O . ASP A 1 426 ? 3.643 -2.05 35.142 1 66.5 427 ASP A O 1
ATOM 3113 N N . MET A 1 427 ? 2.564 -1.214 36.964 1 68.954 428 MET A N 1
ATOM 3114 C CA . MET A 1 427 ? 1.693 -2.366 37.156 1 69.457 428 MET A CA 1
ATOM 3115 C C . MET A 1 427 ? 0.413 -2.192 36.337 1 69.806 428 MET A C 1
ATOM 3116 O O . MET A 1 427 ? -0.178 -3.18 35.923 1 80.936 428 MET A O 1
ATOM 3121 N N . MET A 1 428 ? 0.028 -0.93 36.086 1 61.415 429 MET A N 1
ATOM 3122 C CA . MET A 1 428 ? -1.275 -0.572 35.538 1 57.359 429 MET A CA 1
ATOM 3123 C C . MET A 1 428 ? -1.464 -1.118 34.125 1 54.723 429 MET A C 1
ATOM 3124 O O . MET A 1 428 ? -2.574 -1.472 33.749 1 58.213 429 MET A O 1
ATOM 3129 N N . PRO A 1 429 ? -0.424 -1.215 33.276 1 50.66 430 PRO A N 1
ATOM 3130 C CA . PRO A 1 429 ? -0.599 -1.771 31.939 1 49.332 430 PRO A CA 1
ATOM 3131 C C . PRO A 1 429 ? -1.101 -3.209 31.902 1 52.766 430 PRO A C 1
ATOM 3132 O O . PRO A 1 429 ? -1.708 -3.613 30.913 1 52.496 430 PRO A O 1
ATOM 3136 N N . SER A 1 430 ? -0.847 -3.981 32.962 1 59.955 431 SER A N 1
ATOM 3137 C CA . SER A 1 430 ? -1.463 -5.294 33.076 1 63.505 431 SER A CA 1
ATOM 3138 C C . SER A 1 430 ? -2.976 -5.161 32.851 1 65.902 431 SER A C 1
ATOM 3139 O O . SER A 1 430 ? -3.564 -5.913 32.065 1 68.528 431 SER A O 1
ATOM 3142 N N . GLN A 1 431 ? -3.575 -4.146 33.494 1 59.002 432 GLN A N 1
ATOM 3143 C CA . GLN A 1 431 ? -5.004 -3.88 33.406 1 54.077 432 GLN A CA 1
ATOM 3144 C C . GLN A 1 431 ? -5.373 -3.289 32.037 1 45.027 432 GLN A C 1
ATOM 3145 O O . GLN A 1 431 ? -6.407 -3.621 31.472 1 41.353 432 GLN A O 1
ATOM 3151 N N . PHE A 1 432 ? -4.548 -2.39 31.511 1 46.113 433 PHE A N 1
ATOM 3152 C CA . PHE A 1 432 ? -4.841 -1.735 30.244 1 55.838 433 PHE A CA 1
ATOM 3153 C C . PHE A 1 432 ? -4.801 -2.756 29.104 1 55.182 433 PHE A C 1
ATOM 3154 O O . PHE A 1 432 ? -5.69 -2.773 28.254 1 49.036 433 PHE A O 1
ATOM 3162 N N . ASN A 1 433 ? -3.786 -3.625 29.08 1 59.008 434 ASN A N 1
ATOM 3163 C CA . ASN A 1 433 ? -3.627 -4.533 27.95 1 67.366 434 ASN A CA 1
ATOM 3164 C C . ASN A 1 433 ? -4.773 -5.54 27.878 1 66.975 434 ASN A C 1
ATOM 3165 O O . ASN A 1 433 ? -5.078 -6.059 26.805 1 59.392 434 ASN A O 1
ATOM 3170 N N . PHE A 1 434 ? -5.392 -5.822 29.026 1 61.796 435 PHE A N 1
ATOM 3171 C CA . PHE A 1 434 ? -6.527 -6.721 29.058 1 60.972 435 PHE A CA 1
ATOM 3172 C C . PHE A 1 434 ? -7.557 -6.274 28.028 1 60.195 435 PHE A C 1
ATOM 3173 O O . PHE A 1 434 ? -8.069 -7.088 27.262 1 66.698 435 PHE A O 1
ATOM 3181 N N . TYR A 1 435 ? -7.843 -4.965 28.041 1 60.446 436 TYR A N 1
ATOM 3182 C CA . TYR A 1 435 ? -8.848 -4.349 27.182 1 60.499 436 TYR A CA 1
ATOM 3183 C C . TYR A 1 435 ? -8.276 -4.112 25.775 1 62.522 436 TYR A C 1
ATOM 3184 O O . TYR A 1 435 ? -8.944 -4.355 24.76 1 57.079 436 TYR A O 1
ATOM 3193 N N . ASN A 1 436 ? -7.021 -3.656 25.702 1 58.455 437 ASN A N 1
ATOM 3194 C CA . ASN A 1 436 ? -6.417 -3.376 24.416 1 60.633 437 ASN A CA 1
ATOM 3195 C C . ASN A 1 436 ? -6.37 -4.646 23.566 1 63.379 437 ASN A C 1
ATOM 3196 O O . ASN A 1 436 ? -6.521 -4.576 22.35 1 65.115 437 ASN A O 1
ATOM 3201 N N . ARG A 1 437 ? -6.17 -5.8 24.215 1 65.193 438 ARG A N 1
ATOM 3202 C CA . ARG A 1 437 ? -6.032 -7.08 23.533 1 72.107 438 ARG A CA 1
ATOM 3203 C C . ARG A 1 437 ? -7.291 -7.461 22.761 1 73.292 438 ARG A C 1
ATOM 3204 O O . ARG A 1 437 ? -7.204 -8.208 21.776 1 60.678 438 ARG A O 1
ATOM 3212 N N . MET A 1 438 ? -8.446 -6.974 23.244 1 75.123 439 MET A N 1
ATOM 3213 C CA . MET A 1 438 ? -9.734 -7.375 22.703 1 74.846 439 MET A CA 1
ATOM 3214 C C . MET A 1 438 ? -10.424 -6.203 21.998 1 74.956 439 MET A C 1
ATOM 3215 O O . MET A 1 438 ? -11.6 -6.293 21.655 1 74.511 439 MET A O 1
ATOM 3220 N N . LEU A 1 439 ? -9.677 -5.123 21.744 1 71.392 440 LEU A N 1
ATOM 3221 C CA . LEU A 1 439 ? -10.221 -3.96 21.067 1 70.141 440 LEU A CA 1
ATOM 3222 C C . LEU A 1 439 ? -10.799 -4.337 19.703 1 70.179 440 LEU A C 1
ATOM 3223 O O . LEU A 1 439 ? -11.874 -3.858 19.353 1 67.682 440 LEU A O 1
ATOM 3228 N N . LYS A 1 440 ? -10.085 -5.161 18.925 1 67.754 441 LYS A N 1
ATOM 3229 C CA . LYS A 1 440 ? -10.585 -5.551 17.618 1 73.289 441 LYS A CA 1
ATOM 3230 C C . LYS A 1 440 ? -11.913 -6.289 17.781 1 73.6 441 LYS A C 1
ATOM 3231 O O . LYS A 1 440 ? -12.853 -6.066 17.021 1 81.099 441 LYS A O 1
ATOM 3237 N N . ASN A 1 441 ? -11.998 -7.156 18.792 1 71.904 442 ASN A N 1
ATOM 3238 C CA . ASN A 1 441 ? -13.195 -7.954 19.01 1 72.216 442 ASN A CA 1
ATOM 3239 C C . ASN A 1 441 ? -14.378 -7.07 19.396 1 72.037 442 ASN A C 1
ATOM 3240 O O . ASN A 1 441 ? -15.474 -7.228 18.863 1 66.156 442 ASN A O 1
ATOM 3245 N N . ALA A 1 442 ? -14.146 -6.144 20.332 1 78.191 443 ALA A N 1
ATOM 3246 C CA . ALA A 1 442 ? -15.186 -5.247 20.818 1 74.056 443 ALA A CA 1
ATOM 3247 C C . ALA A 1 442 ? -15.7 -4.337 19.7 1 67.505 443 ALA A C 1
ATOM 3248 O O . ALA A 1 442 ? -16.852 -3.906 19.733 1 60.1 443 ALA A O 1
ATOM 3250 N N . GLU A 1 443 ? -14.833 -4.037 18.726 1 71.041 444 GLU A N 1
ATOM 3251 C CA . GLU A 1 443 ? -15.215 -3.267 17.553 1 75.675 444 GLU A CA 1
ATOM 3252 C C . GLU A 1 443 ? -16.076 -4.107 16.613 1 74.764 444 GLU A C 1
ATOM 3253 O O . GLU A 1 443 ? -17.072 -3.625 16.089 1 77.476 444 GLU A O 1
ATOM 3259 N N . LEU A 1 444 ? -15.691 -5.365 16.386 1 74.315 445 LEU A N 1
ATOM 3260 C CA . LEU A 1 444 ? -16.422 -6.2 15.449 1 68.903 445 LEU A CA 1
ATOM 3261 C C . LEU A 1 444 ? -17.85 -6.418 15.945 1 68.949 445 LEU A C 1
ATOM 3262 O O . LEU A 1 444 ? -18.744 -6.601 15.13 1 64.032 445 LEU A O 1
ATOM 3267 N N . ARG A 1 445 ? -18.071 -6.356 17.266 1 72.497 446 ARG A N 1
ATOM 3268 C CA . ARG A 1 445 ? -19.425 -6.33 17.802 1 76.336 446 ARG A CA 1
ATOM 3269 C C . ARG A 1 445 ? -20.231 -5.238 17.093 1 74.085 446 ARG A C 1
ATOM 3270 O O . ARG A 1 445 ? -21.223 -5.522 16.426 1 73.055 446 ARG A O 1
ATOM 3278 N N . SER A 1 446 ? -19.779 -3.985 17.219 1 72.415 447 SER A N 1
ATOM 3279 C CA . SER A 1 446 ? -20.507 -2.843 16.689 1 69.657 447 SER A CA 1
ATOM 3280 C C . SER A 1 446 ? -20.648 -2.926 15.17 1 66.584 447 SER A C 1
ATOM 3281 O O . SER A 1 446 ? -21.643 -2.467 14.628 1 64.657 447 SER A O 1
ATOM 3284 N N . HIS A 1 447 ? -19.666 -3.512 14.48 1 73.572 448 HIS A N 1
ATOM 3285 C CA . HIS A 1 447 ? -19.784 -3.704 13.045 1 82.685 448 HIS A CA 1
ATOM 3286 C C . HIS A 1 447 ? -20.99 -4.602 12.78 1 77.284 448 HIS A C 1
ATOM 3287 O O . HIS A 1 447 ? -21.846 -4.253 11.977 1 80.439 448 HIS A O 1
ATOM 3294 N N . VAL A 1 448 ? -21.093 -5.718 13.513 1 77.767 449 VAL A N 1
ATOM 3295 C CA . VAL A 1 448 ? -22.077 -6.751 13.221 1 78.964 449 VAL A CA 1
ATOM 3296 C C . VAL A 1 448 ? -23.477 -6.282 13.609 1 73.081 449 VAL A C 1
ATOM 3297 O O . VAL A 1 448 ? -24.413 -6.413 12.827 1 67.183 449 VAL A O 1
ATOM 3301 N N . TYR A 1 449 ? -23.622 -5.773 14.833 1 70.379 450 TYR A N 1
ATOM 3302 C CA . TYR A 1 449 ? -24.939 -5.552 15.4 1 67.351 450 TYR A CA 1
ATOM 3303 C C . TYR A 1 449 ? -25.554 -4.268 14.836 1 63.355 450 TYR A C 1
ATOM 3304 O O . TYR A 1 449 ? -26.738 -4.252 14.525 1 61.285 450 TYR A O 1
ATOM 3313 N N . TRP A 1 450 ? -24.769 -3.193 14.694 1 64.229 451 TRP A N 1
ATOM 3314 C CA . TRP A 1 450 ? -25.345 -1.903 14.343 1 69.719 451 TRP A CA 1
ATOM 3315 C C . TRP A 1 450 ? -24.669 -1.24 13.135 1 72.099 451 TRP A C 1
ATOM 3316 O O . TRP A 1 450 ? -25.04 -0.127 12.771 1 72.178 451 TRP A O 1
ATOM 3327 N N . GLN A 1 451 ? -23.688 -1.907 12.511 1 80.455 452 GLN A N 1
ATOM 3328 C CA . GLN A 1 451 ? -22.989 -1.385 11.338 1 81.24 452 GLN A CA 1
ATOM 3329 C C . GLN A 1 451 ? -22.499 0.045 11.593 1 77.274 452 GLN A C 1
ATOM 3330 O O . GLN A 1 451 ? -22.778 0.946 10.812 1 75.084 452 GLN A O 1
ATOM 3336 N N . HIS A 1 452 ? -21.763 0.242 12.695 1 80.938 453 HIS A N 1
ATOM 3337 C CA . HIS A 1 452 ? -21.114 1.508 13.011 1 70.656 453 HIS A CA 1
ATOM 3338 C C . HIS A 1 452 ? -19.805 1.228 13.755 1 80.606 453 HIS A C 1
ATOM 3339 O O . HIS A 1 452 ? -19.564 0.112 14.206 1 91.843 453 HIS A O 1
ATOM 3346 N N . GLU A 1 453 ? -18.959 2.255 13.881 1 80.109 454 GLU A N 1
ATOM 3347 C CA . GLU A 1 453 ? -17.615 2.101 14.423 1 83.106 454 GLU A CA 1
ATOM 3348 C C . GLU A 1 453 ? -17.63 2.344 15.931 1 82.301 454 GLU A C 1
ATOM 3349 O O . GLU A 1 453 ? -18.548 2.974 16.451 1 89.281 454 GLU A O 1
ATOM 3355 N N . GLY A 1 454 ? -16.599 1.857 16.634 1 82.075 455 GLY A N 1
ATOM 3356 C CA . GLY A 1 454 ? -16.49 2.057 18.076 1 82.145 455 GLY A CA 1
ATOM 3357 C C . GLY A 1 454 ? -16.637 0.745 18.844 1 77.224 455 GLY A C 1
ATOM 3358 O O . GLY A 1 454 ? -17.277 -0.186 18.367 1 82.438 455 GLY A O 1
ATOM 3359 N N . ALA A 1 455 ? -16.055 0.682 20.043 1 72.855 456 ALA A N 1
ATOM 3360 C CA . ALA A 1 455 ? -15.967 -0.568 20.778 1 75.585 456 ALA A CA 1
ATOM 3361 C C . ALA A 1 455 ? -17.071 -0.658 21.828 1 73.046 456 ALA A C 1
ATOM 3362 O O . ALA A 1 455 ? -17.256 0.271 22.623 1 71.716 456 ALA A O 1
ATOM 3364 N N . CYS A 1 456 ? -17.773 -1.805 21.817 1 69.267 457 CYS A N 1
ATOM 3365 C CA . CYS A 1 456 ? -18.836 -2.082 22.77 1 69.934 457 CYS A CA 1
ATOM 3366 C C . CYS A 1 456 ? -18.358 -3.034 23.867 1 66.64 457 CYS A C 1
ATOM 3367 O O . CYS A 1 456 ? -18.366 -4.263 23.709 1 57.332 457 CYS A O 1
ATOM 3370 N N . PHE A 1 457 ? -17.983 -2.429 25.004 1 68.329 458 PHE A N 1
ATOM 3371 C CA . PHE A 1 457 ? -17.379 -3.149 26.113 1 69.682 458 PHE A CA 1
ATOM 3372 C C . PHE A 1 457 ? -18.418 -3.363 27.209 1 66.037 458 PHE A C 1
ATOM 3373 O O . PHE A 1 457 ? -18.687 -2.446 27.999 1 84.326 458 PHE A O 1
ATOM 3381 N N . CYS A 1 458 ? -18.972 -4.583 27.263 1 58.308 459 CYS A N 1
ATOM 3382 C CA . CYS A 1 458 ? -19.991 -4.901 28.255 1 62.434 459 CYS A CA 1
ATOM 3383 C C . CYS A 1 458 ? -19.378 -4.895 29.658 1 57.588 459 CYS A C 1
ATOM 3384 O O . CYS A 1 458 ? -18.157 -4.859 29.817 1 51.702 459 CYS A O 1
ATOM 3387 N N . GLU A 1 459 ? -20.248 -4.89 30.673 1 61.126 460 GLU A N 1
ATOM 3388 C CA . GLU A 1 459 ? -19.832 -4.756 32.062 1 66.132 460 GLU A CA 1
ATOM 3389 C C . GLU A 1 459 ? -19.186 -6.045 32.56 1 71.168 460 GLU A C 1
ATOM 3390 O O . GLU A 1 459 ? -18.094 -6.004 33.114 1 69.911 460 GLU A O 1
ATOM 3396 N N . GLN A 1 460 ? -19.888 -7.178 32.402 1 80.668 461 GLN A N 1
ATOM 3397 C CA . GLN A 1 460 ? -19.318 -8.48 32.72 1 75.344 461 GLN A CA 1
ATOM 3398 C C . GLN A 1 460 ? -18.737 -9.067 31.44 1 69.658 461 GLN A C 1
ATOM 3399 O O . GLN A 1 460 ? -19.452 -9.699 30.663 1 58.047 461 GLN A O 1
ATOM 3405 N N . ILE A 1 461 ? -17.433 -8.834 31.25 1 68.305 462 ILE A N 1
ATOM 3406 C CA . ILE A 1 461 ? -16.789 -9.064 29.97 1 67.62 462 ILE A CA 1
ATOM 3407 C C . ILE A 1 461 ? -15.828 -10.243 30.077 1 70.568 462 ILE A C 1
ATOM 3408 O O . ILE A 1 461 ? -15.124 -10.415 31.074 1 69.352 462 ILE A O 1
ATOM 3413 N N . GLU A 1 462 ? -15.799 -11.034 29.002 1 69.029 463 GLU A N 1
ATOM 3414 C CA . GLU A 1 462 ? -14.85 -12.119 28.865 1 67.799 463 GLU A CA 1
ATOM 3415 C C . GLU A 1 462 ? -13.538 -11.546 28.347 1 64.268 463 GLU A C 1
ATOM 3416 O O . GLU A 1 462 ? -13.473 -10.401 27.909 1 69.284 463 GLU A O 1
ATOM 3422 N N . ASN A 1 463 ? -12.492 -12.368 28.393 1 64.188 464 ASN A N 1
ATOM 3423 C CA . ASN A 1 463 ? -11.172 -11.943 27.973 1 60.776 464 ASN A CA 1
ATOM 3424 C C . ASN A 1 463 ? -11.144 -11.811 26.453 1 60.571 464 ASN A C 1
ATOM 3425 O O . ASN A 1 463 ? -10.163 -11.304 25.92 1 60.58 464 ASN A O 1
ATOM 3430 N N . PHE A 1 464 ? -12.22 -12.244 25.77 1 59.178 465 PHE A N 1
ATOM 3431 C CA . PHE A 1 464 ? -12.28 -12.168 24.317 1 62.189 465 PHE A CA 1
ATOM 3432 C C . PHE A 1 464 ? -13.272 -11.097 23.852 1 61.542 465 PHE A C 1
ATOM 3433 O O . PHE A 1 464 ? -13.58 -11.05 22.664 1 61.745 465 PHE A O 1
ATOM 3441 N N . GLY A 1 465 ? -13.767 -10.244 24.766 1 62.319 466 GLY A N 1
ATOM 3442 C CA . GLY A 1 465 ? -14.402 -8.987 24.384 1 63.407 466 GLY A CA 1
ATOM 3443 C C . GLY A 1 465 ? -15.925 -9.046 24.255 1 64.541 466 GLY A C 1
ATOM 3444 O O . GLY A 1 465 ? -16.564 -7.992 24.108 1 67.942 466 GLY A O 1
ATOM 3445 N N . LEU A 1 466 ? -16.493 -10.265 24.281 1 60.482 467 LEU A N 1
ATOM 3446 C CA . LEU A 1 466 ? -17.94 -10.459 24.289 1 57.348 467 LEU A CA 1
ATOM 3447 C C . LEU A 1 466 ? -18.436 -10.52 25.731 1 60.915 467 LEU A C 1
ATOM 3448 O O . LEU A 1 466 ? -17.681 -10.844 26.642 1 61.069 467 LEU A O 1
ATOM 3453 N N . PRO A 1 467 ? -19.713 -10.172 26.006 1 66.824 468 PRO A N 1
ATOM 3454 C CA . PRO A 1 467 ? -20.268 -10.36 27.338 1 62.559 468 PRO A CA 1
ATOM 3455 C C . PRO A 1 467 ? -20.314 -11.83 27.739 1 60.297 468 PRO A C 1
ATOM 3456 O O . PRO A 1 467 ? -20.377 -12.718 26.892 1 56.868 468 PRO A O 1
ATOM 3460 N N . ASN A 1 468 ? -20.266 -12.054 29.051 1 61.954 469 ASN A N 1
ATOM 3461 C CA . ASN A 1 468 ? -20.385 -13.375 29.633 1 62.746 469 ASN A CA 1
ATOM 3462 C C . ASN A 1 468 ? -21.58 -14.111 29.028 1 63.307 469 ASN A C 1
ATOM 3463 O O . ASN A 1 468 ? -22.695 -13.595 29.053 1 61.352 469 ASN A O 1
ATOM 3468 N N . PRO A 1 469 ? -21.4 -15.353 28.523 1 63.784 470 PRO A N 1
ATOM 3469 C CA . PRO A 1 469 ? -22.474 -16.088 27.859 1 62.043 470 PRO A CA 1
ATOM 3470 C C . PRO A 1 469 ? -23.752 -16.224 28.679 1 54.5 470 PRO A C 1
ATOM 3471 O O . PRO A 1 469 ? -24.849 -16.111 28.144 1 47.665 470 PRO A O 1
ATOM 3475 N N . ALA A 1 470 ? -23.599 -16.47 29.983 1 53.63 471 ALA A N 1
ATOM 3476 C CA . ALA A 1 470 ? -24.742 -16.681 30.854 1 55.604 471 ALA A CA 1
ATOM 3477 C C . ALA A 1 470 ? -25.555 -15.401 31.021 1 55.279 471 ALA A C 1
ATOM 3478 O O . ALA A 1 470 ? -26.781 -15.44 30.984 1 59.347 471 ALA A O 1
ATOM 3480 N N . GLU A 1 471 ? -24.866 -14.28 31.234 1 54.85 472 GLU A N 1
ATOM 3481 C CA . GLU A 1 471 ? -25.537 -13.016 31.476 1 55.3 472 GLU A CA 1
ATOM 3482 C C . GLU A 1 471 ? -26.162 -12.512 30.176 1 60.188 472 GLU A C 1
ATOM 3483 O O . GLU A 1 471 ? -27.162 -11.788 30.222 1 61.751 472 GLU A O 1
ATOM 3489 N N . TYR A 1 472 ? -25.586 -12.905 29.024 1 54.817 473 TYR A N 1
ATOM 3490 C CA . TYR A 1 472 ? -26.144 -12.558 27.726 1 51.261 473 TYR A CA 1
ATOM 3491 C C . TYR A 1 472 ? -27.517 -13.189 27.578 1 57.082 473 TYR A C 1
ATOM 3492 O O . TYR A 1 472 ? -28.413 -12.583 26.995 1 65.274 473 TYR A O 1
ATOM 3501 N N . GLY A 1 473 ? -27.647 -14.419 28.096 1 65.93 474 GLY A N 1
ATOM 3502 C CA . GLY A 1 473 ? -28.92 -15.118 28.165 1 71.05 474 GLY A CA 1
ATOM 3503 C C . GLY A 1 473 ? -28.85 -16.415 27.37 1 75.383 474 GLY A C 1
ATOM 3504 O O . GLY A 1 473 ? -28.583 -16.398 26.165 1 74.895 474 GLY A O 1
ATOM 3505 N N . PHE A 1 474 ? -29.083 -17.539 28.057 1 80.779 475 PHE A N 1
ATOM 3506 C CA . PHE A 1 474 ? -29.089 -18.836 27.389 1 85.624 475 PHE A CA 1
ATOM 3507 C C . PHE A 1 474 ? -30.479 -19.075 26.803 1 90.281 475 PHE A C 1
ATOM 3508 O O . PHE A 1 474 ? -30.593 -19.596 25.697 1 89.77 475 PHE A O 1
ATOM 3516 N N . LYS A 1 475 ? -31.516 -18.663 27.552 1 99.777 476 LYS A N 1
ATOM 3517 C CA . LYS A 1 475 ? -32.907 -18.732 27.123 1 97.298 476 LYS A CA 1
ATOM 3518 C C . LYS A 1 475 ? -33.397 -17.311 26.874 1 79.45 476 LYS A C 1
ATOM 3519 O O . LYS A 1 475 ? -33.854 -16.642 27.796 1 62.989 476 LYS A O 1
ATOM 3525 N N . ARG A 1 476 ? -33.241 -16.886 25.616 1 76.568 477 ARG A N 1
ATOM 3526 C CA . ARG A 1 476 ? -33.571 -15.543 25.179 1 78.676 477 ARG A CA 1
ATOM 3527 C C . ARG A 1 476 ? -34.47 -15.644 23.951 1 77.198 477 ARG A C 1
ATOM 3528 O O . ARG A 1 476 ? -34.285 -16.545 23.128 1 74.022 477 ARG A O 1
ATOM 3536 N N . PRO A 1 477 ? -35.429 -14.7 23.777 1 76.211 478 PRO A N 1
ATOM 3537 C CA . PRO A 1 477 ? -36.271 -14.66 22.583 1 70.987 478 PRO A CA 1
ATOM 3538 C C . PRO A 1 477 ? -35.475 -14.558 21.285 1 72.73 478 PRO A C 1
ATOM 3539 O O . PRO A 1 477 ? -34.472 -13.854 21.234 1 87.879 478 PRO A O 1
ATOM 3543 N N . ALA A 1 478 ? -35.933 -15.254 20.237 1 69.494 479 ALA A N 1
ATOM 3544 C CA . ALA A 1 478 ? -35.262 -15.235 18.947 1 69.195 479 ALA A CA 1
ATOM 3545 C C . ALA A 1 478 ? -35.149 -13.807 18.398 1 76.297 479 ALA A C 1
ATOM 3546 O O . ALA A 1 478 ? -34.125 -13.437 17.827 1 78.403 479 ALA A O 1
ATOM 3548 N N . TRP A 1 479 ? -36.193 -12.988 18.594 1 79.928 480 TRP A N 1
ATOM 3549 C CA . TRP A 1 479 ? -36.301 -11.679 17.957 1 77.775 480 TRP A CA 1
ATOM 3550 C C . TRP A 1 479 ? -35.433 -10.614 18.638 1 77.549 480 TRP A C 1
ATOM 3551 O O . TRP A 1 479 ? -35.175 -9.583 18.028 1 80.463 480 TRP A O 1
ATOM 3562 N N . PHE A 1 480 ? -34.984 -10.832 19.885 1 75.21 481 PHE A N 1
ATOM 3563 C CA . PHE A 1 480 ? -34.343 -9.776 20.66 1 71.211 481 PHE A CA 1
ATOM 3564 C C . PHE A 1 480 ? -33.031 -9.393 19.983 1 72.139 481 PHE A C 1
ATOM 3565 O O . PHE A 1 480 ? -32.414 -10.232 19.332 1 67.714 481 PHE A O 1
ATOM 3573 N N . ASP A 1 481 ? -32.642 -8.117 20.138 1 79.51 482 ASP A N 1
ATOM 3574 C CA . ASP A 1 481 ? -31.436 -7.549 19.54 1 82.968 482 ASP A CA 1
ATOM 3575 C C . ASP A 1 481 ? -30.206 -8.357 19.973 1 81.334 482 ASP A C 1
ATOM 3576 O O . ASP A 1 481 ? -29.924 -8.503 21.166 1 74.146 482 ASP A O 1
ATOM 3581 N N . LYS A 1 482 ? -29.461 -8.851 18.974 1 78.115 483 LYS A N 1
ATOM 3582 C CA . LYS A 1 482 ? -28.327 -9.734 19.199 1 82.969 483 LYS A CA 1
ATOM 3583 C C . LYS A 1 482 ? -27.164 -8.98 19.852 1 86.137 483 LYS A C 1
ATOM 3584 O O . LYS A 1 482 ? -26.225 -9.61 20.341 1 95.33 483 LYS A O 1
ATOM 3590 N N . GLY A 1 483 ? -27.224 -7.639 19.872 1 76.603 484 GLY A N 1
ATOM 3591 C CA . GLY A 1 483 ? -26.176 -6.824 20.462 1 72.506 484 GLY A CA 1
ATOM 3592 C C . GLY A 1 483 ? -26.457 -6.49 21.926 1 77.567 484 GLY A C 1
ATOM 3593 O O . GLY A 1 483 ? -25.594 -5.957 22.634 1 89.444 484 GLY A O 1
ATOM 3594 N N . LEU A 1 484 ? -27.667 -6.819 22.378 1 70.11 485 LEU A N 1
ATOM 3595 C CA . LEU A 1 484 ? -28.085 -6.443 23.713 1 77.153 485 LEU A CA 1
ATOM 3596 C C . LEU A 1 484 ? -28.176 -7.691 24.579 1 73.676 485 LEU A C 1
ATOM 3597 O O . LEU A 1 484 ? -28.701 -8.706 24.134 1 73.885 485 LEU A O 1
ATOM 3602 N N . GLU A 1 485 ? -27.639 -7.604 25.805 1 74.353 486 GLU A N 1
ATOM 3603 C CA . GLU A 1 485 ? -27.803 -8.641 26.81 1 71.642 486 GLU A CA 1
ATOM 3604 C C . GLU A 1 485 ? -29.283 -8.764 27.181 1 67.6 486 GLU A C 1
ATOM 3605 O O . GLU A 1 485 ? -29.964 -7.771 27.478 1 73.43 486 GLU A O 1
ATOM 3611 N N . TYR A 1 486 ? -29.784 -10.002 27.164 1 63.948 487 TYR A N 1
ATOM 3612 C CA . TYR A 1 486 ? -31.131 -10.263 27.638 1 69.889 487 TYR A CA 1
ATOM 3613 C C . TYR A 1 486 ? -31.042 -10.323 29.158 1 67.44 487 TYR A C 1
ATOM 3614 O O . TYR A 1 486 ? -30.97 -11.4 29.745 1 84.921 487 TYR A O 1
ATOM 3623 N N . ASN A 1 487 ? -31.04 -9.148 29.785 1 62.496 488 ASN A N 1
ATOM 3624 C CA . ASN A 1 487 ? -30.583 -9.053 31.155 1 63.711 488 ASN A CA 1
ATOM 3625 C C . ASN A 1 487 ? -31.135 -7.782 31.778 1 66.83 488 ASN A C 1
ATOM 3626 O O . ASN A 1 487 ? -30.972 -6.714 31.212 1 73.233 488 ASN A O 1
ATOM 3631 N N . ALA A 1 488 ? -31.747 -7.903 32.958 1 70.861 489 ALA A N 1
ATOM 3632 C CA . ALA A 1 488 ? -32.367 -6.763 33.609 1 71.822 489 ALA A CA 1
ATOM 3633 C C . ALA A 1 488 ? -31.334 -5.905 34.337 1 69.688 489 ALA A C 1
ATOM 3634 O O . ALA A 1 488 ? -31.596 -4.736 34.604 1 78.782 489 ALA A O 1
ATOM 3636 N N . TRP A 1 489 ? -30.168 -6.478 34.66 1 68.899 490 TRP A N 1
ATOM 3637 C CA . TRP A 1 489 ? -29.177 -5.809 35.497 1 70.807 490 TRP A CA 1
ATOM 3638 C C . TRP A 1 489 ? -28.082 -5.148 34.652 1 69.491 490 TRP A C 1
ATOM 3639 O O . TRP A 1 489 ? -27.455 -4.19 35.108 1 69.135 490 TRP A O 1
ATOM 3650 N N . LEU A 1 490 ? -27.86 -5.652 33.425 1 62.224 491 LEU A N 1
ATOM 3651 C CA . LEU A 1 490 ? -26.684 -5.286 32.655 1 62.652 491 LEU A CA 1
ATOM 3652 C C . LEU A 1 490 ? -26.995 -4.569 31.34 1 67.934 491 LEU A C 1
ATOM 3653 O O . LEU A 1 490 ? -26.07 -4.12 30.661 1 83.722 491 LEU A O 1
ATOM 3658 N N . GLU A 1 491 ? -28.266 -4.499 30.942 1 68.582 492 GLU A N 1
ATOM 3659 C CA . GLU A 1 491 ? -28.599 -3.98 29.623 1 68.539 492 GLU A CA 1
ATOM 3660 C C . GLU A 1 491 ? -28.171 -2.518 29.568 1 70.838 492 GLU A C 1
ATOM 3661 O O . GLU A 1 491 ? -28.573 -1.719 30.418 1 72.644 492 GLU A O 1
ATOM 3667 N N . TYR A 1 492 ? -27.314 -2.211 28.583 1 77.755 493 TYR A N 1
ATOM 3668 C CA . TYR A 1 492 ? -26.921 -0.844 28.246 1 75.707 493 TYR A CA 1
ATOM 3669 C C . TYR A 1 492 ? -25.89 -0.302 29.241 1 75.495 493 TYR A C 1
ATOM 3670 O O . TYR A 1 492 ? -25.832 0.906 29.442 1 80.46 493 TYR A O 1
ATOM 3679 N N . GLU A 1 493 ? -25.071 -1.169 29.856 1 77.08 494 GLU A N 1
ATOM 3680 C CA . GLU A 1 493 ? -24.026 -0.702 30.758 1 69.243 494 GLU A CA 1
ATOM 3681 C C . GLU A 1 493 ? -22.674 -0.879 30.081 1 64.729 494 GLU A C 1
ATOM 3682 O O . GLU A 1 493 ? -22.024 -1.912 30.221 1 64.287 494 GLU A O 1
ATOM 3688 N N . TRP A 1 494 ? -22.254 0.178 29.384 1 66.939 495 TRP A N 1
ATOM 3689 C CA . TRP A 1 494 ? -21.094 0.123 28.515 1 71.704 495 TRP A CA 1
ATOM 3690 C C . TRP A 1 494 ? -20.037 1.156 28.889 1 70.102 495 TRP A C 1
ATOM 3691 O O . TRP A 1 494 ? -19.064 1.301 28.147 1 65.656 495 TRP A O 1
ATOM 3702 N N . ASP A 1 495 ? -20.236 1.84 30.029 1 67.593 496 ASP A N 1
ATOM 3703 C CA . ASP A 1 495 ? -19.576 3.107 30.289 1 66.237 496 ASP A CA 1
ATOM 3704 C C . ASP A 1 495 ? -18.387 2.927 31.225 1 68.306 496 ASP A C 1
ATOM 3705 O O . ASP A 1 495 ? -17.721 3.904 31.528 1 71.152 496 ASP A O 1
ATOM 3710 N N . THR A 1 496 ? -18.076 1.706 31.667 1 74.647 497 THR A N 1
ATOM 3711 C CA . THR A 1 496 ? -17.015 1.593 32.658 1 77.514 497 THR A CA 1
ATOM 3712 C C . THR A 1 496 ? -15.653 1.643 31.967 1 71.385 497 THR A C 1
ATOM 3713 O O . THR A 1 496 ? -14.686 2.091 32.572 1 74.871 497 THR A O 1
ATOM 3717 N N . ILE A 1 497 ? -15.584 1.23 30.696 1 58.832 498 ILE A N 1
ATOM 3718 C CA . ILE A 1 497 ? -14.354 1.336 29.922 1 56.37 498 ILE A CA 1
ATOM 3719 C C . ILE A 1 497 ? -13.748 2.733 30.071 1 55.047 498 ILE A C 1
ATOM 3720 O O . ILE A 1 497 ? -12.525 2.883 30.066 1 57.78 498 ILE A O 1
ATOM 3725 N N . LEU A 1 498 ? -14.603 3.752 30.19 1 52.166 499 LEU A N 1
ATOM 3726 C CA . LEU A 1 498 ? -14.152 5.133 30.251 1 56.057 499 LEU A CA 1
ATOM 3727 C C . LEU A 1 498 ? -13.323 5.385 31.509 1 57.205 499 LEU A C 1
ATOM 3728 O O . LEU A 1 498 ? -12.48 6.273 31.499 1 61.645 499 LEU A O 1
ATOM 3733 N N . GLU A 1 499 ? -13.567 4.632 32.592 1 56.347 500 GLU A N 1
ATOM 3734 C CA . GLU A 1 499 ? -12.756 4.755 33.795 1 56.663 500 GLU A CA 1
ATOM 3735 C C . GLU A 1 499 ? -11.327 4.285 33.5 1 57.24 500 GLU A C 1
ATOM 3736 O O . GLU A 1 499 ? -10.363 4.875 33.976 1 56.974 500 GLU A O 1
ATOM 3742 N N . PHE A 1 500 ? -11.181 3.211 32.715 1 57.339 501 PHE A N 1
ATOM 3743 C CA . PHE A 1 500 ? -9.861 2.718 32.354 1 60.213 501 PHE A CA 1
ATOM 3744 C C . PHE A 1 500 ? -9.2 3.714 31.407 1 60.764 501 PHE A C 1
ATOM 3745 O O . PHE A 1 500 ? -8.006 3.991 31.547 1 58.434 501 PHE A O 1
ATOM 3753 N N . CYS A 1 501 ? -9.988 4.257 30.463 1 57.69 502 CYS A N 1
ATOM 3754 C CA . CYS A 1 501 ? -9.488 5.287 29.563 1 56.543 502 CYS A CA 1
ATOM 3755 C C . CYS A 1 501 ? -8.9 6.438 30.371 1 50.879 502 CYS A C 1
ATOM 3756 O O . CYS A 1 501 ? -7.8 6.891 30.089 1 48.178 502 CYS A O 1
ATOM 3759 N N . GLN A 1 502 ? -9.614 6.868 31.408 1 48.184 503 GLN A N 1
ATOM 3760 C CA . GLN A 1 502 ? -9.129 7.927 32.27 1 49.877 503 GLN A CA 1
ATOM 3761 C C . GLN A 1 502 ? -7.826 7.504 32.939 1 45.314 503 GLN A C 1
ATOM 3762 O O . GLN A 1 502 ? -6.906 8.305 33.068 1 48.468 503 GLN A O 1
ATOM 3768 N N . MET A 1 503 ? -7.744 6.246 33.36 1 45.79 504 MET A N 1
ATOM 3769 C CA . MET A 1 503 ? -6.541 5.755 34.018 1 54.387 504 MET A CA 1
ATOM 3770 C C . MET A 1 503 ? -5.321 5.894 33.108 1 51.139 504 MET A C 1
ATOM 3771 O O . MET A 1 503 ? -4.264 6.373 33.537 1 47.816 504 MET A O 1
ATOM 3776 N N . ILE A 1 504 ? -5.489 5.455 31.858 1 46.259 505 ILE A N 1
ATOM 3777 C CA . ILE A 1 504 ? -4.435 5.538 30.871 1 48.929 505 ILE A CA 1
ATOM 3778 C C . ILE A 1 504 ? -3.929 6.976 30.762 1 44.783 505 ILE A C 1
ATOM 3779 O O . ILE A 1 504 ? -2.735 7.242 30.932 1 45.088 505 ILE A O 1
ATOM 3784 N N . LEU A 1 505 ? -4.848 7.905 30.489 1 43.981 506 LEU A N 1
ATOM 3785 C CA . LEU A 1 505 ? -4.505 9.315 30.393 1 48.346 506 LEU A CA 1
ATOM 3786 C C . LEU A 1 505 ? -3.837 9.805 31.677 1 53.986 506 LEU A C 1
ATOM 3787 O O . LEU A 1 505 ? -2.884 10.573 31.614 1 60.21 506 LEU A O 1
ATOM 3792 N N . GLU A 1 506 ? -4.322 9.375 32.844 1 57.192 507 GLU A N 1
ATOM 3793 C CA . GLU A 1 506 ? -3.751 9.854 34.088 1 60.233 507 GLU A CA 1
ATOM 3794 C C . GLU A 1 506 ? -2.336 9.302 34.289 1 66.343 507 GLU A C 1
ATOM 3795 O O . GLU A 1 506 ? -1.569 9.913 35.024 1 63.268 507 GLU A O 1
ATOM 3801 N N . THR A 1 507 ? -1.964 8.172 33.657 1 63.667 508 THR A N 1
ATOM 3802 C CA . THR A 1 507 ? -0.58 7.719 33.756 1 62.916 508 THR A CA 1
ATOM 3803 C C . THR A 1 507 ? 0.306 8.75 33.063 1 67.691 508 THR A C 1
ATOM 3804 O O . THR A 1 507 ? 1.375 9.086 33.582 1 64.707 508 THR A O 1
ATOM 3808 N N . LYS A 1 508 ? -0.146 9.248 31.898 1 67.79 509 LYS A N 1
ATOM 3809 C CA . LYS A 1 508 ? 0.562 10.324 31.22 1 60.108 509 LYS A CA 1
ATOM 3810 C C . LYS A 1 508 ? 0.642 11.505 32.182 1 52.979 509 LYS A C 1
ATOM 3811 O O . LYS A 1 508 ? 1.721 11.949 32.527 1 51.893 509 LYS A O 1
ATOM 3817 N N . ASN A 1 509 ? -0.503 11.965 32.679 1 52.673 510 ASN A N 1
ATOM 3818 C CA . ASN A 1 509 ? -0.537 13.166 33.493 1 55.494 510 ASN A CA 1
ATOM 3819 C C . ASN A 1 509 ? 0.355 13.013 34.732 1 53.05 510 ASN A C 1
ATOM 3820 O O . ASN A 1 509 ? 0.963 13.99 35.169 1 57.754 510 ASN A O 1
ATOM 3825 N N . TYR A 1 510 ? 0.455 11.797 35.287 1 48.51 511 TYR A N 1
ATOM 3826 C CA . TYR A 1 510 ? 1.059 11.601 36.597 1 48.848 511 TYR A CA 1
ATOM 3827 C C . TYR A 1 510 ? 2.535 11.21 36.501 1 49.019 511 TYR A C 1
ATOM 3828 O O . TYR A 1 510 ? 3.276 11.375 37.485 1 50.439 511 TYR A O 1
ATOM 3837 N N . ALA A 1 511 ? 2.944 10.653 35.348 1 43.298 512 ALA A N 1
ATOM 3838 C CA . ALA A 1 511 ? 4.205 9.928 35.274 1 43.233 512 ALA A CA 1
ATOM 3839 C C . ALA A 1 511 ? 4.874 10.003 33.904 1 41.078 512 ALA A C 1
ATOM 3840 O O . ALA A 1 511 ? 5.867 9.322 33.65 1 37.857 512 ALA A O 1
ATOM 3842 N N . GLY A 1 512 ? 4.303 10.796 33.005 1 42.902 513 GLY A N 1
ATOM 3843 C CA . GLY A 1 512 ? 4.848 10.949 31.67 1 44.617 513 GLY A CA 1
ATOM 3844 C C . GLY A 1 512 ? 4.938 9.611 30.951 1 45.206 513 GLY A C 1
ATOM 3845 O O . GLY A 1 512 ? 5.806 9.436 30.113 1 48.775 513 GLY A O 1
ATOM 3846 N N . ALA A 1 513 ? 4.047 8.671 31.262 1 46.466 514 ALA A N 1
ATOM 3847 C CA . ALA A 1 513 ? 4.077 7.404 30.554 1 56.277 514 ALA A CA 1
ATOM 3848 C C . ALA A 1 513 ? 3.857 7.618 29.048 1 58.169 514 ALA A C 1
ATOM 3849 O O . ALA A 1 513 ? 3.183 8.557 28.631 1 60.558 514 ALA A O 1
ATOM 3851 N N . ASP A 1 514 ? 4.442 6.741 28.225 1 56.088 515 ASP A N 1
ATOM 3852 C CA . ASP A 1 514 ? 4.135 6.695 26.807 1 59.48 515 ASP A CA 1
ATOM 3853 C C . ASP A 1 514 ? 2.87 5.861 26.6 1 64.262 515 ASP A C 1
ATOM 3854 O O . ASP A 1 514 ? 2.886 4.647 26.808 1 68.764 515 ASP A O 1
ATOM 3859 N N . ILE A 1 515 ? 1.781 6.51 26.16 1 64.93 516 ILE A N 1
ATOM 3860 C CA . ILE A 1 515 ? 0.491 5.842 26.011 1 62.237 516 ILE A CA 1
ATOM 3861 C C . ILE A 1 515 ? 0.089 5.769 24.539 1 60.208 516 ILE A C 1
ATOM 3862 O O . ILE A 1 515 ? -1.094 5.667 24.253 1 57.226 516 ILE A O 1
ATOM 3867 N N . THR A 1 516 ? 1.056 5.764 23.611 1 67.066 517 THR A N 1
ATOM 3868 C CA . THR A 1 516 ? 0.765 5.741 22.176 1 71.326 517 THR A CA 1
ATOM 3869 C C . THR A 1 516 ? 0.077 4.434 21.774 1 67.575 517 THR A C 1
ATOM 3870 O O . THR A 1 516 ? -0.751 4.433 20.872 1 65.369 517 THR A O 1
ATOM 3874 N N . PRO A 1 517 ? 0.409 3.268 22.374 1 64.865 518 PRO A N 1
ATOM 3875 C CA . PRO A 1 517 ? -0.234 2.025 21.979 1 64.773 518 PRO A CA 1
ATOM 3876 C C . PRO A 1 517 ? -1.721 1.984 22.329 1 67.053 518 PRO A C 1
ATOM 3877 O O . PRO A 1 517 ? -2.45 1.135 21.812 1 69.233 518 PRO A O 1
ATOM 3881 N N . TYR A 1 518 ? -2.16 2.918 23.188 1 60.19 519 TYR A N 1
ATOM 3882 C CA . TYR A 1 518 ? -3.505 2.895 23.742 1 61.612 519 TYR A CA 1
ATOM 3883 C C . TYR A 1 518 ? -4.438 3.888 23.044 1 61.423 519 TYR A C 1
ATOM 3884 O O . TYR A 1 518 ? -5.65 3.691 23.032 1 66.681 519 TYR A O 1
ATOM 3893 N N . LEU A 1 519 ? -3.896 4.945 22.444 1 58.798 520 LEU A N 1
ATOM 3894 C CA . LEU A 1 519 ? -4.726 6.005 21.885 1 58.672 520 LEU A CA 1
ATOM 3895 C C . LEU A 1 519 ? -5.869 5.422 21.043 1 61.197 520 LEU A C 1
ATOM 3896 O O . LEU A 1 519 ? -7.009 5.845 21.21 1 71.483 520 LEU A O 1
ATOM 3901 N N . PRO A 1 520 ? -5.641 4.453 20.116 1 59.703 521 PRO A N 1
ATOM 3902 C CA . PRO A 1 520 ? -6.725 3.821 19.37 1 60.454 521 PRO A CA 1
ATOM 3903 C C . PRO A 1 520 ? -7.866 3.312 20.241 1 59.185 521 PRO A C 1
ATOM 3904 O O . PRO A 1 520 ? -9.033 3.529 19.915 1 54.217 521 PRO A O 1
ATOM 3908 N N . LEU A 1 521 ? -7.496 2.623 21.331 1 59.376 522 LEU A N 1
ATOM 3909 C CA . LEU A 1 521 ? -8.446 2.127 22.313 1 56.95 522 LEU A CA 1
ATOM 3910 C C . LEU A 1 521 ? -9.261 3.292 22.866 1 57.149 522 LEU A C 1
ATOM 3911 O O . LEU A 1 521 ? -10.489 3.222 22.905 1 54.866 522 LEU A O 1
ATOM 3916 N N . ILE A 1 522 ? -8.578 4.351 23.317 1 57.947 523 ILE A N 1
ATOM 3917 C CA . ILE A 1 522 ? -9.282 5.475 23.911 1 62.6 523 ILE A CA 1
ATOM 3918 C C . ILE A 1 522 ? -10.231 6.08 22.884 1 61.924 523 ILE A C 1
ATOM 3919 O O . ILE A 1 522 ? -11.385 6.341 23.197 1 70.762 523 ILE A O 1
ATOM 3924 N N . GLU A 1 523 ? -9.732 6.294 21.664 1 63.442 524 GLU A N 1
ATOM 3925 C CA . GLU A 1 523 ? -10.502 6.925 20.604 1 64.796 524 GLU A CA 1
ATOM 3926 C C . GLU A 1 523 ? -11.705 6.063 20.224 1 59.371 524 GLU A C 1
ATOM 3927 O O . GLU A 1 523 ? -12.822 6.567 20.162 1 62.272 524 GLU A O 1
ATOM 3933 N N . SER A 1 524 ? -11.477 4.767 19.985 1 60.986 525 SER A N 1
ATOM 3934 C CA . SER A 1 524 ? -12.55 3.864 19.591 1 64.796 525 SER A CA 1
ATOM 3935 C C . SER A 1 524 ? -13.647 3.819 20.652 1 61.553 525 SER A C 1
ATOM 3936 O O . SER A 1 524 ? -14.826 3.71 20.316 1 61.278 525 SER A O 1
ATOM 3939 N N . SER A 1 525 ? -13.251 3.9 21.927 1 64.249 526 SER A N 1
ATOM 3940 C CA . SER A 1 525 ? -14.185 3.811 23.04 1 67.635 526 SER A CA 1
ATOM 3941 C C . SER A 1 525 ? -15.147 5.001 23.063 1 68.4 526 SER A C 1
ATOM 3942 O O . SER A 1 525 ? -16.33 4.815 23.345 1 73.415 526 SER A O 1
ATOM 3945 N N . LEU A 1 526 ? -14.627 6.21 22.781 1 67.686 527 LEU A N 1
ATOM 3946 C CA . LEU A 1 526 ? -15.422 7.431 22.704 1 60.932 527 LEU A CA 1
ATOM 3947 C C . LEU A 1 526 ? -16.277 7.425 21.439 1 58.647 527 LEU A C 1
ATOM 3948 O O . LEU A 1 526 ? -17.391 7.945 21.45 1 55.518 527 LEU A O 1
ATOM 3953 N N . THR A 1 527 ? -15.722 6.875 20.35 1 58.188 528 THR A N 1
ATOM 3954 C CA . THR A 1 527 ? -16.383 6.878 19.056 1 58.674 528 THR A CA 1
ATOM 3955 C C . THR A 1 527 ? -17.714 6.136 19.154 1 63.275 528 THR A C 1
ATOM 3956 O O . THR A 1 527 ? -18.666 6.483 18.45 1 68.236 528 THR A O 1
ATOM 3960 N N . PHE A 1 528 ? -17.772 5.123 20.028 1 60.838 529 PHE A N 1
ATOM 3961 C CA . PHE A 1 528 ? -18.964 4.308 20.196 1 59.326 529 PHE A CA 1
ATOM 3962 C C . PHE A 1 528 ? -20.117 5.149 20.73 1 56.115 529 PHE A C 1
ATOM 3963 O O . PHE A 1 528 ? -21.195 5.154 20.15 1 53.725 529 PHE A O 1
ATOM 3971 N N . PHE A 1 529 ? -19.897 5.852 21.842 1 57.628 530 PHE A N 1
ATOM 3972 C CA . PHE A 1 529 ? -20.969 6.634 22.431 1 64.376 530 PHE A CA 1
ATOM 3973 C C . PHE A 1 529 ? -21.503 7.669 21.448 1 69.466 530 PHE A C 1
ATOM 3974 O O . PHE A 1 529 ? -22.699 7.923 21.435 1 88.475 530 PHE A O 1
ATOM 3982 N N . ASP A 1 530 ? -20.634 8.271 20.635 1 74.723 531 ASP A N 1
ATOM 3983 C CA . ASP A 1 530 ? -21.093 9.241 19.652 1 78.259 531 ASP A CA 1
ATOM 3984 C C . ASP A 1 530 ? -21.884 8.54 18.544 1 75.061 531 ASP A C 1
ATOM 3985 O O . ASP A 1 530 ? -23.002 8.948 18.256 1 92.425 531 ASP A O 1
ATOM 3990 N N . GLU A 1 531 ? -21.335 7.476 17.944 1 67.479 532 GLU A N 1
ATOM 3991 C CA . GLU A 1 531 ? -21.99 6.83 16.811 1 66.156 532 GLU A CA 1
ATOM 3992 C C . GLU A 1 531 ? -23.225 6.025 17.238 1 70.562 532 GLU A C 1
ATOM 3993 O O . GLU A 1 531 ? -24.123 5.807 16.424 1 73.553 532 GLU A O 1
ATOM 3999 N N . HIS A 1 532 ? -23.306 5.592 18.504 1 70.969 533 HIS A N 1
ATOM 4000 C CA . HIS A 1 532 ? -24.421 4.753 18.917 1 69.866 533 HIS A CA 1
ATOM 4001 C C . HIS A 1 532 ? -25.657 5.615 19.184 1 68.949 533 HIS A C 1
ATOM 4002 O O . HIS A 1 532 ? -26.695 5.397 18.569 1 76.991 533 HIS A O 1
ATOM 4009 N N . TYR A 1 533 ? -25.546 6.61 20.07 1 62.905 534 TYR A N 1
ATOM 4010 C CA . TYR A 1 533 ? -26.706 7.381 20.501 1 65.701 534 TYR A CA 1
ATOM 4011 C C . TYR A 1 533 ? -27.144 8.4 19.444 1 68.238 534 TYR A C 1
ATOM 4012 O O . TYR A 1 533 ? -28.19 9.041 19.6 1 72.792 534 TYR A O 1
ATOM 4021 N N . ARG A 1 534 ? -26.326 8.567 18.393 1 70.318 535 ARG A N 1
ATOM 4022 C CA . ARG A 1 534 ? -26.717 9.297 17.199 1 68.111 535 ARG A CA 1
ATOM 4023 C C . ARG A 1 534 ? -27.612 8.396 16.361 1 65.904 535 ARG A C 1
ATOM 4024 O O . ARG A 1 534 ? -28.656 8.83 15.893 1 83.139 535 ARG A O 1
ATOM 4032 N N . LEU A 1 535 ? -27.173 7.155 16.154 1 58.689 536 LEU A N 1
ATOM 4033 C CA . LEU A 1 535 ? -27.906 6.224 15.321 1 64.64 536 LEU A CA 1
ATOM 4034 C C . LEU A 1 535 ? -29.264 5.878 15.94 1 69.817 536 LEU A C 1
ATOM 4035 O O . LEU A 1 535 ? -30.267 5.811 15.237 1 67.933 536 LEU A O 1
ATOM 4040 N N . LEU A 1 536 ? -29.29 5.656 17.259 1 69.423 537 LEU A N 1
ATOM 4041 C CA . LEU A 1 536 ? -30.506 5.28 17.963 1 66.942 537 LEU A CA 1
ATOM 4042 C C . LEU A 1 536 ? -31.565 6.367 17.827 1 71.072 537 LEU A C 1
ATOM 4043 O O . LEU A 1 536 ? -32.742 6.054 17.68 1 79.309 537 LEU A O 1
ATOM 4048 N N . ALA A 1 537 ? -31.149 7.633 17.913 1 73.66 538 ALA A N 1
ATOM 4049 C CA . ALA A 1 537 ? -32.073 8.752 17.798 1 72.054 538 ALA A CA 1
ATOM 4050 C C . ALA A 1 537 ? -32.555 8.902 16.355 1 65.13 538 ALA A C 1
ATOM 4051 O O . ALA A 1 537 ? -33.705 9.245 16.131 1 72.052 538 ALA A O 1
ATOM 4053 N N . SER A 1 538 ? -31.685 8.623 15.381 1 59.331 539 SER A N 1
ATOM 4054 C CA . SER A 1 538 ? -32.022 8.786 13.98 1 61.087 539 SER A CA 1
ATOM 4055 C C . SER A 1 538 ? -32.996 7.708 13.54 1 60.584 539 SER A C 1
ATOM 4056 O O . SER A 1 538 ? -33.739 7.92 12.587 1 68.88 539 SER A O 1
ATOM 4059 N N . ARG A 1 539 ? -32.947 6.561 14.225 1 63.6 540 ARG A N 1
ATOM 4060 C CA . ARG A 1 539 ? -33.865 5.459 13.98 1 72.709 540 ARG A CA 1
ATOM 4061 C C . ARG A 1 539 ? -35.222 5.701 14.649 1 72.06 540 ARG A C 1
ATOM 4062 O O . ARG A 1 539 ? -36.214 5.137 14.216 1 65.579 540 ARG A O 1
ATOM 4070 N N . ARG A 1 540 ? -35.259 6.506 15.718 1 74.914 541 ARG A N 1
ATOM 4071 C CA . ARG A 1 540 ? -36.468 6.737 16.495 1 78.393 541 ARG A CA 1
ATOM 4072 C C . ARG A 1 540 ? -37.225 7.98 16.023 1 83.15 541 ARG A C 1
ATOM 4073 O O . ARG A 1 540 ? -38.451 8.02 16.117 1 72.228 541 ARG A O 1
ATOM 4081 N N . GLY A 1 541 ? -36.475 9.012 15.606 1 85.814 542 GLY A N 1
ATOM 4082 C CA . GLY A 1 541 ? -37.015 10.337 15.348 1 86.582 542 GLY A CA 1
ATOM 4083 C C . GLY A 1 541 ? -36.329 10.981 14.147 1 86.58 542 GLY A C 1
ATOM 4084 O O . GLY A 1 541 ? -35.517 10.353 13.465 1 87.214 542 GLY A O 1
ATOM 4085 N N . ARG A 1 542 ? -36.679 12.237 13.876 1 81.538 543 ARG A N 1
ATOM 4086 C CA . ARG A 1 542 ? -36.098 12.889 12.723 1 83.704 543 ARG A CA 1
ATOM 4087 C C . ARG A 1 542 ? -34.768 13.49 13.148 1 80.106 543 ARG A C 1
ATOM 4088 O O . ARG A 1 542 ? -33.858 13.536 12.339 1 83.422 543 ARG A O 1
ATOM 4096 N N . LYS A 1 543 ? -34.66 13.944 14.4 1 78.401 544 LYS A N 1
ATOM 4097 C CA . LYS A 1 543 ? -33.435 14.581 14.861 1 83.613 544 LYS A CA 1
ATOM 4098 C C . LYS A 1 543 ? -32.541 13.575 15.579 1 76.363 544 LYS A C 1
ATOM 4099 O O . LYS A 1 543 ? -33.038 12.723 16.303 1 93.753 544 LYS A O 1
ATOM 4105 N N . ALA A 1 544 ? -31.221 13.7 15.369 1 66.225 545 ALA A N 1
ATOM 4106 C CA . ALA A 1 544 ? -30.232 12.821 15.975 1 62.205 545 ALA A CA 1
ATOM 4107 C C . ALA A 1 544 ? -29.617 13.458 17.221 1 62.2 545 ALA A C 1
ATOM 4108 O O . ALA A 1 544 ? -28.889 12.804 17.97 1 73.332 545 ALA A O 1
ATOM 4110 N N . LEU A 1 545 ? -29.919 14.737 17.439 1 59.773 546 LEU A N 1
ATOM 4111 C CA . LEU A 1 545 ? -29.54 15.421 18.661 1 63.475 546 LEU A CA 1
ATOM 4112 C C . LEU A 1 545 ? -30.782 16.07 19.262 1 61.061 546 LEU A C 1
ATOM 4113 O O . LEU A 1 545 ? -31.842 16.128 18.64 1 59.109 546 LEU A O 1
ATOM 4118 N N . ASP A 1 546 ? -30.628 16.551 20.496 1 61.004 547 ASP A N 1
ATOM 4119 C CA . ASP A 1 546 ? -31.69 17.274 21.168 1 64.048 547 ASP A CA 1
ATOM 4120 C C . ASP A 1 546 ? -31.687 18.708 20.632 1 65.466 547 ASP A C 1
ATOM 4121 O O . ASP A 1 546 ? -30.904 19.052 19.751 1 66.757 547 ASP A O 1
ATOM 4126 N N . GLY A 1 547 ? -32.584 19.54 21.164 1 71.687 548 GLY A N 1
ATOM 4127 C CA . GLY A 1 547 ? -32.733 20.918 20.72 1 71.256 548 GLY A CA 1
ATOM 4128 C C . GLY A 1 547 ? -31.631 21.825 21.263 1 67.263 548 GLY A C 1
ATOM 4129 O O . GLY A 1 547 ? -31.526 22.97 20.843 1 80.102 548 GLY A O 1
ATOM 4130 N N . ASP A 1 548 ? -30.824 21.326 22.204 1 61.651 549 ASP A N 1
ATOM 4131 C CA . ASP A 1 548 ? -29.636 22.044 22.631 1 62.453 549 ASP A CA 1
ATOM 4132 C C . ASP A 1 548 ? -28.422 21.473 21.896 1 57.74 549 ASP A C 1
ATOM 4133 O O . ASP A 1 548 ? -27.286 21.73 22.285 1 51.902 549 ASP A O 1
ATOM 4138 N N . GLY A 1 549 ? -28.669 20.715 20.816 1 57.531 550 GLY A N 1
ATOM 4139 C CA . GLY A 1 549 ? -27.618 20.104 20.018 1 62.486 550 GLY A CA 1
ATOM 4140 C C . GLY A 1 549 ? -26.735 19.131 20.808 1 69.869 550 GLY A C 1
ATOM 4141 O O . GLY A 1 549 ? -25.563 18.995 20.47 1 73.532 550 GLY A O 1
ATOM 4142 N N . HIS A 1 550 ? -27.3 18.449 21.826 1 72.84 551 HIS A N 1
ATOM 4143 C CA . HIS A 1 550 ? -26.585 17.492 22.666 1 67.18 551 HIS A CA 1
ATOM 4144 C C . HIS A 1 550 ? -26.998 16.055 22.335 1 65.48 551 HIS A C 1
ATOM 4145 O O . HIS A 1 550 ? -28.064 15.841 21.767 1 57.512 551 HIS A O 1
ATOM 4152 N N . LEU A 1 551 ? -26.145 15.088 22.725 1 67.2 552 LEU A N 1
ATOM 4153 C CA . LEU A 1 551 ? -26.366 13.664 22.512 1 65.714 552 LEU A CA 1
ATOM 4154 C C . LEU A 1 551 ? -27.553 13.215 23.356 1 70.515 552 LEU A C 1
ATOM 4155 O O . LEU A 1 551 ? -27.771 13.743 24.451 1 61.846 552 LEU A O 1
ATOM 4160 N N . ILE A 1 552 ? -28.314 12.238 22.839 1 70.867 553 ILE A N 1
ATOM 4161 C CA . ILE A 1 552 ? -29.444 11.722 23.598 1 75.512 553 ILE A CA 1
ATOM 4162 C C . ILE A 1 552 ? -29.124 10.316 24.098 1 68.595 553 ILE A C 1
ATOM 4163 O O . ILE A 1 552 ? -29.275 9.322 23.369 1 53.696 553 ILE A O 1
ATOM 4168 N N . LEU A 1 553 ? -28.719 10.292 25.379 1 60.599 554 LEU A N 1
ATOM 4169 C CA . LEU A 1 553 ? -28.16 9.122 26.03 1 59.4 554 LEU A CA 1
ATOM 4170 C C . LEU A 1 553 ? -29.283 8.272 26.61 1 60.464 554 LEU A C 1
ATOM 4171 O O . LEU A 1 553 ? -29.508 8.263 27.825 1 57.126 554 LEU A O 1
ATOM 4176 N N . PHE A 1 554 ? -29.973 7.576 25.697 1 63.041 555 PHE A N 1
ATOM 4177 C CA . PHE A 1 554 ? -31.085 6.694 26.01 1 59.771 555 PHE A CA 1
ATOM 4178 C C . PHE A 1 554 ? -31.222 5.65 24.9 1 61.485 555 PHE A C 1
ATOM 4179 O O . PHE A 1 554 ? -31.266 5.969 23.713 1 64.812 555 PHE A O 1
ATOM 4187 N N . PRO A 1 555 ? -31.311 4.35 25.239 1 60.009 556 PRO A N 1
ATOM 4188 C CA . PRO A 1 555 ? -31.256 3.883 26.617 1 58.878 556 PRO A CA 1
ATOM 4189 C C . PRO A 1 555 ? -29.824 3.758 27.141 1 61.134 556 PRO A C 1
ATOM 4190 O O . PRO A 1 555 ? -28.944 3.237 26.445 1 55.896 556 PRO A O 1
ATOM 4194 N N . GLY A 1 556 ? -29.606 4.25 28.368 1 55.136 557 GLY A N 1
ATOM 4195 C CA . GLY A 1 556 ? -28.35 4.038 29.057 1 54.733 557 GLY A CA 1
ATOM 4196 C C . GLY A 1 556 ? -28.6 3.299 30.363 1 60.959 557 GLY A C 1
ATOM 4197 O O . GLY A 1 556 ? -29.616 2.618 30.517 1 81.739 557 GLY A O 1
ATOM 4198 N N . SER A 1 557 ? -27.655 3.43 31.295 1 58.642 558 SER A N 1
ATOM 4199 C CA . SER A 1 557 ? -27.9 3.053 32.676 1 57.477 558 SER A CA 1
ATOM 4200 C C . SER A 1 557 ? -26.862 3.71 33.576 1 53.157 558 SER A C 1
ATOM 4201 O O . SER A 1 557 ? -25.736 3.965 33.155 1 55.764 558 SER A O 1
ATOM 4204 N N . ALA A 1 558 ? -27.282 4.017 34.807 1 53.537 559 ALA A N 1
ATOM 4205 C CA . ALA A 1 558 ? -26.386 4.539 35.821 1 53.527 559 ALA A CA 1
ATOM 4206 C C . ALA A 1 558 ? -25.828 3.345 36.565 1 55.016 559 ALA A C 1
ATOM 4207 O O . ALA A 1 558 ? -26.493 2.833 37.456 1 56.998 559 ALA A O 1
ATOM 4209 N N . CYS A 1 559 ? -24.653 2.88 36.113 1 65.367 560 CYS A N 1
ATOM 4210 C CA . CYS A 1 559 ? -24.042 1.661 36.617 1 64.219 560 CYS A CA 1
ATOM 4211 C C . CYS A 1 559 ? -25.035 0.52 36.402 1 61.398 560 CYS A C 1
ATOM 4212 O O . CYS A 1 559 ? -25.698 0.506 35.368 1 61.229 560 CYS A O 1
ATOM 4215 N N . GLU A 1 560 ? -25.141 -0.404 37.373 1 61.89 561 GLU A N 1
ATOM 4216 C CA . GLU A 1 560 ? -26.162 -1.44 37.353 1 64.303 561 GLU A CA 1
ATOM 4217 C C . GLU A 1 560 ? -27.368 -1.046 38.196 1 58.717 561 GLU A C 1
ATOM 4218 O O . GLU A 1 560 ? -28.301 -1.831 38.294 1 61.569 561 GLU A O 1
ATOM 4224 N N . THR A 1 561 ? -27.349 0.137 38.814 1 51.882 562 THR A N 1
ATOM 4225 C CA . THR A 1 561 ? -28.365 0.46 39.801 1 53.734 562 THR A CA 1
ATOM 4226 C C . THR A 1 561 ? -29.627 1.008 39.133 1 54.825 562 THR A C 1
ATOM 4227 O O . THR A 1 561 ? -30.676 0.372 39.194 1 66.538 562 THR A O 1
ATOM 4231 N N . TYR A 1 562 ? -29.566 2.202 38.542 1 51.513 563 TYR A N 1
ATOM 4232 C CA . TYR A 1 562 ? -30.741 2.751 37.875 1 51.653 563 TYR A CA 1
ATOM 4233 C C . TYR A 1 562 ? -30.697 2.299 36.418 1 49.389 563 TYR A C 1
ATOM 4234 O O . TYR A 1 562 ? -29.668 2.464 35.772 1 48.977 563 TYR A O 1
ATOM 4243 N N . LYS A 1 563 ? -31.797 1.72 35.921 1 48.851 564 LYS A N 1
ATOM 4244 C CA . LYS A 1 563 ? -31.777 1.027 34.644 1 52.404 564 LYS A CA 1
ATOM 4245 C C . LYS A 1 563 ? -32.638 1.753 33.622 1 51.879 564 LYS A C 1
ATOM 4246 O O . LYS A 1 563 ? -33.556 2.482 34.007 1 48.158 564 LYS A O 1
ATOM 4252 N N . MET A 1 564 ? -32.311 1.524 32.333 1 53.664 565 MET A N 1
ATOM 4253 C CA . MET A 1 564 ? -32.902 2.233 31.197 1 53.452 565 MET A CA 1
ATOM 4254 C C . MET A 1 564 ? -33.006 3.737 31.476 1 53.811 565 MET A C 1
ATOM 4255 O O . MET A 1 564 ? -34.093 4.3 31.581 1 50.817 565 MET A O 1
ATOM 4260 N N . THR A 1 565 ? -31.847 4.39 31.582 1 60.908 566 THR A N 1
ATOM 4261 C CA . THR A 1 565 ? -31.788 5.809 31.888 1 58.153 566 THR A CA 1
ATOM 4262 C C . THR A 1 565 ? -31.881 6.624 30.603 1 66.616 566 THR A C 1
ATOM 4263 O O . THR A 1 565 ? -31.534 6.138 29.518 1 57.825 566 THR A O 1
ATOM 4267 N N . ASN A 1 566 ? -32.38 7.858 30.772 1 68.568 567 ASN A N 1
ATOM 4268 C CA . ASN A 1 566 ? -32.079 8.971 29.888 1 72.164 567 ASN A CA 1
ATOM 4269 C C . ASN A 1 566 ? -31.034 9.83 30.594 1 72.398 567 ASN A C 1
ATOM 4270 O O . ASN A 1 566 ? -31.291 10.341 31.686 1 61.395 567 ASN A O 1
ATOM 4275 N N . ASN A 1 567 ? -29.84 9.924 29.984 1 70.826 568 ASN A N 1
ATOM 4276 C CA . ASN A 1 567 ? -28.838 10.899 30.384 1 68.556 568 ASN A CA 1
ATOM 4277 C C . ASN A 1 567 ? -28.468 10.698 31.855 1 63.27 568 ASN A C 1
ATOM 4278 O O . ASN A 1 567 ? -28.677 11.587 32.679 1 56.771 568 ASN A O 1
ATOM 4283 N N . ALA A 1 568 ? -27.893 9.531 32.165 1 57.254 569 ALA A N 1
ATOM 4284 C CA . ALA A 1 568 ? -27.383 9.251 33.498 1 54.102 569 ALA A CA 1
ATOM 4285 C C . ALA A 1 568 ? -26.209 10.171 33.857 1 53.089 569 ALA A C 1
ATOM 4286 O O . ALA A 1 568 ? -25.293 10.37 33.062 1 53.738 569 ALA A O 1
ATOM 4288 N N . SER A 1 569 ? -26.205 10.693 35.089 1 49.416 570 SER A N 1
ATOM 4289 C CA . SER A 1 569 ? -25.114 11.524 35.569 1 47.787 570 SER A CA 1
ATOM 4290 C C . SER A 1 569 ? -23.78 10.783 35.498 1 49.476 570 SER A C 1
ATOM 4291 O O . SER A 1 569 ? -22.741 11.402 35.295 1 46.504 570 SER A O 1
ATOM 4294 N N . SER A 1 570 ? -23.798 9.461 35.718 1 60.656 571 SER A N 1
ATOM 4295 C CA . SER A 1 570 ? -22.566 8.681 35.745 1 58.612 571 SER A CA 1
ATOM 4296 C C . SER A 1 570 ? -21.915 8.702 34.359 1 52.495 571 SER A C 1
ATOM 4297 O O . SER A 1 570 ? -20.766 9.107 34.228 1 48.73 571 SER A O 1
ATOM 4300 N N . THR A 1 571 ? -22.68 8.325 33.328 1 49.088 572 THR A N 1
ATOM 4301 C CA . THR A 1 571 ? -22.178 8.234 31.965 1 49.624 572 THR A CA 1
ATOM 4302 C C . THR A 1 571 ? -21.775 9.616 31.445 1 52.799 572 THR A C 1
ATOM 4303 O O . THR A 1 571 ? -20.815 9.74 30.679 1 50.236 572 THR A O 1
ATOM 4307 N N . ILE A 1 572 ? -22.513 10.661 31.84 1 55.271 573 ILE A N 1
ATOM 4308 C CA . ILE A 1 572 ? -22.211 12.003 31.359 1 57.798 573 ILE A CA 1
ATOM 4309 C C . ILE A 1 572 ? -20.893 12.456 31.975 1 56.928 573 ILE A C 1
ATOM 4310 O O . ILE A 1 572 ? -19.958 12.765 31.249 1 59.469 573 ILE A O 1
ATOM 4315 N N . ALA A 1 573 ? -20.812 12.447 33.31 1 52.191 574 ALA A N 1
ATOM 4316 C CA . ALA A 1 573 ? -19.598 12.857 33.998 1 48.444 574 ALA A CA 1
ATOM 4317 C C . ALA A 1 573 ? -18.391 12.186 33.356 1 47.372 574 ALA A C 1
ATOM 4318 O O . ALA A 1 573 ? -17.333 12.792 33.275 1 53.393 574 ALA A O 1
ATOM 4320 N N . ALA A 1 574 ? -18.558 10.948 32.885 1 48.758 575 ALA A N 1
ATOM 4321 C CA . ALA A 1 574 ? -17.475 10.216 32.249 1 56.525 575 ALA A CA 1
ATOM 4322 C C . ALA A 1 574 ? -17.086 10.838 30.911 1 58.743 575 ALA A C 1
ATOM 4323 O O . ALA A 1 574 ? -15.94 11.245 30.744 1 67.468 575 ALA A O 1
ATOM 4325 N N . LEU A 1 575 ? -18.019 10.882 29.953 1 53.892 576 LEU A N 1
ATOM 4326 C CA . LEU A 1 575 ? -17.711 11.425 28.636 1 61.815 576 LEU A CA 1
ATOM 4327 C C . LEU A 1 575 ? -17.139 12.842 28.756 1 65.656 576 LEU A C 1
ATOM 4328 O O . LEU A 1 575 ? -16.207 13.213 28.043 1 62.68 576 LEU A O 1
ATOM 4333 N N . ARG A 1 576 ? -17.717 13.649 29.652 1 67.991 577 ARG A N 1
ATOM 4334 C CA . ARG A 1 576 ? -17.249 15.005 29.858 1 68.999 577 ARG A CA 1
ATOM 4335 C C . ARG A 1 576 ? -15.78 14.94 30.246 1 65.491 577 ARG A C 1
ATOM 4336 O O . ARG A 1 576 ? -14.933 15.509 29.567 1 69.833 577 ARG A O 1
ATOM 4344 N N . THR A 1 577 ? -15.484 14.178 31.3 1 53.181 578 THR A N 1
ATOM 4345 C CA . THR A 1 577 ? -14.168 14.224 31.908 1 51.856 578 THR A CA 1
ATOM 4346 C C . THR A 1 577 ? -13.118 13.543 31.028 1 50.292 578 THR A C 1
ATOM 4347 O O . THR A 1 577 ? -11.987 14.007 30.955 1 53.237 578 THR A O 1
ATOM 4351 N N . VAL A 1 578 ? -13.466 12.455 30.344 1 57.346 579 VAL A N 1
ATOM 4352 C CA . VAL A 1 578 ? -12.514 11.812 29.446 1 60.397 579 VAL A CA 1
ATOM 4353 C C . VAL A 1 578 ? -12.159 12.775 28.318 1 59.273 579 VAL A C 1
ATOM 4354 O O . VAL A 1 578 ? -10.984 12.971 28.036 1 71.382 579 VAL A O 1
ATOM 4358 N N . LEU A 1 579 ? -13.172 13.382 27.694 1 53.746 580 LEU A N 1
ATOM 4359 C CA . LEU A 1 579 ? -12.95 14.28 26.571 1 56.477 580 LEU A CA 1
ATOM 4360 C C . LEU A 1 579 ? -12.164 15.519 27.002 1 53.672 580 LEU A C 1
ATOM 4361 O O . LEU A 1 579 ? -11.216 15.907 26.322 1 45.237 580 LEU A O 1
ATOM 4366 N N . GLU A 1 580 ? -12.572 16.149 28.114 1 54.069 581 GLU A N 1
ATOM 4367 C CA . GLU A 1 580 ? -11.854 17.301 28.642 1 55.802 581 GLU A CA 1
ATOM 4368 C C . GLU A 1 580 ? -10.37 16.96 28.715 1 61.777 581 GLU A C 1
ATOM 4369 O O . GLU A 1 580 ? -9.533 17.775 28.323 1 69.439 581 GLU A O 1
ATOM 4375 N N . THR A 1 581 ? -10.082 15.732 29.177 1 63.752 582 THR A N 1
ATOM 4376 C CA . THR A 1 581 ? -8.735 15.282 29.499 1 61.676 582 THR A CA 1
ATOM 4377 C C . THR A 1 581 ? -7.981 14.889 28.226 1 60.692 582 THR A C 1
ATOM 4378 O O . THR A 1 581 ? -6.773 15.105 28.134 1 66.857 582 THR A O 1
ATOM 4382 N N . TYR A 1 582 ? -8.691 14.312 27.254 1 55.248 583 TYR A N 1
ATOM 4383 C CA . TYR A 1 582 ? -8.066 13.834 26.033 1 60.056 583 TYR A CA 1
ATOM 4384 C C . TYR A 1 582 ? -7.844 14.983 25.058 1 69.646 583 TYR A C 1
ATOM 4385 O O . TYR A 1 582 ? -7.126 14.83 24.074 1 69.443 583 TYR A O 1
ATOM 4394 N N . ILE A 1 583 ? -8.527 16.104 25.308 1 80.102 584 ILE A N 1
ATOM 4395 C CA . ILE A 1 583 ? -8.35 17.315 24.525 1 81.701 584 ILE A CA 1
ATOM 4396 C C . ILE A 1 583 ? -6.971 17.898 24.828 1 79.192 584 ILE A C 1
ATOM 4397 O O . ILE A 1 583 ? -6.212 18.183 23.907 1 88.098 584 ILE A O 1
ATOM 4402 N N . LYS A 1 584 ? -6.634 18 26.119 1 69.404 585 LYS A N 1
ATOM 4403 C CA . LYS A 1 584 ? -5.347 18.517 26.564 1 66.022 585 LYS A CA 1
ATOM 4404 C C . LYS A 1 584 ? -4.168 17.759 25.941 1 72.164 585 LYS A C 1
ATOM 4405 O O . LYS A 1 584 ? -3.031 18.169 26.126 1 76.872 585 LYS A O 1
ATOM 4411 N N . VAL A 1 585 ? -4.426 16.65 25.233 1 76.948 586 VAL A N 1
ATOM 4412 C CA . VAL A 1 585 ? -3.397 15.735 24.753 1 75.731 586 VAL A CA 1
ATOM 4413 C C . VAL A 1 585 ? -3.62 15.388 23.275 1 77.416 586 VAL A C 1
ATOM 4414 O O . VAL A 1 585 ? -3.054 14.417 22.773 1 70.076 586 VAL A O 1
ATOM 4418 N N . CYS A 1 586 ? -4.458 16.173 22.578 1 84.05 587 CYS A N 1
ATOM 4419 C CA . CYS A 1 586 ? -4.794 15.919 21.181 1 88.922 587 CYS A CA 1
ATOM 4420 C C . CYS A 1 586 ? -5.486 17.161 20.613 1 95.19 587 CYS A C 1
ATOM 4421 O O . CYS A 1 586 ? -6.569 17.555 21.056 1 79.048 587 CYS A O 1
ATOM 4424 N N . ASN A 1 587 ? -4.831 17.768 19.617 1 114.691 588 ASN A N 1
ATOM 4425 C CA . ASN A 1 587 ? -5.259 19.041 19.073 1 117.157 588 ASN A CA 1
ATOM 4426 C C . ASN A 1 587 ? -6.47 18.838 18.174 1 107.766 588 ASN A C 1
ATOM 4427 O O . ASN A 1 587 ? -7.166 19.804 17.881 1 118.791 588 ASN A O 1
ATOM 4432 N N . ASN A 1 588 ? -6.721 17.593 17.753 1 98.039 589 ASN A N 1
ATOM 4433 C CA . ASN A 1 588 ? -7.773 17.317 16.785 1 100.532 589 ASN A CA 1
ATOM 4434 C C . ASN A 1 588 ? -9.108 17.855 17.311 1 101.802 589 ASN A C 1
ATOM 4435 O O . ASN A 1 588 ? -9.368 17.842 18.518 1 86.38 589 ASN A O 1
ATOM 4440 N N . GLU A 1 589 ? -9.931 18.354 16.373 1 106.117 590 GLU A N 1
ATOM 4441 C CA . GLU A 1 589 ? -11.116 19.135 16.689 1 105.475 590 GLU A CA 1
ATOM 4442 C C . GLU A 1 589 ? -12.337 18.228 16.798 1 96.832 590 GLU A C 1
ATOM 4443 O O . GLU A 1 589 ? -13.317 18.598 17.447 1 92.922 590 GLU A O 1
ATOM 4449 N N . LYS A 1 590 ? -12.278 17.041 16.182 1 88.888 591 LYS A N 1
ATOM 4450 C CA . LYS A 1 590 ? -13.376 16.099 16.328 1 83.346 591 LYS A CA 1
ATOM 4451 C C . LYS A 1 590 ? -13.729 15.965 17.812 1 76.813 591 LYS A C 1
ATOM 4452 O O . LYS A 1 590 ? -14.904 15.88 18.153 1 76.498 591 LYS A O 1
ATOM 4458 N N . TRP A 1 591 ? -12.728 16.027 18.698 1 73.741 592 TRP A N 1
ATOM 4459 C CA . TRP A 1 591 ? -12.957 15.804 20.118 1 73.633 592 TRP A CA 1
ATOM 4460 C C . TRP A 1 591 ? -13.554 17.031 20.817 1 70.071 592 TRP A C 1
ATOM 4461 O O . TRP A 1 591 ? -14.321 16.87 21.757 1 71.591 592 TRP A O 1
ATOM 4472 N N . GLN A 1 592 ? -13.255 18.256 20.367 1 74.672 593 GLN A N 1
ATOM 4473 C CA . GLN A 1 592 ? -13.925 19.427 20.924 1 81.282 593 GLN A CA 1
ATOM 4474 C C . GLN A 1 592 ? -15.375 19.504 20.446 1 74.981 593 GLN A C 1
ATOM 4475 O O . GLN A 1 592 ? -16.211 20.056 21.158 1 64.335 593 GLN A O 1
ATOM 4481 N N . LYS A 1 593 ? -15.644 19 19.231 1 73.713 594 LYS A N 1
ATOM 4482 C CA . LYS A 1 593 ? -16.995 18.982 18.69 1 79.032 594 LYS A CA 1
ATOM 4483 C C . LYS A 1 593 ? -17.864 18.089 19.569 1 71.5 594 LYS A C 1
ATOM 4484 O O . LYS A 1 593 ? -18.929 18.506 20.012 1 73.405 594 LYS A O 1
ATOM 4490 N N . MET A 1 594 ? -17.372 16.874 19.829 1 63.022 595 MET A N 1
ATOM 4491 C CA . MET A 1 594 ? -18.077 15.893 20.632 1 59.348 595 MET A CA 1
ATOM 4492 C C . MET A 1 594 ? -18.304 16.401 22.059 1 54.425 595 MET A C 1
ATOM 4493 O O . MET A 1 594 ? -19.375 16.19 22.612 1 55.419 595 MET A O 1
ATOM 4498 N N . LEU A 1 595 ? -17.322 17.068 22.669 1 49.686 596 LEU A N 1
ATOM 4499 C CA . LEU A 1 595 ? -17.508 17.599 24.014 1 53.56 596 LEU A CA 1
ATOM 4500 C C . LEU A 1 595 ? -18.683 18.579 24.041 1 58.808 596 LEU A C 1
ATOM 4501 O O . LEU A 1 595 ? -19.351 18.721 25.069 1 52.879 596 LEU A O 1
ATOM 4506 N N . GLU A 1 596 ? -18.922 19.28 22.924 1 68.507 597 GLU A N 1
ATOM 4507 C CA . GLU A 1 596 ? -20.019 20.234 22.869 1 75.296 597 GLU A CA 1
ATOM 4508 C C . GLU A 1 596 ? -21.35 19.482 22.802 1 73.659 597 GLU A C 1
ATOM 4509 O O . GLU A 1 596 ? -22.35 20.028 23.258 1 73.912 597 GLU A O 1
ATOM 4515 N N . THR A 1 597 ? -21.345 18.236 22.274 1 67.498 598 THR A N 1
ATOM 4516 C CA . THR A 1 597 ? -22.543 17.41 22.139 1 62.031 598 THR A CA 1
ATOM 4517 C C . THR A 1 597 ? -22.904 16.679 23.442 1 56.112 598 THR A C 1
ATOM 4518 O O . THR A 1 597 ? -23.955 16.052 23.515 1 57.304 598 THR A O 1
ATOM 4522 N N . ILE A 1 598 ? -22.08 16.75 24.491 1 55.917 599 ILE A N 1
ATOM 4523 C CA . ILE A 1 598 ? -22.376 16.032 25.727 1 55.75 599 ILE A CA 1
ATOM 4524 C C . ILE A 1 598 ? -23.374 16.813 26.572 1 48.592 599 ILE A C 1
ATOM 4525 O O . ILE A 1 598 ? -23.077 17.938 26.95 1 55.253 599 ILE A O 1
ATOM 4530 N N . PRO A 1 599 ? -24.545 16.249 26.948 1 48.291 600 PRO A N 1
ATOM 4531 C CA . PRO A 1 599 ? -25.504 16.967 27.779 1 46.231 600 PRO A CA 1
ATOM 4532 C C . PRO A 1 599 ? -24.982 17.272 29.17 1 47.799 600 PRO A C 1
ATOM 4533 O O . PRO A 1 599 ? -24.012 16.669 29.634 1 46.249 600 PRO A O 1
ATOM 4537 N N . PRO A 1 600 ? -25.63 18.213 29.877 1 54.083 601 PRO A N 1
ATOM 4538 C CA . PRO A 1 600 ? -25.214 18.558 31.224 1 53.146 601 PRO A CA 1
ATOM 4539 C C . PRO A 1 600 ? -25.524 17.436 32.191 1 51.819 601 PRO A C 1
ATOM 4540 O O . PRO A 1 600 ? -26.388 16.6 31.911 1 48.185 601 PRO A O 1
ATOM 4544 N N . VAL A 1 601 ? -24.807 17.45 33.316 1 54.349 602 VAL A N 1
ATOM 4545 C CA . VAL A 1 601 ? -25.152 16.614 34.446 1 54.364 602 VAL A CA 1
ATOM 4546 C C . VAL A 1 601 ? -26.51 17.084 34.95 1 53.746 602 VAL A C 1
ATOM 4547 O O . VAL A 1 601 ? -26.714 18.284 35.111 1 59.187 602 VAL A O 1
ATOM 4551 N N . PRO A 1 602 ? -27.484 16.165 35.137 1 53.159 603 PRO A N 1
ATOM 4552 C CA . PRO A 1 602 ? -28.792 16.514 35.677 1 57.301 603 PRO A CA 1
ATOM 4553 C C . PRO A 1 602 ? -28.835 16.6 37.202 1 64.25 603 PRO A C 1
ATOM 4554 O O . PRO A 1 602 ? -28.272 15.754 37.899 1 59.122 603 PRO A O 1
ATOM 4558 N N . LEU A 1 603 ? -29.522 17.638 37.695 1 68.358 604 LEU A N 1
ATOM 4559 C CA . LEU A 1 603 ? -29.71 17.846 39.118 1 67.917 604 LEU A CA 1
ATOM 4560 C C . LEU A 1 603 ? -31.202 17.76 39.411 1 66.139 604 LEU A C 1
ATOM 4561 O O . LEU A 1 603 ? -31.992 17.547 38.491 1 61.825 604 LEU A O 1
ATOM 4566 N N . ARG A 1 604 ? -31.566 17.909 40.692 1 66.591 605 ARG A N 1
ATOM 4567 C CA . ARG A 1 604 ? -32.952 17.826 41.121 1 72.452 605 ARG A CA 1
ATOM 4568 C C . ARG A 1 604 ? -33.043 18.266 42.579 1 78.79 605 ARG A C 1
ATOM 4569 O O . ARG A 1 604 ? -32.018 18.412 43.248 1 71.021 605 ARG A O 1
ATOM 4577 N N . TYR A 1 605 ? -34.284 18.433 43.064 1 83.884 606 TYR A N 1
ATOM 4578 C CA . TYR A 1 605 ? -34.55 18.84 44.439 1 81.977 606 TYR A CA 1
ATOM 4579 C C . TYR A 1 605 ? -35.043 17.637 45.25 1 71.5 606 TYR A C 1
ATOM 4580 O O . TYR A 1 605 ? -35.644 16.728 44.692 1 63.362 606 TYR A O 1
ATOM 4589 N N . ILE A 1 606 ? -34.754 17.625 46.56 1 73.205 607 ILE A N 1
ATOM 4590 C CA . ILE A 1 606 ? -35.222 16.588 47.475 1 88.906 607 ILE A CA 1
ATOM 4591 C C . ILE A 1 606 ? -35.657 17.248 48.785 1 93.879 607 ILE A C 1
ATOM 4592 O O . ILE A 1 606 ? -34.959 18.137 49.279 1 107.979 607 ILE A O 1
ATOM 4597 N N . GLU A 1 607 ? -36.792 16.794 49.349 1 90.165 608 GLU A N 1
ATOM 4598 C CA . GLU A 1 607 ? -37.313 17.332 50.601 1 100.287 608 GLU A CA 1
ATOM 4599 C C . GLU A 1 607 ? -36.694 16.597 51.79 1 91.677 608 GLU A C 1
ATOM 4600 O O . GLU A 1 607 ? -36.434 15.406 51.721 1 99.438 608 GLU A O 1
ATOM 4606 N N . VAL A 1 608 ? -36.484 17.317 52.895 1 91.58 609 VAL A N 1
ATOM 4607 C CA . VAL A 1 608 ? -35.768 16.785 54.04 1 103.859 609 VAL A CA 1
ATOM 4608 C C . VAL A 1 608 ? -36.697 16.637 55.244 1 119.062 609 VAL A C 1
ATOM 4609 O O . VAL A 1 608 ? -37.319 17.606 55.68 1 124.457 609 VAL A O 1
ATOM 4613 N N . LYS A 1 609 ? -36.748 15.409 55.783 1 127.393 610 LYS A N 1
ATOM 4614 C CA . LYS A 1 609 ? -37.32 15.134 57.095 1 126.188 610 LYS A CA 1
ATOM 4615 C C . LYS A 1 609 ? -36.459 15.778 58.196 1 118.824 610 LYS A C 1
ATOM 4616 O O . LYS A 1 609 ? -37.061 16.152 59.224 1 103.796 610 LYS A O 1
ATOM 4622 N N . PRO A 1 621 ? -41.02 22.846 55.439 1 148.142 622 PRO A N 1
ATOM 4623 C CA . PRO A 1 621 ? -39.831 21.94 55.332 1 153.757 622 PRO A CA 1
ATOM 4624 C C . PRO A 1 621 ? -38.619 22.731 54.837 1 162.837 622 PRO A C 1
ATOM 4625 O O . PRO A 1 621 ? -38.53 23.932 55.083 1 174.6 622 PRO A O 1
ATOM 4629 N N . ALA A 1 622 ? -37.667 22.042 54.189 1 156.674 623 ALA A N 1
ATOM 4630 C CA . ALA A 1 622 ? -36.659 22.683 53.353 1 136.456 623 ALA A CA 1
ATOM 4631 C C . ALA A 1 622 ? -36.309 21.763 52.183 1 120.835 623 ALA A C 1
ATOM 4632 O O . ALA A 1 622 ? -36.315 20.543 52.32 1 107.041 623 ALA A O 1
ATOM 4634 N N . TRP A 1 623 ? -36.037 22.366 51.022 1 117.917 624 TRP A N 1
ATOM 4635 C CA . TRP A 1 623 ? -35.601 21.633 49.846 1 113.248 624 TRP A CA 1
ATOM 4636 C C . TRP A 1 623 ? -34.079 21.711 49.758 1 109.611 624 TRP A C 1
ATOM 4637 O O . TRP A 1 623 ? -33.489 22.715 50.15 1 119.419 624 TRP A O 1
ATOM 4648 N N . LYS A 1 624 ? -33.457 20.622 49.291 1 106.007 625 LYS A N 1
ATOM 4649 C CA . LYS A 1 624 ? -32.025 20.571 49.042 1 91.39 625 LYS A CA 1
ATOM 4650 C C . LYS A 1 624 ? -31.805 20.197 47.575 1 80.796 625 LYS A C 1
ATOM 4651 O O . LYS A 1 624 ? -32.575 19.415 47.02 1 73.446 625 LYS A O 1
ATOM 4657 N N . GLN A 1 625 ? -30.762 20.766 46.955 1 73.279 626 GLN A N 1
ATOM 4658 C CA . GLN A 1 625 ? -30.463 20.477 45.562 1 74.5 626 GLN A CA 1
ATOM 4659 C C . GLN A 1 625 ? -29.374 19.409 45.48 1 79.672 626 GLN A C 1
ATOM 4660 O O . GLN A 1 625 ? -28.293 19.625 46.028 1 79.126 626 GLN A O 1
ATOM 4666 N N . THR A 1 626 ? -29.661 18.282 44.797 1 73.623 627 THR A N 1
ATOM 4667 C CA . THR A 1 626 ? -28.708 17.186 44.686 1 67.422 627 THR A CA 1
ATOM 4668 C C . THR A 1 626 ? -28.509 16.794 43.221 1 69.793 627 THR A C 1
ATOM 4669 O O . THR A 1 626 ? -29.225 17.226 42.313 1 64.726 627 THR A O 1
ATOM 4673 N N . ILE A 1 627 ? -27.513 15.921 43.036 1 68.379 628 ILE A N 1
ATOM 4674 C CA . ILE A 1 627 ? -27.23 15.296 41.759 1 64.436 628 ILE A CA 1
ATOM 4675 C C . ILE A 1 627 ? -28.272 14.212 41.529 1 62.295 628 ILE A C 1
ATOM 4676 O O . ILE A 1 627 ? -28.559 13.411 42.416 1 65.463 628 ILE A O 1
ATOM 4681 N N . SER A 1 628 ? -28.845 14.212 40.331 1 64.622 629 SER A N 1
ATOM 4682 C CA . SER A 1 628 ? -29.838 13.211 39.987 1 70.578 629 SER A CA 1
ATOM 4683 C C . SER A 1 628 ? -29.129 11.981 39.433 1 69.052 629 SER A C 1
ATOM 4684 O O . SER A 1 628 ? -28.096 12.108 38.78 1 65.816 629 SER A O 1
ATOM 4687 N N . PRO A 1 629 ? -29.651 10.765 39.717 1 68.598 630 PRO A N 1
ATOM 4688 C CA . PRO A 1 629 ? -29.192 9.549 39.059 1 67.978 630 PRO A CA 1
ATOM 4689 C C . PRO A 1 629 ? -29.155 9.686 37.541 1 66.59 630 PRO A C 1
ATOM 4690 O O . PRO A 1 629 ? -28.185 9.278 36.896 1 67.579 630 PRO A O 1
ATOM 4694 N N . ALA A 1 630 ? -30.23 10.278 37.009 1 58.366 631 ALA A N 1
ATOM 4695 C CA . ALA A 1 630 ? -30.394 10.5 35.581 1 58.518 631 ALA A CA 1
ATOM 4696 C C . ALA A 1 630 ? -31.518 11.509 35.341 1 60.375 631 ALA A C 1
ATOM 4697 O O . ALA A 1 630 ? -32.175 11.993 36.268 1 48.269 631 ALA A O 1
ATOM 4699 N N . LYS A 1 631 ? -31.719 11.848 34.065 1 64.726 632 LYS A N 1
ATOM 4700 C CA . LYS A 1 631 ? -32.829 12.705 33.705 1 63.566 632 LYS A CA 1
ATOM 4701 C C . LYS A 1 631 ? -34.083 11.875 33.94 1 65.06 632 LYS A C 1
ATOM 4702 O O . LYS A 1 631 ? -35.052 12.367 34.494 1 67.344 632 LYS A O 1
ATOM 4708 N N . SER A 1 632 ? -34.005 10.588 33.586 1 70.802 633 SER A N 1
ATOM 4709 C CA . SER A 1 632 ? -35.094 9.645 33.788 1 67.563 633 SER A CA 1
ATOM 4710 C C . SER A 1 632 ? -34.535 8.232 33.913 1 73.595 633 SER A C 1
ATOM 4711 O O . SER A 1 632 ? -33.495 7.919 33.331 1 68.466 633 SER A O 1
ATOM 4714 N N . TRP A 1 633 ? -35.252 7.382 34.657 1 74.533 634 TRP A N 1
ATOM 4715 C CA . TRP A 1 633 ? -34.959 5.958 34.678 1 68.021 634 TRP A CA 1
ATOM 4716 C C . TRP A 1 633 ? -36.237 5.147 34.845 1 68.115 634 TRP A C 1
ATOM 4717 O O . TRP A 1 633 ? -37.236 5.684 35.309 1 76.725 634 TRP A O 1
ATOM 4728 N N . GLU A 1 634 ? -36.17 3.852 34.497 1 64.397 635 GLU A N 1
ATOM 4729 C CA . GLU A 1 634 ? -37.331 2.969 34.532 1 57.698 635 GLU A CA 1
ATOM 4730 C C . GLU A 1 634 ? -37.435 2.252 35.887 1 60.829 635 GLU A C 1
ATOM 4731 O O . GLU A 1 634 ? -38.543 2.071 36.377 1 64.148 635 GLU A O 1
ATOM 4737 N N . ARG A 1 635 ? -36.31 1.858 36.512 1 62.104 636 ARG A N 1
ATOM 4738 C CA . ARG A 1 635 ? -36.351 1.057 37.736 1 58.241 636 ARG A CA 1
ATOM 4739 C C . ARG A 1 635 ? -34.991 1.048 38.442 1 61.53 636 ARG A C 1
ATOM 4740 O O . ARG A 1 635 ? -34.012 1.577 37.914 1 62.489 636 ARG A O 1
ATOM 4748 N N . ILE A 1 636 ? -34.935 0.397 39.622 1 61.332 637 ILE A N 1
ATOM 4749 C CA . ILE A 1 636 ? -33.725 0.269 40.427 1 59.825 637 ILE A CA 1
ATOM 4750 C C . ILE A 1 636 ? -33.435 -1.215 40.642 1 63.221 637 ILE A C 1
ATOM 4751 O O . ILE A 1 636 ? -34.247 -1.898 41.246 1 68.495 637 ILE A O 1
ATOM 4756 N N . ASN A 1 637 ? -32.27 -1.713 40.212 1 66.81 638 ASN A N 1
ATOM 4757 C CA . ASN A 1 637 ? -31.959 -3.133 40.358 1 72.231 638 ASN A CA 1
ATOM 4758 C C . ASN A 1 637 ? -30.653 -3.374 41.109 1 74.83 638 ASN A C 1
ATOM 4759 O O . ASN A 1 637 ? -30.035 -4.419 40.888 1 75.904 638 ASN A O 1
ATOM 4764 N N . ASN A 1 638 ? -30.217 -2.429 41.961 1 70.415 639 ASN A N 1
ATOM 4765 C CA . ASN A 1 638 ? -28.95 -2.626 42.649 1 65.266 639 ASN A CA 1
ATOM 4766 C C . ASN A 1 638 ? -28.732 -1.606 43.763 1 58.521 639 ASN A C 1
ATOM 4767 O O . ASN A 1 638 ? -29.647 -0.87 44.116 1 65.542 639 ASN A O 1
ATOM 4772 N N . ILE A 1 639 ? -27.514 -1.589 44.318 1 50.407 640 ILE A N 1
ATOM 4773 C CA . ILE A 1 639 ? -27.235 -0.82 45.519 1 56.688 640 ILE A CA 1
ATOM 4774 C C . ILE A 1 639 ? -25.975 0.028 45.334 1 59.292 640 ILE A C 1
ATOM 4775 O O . ILE A 1 639 ? -25.339 0.41 46.328 1 49.743 640 ILE A O 1
ATOM 4780 N N . GLU A 1 640 ? -25.646 0.352 44.07 1 58.705 641 GLU A N 1
ATOM 4781 C CA . GLU A 1 640 ? -24.625 1.35 43.781 1 54.596 641 GLU A CA 1
ATOM 4782 C C . GLU A 1 640 ? -25.21 2.746 43.996 1 48.881 641 GLU A C 1
ATOM 4783 O O . GLU A 1 640 ? -26.416 2.907 44.148 1 41.974 641 GLU A O 1
ATOM 4789 N N . THR A 1 641 ? -24.349 3.764 44.015 1 50.173 642 THR A N 1
ATOM 4790 C CA . THR A 1 641 ? -24.811 5.135 44.174 1 53.626 642 THR A CA 1
ATOM 4791 C C . THR A 1 641 ? -24.215 5.99 43.054 1 49.209 642 THR A C 1
ATOM 4792 O O . THR A 1 641 ? -23.395 6.858 43.314 1 51.837 642 THR A O 1
ATOM 4796 N N . PRO A 1 642 ? -24.599 5.791 41.775 1 51.509 643 PRO A N 1
ATOM 4797 C CA . PRO A 1 642 ? -23.977 6.495 40.659 1 55.412 643 PRO A CA 1
ATOM 4798 C C . PRO A 1 642 ? -24.21 8 40.61 1 59.336 643 PRO A C 1
ATOM 4799 O O . PRO A 1 642 ? -23.586 8.681 39.803 1 60.133 643 PRO A O 1
ATOM 4803 N N . GLN A 1 643 ? -25.087 8.516 41.477 1 68.798 644 GLN A N 1
ATOM 4804 C CA . GLN A 1 643 ? -25.295 9.954 41.576 1 70.855 644 GLN A CA 1
ATOM 4805 C C . GLN A 1 643 ? -24.129 10.63 42.309 1 61.899 644 GLN A C 1
ATOM 4806 O O . GLN A 1 643 ? -24.118 11.848 42.432 1 67.051 644 GLN A O 1
ATOM 4812 N N . LEU A 1 644 ? -23.146 9.864 42.797 1 53.166 645 LEU A N 1
ATOM 4813 C CA . LEU A 1 644 ? -21.941 10.444 43.375 1 52.497 645 LEU A CA 1
ATOM 4814 C C . LEU A 1 644 ? -20.717 10.184 42.487 1 53.974 645 LEU A C 1
ATOM 4815 O O . LEU A 1 644 ? -19.59 10.523 42.858 1 49.473 645 LEU A O 1
ATOM 4820 N N . TYR A 1 645 ? -20.934 9.586 41.31 1 55.558 646 TYR A N 1
ATOM 4821 C CA . TYR A 1 645 ? -19.846 9.319 40.378 1 60.712 646 TYR A CA 1
ATOM 4822 C C . TYR A 1 645 ? -19.173 10.624 39.948 1 60.358 646 TYR A C 1
ATOM 4823 O O . TYR A 1 645 ? -17.962 10.643 39.711 1 67.494 646 TYR A O 1
ATOM 4832 N N . PRO A 1 646 ? -19.912 11.752 39.826 1 59.611 647 PRO A N 1
ATOM 4833 C CA . PRO A 1 646 ? -19.284 13.055 39.652 1 57.155 647 PRO A CA 1
ATOM 4834 C C . PRO A 1 646 ? -18.357 13.467 40.795 1 57.535 647 PRO A C 1
ATOM 4835 O O . PRO A 1 646 ? -17.519 14.339 40.598 1 65.907 647 PRO A O 1
ATOM 4839 N N . VAL A 1 647 ? -18.495 12.852 41.978 1 50.254 648 VAL A N 1
ATOM 4840 C CA . VAL A 1 647 ? -17.542 13.056 43.057 1 49.489 648 VAL A CA 1
ATOM 4841 C C . VAL A 1 647 ? -16.322 12.167 42.822 1 55.938 648 VAL A C 1
ATOM 4842 O O . VAL A 1 647 ? -15.19 12.648 42.833 1 62.879 648 VAL A O 1
ATOM 4846 N N . PHE A 1 648 ? -16.556 10.861 42.655 1 62.466 649 PHE A N 1
ATOM 4847 C CA . PHE A 1 648 ? -15.495 9.923 42.314 1 61.627 649 PHE A CA 1
ATOM 4848 C C . PHE A 1 648 ? -16.107 8.782 41.511 1 60.755 649 PHE A C 1
ATOM 4849 O O . PHE A 1 648 ? -17.007 8.082 41.991 1 66.953 649 PHE A O 1
ATOM 4857 N N . PRO A 1 649 ? -15.541 8.457 40.331 1 61.564 650 PRO A N 1
ATOM 4858 C CA . PRO A 1 649 ? -14.176 8.84 39.979 1 61.163 650 PRO A CA 1
ATOM 4859 C C . PRO A 1 649 ? -13.959 10.184 39.27 1 60.613 650 PRO A C 1
ATOM 4860 O O . PRO A 1 649 ? -12.816 10.584 39.087 1 72.393 650 PRO A O 1
ATOM 4864 N N . TRP A 1 650 ? -14.994 10.907 38.851 1 57.523 651 TRP A N 1
ATOM 4865 C CA . TRP A 1 650 ? -14.749 11.926 37.841 1 57.759 651 TRP A CA 1
ATOM 4866 C C . TRP A 1 650 ? -14.38 13.293 38.422 1 59.017 651 TRP A C 1
ATOM 4867 O O . TRP A 1 650 ? -14.003 14.19 37.659 1 50.647 651 TRP A O 1
ATOM 4878 N N . ARG A 1 651 ? -14.522 13.461 39.748 1 58.6 652 ARG A N 1
ATOM 4879 C CA . ARG A 1 651 ? -13.966 14.608 40.462 1 62.533 652 ARG A CA 1
ATOM 4880 C C . ARG A 1 651 ? -14.432 15.948 39.87 1 67.469 652 ARG A C 1
ATOM 4881 O O . ARG A 1 651 ? -13.672 16.926 39.824 1 63.484 652 ARG A O 1
ATOM 4889 N N . ILE A 1 652 ? -15.7 15.997 39.434 1 63.259 653 ILE A N 1
ATOM 4890 C CA . ILE A 1 652 ? -16.324 17.235 38.994 1 56.8 653 ILE A CA 1
ATOM 4891 C C . ILE A 1 652 ? -16.712 18.045 40.227 1 54.455 653 ILE A C 1
ATOM 4892 O O . ILE A 1 652 ? -16.408 19.227 40.315 1 61.72 653 ILE A O 1
ATOM 4897 N N . TYR A 1 653 ? -17.398 17.394 41.164 1 57.019 654 TYR A N 1
ATOM 4898 C CA . TYR A 1 653 ? -17.62 17.937 42.496 1 60.315 654 TYR A CA 1
ATOM 4899 C C . TYR A 1 653 ? -16.525 17.389 43.4 1 60.322 654 TYR A C 1
ATOM 4900 O O . TYR A 1 653 ? -15.908 16.368 43.087 1 60.363 654 TYR A O 1
ATOM 4909 N N . GLY A 1 654 ? -16.294 18.073 44.521 1 62.996 655 GLY A N 1
ATOM 4910 C CA . GLY A 1 654 ? -15.19 17.717 45.392 1 67.056 655 GLY A CA 1
ATOM 4911 C C . GLY A 1 654 ? -14.578 18.953 46.047 1 68.466 655 GLY A C 1
ATOM 4912 O O . GLY A 1 654 ? -14.999 20.074 45.787 1 79.772 655 GLY A O 1
ATOM 4913 N N . VAL A 1 655 ? -13.587 18.71 46.907 1 65.108 656 VAL A N 1
ATOM 4914 C CA . VAL A 1 655 ? -12.996 19.725 47.753 1 58.228 656 VAL A CA 1
ATOM 4915 C C . VAL A 1 655 ? -12.235 20.687 46.855 1 63.665 656 VAL A C 1
ATOM 4916 O O . VAL A 1 655 ? -11.566 20.259 45.915 1 59.043 656 VAL A O 1
ATOM 4920 N N . GLY A 1 656 ? -12.386 21.982 47.162 1 75.083 657 GLY A N 1
ATOM 4921 C CA . GLY A 1 656 ? -11.786 23.072 46.409 1 73.954 657 GLY A CA 1
ATOM 4922 C C . GLY A 1 656 ? -12.412 23.236 45.023 1 74.933 657 GLY A C 1
ATOM 4923 O O . GLY A 1 656 ? -11.751 23.716 44.109 1 72.722 657 GLY A O 1
ATOM 4924 N N . LYS A 1 657 ? -13.673 22.824 44.853 1 74.904 658 LYS A N 1
ATOM 4925 C CA . LYS A 1 657 ? -14.347 22.921 43.567 1 73.875 658 LYS A CA 1
ATOM 4926 C C . LYS A 1 657 ? -15.755 23.437 43.824 1 79.02 658 LYS A C 1
ATOM 4927 O O . LYS A 1 657 ? -16.266 23.335 44.943 1 80.952 658 LYS A O 1
ATOM 4933 N N . GLU A 1 658 ? -16.373 23.954 42.758 1 79.025 659 GLU A N 1
ATOM 4934 C CA . GLU A 1 658 ? -17.634 24.661 42.86 1 82.495 659 GLU A CA 1
ATOM 4935 C C . GLU A 1 658 ? -18.709 23.766 43.463 1 79.579 659 GLU A C 1
ATOM 4936 O O . GLU A 1 658 ? -18.649 22.541 43.337 1 83.41 659 GLU A O 1
ATOM 4942 N N . ASN A 1 659 ? -19.682 24.412 44.118 1 77.376 660 ASN A N 1
ATOM 4943 C CA . ASN A 1 659 ? -20.956 23.799 44.453 1 77.48 660 ASN A CA 1
ATOM 4944 C C . ASN A 1 659 ? -20.738 22.538 45.281 1 73.811 660 ASN A C 1
ATOM 4945 O O . ASN A 1 659 ? -21.504 21.588 45.166 1 64.215 660 ASN A O 1
ATOM 4950 N N . LEU A 1 660 ? -19.696 22.531 46.114 1 73.86 661 LEU A N 1
ATOM 4951 C CA . LEU A 1 660 ? -19.482 21.415 47.017 1 73.228 661 LEU A CA 1
ATOM 4952 C C . LEU A 1 660 ? -20.774 21.111 47.782 1 73.052 661 LEU A C 1
ATOM 4953 O O . LEU A 1 660 ? -21.034 19.957 48.113 1 72.844 661 LEU A O 1
ATOM 4958 N N . GLU A 1 661 ? -21.594 22.135 48.045 1 76.686 662 GLU A N 1
ATOM 4959 C CA . GLU A 1 661 ? -22.783 21.957 48.868 1 81.913 662 GLU A CA 1
ATOM 4960 C C . GLU A 1 661 ? -23.778 21.001 48.202 1 69.508 662 GLU A C 1
ATOM 4961 O O . GLU A 1 661 ? -24.475 20.25 48.895 1 60.333 662 GLU A O 1
ATOM 4967 N N . ILE A 1 662 ? -23.809 21.012 46.862 1 62.272 663 ILE A N 1
ATOM 4968 C CA . ILE A 1 662 ? -24.68 20.124 46.112 1 62.727 663 ILE A CA 1
ATOM 4969 C C . ILE A 1 662 ? -24.295 18.672 46.388 1 66.879 663 ILE A C 1
ATOM 4970 O O . ILE A 1 662 ? -25.151 17.859 46.737 1 75.481 663 ILE A O 1
ATOM 4975 N N . ALA A 1 663 ? -23.005 18.354 46.217 1 64.407 664 ALA A N 1
ATOM 4976 C CA . ALA A 1 663 ? -22.515 16.996 46.369 1 58.931 664 ALA A CA 1
ATOM 4977 C C . ALA A 1 663 ? -22.744 16.51 47.799 1 60.605 664 ALA A C 1
ATOM 4978 O O . ALA A 1 663 ? -23.252 15.41 47.987 1 57.797 664 ALA A O 1
ATOM 4980 N N . ARG A 1 664 ? -22.399 17.338 48.795 1 62.757 665 ARG A N 1
ATOM 4981 C CA . ARG A 1 664 ? -22.555 16.971 50.197 1 69.758 665 ARG A CA 1
ATOM 4982 C C . ARG A 1 664 ? -24.004 16.625 50.521 1 68.606 665 ARG A C 1
ATOM 4983 O O . ARG A 1 664 ? -24.259 15.733 51.331 1 61.728 665 ARG A O 1
ATOM 4991 N N . ASP A 1 665 ? -24.929 17.363 49.895 1 68.309 666 ASP A N 1
ATOM 4992 C CA . ASP A 1 665 ? -26.356 17.154 50.086 1 71.544 666 ASP A CA 1
ATOM 4993 C C . ASP A 1 665 ? -26.795 15.859 49.405 1 62.233 666 ASP A C 1
ATOM 4994 O O . ASP A 1 665 ? -27.737 15.216 49.86 1 64.86 666 ASP A O 1
ATOM 4999 N N . THR A 1 666 ? -26.124 15.496 48.305 1 56.515 667 THR A N 1
ATOM 5000 C CA . THR A 1 666 ? -26.389 14.237 47.628 1 55.589 667 THR A CA 1
ATOM 5001 C C . THR A 1 666 ? -25.956 13.098 48.541 1 51.248 667 THR A C 1
ATOM 5002 O O . THR A 1 666 ? -26.624 12.078 48.643 1 50.759 667 THR A O 1
ATOM 5006 N N . TYR A 1 667 ? -24.825 13.293 49.211 1 58.706 668 TYR A N 1
ATOM 5007 C CA . TYR A 1 667 ? -24.27 12.287 50.102 1 63.559 668 TYR A CA 1
ATOM 5008 C C . TYR A 1 667 ? -25.157 12.128 51.331 1 63.611 668 TYR A C 1
ATOM 5009 O O . TYR A 1 667 ? -25.362 11.015 51.796 1 68.488 668 TYR A O 1
ATOM 5018 N N . PHE A 1 668 ? -25.706 13.24 51.825 1 64.921 669 PHE A N 1
ATOM 5019 C CA . PHE A 1 668 ? -26.336 13.255 53.135 1 72.786 669 PHE A CA 1
ATOM 5020 C C . PHE A 1 668 ? -27.861 13.115 53.078 1 74.549 669 PHE A C 1
ATOM 5021 O O . PHE A 1 668 ? -28.463 12.833 54.117 1 70.974 669 PHE A O 1
ATOM 5029 N N . TYR A 1 669 ? -28.488 13.315 51.902 1 73.957 670 TYR A N 1
ATOM 5030 C CA . TYR A 1 669 ? -29.944 13.429 51.838 1 69.638 670 TYR A CA 1
ATOM 5031 C C . TYR A 1 669 ? -30.572 12.56 50.751 1 67.405 670 TYR A C 1
ATOM 5032 O O . TYR A 1 669 ? -31.716 12.146 50.923 1 69.575 670 TYR A O 1
ATOM 5041 N N . ASP A 1 670 ? -29.868 12.286 49.643 1 67.83 671 ASP A N 1
ATOM 5042 C CA . ASP A 1 670 ? -30.406 11.35 48.665 1 65.569 671 ASP A CA 1
ATOM 5043 C C . ASP A 1 670 ? -30.733 10.062 49.406 1 63.684 671 ASP A C 1
ATOM 5044 O O . ASP A 1 670 ? -29.842 9.426 49.953 1 57.718 671 ASP A O 1
ATOM 5049 N N . PRO A 1 671 ? -32.009 9.631 49.45 1 70.526 672 PRO A N 1
ATOM 5050 C CA . PRO A 1 671 ? -32.397 8.556 50.344 1 74.564 672 PRO A CA 1
ATOM 5051 C C . PRO A 1 671 ? -31.898 7.196 49.859 1 80.243 672 PRO A C 1
ATOM 5052 O O . PRO A 1 671 ? -31.777 6.272 50.658 1 99.239 672 PRO A O 1
ATOM 5056 N N . ASP A 1 672 ? -31.599 7.081 48.556 1 77.054 673 ASP A N 1
ATOM 5057 C CA . ASP A 1 672 ? -30.98 5.88 48.013 1 68.249 673 ASP A CA 1
ATOM 5058 C C . ASP A 1 672 ? -29.537 5.787 48.491 1 67.899 673 ASP A C 1
ATOM 5059 O O . ASP A 1 672 ? -29.067 4.702 48.809 1 69.432 673 ASP A O 1
ATOM 5064 N N . ALA A 1 673 ? -28.84 6.924 48.555 1 67.87 674 ALA A N 1
ATOM 5065 C CA . ALA A 1 673 ? -27.447 6.937 48.969 1 71.448 674 ALA A CA 1
ATOM 5066 C C . ALA A 1 673 ? -27.331 6.562 50.441 1 68.275 674 ALA A C 1
ATOM 5067 O O . ALA A 1 673 ? -26.424 5.826 50.819 1 79.045 674 ALA A O 1
ATOM 5069 N N . LEU A 1 674 ? -28.232 7.121 51.256 1 65.556 675 LEU A N 1
ATOM 5070 C CA . LEU A 1 674 ? -28.278 6.846 52.682 1 69.977 675 LEU A CA 1
ATOM 5071 C C . LEU A 1 674 ? -28.458 5.35 52.888 1 71.541 675 LEU A C 1
ATOM 5072 O O . LEU A 1 674 ? -27.759 4.752 53.702 1 66.722 675 LEU A O 1
ATOM 5077 N N . LYS A 1 675 ? -29.41 4.786 52.133 1 71.92 676 LYS A N 1
ATOM 5078 C CA . LYS A 1 675 ? -29.807 3.395 52.255 1 73.474 676 LYS A CA 1
ATOM 5079 C C . LYS A 1 675 ? -28.673 2.479 51.783 1 71.235 676 LYS A C 1
ATOM 5080 O O . LYS A 1 675 ? -28.546 1.357 52.264 1 83.714 676 LYS A O 1
ATOM 5086 N N . PHE A 1 676 ? -27.825 2.956 50.866 1 63.607 677 PHE A N 1
ATOM 5087 C CA . PHE A 1 676 ? -26.811 2.111 50.257 1 62.52 677 PHE A CA 1
ATOM 5088 C C . PHE A 1 676 ? -25.444 2.283 50.919 1 60.611 677 PHE A C 1
ATOM 5089 O O . PHE A 1 676 ? -24.5 1.596 50.548 1 54.801 677 PHE A O 1
ATOM 5097 N N . ARG A 1 677 ? -25.334 3.197 51.888 1 67.53 678 ARG A N 1
ATOM 5098 C CA . ARG A 1 677 ? -24.056 3.5 52.519 1 66.328 678 ARG A CA 1
ATOM 5099 C C . ARG A 1 677 ? -23.534 2.247 53.213 1 61.806 678 ARG A C 1
ATOM 5100 O O . ARG A 1 677 ? -24.321 1.486 53.759 1 65.72 678 ARG A O 1
ATOM 5108 N N . SER A 1 678 ? -22.216 2.029 53.135 1 62.189 679 SER A N 1
ATOM 5109 C CA . SER A 1 678 ? -21.582 0.823 53.649 1 60.804 679 SER A CA 1
ATOM 5110 C C . SER A 1 678 ? -20.061 0.901 53.495 1 59.384 679 SER A C 1
ATOM 5111 O O . SER A 1 678 ? -19.516 1.735 52.772 1 63.054 679 SER A O 1
ATOM 5114 N N . HIS A 1 679 ? -19.376 0.005 54.197 1 56.594 680 HIS A N 1
ATOM 5115 C CA . HIS A 1 679 ? -17.93 -0.096 54.118 1 57.095 680 HIS A CA 1
ATOM 5116 C C . HIS A 1 679 ? -17.556 -1.409 53.439 1 53.43 680 HIS A C 1
ATOM 5117 O O . HIS A 1 679 ? -16.396 -1.627 53.111 1 54.958 680 HIS A O 1
ATOM 5124 N N . THR A 1 680 ? -18.54 -2.284 53.238 1 50.891 681 THR A N 1
ATOM 5125 C CA . THR A 1 680 ? -18.277 -3.615 52.721 1 60.911 681 THR A CA 1
ATOM 5126 C C . THR A 1 680 ? -17.88 -3.544 51.242 1 61.432 681 THR A C 1
ATOM 5127 O O . THR A 1 680 ? -18.33 -2.67 50.512 1 62.046 681 THR A O 1
ATOM 5131 N N . GLY A 1 681 ? -16.975 -4.44 50.832 1 61.124 682 GLY A N 1
ATOM 5132 C CA . GLY A 1 681 ? -16.724 -4.747 49.432 1 61.391 682 GLY A CA 1
ATOM 5133 C C . GLY A 1 681 ? -16.332 -3.512 48.629 1 58.575 682 GLY A C 1
ATOM 5134 O O . GLY A 1 681 ? -15.397 -2.807 48.992 1 67.48 682 GLY A O 1
ATOM 5135 N N . TRP A 1 682 ? -17.082 -3.251 47.557 1 56.995 683 TRP A N 1
ATOM 5136 C CA . TRP A 1 682 ? -16.766 -2.188 46.615 1 57.75 683 TRP A CA 1
ATOM 5137 C C . TRP A 1 682 ? -17.353 -0.845 47.049 1 57.599 683 TRP A C 1
ATOM 5138 O O . TRP A 1 682 ? -17.141 0.164 46.386 1 58.914 683 TRP A O 1
ATOM 5149 N N . LYS A 1 683 ? -18.075 -0.817 48.17 1 63.051 684 LYS A N 1
ATOM 5150 C CA . LYS A 1 683 ? -18.81 0.379 48.554 1 68.376 684 LYS A CA 1
ATOM 5151 C C . LYS A 1 683 ? -17.863 1.579 48.708 1 71.821 684 LYS A C 1
ATOM 5152 O O . LYS A 1 683 ? -17.033 1.647 49.627 1 59.579 684 LYS A O 1
ATOM 5158 N N . GLN A 1 684 ? -18.087 2.565 47.823 1 68.071 685 GLN A N 1
ATOM 5159 C CA . GLN A 1 684 ? -17.245 3.737 47.667 1 60.63 685 GLN A CA 1
ATOM 5160 C C . GLN A 1 684 ? -17.619 4.881 48.617 1 59.001 685 GLN A C 1
ATOM 5161 O O . GLN A 1 684 ? -17.111 5.985 48.461 1 52.028 685 GLN A O 1
ATOM 5167 N N . ASP A 1 685 ? -18.472 4.636 49.618 1 60.352 686 ASP A N 1
ATOM 5168 C CA . ASP A 1 685 ? -18.855 5.692 50.546 1 64.756 686 ASP A CA 1
ATOM 5169 C C . ASP A 1 685 ? -17.61 6.224 51.269 1 63.024 686 ASP A C 1
ATOM 5170 O O . ASP A 1 685 ? -17.509 7.419 51.533 1 54.196 686 ASP A O 1
ATOM 5175 N N . ASN A 1 686 ? -16.638 5.347 51.55 1 69.9 687 ASN A N 1
ATOM 5176 C CA . ASN A 1 686 ? -15.391 5.766 52.179 1 69.978 687 ASN A CA 1
ATOM 5177 C C . ASN A 1 686 ? -14.681 6.792 51.301 1 62.144 687 ASN A C 1
ATOM 5178 O O . ASN A 1 686 ? -14.163 7.782 51.808 1 57.885 687 ASN A O 1
ATOM 5183 N N . ILE A 1 687 ? -14.68 6.534 49.99 1 55.76 688 ILE A N 1
ATOM 5184 C CA . ILE A 1 687 ? -14.023 7.385 49.015 1 56.798 688 ILE A CA 1
ATOM 5185 C C . ILE A 1 687 ? -14.733 8.738 48.954 1 58.208 688 ILE A C 1
ATOM 5186 O O . ILE A 1 687 ? -14.096 9.796 48.998 1 60.357 688 ILE A O 1
ATOM 5191 N N . TRP A 1 688 ? -16.061 8.691 48.811 1 54.31 689 TRP A N 1
ATOM 5192 C CA . TRP A 1 688 ? -16.822 9.9 48.568 1 50.267 689 TRP A CA 1
ATOM 5193 C C . TRP A 1 688 ? -16.689 10.82 49.771 1 52.05 689 TRP A C 1
ATOM 5194 O O . TRP A 1 688 ? -16.318 11.972 49.591 1 53.888 689 TRP A O 1
ATOM 5205 N N . ALA A 1 689 ? -16.926 10.284 50.977 1 54.503 690 ALA A N 1
ATOM 5206 C CA . ALA A 1 689 ? -16.757 11.029 52.22 1 56.072 690 ALA A CA 1
ATOM 5207 C C . ALA A 1 689 ? -15.484 11.871 52.165 1 57.038 690 ALA A C 1
ATOM 5208 O O . ALA A 1 689 ? -15.514 13.072 52.448 1 58.673 690 ALA A O 1
ATOM 5210 N N . ALA A 1 690 ? -14.379 11.216 51.783 1 56.491 691 ALA A N 1
ATOM 5211 C CA . ALA A 1 690 ? -13.068 11.841 51.726 1 58.092 691 ALA A CA 1
ATOM 5212 C C . ALA A 1 690 ? -13.024 12.898 50.625 1 54.515 691 ALA A C 1
ATOM 5213 O O . ALA A 1 690 ? -12.61 14.023 50.882 1 52.985 691 ALA A O 1
ATOM 5215 N N . CYS A 1 691 ? -13.457 12.549 49.409 1 46.883 692 CYS A N 1
ATOM 5216 C CA . CYS A 1 691 ? -13.468 13.528 48.334 1 55.107 692 CYS A CA 1
ATOM 5217 C C . CYS A 1 691 ? -14.344 14.75 48.648 1 59.872 692 CYS A C 1
ATOM 5218 O O . CYS A 1 691 ? -14.188 15.778 48.004 1 63.56 692 CYS A O 1
ATOM 5221 N N . LEU A 1 692 ? -15.289 14.646 49.594 1 58.528 693 LEU A N 1
ATOM 5222 C CA . LEU A 1 692 ? -16.165 15.76 49.934 1 53.755 693 LEU A CA 1
ATOM 5223 C C . LEU A 1 692 ? -15.706 16.411 51.229 1 51.349 693 LEU A C 1
ATOM 5224 O O . LEU A 1 692 ? -16.374 17.294 51.748 1 61.709 693 LEU A O 1
ATOM 5229 N N . GLY A 1 693 ? -14.581 15.958 51.766 1 51.283 694 GLY A N 1
ATOM 5230 C CA . GLY A 1 693 ? -13.946 16.66 52.864 1 56.171 694 GLY A CA 1
ATOM 5231 C C . GLY A 1 693 ? -14.702 16.461 54.17 1 58.324 694 GLY A C 1
ATOM 5232 O O . GLY A 1 693 ? -14.527 17.255 55.084 1 70.574 694 GLY A O 1
ATOM 5233 N N . LEU A 1 694 ? -15.504 15.397 54.252 1 56.231 695 LEU A N 1
ATOM 5234 C CA . LEU A 1 694 ? -16.185 15.043 55.483 1 63.641 695 LEU A CA 1
ATOM 5235 C C . LEU A 1 694 ? -15.3 14.096 56.287 1 71.523 695 LEU A C 1
ATOM 5236 O O . LEU A 1 694 ? -15.429 12.876 56.197 1 80.306 695 LEU A O 1
ATOM 5241 N N . THR A 1 695 ? -14.372 14.664 57.058 1 73.114 696 THR A N 1
ATOM 5242 C CA . THR A 1 695 ? -13.657 13.892 58.058 1 77.723 696 THR A CA 1
ATOM 5243 C C . THR A 1 695 ? -14.702 13.336 59.016 1 83.043 696 THR A C 1
ATOM 5244 O O . THR A 1 695 ? -15.884 13.689 58.934 1 89.515 696 THR A O 1
ATOM 5248 N N . GLU A 1 696 ? -14.272 12.466 59.919 1 85.896 697 GLU A N 1
ATOM 5249 C CA . GLU A 1 696 ? -15.191 11.893 60.892 1 101.264 697 GLU A CA 1
ATOM 5250 C C . GLU A 1 696 ? -16.105 10.916 60.156 1 93.467 697 GLU A C 1
ATOM 5251 O O . GLU A 1 696 ? -16.292 9.799 60.633 1 99.379 697 GLU A O 1
ATOM 5257 N N . GLU A 1 697 ? -16.636 11.316 58.989 1 82.006 698 GLU A N 1
ATOM 5258 C CA . GLU A 1 697 ? -17.354 10.387 58.121 1 84.587 698 GLU A CA 1
ATOM 5259 C C . GLU A 1 697 ? -16.342 9.481 57.411 1 77.724 698 GLU A C 1
ATOM 5260 O O . GLU A 1 697 ? -16.47 8.253 57.426 1 71.547 698 GLU A O 1
ATOM 5266 N N . ALA A 1 698 ? -15.316 10.094 56.81 1 76.964 699 ALA A N 1
ATOM 5267 C CA . ALA A 1 698 ? -14.236 9.353 56.176 1 72.786 699 ALA A CA 1
ATOM 5268 C C . ALA A 1 698 ? -13.474 8.528 57.207 1 71.555 699 ALA A C 1
ATOM 5269 O O . ALA A 1 698 ? -13.095 7.395 56.925 1 70.329 699 ALA A O 1
ATOM 5271 N N . LYS A 1 699 ? -13.227 9.124 58.38 1 72.223 700 LYS A N 1
ATOM 5272 C CA . LYS A 1 699 ? -12.518 8.45 59.458 1 72.733 700 LYS A CA 1
ATOM 5273 C C . LYS A 1 699 ? -13.234 7.147 59.805 1 69.371 700 LYS A C 1
ATOM 5274 O O . LYS A 1 699 ? -12.642 6.073 59.806 1 64.717 700 LYS A O 1
ATOM 5280 N N . SER A 1 700 ? -14.53 7.27 60.077 1 75.125 701 SER A N 1
ATOM 5281 C CA . SER A 1 700 ? -15.366 6.17 60.525 1 71.497 701 SER A CA 1
ATOM 5282 C C . SER A 1 700 ? -15.389 5.036 59.501 1 67.226 701 SER A C 1
ATOM 5283 O O . SER A 1 700 ? -15.187 3.872 59.849 1 63.152 701 SER A O 1
ATOM 5286 N N . LEU A 1 701 ? -15.628 5.394 58.236 1 64.09 702 LEU A N 1
ATOM 5287 C CA . LEU A 1 701 ? -15.721 4.422 57.161 1 62.665 702 LEU A CA 1
ATOM 5288 C C . LEU A 1 701 ? -14.37 3.758 56.91 1 64.754 702 LEU A C 1
ATOM 5289 O O . LEU A 1 701 ? -14.338 2.544 56.706 1 75.386 702 LEU A O 1
ATOM 5294 N N . SER A 1 702 ? -13.274 4.544 56.917 1 62.883 703 SER A N 1
ATOM 5295 C CA . SER A 1 702 ? -11.955 4.031 56.561 1 61.296 703 SER A CA 1
ATOM 5296 C C . SER A 1 702 ? -11.434 3.111 57.662 1 64.016 703 SER A C 1
ATOM 5297 O O . SER A 1 702 ? -10.828 2.085 57.356 1 75.314 703 SER A O 1
ATOM 5300 N N . LEU A 1 703 ? -11.711 3.457 58.926 1 65.819 704 LEU A N 1
ATOM 5301 C CA . LEU A 1 703 ? -11.522 2.544 60.046 1 70.971 704 LEU A CA 1
ATOM 5302 C C . LEU A 1 703 ? -12.188 1.205 59.738 1 68.87 704 LEU A C 1
ATOM 5303 O O . LEU A 1 703 ? -11.549 0.16 59.817 1 73.488 704 LEU A O 1
ATOM 5308 N N . ALA A 1 704 ? -13.484 1.273 59.41 1 62.861 705 ALA A N 1
ATOM 5309 C CA . ALA A 1 704 ? -14.307 0.107 59.139 1 64.825 705 ALA A CA 1
ATOM 5310 C C . ALA A 1 704 ? -13.749 -0.701 57.974 1 68.624 705 ALA A C 1
ATOM 5311 O O . ALA A 1 704 ? -13.658 -1.922 58.056 1 83.561 705 ALA A O 1
ATOM 5313 N N . LYS A 1 705 ? -13.398 -0.012 56.884 1 66.231 706 LYS A N 1
ATOM 5314 C CA . LYS A 1 705 ? -13.051 -0.682 55.644 1 59.084 706 LYS A CA 1
ATOM 5315 C C . LYS A 1 705 ? -11.715 -1.41 55.786 1 61.436 706 LYS A C 1
ATOM 5316 O O . LYS A 1 705 ? -11.613 -2.566 55.371 1 67.259 706 LYS A O 1
ATOM 5322 N N . LEU A 1 706 ? -10.705 -0.754 56.383 1 58.504 707 LEU A N 1
ATOM 5323 C CA . LEU A 1 706 ? -9.341 -1.282 56.365 1 57.312 707 LEU A CA 1
ATOM 5324 C C . LEU A 1 706 ? -8.98 -2.081 57.623 1 63.74 707 LEU A C 1
ATOM 5325 O O . LEU A 1 706 ? -7.867 -2.593 57.696 1 60.268 707 LEU A O 1
ATOM 5330 N N . SER A 1 707 ? -9.895 -2.214 58.595 1 72.604 708 SER A N 1
ATOM 5331 C CA . SER A 1 707 ? -9.648 -3.025 59.781 1 73.299 708 SER A CA 1
ATOM 5332 C C . SER A 1 707 ? -9.595 -4.501 59.424 1 71.927 708 SER A C 1
ATOM 5333 O O . SER A 1 707 ? -10.186 -4.923 58.43 1 61.78 708 SER A O 1
ATOM 5336 N N . ASP A 1 708 ? -8.932 -5.264 60.306 1 77.234 709 ASP A N 1
ATOM 5337 C CA . ASP A 1 708 ? -8.533 -6.639 60.04 1 76.138 709 ASP A CA 1
ATOM 5338 C C . ASP A 1 708 ? -9.708 -7.436 59.493 1 73.499 709 ASP A C 1
ATOM 5339 O O . ASP A 1 708 ? -10.841 -7.309 59.964 1 66.128 709 ASP A O 1
ATOM 5344 N N . GLY A 1 709 ? -9.393 -8.274 58.504 1 74.979 710 GLY A N 1
ATOM 5345 C CA . GLY A 1 709 ? -10.367 -9.165 57.909 1 73.42 710 GLY A CA 1
ATOM 5346 C C . GLY A 1 709 ? -10.571 -10.378 58.796 1 69.987 710 GLY A C 1
ATOM 5347 O O . GLY A 1 709 ? -9.951 -10.494 59.842 1 82.313 710 GLY A O 1
ATOM 5348 N N . PRO A 1 710 ? -11.417 -11.333 58.375 1 69.223 711 PRO A N 1
ATOM 5349 C CA . PRO A 1 710 ? -11.781 -12.464 59.212 1 65.416 711 PRO A CA 1
ATOM 5350 C C . PRO A 1 710 ? -10.757 -13.592 59.258 1 66.68 711 PRO A C 1
ATOM 5351 O O . PRO A 1 710 ? -10.897 -14.481 60.076 1 69.368 711 PRO A O 1
ATOM 5355 N N . HIS A 1 711 ? -9.75 -13.582 58.382 1 71.705 712 HIS A N 1
ATOM 5356 C CA . HIS A 1 711 ? -8.763 -14.65 58.37 1 69.828 712 HIS A CA 1
ATOM 5357 C C . HIS A 1 711 ? -7.511 -14.167 59.086 1 70.299 712 HIS A C 1
ATOM 5358 O O . HIS A 1 711 ? -7.445 -13.021 59.506 1 73.962 712 HIS A O 1
ATOM 5365 N N . ARG A 1 712 ? -6.509 -15.044 59.18 1 78.291 713 ARG A N 1
ATOM 5366 C CA . ARG A 1 712 ? -5.357 -14.818 60.04 1 76.553 713 ARG A CA 1
ATOM 5367 C C . ARG A 1 712 ? -4.464 -13.708 59.485 1 66.79 713 ARG A C 1
ATOM 5368 O O . ARG A 1 712 ? -4.042 -12.836 60.237 1 58.084 713 ARG A O 1
ATOM 5376 N N . PHE A 1 713 ? -4.145 -13.78 58.186 1 63.319 714 PHE A N 1
ATOM 5377 C CA . PHE A 1 713 ? -3.565 -12.653 57.481 1 59.97 714 PHE A CA 1
ATOM 5378 C C . PHE A 1 713 ? -4.621 -11.556 57.404 1 61.096 714 PHE A C 1
ATOM 5379 O O . PHE A 1 713 ? -5.697 -11.769 56.848 1 67.531 714 PHE A O 1
ATOM 5387 N N . PRO A 1 714 ? -4.361 -10.35 57.961 1 62.539 715 PRO A N 1
ATOM 5388 C CA . PRO A 1 714 ? -5.428 -9.386 58.219 1 62.221 715 PRO A CA 1
ATOM 5389 C C . PRO A 1 714 ? -5.905 -8.579 57.01 1 57.772 715 PRO A C 1
ATOM 5390 O O . PRO A 1 714 ? -6.878 -7.848 57.141 1 61.389 715 PRO A O 1
ATOM 5394 N N . ALA A 1 715 ? -5.233 -8.705 55.858 1 53.647 716 ALA A N 1
ATOM 5395 C CA . ALA A 1 715 ? -5.613 -8.004 54.637 1 58.041 716 ALA A CA 1
ATOM 5396 C C . ALA A 1 715 ? -6.264 -8.952 53.632 1 59.746 716 ALA A C 1
ATOM 5397 O O . ALA A 1 715 ? -6.498 -8.589 52.472 1 48.883 716 ALA A O 1
ATOM 5399 N N . PHE A 1 716 ? -6.502 -10.19 54.087 1 72.784 717 PHE A N 1
ATOM 5400 C CA . PHE A 1 716 ? -7.448 -11.084 53.442 1 75.861 717 PHE A CA 1
ATOM 5401 C C . PHE A 1 716 ? -8.84 -10.687 53.916 1 75.673 717 PHE A C 1
ATOM 5402 O O . PHE A 1 716 ? -9.274 -11.104 54.992 1 59.344 717 PHE A O 1
ATOM 5410 N N . TRP A 1 717 ? -9.471 -9.803 53.128 1 77.386 718 TRP A N 1
ATOM 5411 C CA . TRP A 1 717 ? -10.842 -9.398 53.373 1 68.007 718 TRP A CA 1
ATOM 5412 C C . TRP A 1 717 ? -11.763 -10.208 52.484 1 59.245 718 TRP A C 1
ATOM 5413 O O . TRP A 1 717 ? -11.342 -10.715 51.445 1 48.411 718 TRP A O 1
ATOM 5424 N N . GLY A 1 718 ? -13.024 -10.276 52.912 1 61.972 719 GLY A N 1
ATOM 5425 C CA . GLY A 1 718 ? -14.07 -10.883 52.113 1 68.996 719 GLY A CA 1
ATOM 5426 C C . GLY A 1 718 ? -14.991 -11.782 52.933 1 69.976 719 GLY A C 1
ATOM 5427 O O . GLY A 1 718 ? -14.83 -11.934 54.143 1 70.853 719 GLY A O 1
ATOM 5428 N N . PRO A 1 719 ? -15.966 -12.433 52.269 1 69.646 720 PRO A N 1
ATOM 5429 C CA . PRO A 1 719 ? -16.095 -12.347 50.818 1 70.16 720 PRO A CA 1
ATOM 5430 C C . PRO A 1 719 ? -16.868 -11.121 50.325 1 71.572 720 PRO A C 1
ATOM 5431 O O . PRO A 1 719 ? -16.853 -10.832 49.125 1 59.748 720 PRO A O 1
ATOM 5435 N N . GLY A 1 720 ? -17.545 -10.407 51.246 1 69.503 721 GLY A N 1
ATOM 5436 C CA . GLY A 1 720 ? -18.482 -9.364 50.86 1 69.339 721 GLY A CA 1
ATOM 5437 C C . GLY A 1 720 ? -19.358 -9.822 49.695 1 65.324 721 GLY A C 1
ATOM 5438 O O . GLY A 1 720 ? -19.878 -10.93 49.712 1 64.731 721 GLY A O 1
ATOM 5439 N N . TYR A 1 721 ? -19.476 -8.998 48.652 1 65.933 722 TYR A N 1
ATOM 5440 C CA . TYR A 1 721 ? -20.357 -9.332 47.541 1 68.42 722 TYR A CA 1
ATOM 5441 C C . TYR A 1 721 ? -19.573 -10.142 46.512 1 62.131 722 TYR A C 1
ATOM 5442 O O . TYR A 1 721 ? -20.121 -10.535 45.486 1 53.432 722 TYR A O 1
ATOM 5451 N N . ASP A 1 722 ? -18.299 -10.418 46.805 1 64.191 723 ASP A N 1
ATOM 5452 C CA . ASP A 1 722 ? -17.373 -10.908 45.803 1 72.817 723 ASP A CA 1
ATOM 5453 C C . ASP A 1 722 ? -16.812 -12.255 46.273 1 73.915 723 ASP A C 1
ATOM 5454 O O . ASP A 1 722 ? -17.585 -13.198 46.443 1 83.809 723 ASP A O 1
ATOM 5459 N N . TRP A 1 723 ? -15.481 -12.343 46.455 1 66.981 724 TRP A N 1
ATOM 5460 C CA . TRP A 1 723 ? -14.806 -13.55 46.913 1 66.99 724 TRP A CA 1
ATOM 5461 C C . TRP A 1 723 ? -13.535 -13.167 47.667 1 61.852 724 TRP A C 1
ATOM 5462 O O . TRP A 1 723 ? -13.009 -12.076 47.476 1 65.917 724 TRP A O 1
ATOM 5473 N N . THR A 1 724 ? -13.051 -14.081 48.52 1 58.691 725 THR A N 1
ATOM 5474 C CA . THR A 1 724 ? -11.907 -13.829 49.384 1 57.231 725 THR A CA 1
ATOM 5475 C C . THR A 1 724 ? -10.662 -14.461 48.756 1 56.04 725 THR A C 1
ATOM 5476 O O . THR A 1 724 ? -10.739 -15.591 48.273 1 58.873 725 THR A O 1
ATOM 5480 N N . PRO A 1 725 ? -9.481 -13.783 48.771 1 58.52 726 PRO A N 1
ATOM 5481 C CA . PRO A 1 725 ? -9.347 -12.408 49.244 1 63.431 726 PRO A CA 1
ATOM 5482 C C . PRO A 1 725 ? -9.954 -11.377 48.295 1 63.337 726 PRO A C 1
ATOM 5483 O O . PRO A 1 725 ? -9.654 -11.367 47.101 1 57.222 726 PRO A O 1
ATOM 5487 N N . ASP A 1 726 ? -10.823 -10.527 48.86 1 58.275 727 ASP A N 1
ATOM 5488 C CA . ASP A 1 726 ? -11.453 -9.456 48.118 1 58.043 727 ASP A CA 1
ATOM 5489 C C . ASP A 1 726 ? -10.417 -8.356 47.934 1 60.184 727 ASP A C 1
ATOM 5490 O O . ASP A 1 726 ? -9.848 -7.863 48.912 1 62.008 727 ASP A O 1
ATOM 5495 N N . HIS A 1 727 ? -10.168 -8.021 46.663 1 56.67 728 HIS A N 1
ATOM 5496 C CA . HIS A 1 727 ? -9.147 -7.057 46.297 1 59.775 728 HIS A CA 1
ATOM 5497 C C . HIS A 1 727 ? -9.768 -5.694 45.978 1 61.434 728 HIS A C 1
ATOM 5498 O O . HIS A 1 727 ? -9.068 -4.679 46.01 1 58.272 728 HIS A O 1
ATOM 5505 N N . ASN A 1 728 ? -11.063 -5.673 45.619 1 62.792 729 ASN A N 1
ATOM 5506 C CA . ASN A 1 728 ? -11.758 -4.411 45.409 1 61.031 729 ASN A CA 1
ATOM 5507 C C . ASN A 1 728 ? -12.086 -3.839 46.785 1 58.171 729 ASN A C 1
ATOM 5508 O O . ASN A 1 728 ? -12.25 -2.628 46.923 1 69.264 729 ASN A O 1
ATOM 5513 N N . TRP A 1 729 ? -12.099 -4.716 47.797 1 53.922 730 TRP A N 1
ATOM 5514 C CA . TRP A 1 729 ? -12.197 -4.295 49.183 1 53.371 730 TRP A CA 1
ATOM 5515 C C . TRP A 1 729 ? -10.928 -3.533 49.548 1 52.839 730 TRP A C 1
ATOM 5516 O O . TRP A 1 729 ? -11.008 -2.404 50.022 1 57.89 730 TRP A O 1
ATOM 5527 N N . GLY A 1 730 ? -9.764 -4.151 49.318 1 50.224 731 GLY A N 1
ATOM 5528 C CA . GLY A 1 730 ? -8.494 -3.502 49.607 1 50.755 731 GLY A CA 1
ATOM 5529 C C . GLY A 1 730 ? -8.334 -2.233 48.778 1 52.523 731 GLY A C 1
ATOM 5530 O O . GLY A 1 730 ? -8.121 -1.149 49.328 1 45.952 731 GLY A O 1
ATOM 5531 N N . GLY A 1 731 ? -8.489 -2.408 47.455 1 56.289 732 GLY A N 1
ATOM 5532 C CA . GLY A 1 731 ? -8.348 -1.345 46.476 1 54.239 732 GLY A CA 1
ATOM 5533 C C . GLY A 1 731 ? -9.143 -0.114 46.885 1 54.076 732 GLY A C 1
ATOM 5534 O O . GLY A 1 731 ? -8.557 0.941 47.13 1 57.993 732 GLY A O 1
ATOM 5535 N N . SER A 1 732 ? -10.465 -0.285 46.984 1 50.367 733 SER A N 1
ATOM 5536 C CA . SER A 1 732 ? -11.333 0.789 47.429 1 53.144 733 SER A CA 1
ATOM 5537 C C . SER A 1 732 ? -10.794 1.409 48.718 1 56.233 733 SER A C 1
ATOM 5538 O O . SER A 1 732 ? -10.814 2.624 48.869 1 68.149 733 SER A O 1
ATOM 5541 N N . GLY A 1 733 ? -10.323 0.573 49.645 1 53.034 734 GLY A N 1
ATOM 5542 C CA . GLY A 1 733 ? -9.886 1.043 50.949 1 56.715 734 GLY A CA 1
ATOM 5543 C C . GLY A 1 733 ? -8.632 1.905 50.854 1 59.236 734 GLY A C 1
ATOM 5544 O O . GLY A 1 733 ? -8.514 2.903 51.568 1 66.396 734 GLY A O 1
ATOM 5545 N N . MET A 1 734 ? -7.715 1.499 49.967 1 58.737 735 MET A N 1
ATOM 5546 C CA . MET A 1 734 ? -6.537 2.288 49.634 1 58.954 735 MET A CA 1
ATOM 5547 C C . MET A 1 734 ? -6.976 3.664 49.146 1 59.488 735 MET A C 1
ATOM 5548 O O . MET A 1 734 ? -6.554 4.687 49.679 1 65.329 735 MET A O 1
ATOM 5553 N N . ILE A 1 735 ? -7.866 3.666 48.154 1 56.796 736 ILE A N 1
ATOM 5554 C CA . ILE A 1 735 ? -8.331 4.902 47.553 1 51.667 736 ILE A CA 1
ATOM 5555 C C . ILE A 1 735 ? -8.781 5.859 48.646 1 50.697 736 ILE A C 1
ATOM 5556 O O . ILE A 1 735 ? -8.408 7.023 48.637 1 53.743 736 ILE A O 1
ATOM 5561 N N . GLY A 1 736 ? -9.563 5.342 49.592 1 54.007 737 GLY A N 1
ATOM 5562 C CA . GLY A 1 736 ? -10.147 6.153 50.648 1 60.783 737 GLY A CA 1
ATOM 5563 C C . GLY A 1 736 ? -9.082 6.839 51.495 1 58.085 737 GLY A C 1
ATOM 5564 O O . GLY A 1 736 ? -9.122 8.056 51.702 1 58.174 737 GLY A O 1
ATOM 5565 N N . LEU A 1 737 ? -8.129 6.034 51.967 1 56.251 738 LEU A N 1
ATOM 5566 C CA . LEU A 1 737 ? -7.044 6.549 52.782 1 56.504 738 LEU A CA 1
ATOM 5567 C C . LEU A 1 737 ? -6.274 7.606 51.988 1 53.88 738 LEU A C 1
ATOM 5568 O O . LEU A 1 737 ? -5.98 8.686 52.5 1 55.546 738 LEU A O 1
ATOM 5573 N N . GLN A 1 738 ? -5.999 7.297 50.718 1 51.895 739 GLN A N 1
ATOM 5574 C CA . GLN A 1 738 ? -5.251 8.186 49.845 1 51.372 739 GLN A CA 1
ATOM 5575 C C . GLN A 1 738 ? -5.93 9.551 49.738 1 49.09 739 GLN A C 1
ATOM 5576 O O . GLN A 1 738 ? -5.272 10.576 49.844 1 53.854 739 GLN A O 1
ATOM 5582 N N . GLU A 1 739 ? -7.246 9.559 49.537 1 45.475 740 GLU A N 1
ATOM 5583 C CA . GLU A 1 739 ? -7.966 10.79 49.269 1 45.479 740 GLU A CA 1
ATOM 5584 C C . GLU A 1 739 ? -8.082 11.635 50.536 1 50.103 740 GLU A C 1
ATOM 5585 O O . GLU A 1 739 ? -8.229 12.851 50.465 1 55.419 740 GLU A O 1
ATOM 5591 N N . MET A 1 740 ? -8.013 11.001 51.707 1 52.741 741 MET A N 1
ATOM 5592 C CA . MET A 1 740 ? -8.075 11.748 52.953 1 53.379 741 MET A CA 1
ATOM 5593 C C . MET A 1 740 ? -6.843 12.647 53.111 1 55.303 741 MET A C 1
ATOM 5594 O O . MET A 1 740 ? -6.893 13.66 53.815 1 50.976 741 MET A O 1
ATOM 5599 N N . LEU A 1 741 ? -5.745 12.28 52.43 1 59.358 742 LEU A N 1
ATOM 5600 C CA . LEU A 1 741 ? -4.437 12.895 52.628 1 59.435 742 LEU A CA 1
ATOM 5601 C C . LEU A 1 741 ? -4.104 13.865 51.501 1 57.796 742 LEU A C 1
ATOM 5602 O O . LEU A 1 741 ? -3.602 14.947 51.773 1 64.842 742 LEU A O 1
ATOM 5607 N N . LEU A 1 742 ? -4.351 13.466 50.252 1 55.621 743 LEU A N 1
ATOM 5608 C CA . LEU A 1 742 ? -3.915 14.245 49.108 1 55.881 743 LEU A CA 1
ATOM 5609 C C . LEU A 1 742 ? -4.973 14.206 48.007 1 58.366 743 LEU A C 1
ATOM 5610 O O . LEU A 1 742 ? -5.409 13.129 47.597 1 63.431 743 LEU A O 1
ATOM 5615 N N . GLN A 1 743 ? -5.356 15.396 47.523 1 54.949 744 GLN A N 1
ATOM 5616 C CA . GLN A 1 743 ? -6.24 15.524 46.374 1 59.155 744 GLN A CA 1
ATOM 5617 C C . GLN A 1 743 ? -5.677 16.579 45.428 1 56.154 744 GLN A C 1
ATOM 5618 O O . GLN A 1 743 ? -4.896 17.411 45.867 1 56.587 744 GLN A O 1
ATOM 5624 N N . THR A 1 744 ? -6.078 16.539 44.15 1 54.505 745 THR A N 1
ATOM 5625 C CA . THR A 1 744 ? -5.611 17.527 43.189 1 58.574 745 THR A CA 1
ATOM 5626 C C . THR A 1 744 ? -6.787 18.389 42.761 1 66.507 745 THR A C 1
ATOM 5627 O O . THR A 1 744 ? -7.881 17.873 42.575 1 75.589 745 THR A O 1
ATOM 5631 N N . ASN A 1 745 ? -6.518 19.682 42.548 1 74.362 746 ASN A N 1
ATOM 5632 C CA . ASN A 1 745 ? -7.527 20.627 42.096 1 71.618 746 ASN A CA 1
ATOM 5633 C C . ASN A 1 745 ? -6.894 21.607 41.113 1 60.455 746 ASN A C 1
ATOM 5634 O O . ASN A 1 745 ? -6.32 22.619 41.516 1 49.435 746 ASN A O 1
ATOM 5639 N N . GLY A 1 746 ? -7.02 21.299 39.82 1 59.619 747 GLY A N 1
ATOM 5640 C CA . GLY A 1 746 ? -6.209 21.966 38.818 1 63.292 747 GLY A CA 1
ATOM 5641 C C . GLY A 1 746 ? -4.743 21.643 39.076 1 67.942 747 GLY A C 1
ATOM 5642 O O . GLY A 1 746 ? -4.379 20.471 39.127 1 74.759 747 GLY A O 1
ATOM 5643 N N . THR A 1 747 ? -3.927 22.676 39.311 1 66.074 748 THR A N 1
ATOM 5644 C CA . THR A 1 747 ? -2.518 22.462 39.596 1 67.707 748 THR A CA 1
ATOM 5645 C C . THR A 1 747 ? -2.248 22.56 41.1 1 64.51 748 THR A C 1
ATOM 5646 O O . THR A 1 747 ? -1.115 22.405 41.548 1 65.436 748 THR A O 1
ATOM 5650 N N . GLN A 1 748 ? -3.293 22.783 41.899 1 56.891 749 GLN A N 1
ATOM 5651 C CA . GLN A 1 748 ? -3.129 22.697 43.338 1 64.151 749 GLN A CA 1
ATOM 5652 C C . GLN A 1 748 ? -2.922 21.242 43.761 1 63.879 749 GLN A C 1
ATOM 5653 O O . GLN A 1 748 ? -3.278 20.291 43.067 1 65.222 749 GLN A O 1
ATOM 5659 N N . ILE A 1 749 ? -2.313 21.096 44.931 1 54.246 750 ILE A N 1
ATOM 5660 C CA . ILE A 1 749 ? -2.215 19.826 45.608 1 50.72 750 ILE A CA 1
ATOM 5661 C C . ILE A 1 749 ? -2.775 20.061 47.003 1 50.694 750 ILE A C 1
ATOM 5662 O O . ILE A 1 749 ? -2.147 20.719 47.821 1 49.52 750 ILE A O 1
ATOM 5667 N N . LEU A 1 750 ? -3.974 19.556 47.261 1 59.852 751 LEU A N 1
ATOM 5668 C CA . LEU A 1 750 ? -4.623 19.771 48.546 1 72.386 751 LEU A CA 1
ATOM 5669 C C . LEU A 1 750 ? -4.187 18.679 49.515 1 64.654 751 LEU A C 1
ATOM 5670 O O . LEU A 1 750 ? -4.446 17.51 49.245 1 68.029 751 LEU A O 1
ATOM 5675 N N . LEU A 1 751 ? -3.55 19.069 50.628 1 57.388 752 LEU A N 1
ATOM 5676 C CA . LEU A 1 751 ? -3.058 18.116 51.614 1 63.285 752 LEU A CA 1
ATOM 5677 C C . LEU A 1 751 ? -3.997 18.107 52.812 1 64.423 752 LEU A C 1
ATOM 5678 O O . LEU A 1 751 ? -4.416 19.168 53.264 1 77.383 752 LEU A O 1
ATOM 5683 N N . PHE A 1 752 ? -4.278 16.902 53.326 1 65.146 753 PHE A N 1
ATOM 5684 C CA . PHE A 1 752 ? -5.104 16.693 54.51 1 73.119 753 PHE A CA 1
ATOM 5685 C C . PHE A 1 752 ? -6.533 17.203 54.288 1 69.014 753 PHE A C 1
ATOM 5686 O O . PHE A 1 752 ? -7.14 17.72 55.221 1 64.562 753 PHE A O 1
ATOM 5694 N N . PRO A 1 753 ? -7.136 17.062 53.082 1 65.224 754 PRO A N 1
ATOM 5695 C CA . PRO A 1 753 ? -8.484 17.569 52.843 1 63.844 754 PRO A CA 1
ATOM 5696 C C . PRO A 1 753 ? -9.555 16.958 53.744 1 64.599 754 PRO A C 1
ATOM 5697 O O . PRO A 1 753 ? -10.558 17.611 54.031 1 71.632 754 PRO A O 1
ATOM 5701 N N . ALA A 1 754 ? -9.349 15.704 54.169 1 64.899 755 ALA A N 1
ATOM 5702 C CA . ALA A 1 754 ? -10.305 15.018 55.026 1 64.183 755 ALA A CA 1
ATOM 5703 C C . ALA A 1 754 ? -9.58 14.092 55.997 1 60.228 755 ALA A C 1
ATOM 5704 O O . ALA A 1 754 ? -9.852 12.9 56.032 1 61.759 755 ALA A O 1
ATOM 5706 N N . TRP A 1 755 ? -8.675 14.653 56.798 1 61.493 756 TRP A N 1
ATOM 5707 C CA . TRP A 1 755 ? -7.825 13.873 57.68 1 61.182 756 TRP A CA 1
ATOM 5708 C C . TRP A 1 755 ? -7.906 14.405 59.106 1 56.127 756 TRP A C 1
ATOM 5709 O O . TRP A 1 755 ? -7.722 15.59 59.337 1 64.29 756 TRP A O 1
ATOM 5720 N N . PRO A 1 756 ? -8.145 13.563 60.122 1 56.149 757 PRO A N 1
ATOM 5721 C CA . PRO A 1 756 ? -8.355 14.066 61.474 1 63.626 757 PRO A CA 1
ATOM 5722 C C . PRO A 1 756 ? -7.073 14.514 62.159 1 62.202 757 PRO A C 1
ATOM 5723 O O . PRO A 1 756 ? -6.078 13.802 62.098 1 58.121 757 PRO A O 1
ATOM 5727 N N . LYS A 1 757 ? -7.133 15.669 62.835 1 71.473 758 LYS A N 1
ATOM 5728 C CA . LYS A 1 757 ? -5.999 16.248 63.547 1 88.198 758 LYS A CA 1
ATOM 5729 C C . LYS A 1 757 ? -5.316 15.221 64.457 1 86.05 758 LYS A C 1
ATOM 5730 O O . LYS A 1 757 ? -4.08 15.191 64.581 1 92.42 758 LYS A O 1
ATOM 5736 N N . GLU A 1 758 ? -6.14 14.39 65.108 1 78.658 759 GLU A N 1
ATOM 5737 C CA . GLU A 1 758 ? -5.662 13.493 66.148 1 82.261 759 GLU A CA 1
ATOM 5738 C C . GLU A 1 758 ? -5.078 12.218 65.541 1 82.998 759 GLU A C 1
ATOM 5739 O O . GLU A 1 758 ? -4.718 11.306 66.28 1 85.304 759 GLU A O 1
ATOM 5745 N N . TRP A 1 759 ? -4.98 12.148 64.206 1 84.69 760 TRP A N 1
ATOM 5746 C CA . TRP A 1 759 ? -4.29 11.052 63.54 1 81.256 760 TRP A CA 1
ATOM 5747 C C . TRP A 1 759 ? -2.908 11.499 63.086 1 76.197 760 TRP A C 1
ATOM 5748 O O . TRP A 1 759 ? -2.775 12.179 62.072 1 78.527 760 TRP A O 1
ATOM 5759 N N . ASN A 1 760 ? -1.878 11.072 63.813 1 72.162 761 ASN A N 1
ATOM 5760 C CA . ASN A 1 760 ? -0.52 11.416 63.438 1 77.021 761 ASN A CA 1
ATOM 5761 C C . ASN A 1 760 ? -0.098 10.507 62.294 1 74.455 761 ASN A C 1
ATOM 5762 O O . ASN A 1 760 ? -0.371 9.311 62.324 1 89.312 761 ASN A O 1
ATOM 5767 N N . VAL A 1 761 ? 0.562 11.09 61.292 1 63.471 762 VAL A N 1
ATOM 5768 C CA . VAL A 1 761 ? 0.842 10.353 60.079 1 65.8 762 VAL A CA 1
ATOM 5769 C C . VAL A 1 761 ? 2.111 10.852 59.397 1 66.482 762 VAL A C 1
ATOM 5770 O O . VAL A 1 761 ? 2.457 12.021 59.481 1 74.55 762 VAL A O 1
ATOM 5774 N N . HIS A 1 762 ? 2.79 9.916 58.725 1 61.697 763 HIS A N 1
ATOM 5775 C CA . HIS A 1 762 ? 3.922 10.192 57.859 1 62.066 763 HIS A CA 1
ATOM 5776 C C . HIS A 1 762 ? 3.638 9.501 56.531 1 58.344 763 HIS A C 1
ATOM 5777 O O . HIS A 1 762 ? 3.509 8.284 56.501 1 59.475 763 HIS A O 1
ATOM 5784 N N . PHE A 1 763 ? 3.5 10.27 55.45 1 56.077 764 PHE A N 1
ATOM 5785 C CA . PHE A 1 763 ? 3.113 9.665 54.189 1 59.414 764 PHE A CA 1
ATOM 5786 C C . PHE A 1 763 ? 3.955 10.193 53.047 1 54.748 764 PHE A C 1
ATOM 5787 O O . PHE A 1 763 ? 4.643 11.192 53.175 1 56.748 764 PHE A O 1
ATOM 5795 N N . LYS A 1 764 ? 3.849 9.499 51.924 1 49.797 765 LYS A N 1
ATOM 5796 C CA . LYS A 1 764 ? 4.409 9.982 50.684 1 51.069 765 LYS A CA 1
ATOM 5797 C C . LYS A 1 764 ? 3.546 9.432 49.561 1 55.256 765 LYS A C 1
ATOM 5798 O O . LYS A 1 764 ? 3.44 8.216 49.395 1 55.292 765 LYS A O 1
ATOM 5804 N N . LEU A 1 765 ? 2.927 10.346 48.812 1 54.244 766 LEU A N 1
ATOM 5805 C CA . LEU A 1 765 ? 2.056 9.984 47.709 1 51.631 766 LEU A CA 1
ATOM 5806 C C . LEU A 1 765 ? 2.491 10.74 46.463 1 47.806 766 LEU A C 1
ATOM 5807 O O . LEU A 1 765 ? 3.288 11.662 46.558 1 56.834 766 LEU A O 1
ATOM 5812 N N . HIS A 1 766 ? 2.018 10.314 45.294 1 49.618 767 HIS A N 1
ATOM 5813 C CA . HIS A 1 766 ? 2.313 11.026 44.062 1 54.661 767 HIS A CA 1
ATOM 5814 C C . HIS A 1 766 ? 1.199 12.019 43.751 1 61.001 767 HIS A C 1
ATOM 5815 O O . HIS A 1 766 ? 0.109 11.969 44.327 1 59.237 767 HIS A O 1
ATOM 5822 N N . ALA A 1 767 ? 1.522 12.94 42.838 1 65.774 768 ALA A N 1
ATOM 5823 C CA . ALA A 1 767 ? 0.562 13.859 42.253 1 62.398 768 ALA A CA 1
ATOM 5824 C C . ALA A 1 767 ? 0.976 14.092 40.801 1 63.014 768 ALA A C 1
ATOM 5825 O O . ALA A 1 767 ? 2.005 13.562 40.358 1 65.988 768 ALA A O 1
ATOM 5827 N N . PRO A 1 768 ? 0.166 14.82 39.996 1 59.765 769 PRO A N 1
ATOM 5828 C CA . PRO A 1 768 ? 0.445 14.97 38.568 1 56.437 769 PRO A CA 1
ATOM 5829 C C . PRO A 1 768 ? 1.729 15.739 38.292 1 54.636 769 PRO A C 1
ATOM 5830 O O . PRO A 1 768 ? 2.107 16.591 39.086 1 51.701 769 PRO A O 1
ATOM 5834 N N . GLY A 1 769 ? 2.392 15.391 37.18 1 55.899 770 GLY A N 1
ATOM 5835 C CA . GLY A 1 769 ? 3.649 15.995 36.769 1 56.28 770 GLY A CA 1
ATOM 5836 C C . GLY A 1 769 ? 4.849 15.429 37.526 1 55.324 770 GLY A C 1
ATOM 5837 O O . GLY A 1 769 ? 5.704 16.181 37.985 1 59.066 770 GLY A O 1
ATOM 5838 N N . ASN A 1 770 ? 4.906 14.099 37.635 1 56.317 771 ASN A N 1
ATOM 5839 C CA . ASN A 1 770 ? 5.984 13.392 38.31 1 57.907 771 ASN A CA 1
ATOM 5840 C C . ASN A 1 770 ? 6.278 14.017 39.666 1 54.949 771 ASN A C 1
ATOM 5841 O O . ASN A 1 770 ? 7.434 14.215 40.016 1 52.365 771 ASN A O 1
ATOM 5846 N N . THR A 1 771 ? 5.223 14.327 40.419 1 55.829 772 THR A N 1
ATOM 5847 C CA . THR A 1 771 ? 5.376 15.059 41.664 1 65.108 772 THR A CA 1
ATOM 5848 C C . THR A 1 771 ? 5.192 14.093 42.832 1 61.47 772 THR A C 1
ATOM 5849 O O . THR A 1 771 ? 4.443 13.128 42.741 1 65.189 772 THR A O 1
ATOM 5853 N N . THR A 1 772 ? 5.896 14.366 43.925 1 55.689 773 THR A N 1
ATOM 5854 C CA . THR A 1 772 ? 5.952 13.464 45.059 1 63.056 773 THR A CA 1
ATOM 5855 C C . THR A 1 772 ? 5.907 14.285 46.341 1 52.672 773 THR A C 1
ATOM 5856 O O . THR A 1 772 ? 6.742 15.158 46.539 1 52.951 773 THR A O 1
ATOM 5860 N N . VAL A 1 773 ? 4.948 13.991 47.207 1 45.598 774 VAL A N 1
ATOM 5861 C CA . VAL A 1 773 ? 4.797 14.766 48.423 1 50.186 774 VAL A CA 1
ATOM 5862 C C . VAL A 1 773 ? 4.979 13.863 49.634 1 47.942 774 VAL A C 1
ATOM 5863 O O . VAL A 1 773 ? 4.192 12.946 49.834 1 46.329 774 VAL A O 1
ATOM 5867 N N . GLU A 1 774 ? 5.991 14.171 50.442 1 50.526 775 GLU A N 1
ATOM 5868 C CA . GLU A 1 774 ? 6.228 13.465 51.688 1 59.608 775 GLU A CA 1
ATOM 5869 C C . GLU A 1 774 ? 6.007 14.435 52.839 1 61.25 775 GLU A C 1
ATOM 5870 O O . GLU A 1 774 ? 6.624 15.492 52.879 1 75.26 775 GLU A O 1
ATOM 5876 N N . ALA A 1 775 ? 5.135 14.079 53.779 1 56.883 776 ALA A N 1
ATOM 5877 C CA . ALA A 1 775 ? 4.799 15.002 54.844 1 62.797 776 ALA A CA 1
ATOM 5878 C C . ALA A 1 775 ? 4.572 14.259 56.15 1 62.035 776 ALA A C 1
ATOM 5879 O O . ALA A 1 775 ? 4.555 13.037 56.168 1 62.932 776 ALA A O 1
ATOM 5881 N N . THR A 1 776 ? 4.376 15.025 57.222 1 64.517 777 THR A N 1
ATOM 5882 C CA . THR A 1 776 ? 4.192 14.462 58.545 1 73.955 777 THR A CA 1
ATOM 5883 C C . THR A 1 776 ? 3.266 15.374 59.332 1 76.613 777 THR A C 1
ATOM 5884 O O . THR A 1 776 ? 3.454 16.589 59.331 1 86.928 777 THR A O 1
ATOM 5888 N N . LEU A 1 777 ? 2.287 14.756 60.002 1 75.045 778 LEU A N 1
ATOM 5889 C CA . LEU A 1 777 ? 1.445 15.439 60.965 1 81.643 778 LEU A CA 1
ATOM 5890 C C . LEU A 1 777 ? 1.738 14.885 62.356 1 81.574 778 LEU A C 1
ATOM 5891 O O . LEU A 1 777 ? 1.715 13.678 62.56 1 84.814 778 LEU A O 1
ATOM 5896 N N . LYS A 1 778 ? 1.973 15.782 63.314 1 87.485 779 LYS A N 1
ATOM 5897 C CA . LYS A 1 778 ? 2.257 15.405 64.689 1 86.402 779 LYS A CA 1
ATOM 5898 C C . LYS A 1 778 ? 1.599 16.418 65.623 1 85.753 779 LYS A C 1
ATOM 5899 O O . LYS A 1 778 ? 1.898 17.61 65.576 1 85.987 779 LYS A O 1
ATOM 5905 N N . ASP A 1 779 ? 0.665 15.935 66.448 1 95.245 780 ASP A N 1
ATOM 5906 C CA . ASP A 1 779 ? -0.09 16.771 67.373 1 90.017 780 ASP A CA 1
ATOM 5907 C C . ASP A 1 779 ? -0.617 17.991 66.621 1 81.444 780 ASP A C 1
ATOM 5908 O O . ASP A 1 779 ? -0.533 19.107 67.115 1 79.31 780 ASP A O 1
ATOM 5913 N N . GLY A 1 780 ? -1.141 17.744 65.413 1 85.406 781 GLY A N 1
ATOM 5914 C CA . GLY A 1 780 ? -1.837 18.743 64.617 1 82.902 781 GLY A CA 1
ATOM 5915 C C . GLY A 1 780 ? -0.907 19.754 63.947 1 79.234 781 GLY A C 1
ATOM 5916 O O . GLY A 1 780 ? -1.355 20.823 63.56 1 90.716 781 GLY A O 1
ATOM 5917 N N . LYS A 1 781 ? 0.377 19.431 63.795 1 83.683 782 LYS A N 1
ATOM 5918 C CA . LYS A 1 781 ? 1.321 20.341 63.149 1 96.539 782 LYS A CA 1
ATOM 5919 C C . LYS A 1 781 ? 1.943 19.624 61.956 1 85.561 782 LYS A C 1
ATOM 5920 O O . LYS A 1 781 ? 2.348 18.475 62.091 1 84.204 782 LYS A O 1
ATOM 5926 N N . VAL A 1 782 ? 2.047 20.306 60.812 1 78.385 783 VAL A N 1
ATOM 5927 C CA . VAL A 1 782 ? 2.688 19.719 59.646 1 79.798 783 VAL A CA 1
ATOM 5928 C C . VAL A 1 782 ? 4.205 19.854 59.782 1 80.952 783 VAL A C 1
ATOM 5929 O O . VAL A 1 782 ? 4.808 20.759 59.213 1 75.982 783 VAL A O 1
ATOM 5933 N N . THR A 1 783 ? 4.823 18.923 60.516 1 90.239 784 THR A N 1
ATOM 5934 C CA . THR A 1 783 ? 6.188 19.105 60.987 1 92.66 784 THR A CA 1
ATOM 5935 C C . THR A 1 783 ? 7.164 19.057 59.815 1 82.754 784 THR A C 1
ATOM 5936 O O . THR A 1 783 ? 8.179 19.742 59.853 1 81.046 784 THR A O 1
ATOM 5940 N N . ILE A 1 784 ? 6.868 18.266 58.779 1 84.278 785 ILE A N 1
ATOM 5941 C CA . ILE A 1 784 ? 7.78 18.157 57.648 1 91.108 785 ILE A CA 1
ATOM 5942 C C . ILE A 1 784 ? 7.027 18.551 56.382 1 76.969 785 ILE A C 1
ATOM 5943 O O . ILE A 1 784 ? 5.822 18.777 56.402 1 66.428 785 ILE A O 1
ATOM 5948 N N . LEU A 1 785 ? 7.801 18.671 55.305 1 67.654 786 LEU A N 1
ATOM 5949 C CA . LEU A 1 785 ? 7.312 18.609 53.947 1 67.904 786 LEU A CA 1
ATOM 5950 C C . LEU A 1 785 ? 8.549 18.372 53.084 1 76.125 786 LEU A C 1
ATOM 5951 O O . LEU A 1 785 ? 9.508 19.124 53.208 1 97.21 786 LEU A O 1
ATOM 5956 N N . LYS A 1 786 ? 8.573 17.298 52.28 1 74.968 787 LYS A N 1
ATOM 5957 C CA . LYS A 1 786 ? 9.605 17.132 51.263 1 71.792 787 LYS A CA 1
ATOM 5958 C C . LYS A 1 786 ? 8.931 16.911 49.909 1 65.894 787 LYS A C 1
ATOM 5959 O O . LYS A 1 786 ? 8.215 15.935 49.714 1 75.051 787 LYS A O 1
ATOM 5965 N N . VAL A 1 787 ? 9.153 17.853 48.993 1 56.14 788 VAL A N 1
ATOM 5966 C CA . VAL A 1 787 ? 8.404 17.912 47.753 1 58.57 788 VAL A CA 1
ATOM 5967 C C . VAL A 1 787 ? 9.384 17.875 46.594 1 56.255 788 VAL A C 1
ATOM 5968 O O . VAL A 1 787 ? 10.394 18.562 46.599 1 61.282 788 VAL A O 1
ATOM 5972 N N . SER A 1 788 ? 9.033 17.107 45.574 1 54.898 789 SER A N 1
ATOM 5973 C CA . SER A 1 788 ? 9.918 16.919 44.453 1 61.242 789 SER A CA 1
ATOM 5974 C C . SER A 1 788 ? 9.089 16.788 43.186 1 63.171 789 SER A C 1
ATOM 5975 O O . SER A 1 788 ? 8.207 15.937 43.158 1 69.365 789 SER A O 1
ATOM 5978 N N . PRO A 1 789 ? 9.331 17.575 42.106 1 64.558 790 PRO A N 1
ATOM 5979 C CA . PRO A 1 789 ? 10.256 18.704 42.1 1 68.985 790 PRO A CA 1
ATOM 5980 C C . PRO A 1 789 ? 9.861 19.84 43.022 1 71.25 790 PRO A C 1
ATOM 5981 O O . PRO A 1 789 ? 8.673 20.036 43.246 1 79.734 790 PRO A O 1
ATOM 5985 N N . GLU A 1 790 ? 10.858 20.621 43.465 1 72.395 791 GLU A N 1
ATOM 5986 C CA . GLU A 1 790 ? 10.652 21.644 44.479 1 77.978 791 GLU A CA 1
ATOM 5987 C C . GLU A 1 790 ? 9.763 22.768 43.941 1 71.817 791 GLU A C 1
ATOM 5988 O O . GLU A 1 790 ? 9.022 23.395 44.71 1 64.863 791 GLU A O 1
ATOM 5994 N N . SER A 1 791 ? 9.801 22.968 42.617 1 69.072 792 SER A N 1
ATOM 5995 C CA . SER A 1 791 ? 8.983 23.98 41.962 1 71.832 792 SER A CA 1
ATOM 5996 C C . SER A 1 791 ? 7.495 23.812 42.281 1 75.941 792 SER A C 1
ATOM 5997 O O . SER A 1 791 ? 6.716 24.757 42.154 1 91.253 792 SER A O 1
ATOM 6000 N N . ARG A 1 792 ? 7.097 22.596 42.677 1 68.709 793 ARG A N 1
ATOM 6001 C CA . ARG A 1 792 ? 5.703 22.293 42.948 1 60.398 793 ARG A CA 1
ATOM 6002 C C . ARG A 1 792 ? 5.345 22.565 44.41 1 60.257 793 ARG A C 1
ATOM 6003 O O . ARG A 1 792 ? 4.161 22.567 44.738 1 57.345 793 ARG A O 1
ATOM 6011 N N . LYS A 1 793 ? 6.327 22.839 45.284 1 60.228 794 LYS A N 1
ATOM 6012 C CA . LYS A 1 793 ? 6.026 23.083 46.692 1 67.925 794 LYS A CA 1
ATOM 6013 C C . LYS A 1 793 ? 5.042 24.253 46.854 1 73.204 794 LYS A C 1
ATOM 6014 O O . LYS A 1 793 ? 4.255 24.3 47.8 1 60.098 794 LYS A O 1
ATOM 6020 N N . LYS A 1 794 ? 5.073 25.21 45.924 1 86.352 795 LYS A N 1
ATOM 6021 C CA . LYS A 1 794 ? 4.215 26.387 46.012 1 87.483 795 LYS A CA 1
ATOM 6022 C C . LYS A 1 794 ? 2.781 26.069 45.574 1 78.258 795 LYS A C 1
ATOM 6023 O O . LYS A 1 794 ? 1.923 26.946 45.64 1 81.63 795 LYS A O 1
ATOM 6029 N N . ASP A 1 795 ? 2.528 24.834 45.105 1 66.554 796 ASP A N 1
ATOM 6030 C CA . ASP A 1 795 ? 1.211 24.417 44.644 1 58.628 796 ASP A CA 1
ATOM 6031 C C . ASP A 1 795 ? 0.464 23.724 45.779 1 54.381 796 ASP A C 1
ATOM 6032 O O . ASP A 1 795 ? -0.736 23.469 45.69 1 45.284 796 ASP A O 1
ATOM 6037 N N . ILE A 1 796 ? 1.189 23.447 46.864 1 56.173 797 ILE A N 1
ATOM 6038 C CA . ILE A 1 796 ? 0.637 22.746 48.007 1 60.258 797 ILE A CA 1
ATOM 6039 C C . ILE A 1 796 ? -0.327 23.679 48.722 1 57.136 797 ILE A C 1
ATOM 6040 O O . ILE A 1 796 ? -0.016 24.845 48.922 1 69.809 797 ILE A O 1
ATOM 6045 N N . VAL A 1 797 ? -1.467 23.131 49.134 1 55.143 798 VAL A N 1
ATOM 6046 C CA . VAL A 1 797 ? -2.395 23.826 50.008 1 60.553 798 VAL A CA 1
ATOM 6047 C C . VAL A 1 797 ? -2.676 22.942 51.215 1 58.051 798 VAL A C 1
ATOM 6048 O O . VAL A 1 797 ? -3.308 21.905 51.065 1 65.822 798 VAL A O 1
ATOM 6052 N N . ILE A 1 798 ? -2.245 23.368 52.4 1 53.325 799 ILE A N 1
ATOM 6053 C CA . ILE A 1 798 ? -2.54 22.623 53.612 1 60.254 799 ILE A CA 1
ATOM 6054 C C . ILE A 1 798 ? -3.979 22.924 54.044 1 60.828 799 ILE A C 1
ATOM 6055 O O . ILE A 1 798 ? -4.386 24.071 54.044 1 72.727 799 ILE A O 1
ATOM 6060 N N . MET A 1 799 ? -4.755 21.89 54.392 1 59.777 800 MET A N 1
ATOM 6061 C CA . MET A 1 799 ? -6.192 22.017 54.599 1 58.642 800 MET A CA 1
ATOM 6062 C C . MET A 1 799 ? -6.594 21.482 55.966 1 54.539 800 MET A C 1
ATOM 6063 O O . MET A 1 799 ? -7.776 21.27 56.206 1 43.382 800 MET A O 1
ATOM 6068 N N . ILE A 1 800 ? -5.611 21.234 56.833 1 55.741 801 ILE A N 1
ATOM 6069 C CA . ILE A 1 800 ? -5.844 20.484 58.046 1 59.562 801 ILE A CA 1
ATOM 6070 C C . ILE A 1 800 ? -6.898 21.183 58.913 1 63.177 801 ILE A C 1
ATOM 6071 O O . ILE A 1 800 ? -7.428 20.542 59.819 1 60.515 801 ILE A O 1
ATOM 6076 N N . GLU A 1 801 ? -7.219 22.467 58.621 1 74.3 802 GLU A N 1
ATOM 6077 C CA . GLU A 1 801 ? -8.327 23.194 59.252 1 76.186 802 GLU A CA 1
ATOM 6078 C C . GLU A 1 801 ? -9.294 23.77 58.19 1 60.984 802 GLU A C 1
ATOM 6079 O O . GLU A 1 801 ? -10.468 23.301 58.099 1 49.737 802 GLU A O 1
ATOM 6085 N N . GLN B 1 20 ? 16.218 36.878 23.354 1 95.936 21 GLN B N 1
ATOM 6086 C CA . GLN B 1 20 ? 16.312 38.186 22.646 1 109.842 21 GLN B CA 1
ATOM 6087 C C . GLN B 1 20 ? 17.78 38.572 22.364 1 115.79 21 GLN B C 1
ATOM 6088 O O . GLN B 1 20 ? 18.56 38.801 23.287 1 92.987 21 GLN B O 1
ATOM 6094 N N . HIS B 1 21 ? 18.153 38.681 21.072 1 125.717 22 HIS B N 1
ATOM 6095 C CA . HIS B 1 21 ? 19.543 38.862 20.658 1 119.687 22 HIS B CA 1
ATOM 6096 C C . HIS B 1 21 ? 19.614 39.828 19.467 1 108.017 22 HIS B C 1
ATOM 6097 O O . HIS B 1 21 ? 18.878 40.812 19.431 1 103.725 22 HIS B O 1
ATOM 6104 N N . ALA B 1 22 ? 20.523 39.577 18.512 1 101.881 23 ALA B N 1
ATOM 6105 C CA . ALA B 1 22 ? 20.726 40.471 17.381 1 99.314 23 ALA B CA 1
ATOM 6106 C C . ALA B 1 22 ? 21.291 39.723 16.167 1 99.346 23 ALA B C 1
ATOM 6107 O O . ALA B 1 22 ? 22.243 38.944 16.28 1 76.811 23 ALA B O 1
ATOM 6109 N N . ASN B 1 23 ? 20.705 40.019 14.995 1 101.343 24 ASN B N 1
ATOM 6110 C CA . ASN B 1 23 ? 21.092 39.44 13.715 1 95.703 24 ASN B CA 1
ATOM 6111 C C . ASN B 1 23 ? 22.22 40.268 13.108 1 94.337 24 ASN B C 1
ATOM 6112 O O . ASN B 1 23 ? 22.917 40.977 13.827 1 99.827 24 ASN B O 1
ATOM 6117 N N . VAL B 1 24 ? 22.407 40.15 11.782 1 93.588 25 VAL B N 1
ATOM 6118 C CA . VAL B 1 24 ? 23.317 41.012 11.039 1 90.567 25 VAL B CA 1
ATOM 6119 C C . VAL B 1 24 ? 22.542 41.674 9.904 1 86.622 25 VAL B C 1
ATOM 6120 O O . VAL B 1 24 ? 21.98 40.991 9.045 1 82.82 25 VAL B O 1
ATOM 6124 N N . VAL B 1 25 ? 22.566 43.014 9.907 1 84.726 26 VAL B N 1
ATOM 6125 C CA . VAL B 1 25 ? 21.87 43.826 8.925 1 80.892 26 VAL B CA 1
ATOM 6126 C C . VAL B 1 25 ? 22.874 44.77 8.281 1 76.047 26 VAL B C 1
ATOM 6127 O O . VAL B 1 25 ? 23.362 45.695 8.93 1 72.141 26 VAL B O 1
ATOM 6131 N N . TRP B 1 26 ? 23.151 44.522 6.998 1 74.897 27 TRP B N 1
ATOM 6132 C CA . TRP B 1 26 ? 23.906 45.449 6.179 1 77.294 27 TRP B CA 1
ATOM 6133 C C . TRP B 1 26 ? 22.931 46.271 5.361 1 91.656 27 TRP B C 1
ATOM 6134 O O . TRP B 1 26 ? 22.072 45.701 4.695 1 89.566 27 TRP B O 1
ATOM 6145 N N . ASP B 1 27 ? 23.125 47.593 5.386 1 107.512 28 ASP B N 1
ATOM 6146 C CA . ASP B 1 27 ? 22.208 48.523 4.748 1 100.9 28 ASP B CA 1
ATOM 6147 C C . ASP B 1 27 ? 22.867 49.187 3.539 1 86.523 28 ASP B C 1
ATOM 6148 O O . ASP B 1 27 ? 22.339 50.162 3.03 1 85.745 28 ASP B O 1
ATOM 6153 N N . THR B 1 28 ? 24.008 48.657 3.071 1 79.651 29 THR B N 1
ATOM 6154 C CA . THR B 1 28 ? 24.671 49.142 1.866 1 74.566 29 THR B CA 1
ATOM 6155 C C . THR B 1 28 ? 25.356 47.954 1.202 1 68.764 29 THR B C 1
ATOM 6156 O O . THR B 1 28 ? 25.893 47.104 1.901 1 79.998 29 THR B O 1
ATOM 6160 N N . PRO B 1 29 ? 25.422 47.846 -0.143 1 63.986 30 PRO B N 1
ATOM 6161 C CA . PRO B 1 29 ? 25.918 46.622 -0.767 1 66.973 30 PRO B CA 1
ATOM 6162 C C . PRO B 1 29 ? 27.396 46.378 -0.5 1 72.06 30 PRO B C 1
ATOM 6163 O O . PRO B 1 29 ? 28.097 47.265 -0.029 1 74.2 30 PRO B O 1
ATOM 6167 N N . SER B 1 30 ? 27.85 45.16 -0.796 1 77.862 31 SER B N 1
ATOM 6168 C CA . SER B 1 30 ? 29.209 44.751 -0.49 1 80.381 31 SER B CA 1
ATOM 6169 C C . SER B 1 30 ? 30.122 45.046 -1.684 1 84.38 31 SER B C 1
ATOM 6170 O O . SER B 1 30 ? 29.643 45.117 -2.818 1 76.652 31 SER B O 1
ATOM 6173 N N . ARG B 1 31 ? 31.434 45.221 -1.414 1 88.437 32 ARG B N 1
ATOM 6174 C CA . ARG B 1 31 ? 32.411 45.698 -2.388 1 78.073 32 ARG B CA 1
ATOM 6175 C C . ARG B 1 31 ? 33.07 44.536 -3.139 1 77.607 32 ARG B C 1
ATOM 6176 O O . ARG B 1 31 ? 33.317 44.639 -4.339 1 64.614 32 ARG B O 1
ATOM 6184 N N . ASN B 1 32 ? 33.356 43.436 -2.424 1 87.372 33 ASN B N 1
ATOM 6185 C CA . ASN B 1 32 ? 34.038 42.268 -2.97 1 88.048 33 ASN B CA 1
ATOM 6186 C C . ASN B 1 32 ? 33.67 41.029 -2.146 1 86.35 33 ASN B C 1
ATOM 6187 O O . ASN B 1 32 ? 32.992 41.144 -1.123 1 71.822 33 ASN B O 1
ATOM 6192 N N . SER B 1 33 ? 34.199 39.859 -2.545 1 79.11 34 SER B N 1
ATOM 6193 C CA . SER B 1 33 ? 33.809 38.586 -1.949 1 74.26 34 SER B CA 1
ATOM 6194 C C . SER B 1 33 ? 34.231 38.434 -0.479 1 67.613 34 SER B C 1
ATOM 6195 O O . SER B 1 33 ? 33.677 37.591 0.211 1 69.604 34 SER B O 1
ATOM 6198 N N . SER B 1 34 ? 35.19 39.221 0.023 1 64.798 35 SER B N 1
ATOM 6199 C CA . SER B 1 34 ? 35.543 39.177 1.44 1 74.073 35 SER B CA 1
ATOM 6200 C C . SER B 1 34 ? 34.454 39.815 2.305 1 84.997 35 SER B C 1
ATOM 6201 O O . SER B 1 34 ? 34.399 39.589 3.52 1 83.009 35 SER B O 1
ATOM 6204 N N . GLU B 1 35 ? 33.638 40.675 1.683 1 88.712 36 GLU B N 1
ATOM 6205 C CA . GLU B 1 35 ? 32.549 41.33 2.383 1 95.209 36 GLU B CA 1
ATOM 6206 C C . GLU B 1 35 ? 31.28 40.488 2.257 1 89.068 36 GLU B C 1
ATOM 6207 O O . GLU B 1 35 ? 30.193 41.027 2.058 1 85.148 36 GLU B O 1
ATOM 6213 N N . SER B 1 36 ? 31.424 39.165 2.406 1 82.433 37 SER B N 1
ATOM 6214 C CA . SER B 1 36 ? 30.32 38.245 2.191 1 79.866 37 SER B CA 1
ATOM 6215 C C . SER B 1 36 ? 29.781 37.733 3.53 1 82.91 37 SER B C 1
ATOM 6216 O O . SER B 1 36 ? 30.392 37.943 4.591 1 70.224 37 SER B O 1
ATOM 6219 N N . MET B 1 37 ? 28.625 37.051 3.416 1 78.304 38 MET B N 1
ATOM 6220 C CA . MET B 1 37 ? 27.794 36.6 4.52 1 72.317 38 MET B CA 1
ATOM 6221 C C . MET B 1 37 ? 27.621 35.081 4.436 1 69.501 38 MET B C 1
ATOM 6222 O O . MET B 1 37 ? 27.375 34.528 3.361 1 62.528 38 MET B O 1
ATOM 6227 N N . PRO B 1 38 ? 27.747 34.343 5.565 1 59.131 39 PRO B N 1
ATOM 6228 C CA . PRO B 1 38 ? 27.559 32.903 5.528 1 51.745 39 PRO B CA 1
ATOM 6229 C C . PRO B 1 38 ? 26.079 32.56 5.521 1 55.874 39 PRO B C 1
ATOM 6230 O O . PRO B 1 38 ? 25.272 33.301 6.078 1 57.089 39 PRO B O 1
ATOM 6234 N N . CYS B 1 39 ? 25.73 31.457 4.867 1 62.042 40 CYS B N 1
ATOM 6235 C CA . CYS B 1 39 ? 24.359 30.981 4.834 1 68.227 40 CYS B CA 1
ATOM 6236 C C . CYS B 1 39 ? 24.391 29.533 4.391 1 70.664 40 CYS B C 1
ATOM 6237 O O . CYS B 1 39 ? 25.024 29.222 3.384 1 66.163 40 CYS B O 1
ATOM 6240 N N . GLY B 1 40 ? 23.728 28.662 5.147 1 75.623 41 GLY B N 1
ATOM 6241 C CA . GLY B 1 40 ? 23.82 27.26 4.811 1 82.556 41 GLY B CA 1
ATOM 6242 C C . GLY B 1 40 ? 22.749 26.44 5.503 1 86.712 41 GLY B C 1
ATOM 6243 O O . GLY B 1 40 ? 21.604 26.884 5.646 1 101.438 41 GLY B O 1
ATOM 6244 N N . GLY B 1 41 ? 23.189 25.242 5.9 1 85.419 42 GLY B N 1
ATOM 6245 C CA . GLY B 1 41 ? 22.34 24.205 6.446 1 87.514 42 GLY B CA 1
ATOM 6246 C C . GLY B 1 41 ? 22.71 22.86 5.832 1 82.568 42 GLY B C 1
ATOM 6247 O O . GLY B 1 41 ? 23.118 22.803 4.659 1 68.132 42 GLY B O 1
ATOM 6248 N N . GLY B 1 42 ? 22.552 21.806 6.646 1 78.217 43 GLY B N 1
ATOM 6249 C CA . GLY B 1 42 ? 22.748 20.45 6.167 1 83.203 43 GLY B CA 1
ATOM 6250 C C . GLY B 1 42 ? 24.235 20.151 6.056 1 87.34 43 GLY B C 1
ATOM 6251 O O . GLY B 1 42 ? 24.935 20.202 7.06 1 99.074 43 GLY B O 1
ATOM 6252 N N . ASP B 1 43 ? 24.713 19.894 4.836 1 83.148 44 ASP B N 1
ATOM 6253 C CA . ASP B 1 43 ? 26.144 19.828 4.603 1 82.293 44 ASP B CA 1
ATOM 6254 C C . ASP B 1 43 ? 26.557 20.869 3.562 1 85.189 44 ASP B C 1
ATOM 6255 O O . ASP B 1 43 ? 27.424 20.583 2.741 1 83.906 44 ASP B O 1
ATOM 6260 N N . ILE B 1 44 ? 25.958 22.076 3.615 1 76.869 45 ILE B N 1
ATOM 6261 C CA . ILE B 1 44 ? 26.177 23.077 2.581 1 69.381 45 ILE B CA 1
ATOM 6262 C C . ILE B 1 44 ? 26.411 24.453 3.193 1 72.328 45 ILE B C 1
ATOM 6263 O O . ILE B 1 44 ? 25.705 24.852 4.115 1 68.586 45 ILE B O 1
AT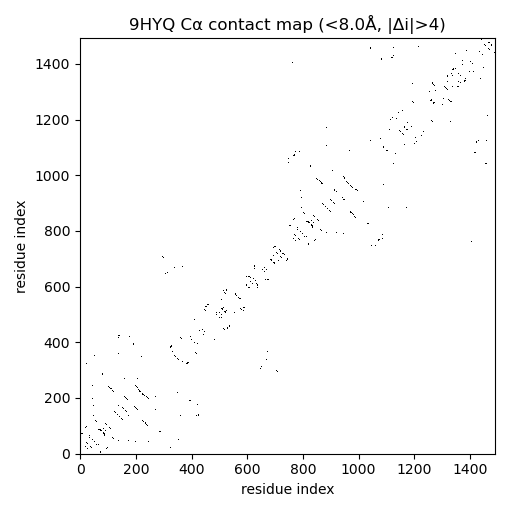OM 6268 N N . GLY B 1 45 ? 27.367 25.182 2.596 1 79.668 46 GLY B N 1
ATOM 6269 C CA . GLY B 1 45 ? 27.687 26.55 2.973 1 82.015 46 GLY B CA 1
ATOM 6270 C C . GLY B 1 45 ? 27.82 27.471 1.754 1 83.417 46 GLY B C 1
ATOM 6271 O O . GLY B 1 45 ? 28.506 27.162 0.768 1 88.969 46 GLY B O 1
ATOM 6272 N N . MET B 1 46 ? 27.173 28.634 1.854 1 72.126 47 MET B N 1
ATOM 6273 C CA . MET B 1 46 ? 27.279 29.648 0.831 1 70.076 47 MET B CA 1
ATOM 6274 C C . MET B 1 46 ? 27.815 30.938 1.441 1 76.581 47 MET B C 1
ATOM 6275 O O . MET B 1 46 ? 27.438 31.319 2.553 1 68.965 47 MET B O 1
ATOM 6280 N N . ASN B 1 47 ? 28.69 31.601 0.677 1 84.363 48 ASN B N 1
ATOM 6281 C CA . ASN B 1 47 ? 29.036 32.991 0.91 1 87.929 48 ASN B CA 1
ATOM 6282 C C . ASN B 1 47 ? 28.208 33.843 -0.047 1 90.787 48 ASN B C 1
ATOM 6283 O O . ASN B 1 47 ? 28.216 33.583 -1.248 1 84.041 48 ASN B O 1
ATOM 6288 N N . ILE B 1 48 ? 27.497 34.845 0.491 1 88.758 49 ILE B N 1
ATOM 6289 C CA . ILE B 1 48 ? 26.5 35.586 -0.266 1 80.255 49 ILE B CA 1
ATOM 6290 C C . ILE B 1 48 ? 26.82 37.062 -0.15 1 72.953 49 ILE B C 1
ATOM 6291 O O . ILE B 1 48 ? 26.996 37.545 0.967 1 68.882 49 ILE B O 1
ATOM 6296 N N . TRP B 1 49 ? 26.837 37.768 -1.289 1 76.505 50 TRP B N 1
ATOM 6297 C CA . TRP B 1 49 ? 27.025 39.212 -1.251 1 88.072 50 TRP B CA 1
ATOM 6298 C C . TRP B 1 49 ? 26.461 39.888 -2.502 1 86.686 50 TRP B C 1
ATOM 6299 O O . TRP B 1 49 ? 26.154 39.229 -3.505 1 69.074 50 TRP B O 1
ATOM 6310 N N . VAL B 1 50 ? 26.335 41.222 -2.411 1 84.983 51 VAL B N 1
ATOM 6311 C CA . VAL B 1 50 ? 25.84 42.02 -3.518 1 89.855 51 VAL B CA 1
ATOM 6312 C C . VAL B 1 50 ? 26.904 43.028 -3.943 1 87.867 51 VAL B C 1
ATOM 6313 O O . VAL B 1 50 ? 27.317 43.861 -3.137 1 80.499 51 VAL B O 1
ATOM 6317 N N . GLU B 1 51 ? 27.292 42.963 -5.226 1 81.225 52 GLU B N 1
ATOM 6318 C CA . GLU B 1 51 ? 28.396 43.737 -5.773 1 84.513 52 GLU B CA 1
ATOM 6319 C C . GLU B 1 51 ? 27.978 44.382 -7.096 1 87.941 52 GLU B C 1
ATOM 6320 O O . GLU B 1 51 ? 27.786 43.675 -8.088 1 84.389 52 GLU B O 1
ATOM 6326 N N . GLU B 1 52 ? 27.878 45.725 -7.102 1 86.172 53 GLU B N 1
ATOM 6327 C CA . GLU B 1 52 ? 27.497 46.501 -8.277 1 81.724 53 GLU B CA 1
ATOM 6328 C C . GLU B 1 52 ? 26.249 45.879 -8.895 1 73.807 53 GLU B C 1
ATOM 6329 O O . GLU B 1 52 ? 26.243 45.486 -10.061 1 66.789 53 GLU B O 1
ATOM 6335 N N . GLY B 1 53 ? 25.213 45.739 -8.063 1 74.75 54 GLY B N 1
ATOM 6336 C CA . GLY B 1 53 ? 23.892 45.359 -8.532 1 78.758 54 GLY B CA 1
ATOM 6337 C C . GLY B 1 53 ? 23.716 43.861 -8.787 1 81.038 54 GLY B C 1
ATOM 6338 O O . GLY B 1 53 ? 22.634 43.433 -9.186 1 93.077 54 GLY B O 1
ATOM 6339 N N . ASP B 1 54 ? 24.753 43.051 -8.572 1 89.391 55 ASP B N 1
ATOM 6340 C CA . ASP B 1 54 ? 24.618 41.623 -8.806 1 90.851 55 ASP B CA 1
ATOM 6341 C C . ASP B 1 54 ? 24.571 40.892 -7.47 1 88.991 55 ASP B C 1
ATOM 6342 O O . ASP B 1 54 ? 25.238 41.281 -6.512 1 79.565 55 ASP B O 1
ATOM 6347 N N . ILE B 1 55 ? 23.721 39.863 -7.419 1 89.304 56 ILE B N 1
ATOM 6348 C CA . ILE B 1 55 ? 23.652 38.978 -6.275 1 87.729 56 ILE B CA 1
ATOM 6349 C C . ILE B 1 55 ? 24.569 37.802 -6.582 1 84.452 56 ILE B C 1
ATOM 6350 O O . ILE B 1 55 ? 24.361 37.082 -7.561 1 71.469 56 ILE B O 1
ATOM 6355 N N . LEU B 1 56 ? 25.603 37.664 -5.748 1 86.284 57 LEU B N 1
ATOM 6356 C CA . LEU B 1 56 ? 26.633 36.662 -5.944 1 82.949 57 LEU B CA 1
ATOM 6357 C C . LEU B 1 56 ? 26.701 35.753 -4.722 1 78.066 57 LEU B C 1
ATOM 6358 O O . LEU B 1 56 ? 26.621 36.216 -3.575 1 62.215 57 LEU B O 1
ATOM 6363 N N . PHE B 1 57 ? 26.871 34.453 -4.99 1 69.825 58 PHE B N 1
ATOM 6364 C CA . PHE B 1 57 ? 27.117 33.518 -3.911 1 69.697 58 PHE B CA 1
ATOM 6365 C C . PHE B 1 57 ? 28.081 32.431 -4.38 1 70.931 58 PHE B C 1
ATOM 6366 O O . PHE B 1 57 ? 27.971 31.935 -5.501 1 68.66 58 PHE B O 1
ATOM 6374 N N . TYR B 1 58 ? 29.047 32.116 -3.503 1 72.149 59 TYR B N 1
ATOM 6375 C CA . TYR B 1 58 ? 29.873 30.922 -3.62 1 78.109 59 TYR B CA 1
ATOM 6376 C C . TYR B 1 58 ? 29.118 29.744 -3.002 1 72.821 59 TYR B C 1
ATOM 6377 O O . TYR B 1 58 ? 28.355 29.929 -2.06 1 69.738 59 TYR B O 1
ATOM 6386 N N . LEU B 1 59 ? 29.354 28.532 -3.514 1 65.447 60 LEU B N 1
ATOM 6387 C CA . LEU B 1 59 ? 28.663 27.356 -3.019 1 70.075 60 LEU B CA 1
ATOM 6388 C C . LEU B 1 59 ? 29.652 26.227 -2.747 1 77.881 60 LEU B C 1
ATOM 6389 O O . LEU B 1 59 ? 30.16 25.616 -3.69 1 76.953 60 LEU B O 1
ATOM 6394 N N . SER B 1 60 ? 29.882 25.933 -1.46 1 75.202 61 SER B N 1
ATOM 6395 C CA . SER B 1 60 ? 30.724 24.809 -1.09 1 77.217 61 SER B CA 1
ATOM 6396 C C . SER B 1 60 ? 29.884 23.768 -0.352 1 76.015 61 SER B C 1
ATOM 6397 O O . SER B 1 60 ? 28.99 24.114 0.407 1 69.046 61 SER B O 1
ATOM 6400 N N . ARG B 1 61 ? 30.188 22.489 -0.587 1 82.294 62 ARG B N 1
ATOM 6401 C CA . ARG B 1 61 ? 29.638 21.381 0.182 1 82.149 62 ARG B CA 1
ATOM 6402 C C . ARG B 1 61 ? 30.772 20.574 0.824 1 79.012 62 ARG B C 1
ATOM 6403 O O . ARG B 1 61 ? 31.866 20.474 0.272 1 79.933 62 ARG B O 1
ATOM 6411 N N . SER B 1 62 ? 30.502 20.001 2.004 1 76.034 63 SER B N 1
ATOM 6412 C CA . SER B 1 62 ? 31.479 19.18 2.707 1 73.714 63 SER B CA 1
ATOM 6413 C C . SER B 1 62 ? 31.829 17.946 1.882 1 68.506 63 SER B C 1
ATOM 6414 O O . SER B 1 62 ? 30.95 17.379 1.24 1 73.89 63 SER B O 1
ATOM 6417 N N . GLY B 1 63 ? 33.117 17.568 1.874 1 64.596 64 GLY B N 1
ATOM 6418 C CA . GLY B 1 63 ? 33.534 16.257 1.396 1 65.413 64 GLY B CA 1
ATOM 6419 C C . GLY B 1 63 ? 33.872 16.208 -0.099 1 70.205 64 GLY B C 1
ATOM 6420 O O . GLY B 1 63 ? 34.158 15.134 -0.636 1 64.413 64 GLY B O 1
ATOM 6421 N N . THR B 1 64 ? 33.884 17.365 -0.771 1 73.249 65 THR B N 1
ATOM 6422 C CA . THR B 1 64 ? 34.14 17.411 -2.204 1 74.87 65 THR B CA 1
ATOM 6423 C C . THR B 1 64 ? 35.643 17.522 -2.451 1 75.453 65 THR B C 1
ATOM 6424 O O . THR B 1 64 ? 36.162 18.61 -2.708 1 84.413 65 THR B O 1
ATOM 6428 N N . PHE B 1 65 ? 36.33 16.377 -2.365 1 64.616 66 PHE B N 1
ATOM 6429 C CA . PHE B 1 65 ? 37.78 16.349 -2.406 1 59.966 66 PHE B CA 1
ATOM 6430 C C . PHE B 1 65 ? 38.222 15.843 -3.779 1 63.735 66 PHE B C 1
ATOM 6431 O O . PHE B 1 65 ? 37.735 14.821 -4.253 1 59.932 66 PHE B O 1
ATOM 6439 N N . ASP B 1 66 ? 39.144 16.575 -4.421 1 72.099 67 ASP B N 1
ATOM 6440 C CA . ASP B 1 66 ? 39.584 16.253 -5.771 1 74.777 67 ASP B CA 1
ATOM 6441 C C . ASP B 1 66 ? 40.625 15.143 -5.68 1 75.903 67 ASP B C 1
ATOM 6442 O O . ASP B 1 66 ? 40.82 14.56 -4.618 1 84.037 67 ASP B O 1
ATOM 6447 N N . GLU B 1 67 ? 41.289 14.861 -6.802 1 74.214 68 GLU B N 1
ATOM 6448 C CA . GLU B 1 67 ? 42.265 13.785 -6.887 1 77.001 68 GLU B CA 1
ATOM 6449 C C . GLU B 1 67 ? 43.527 14.131 -6.098 1 71.631 68 GLU B C 1
ATOM 6450 O O . GLU B 1 67 ? 44.29 13.234 -5.746 1 78.36 68 GLU B O 1
ATOM 6456 N N . ASN B 1 68 ? 43.736 15.425 -5.83 1 67.991 69 ASN B N 1
ATOM 6457 C CA . ASN B 1 68 ? 44.86 15.879 -5.03 1 73.385 69 ASN B CA 1
ATOM 6458 C C . ASN B 1 68 ? 44.394 16.209 -3.617 1 73.814 69 ASN B C 1
ATOM 6459 O O . ASN B 1 68 ? 45.151 16.812 -2.866 1 87.555 69 ASN B O 1
ATOM 6464 N N . ASN B 1 69 ? 43.152 15.827 -3.283 1 68.077 70 ASN B N 1
ATOM 6465 C CA . ASN B 1 69 ? 42.586 15.964 -1.948 1 71.09 70 ASN B CA 1
ATOM 6466 C C . ASN B 1 69 ? 42.426 17.435 -1.561 1 69.188 70 ASN B C 1
ATOM 6467 O O . ASN B 1 69 ? 42.621 17.794 -0.394 1 60.845 70 ASN B O 1
ATOM 6472 N N . CYS B 1 70 ? 42.053 18.254 -2.559 1 71.756 71 CYS B N 1
ATOM 6473 C CA . CYS B 1 70 ? 41.754 19.669 -2.388 1 76.199 71 CYS B CA 1
ATOM 6474 C C . CYS B 1 70 ? 40.247 19.833 -2.272 1 75.632 71 CYS B C 1
ATOM 6475 O O . CYS B 1 70 ? 39.515 19.18 -3.011 1 70.098 71 CYS B O 1
ATOM 6478 N N . GLN B 1 71 ? 39.79 20.71 -1.367 1 77.76 72 GLN B N 1
ATOM 6479 C CA . GLN B 1 71 ? 38.357 20.896 -1.197 1 76.912 72 GLN B CA 1
ATOM 6480 C C . GLN B 1 71 ? 37.849 21.938 -2.19 1 72.428 72 GLN B C 1
ATOM 6481 O O . GLN B 1 71 ? 38.011 23.145 -1.971 1 68.576 72 GLN B O 1
ATOM 6487 N N . LEU B 1 72 ? 37.189 21.436 -3.245 1 63.94 73 LEU B N 1
ATOM 6488 C CA . LEU B 1 72 ? 36.682 22.26 -4.33 1 70.51 73 LEU B CA 1
ATOM 6489 C C . LEU B 1 72 ? 35.336 22.872 -3.941 1 71.335 73 LEU B C 1
ATOM 6490 O O . LEU B 1 72 ? 34.489 22.208 -3.34 1 70.743 73 LEU B O 1
ATOM 6495 N N . LYS B 1 73 ? 35.157 24.157 -4.278 1 68.854 74 LYS B N 1
ATOM 6496 C CA . LYS B 1 73 ? 33.842 24.778 -4.289 1 69.263 74 LYS B CA 1
ATOM 6497 C C . LYS B 1 73 ? 33.131 24.313 -5.553 1 77.579 74 LYS B C 1
ATOM 6498 O O . LYS B 1 73 ? 33.78 23.982 -6.545 1 77.997 74 LYS B O 1
ATOM 6504 N N . GLN B 1 74 ? 31.797 24.27 -5.49 1 79.723 75 GLN B N 1
ATOM 6505 C CA . GLN B 1 74 ? 31.001 23.726 -6.576 1 84.681 75 GLN B CA 1
ATOM 6506 C C . GLN B 1 74 ? 30.955 24.722 -7.726 1 83.395 75 GLN B C 1
ATOM 6507 O O . GLN B 1 74 ? 30.945 24.309 -8.885 1 87.302 75 GLN B O 1
ATOM 6513 N N . GLY B 1 75 ? 30.893 26.014 -7.366 1 75.416 76 GLY B N 1
ATOM 6514 C CA . GLY B 1 75 ? 30.998 27.113 -8.309 1 72.509 76 GLY B CA 1
ATOM 6515 C C . GLY B 1 75 ? 30.569 28.431 -7.665 1 77.373 76 GLY B C 1
ATOM 6516 O O . GLY B 1 75 ? 30.389 28.509 -6.449 1 79.492 76 GLY B O 1
ATOM 6517 N N . ARG B 1 76 ? 30.422 29.465 -8.506 1 79.265 77 ARG B N 1
ATOM 6518 C CA . ARG B 1 76 ? 29.887 30.76 -8.108 1 76.881 77 ARG B CA 1
ATOM 6519 C C . ARG B 1 76 ? 28.616 31.031 -8.909 1 74.746 77 ARG B C 1
ATOM 6520 O O . ARG B 1 76 ? 28.532 30.66 -10.081 1 69.066 77 ARG B O 1
ATOM 6528 N N . PHE B 1 77 ? 27.637 31.672 -8.255 1 75.451 78 PHE B N 1
ATOM 6529 C CA . PHE B 1 77 ? 26.342 31.938 -8.859 1 73.025 78 PHE B CA 1
ATOM 6530 C C . PHE B 1 77 ? 26.087 33.437 -8.89 1 72.196 78 PHE B C 1
ATOM 6531 O O . PHE B 1 77 ? 26.402 34.145 -7.931 1 60.692 78 PHE B O 1
ATOM 6539 N N . ARG B 1 78 ? 25.507 33.882 -10.014 1 78.746 79 ARG B N 1
ATOM 6540 C CA . ARG B 1 78 ? 25.258 35.291 -10.265 1 80.978 79 ARG B CA 1
ATOM 6541 C C . ARG B 1 78 ? 23.807 35.473 -10.697 1 85.335 79 ARG B C 1
ATOM 6542 O O . ARG B 1 78 ? 23.333 34.768 -11.589 1 73.468 79 ARG B O 1
ATOM 6550 N N . LEU B 1 79 ? 23.126 36.429 -10.048 1 89.601 80 LEU B N 1
ATOM 6551 C CA . LEU B 1 79 ? 21.753 36.769 -10.373 1 82.172 80 LEU B CA 1
ATOM 6552 C C . LEU B 1 79 ? 21.65 38.27 -10.623 1 79.534 80 LEU B C 1
ATOM 6553 O O . LEU B 1 79 ? 21.938 39.072 -9.733 1 74.948 80 LEU B O 1
ATOM 6558 N N . ARG B 1 80 ? 21.207 38.633 -11.831 1 80.877 81 ARG B N 1
ATOM 6559 C CA . ARG B 1 80 ? 20.926 40.023 -12.147 1 88.73 81 ARG B CA 1
ATOM 6560 C C . ARG B 1 80 ? 19.459 40.195 -12.536 1 80.045 81 ARG B C 1
ATOM 6561 O O . ARG B 1 80 ? 18.955 39.53 -13.447 1 69.356 81 ARG B O 1
ATOM 6569 N N . LEU B 1 81 ? 18.816 41.128 -11.825 1 73.859 82 LEU B N 1
ATOM 6570 C CA . LEU B 1 81 ? 17.444 41.527 -12.081 1 80.591 82 LEU B CA 1
ATOM 6571 C C . LEU B 1 81 ? 17.395 42.788 -12.95 1 84.609 82 LEU B C 1
ATOM 6572 O O . LEU B 1 81 ? 18.299 43.62 -12.898 1 90.946 82 LEU B O 1
ATOM 6577 N N . SER B 1 82 ? 16.32 42.92 -13.742 1 86.764 83 SER B N 1
ATOM 6578 C CA . SER B 1 82 ? 16.061 44.106 -14.549 1 89.092 83 SER B CA 1
ATOM 6579 C C . SER B 1 82 ? 14.564 44.418 -14.534 1 86.943 83 SER B C 1
ATOM 6580 O O . SER B 1 82 ? 13.766 43.539 -14.858 1 81.186 83 SER B O 1
ATOM 6583 N N . PRO B 1 83 ? 14.118 45.641 -14.145 1 85.532 84 PRO B N 1
ATOM 6584 C CA . PRO B 1 83 ? 14.992 46.686 -13.625 1 96.504 84 PRO B CA 1
ATOM 6585 C C . PRO B 1 83 ? 15.627 46.325 -12.288 1 94.326 84 PRO B C 1
ATOM 6586 O O . PRO B 1 83 ? 14.956 45.837 -11.386 1 85.416 84 PRO B O 1
ATOM 6590 N N . ASN B 1 84 ? 16.927 46.592 -12.175 1 91.165 85 ASN B N 1
ATOM 6591 C CA . ASN B 1 84 ? 17.702 46.14 -11.04 1 89.861 85 ASN B CA 1
ATOM 6592 C C . ASN B 1 84 ? 17.465 47.104 -9.882 1 83.627 85 ASN B C 1
ATOM 6593 O O . ASN B 1 84 ? 17.923 48.237 -9.928 1 91.841 85 ASN B O 1
ATOM 6598 N N . PRO B 1 85 ? 16.783 46.699 -8.79 1 80.92 86 PRO B N 1
ATOM 6599 C CA . PRO B 1 85 ? 16.573 47.591 -7.659 1 77.72 86 PRO B CA 1
ATOM 6600 C C . PRO B 1 85 ? 17.801 47.751 -6.772 1 75.678 86 PRO B C 1
ATOM 6601 O O . PRO B 1 85 ? 17.721 48.451 -5.766 1 78.625 86 PRO B O 1
ATOM 6605 N N . PHE B 1 86 ? 18.909 47.087 -7.148 1 80.356 87 PHE B N 1
ATOM 6606 C CA . PHE B 1 86 ? 20.075 46.939 -6.283 1 89.78 87 PHE B CA 1
ATOM 6607 C C . PHE B 1 86 ? 21.238 47.84 -6.716 1 97.687 87 PHE B C 1
ATOM 6608 O O . PHE B 1 86 ? 22.25 47.88 -6.011 1 86.63 87 PHE B O 1
ATOM 6616 N N . GLU B 1 87 ? 21.083 48.569 -7.84 1 100.774 88 GLU B N 1
ATOM 6617 C CA . GLU B 1 87 ? 21.976 49.67 -8.188 1 88.929 88 GLU B CA 1
ATOM 6618 C C . GLU B 1 87 ? 21.46 50.959 -7.554 1 96.645 88 GLU B C 1
ATOM 6619 O O . GLU B 1 87 ? 20.433 51.502 -7.97 1 76.882 88 GLU B O 1
ATOM 6625 N N . ASP B 1 88 ? 22.207 51.42 -6.542 1 114.377 89 ASP B N 1
ATOM 6626 C CA . ASP B 1 88 ? 21.956 52.675 -5.858 1 120.878 89 ASP B CA 1
ATOM 6627 C C . ASP B 1 88 ? 20.492 52.751 -5.44 1 106.914 89 ASP B C 1
ATOM 6628 O O . ASP B 1 88 ? 19.824 53.75 -5.679 1 111.496 89 ASP B O 1
ATOM 6633 N N . ALA B 1 89 ? 20.014 51.704 -4.761 1 96.11 90 ALA B N 1
ATOM 6634 C CA . ALA B 1 89 ? 18.8 51.83 -3.964 1 100.934 90 ALA B CA 1
ATOM 6635 C C . ALA B 1 89 ? 19.167 52.343 -2.574 1 88.444 90 ALA B C 1
ATOM 6636 O O . ALA B 1 89 ? 20.16 51.925 -1.991 1 88.763 90 ALA B O 1
ATOM 6638 N N . LYS B 1 90 ? 18.35 53.253 -2.054 1 83.866 91 LYS B N 1
ATOM 6639 C CA . LYS B 1 90 ? 18.614 53.875 -0.771 1 98.195 91 LYS B CA 1
ATOM 6640 C C . LYS B 1 90 ? 18.192 52.947 0.367 1 96.139 91 LYS B C 1
ATOM 6641 O O . LYS B 1 90 ? 18.724 53.042 1.472 1 93.362 91 LYS B O 1
ATOM 6647 N N . ASP B 1 91 ? 17.214 52.075 0.086 1 95.274 92 ASP B N 1
ATOM 6648 C CA . ASP B 1 91 ? 16.673 51.154 1.075 1 94.767 92 ASP B CA 1
ATOM 6649 C C . ASP B 1 91 ? 17.139 49.739 0.743 1 103.306 92 ASP B C 1
ATOM 6650 O O . ASP B 1 91 ? 16.33 48.826 0.532 1 111.848 92 ASP B O 1
ATOM 6655 N N . PHE B 1 92 ? 18.465 49.587 0.682 1 93.314 93 PHE B N 1
ATOM 6656 C CA . PHE B 1 92 ? 19.077 48.282 0.548 1 85.308 93 PHE B CA 1
ATOM 6657 C C . PHE B 1 92 ? 19.11 47.599 1.912 1 88.725 93 PHE B C 1
ATOM 6658 O O . PHE B 1 92 ? 19.232 48.265 2.94 1 82.032 93 PHE B O 1
ATOM 6666 N N . ARG B 1 93 ? 19.001 46.263 1.909 1 88.631 94 ARG B N 1
ATOM 6667 C CA . ARG B 1 93 ? 19.041 45.485 3.14 1 85.695 94 ARG B CA 1
ATOM 6668 C C . ARG B 1 93 ? 19.373 44.022 2.822 1 89.663 94 ARG B C 1
ATOM 6669 O O . ARG B 1 93 ? 18.573 43.31 2.216 1 90.215 94 ARG B O 1
ATOM 6677 N N . GLN B 1 94 ? 20.59 43.599 3.205 1 90.447 95 GLN B N 1
ATOM 6678 C CA . GLN B 1 94 ? 20.96 42.194 3.317 1 77.92 95 GLN B CA 1
ATOM 6679 C C . GLN B 1 94 ? 20.938 41.845 4.805 1 74.897 95 GLN B C 1
ATOM 6680 O O . GLN B 1 94 ? 21.591 42.511 5.614 1 60.689 95 GLN B O 1
ATOM 6686 N N . GLU B 1 95 ? 20.136 40.83 5.15 1 76.321 96 GLU B N 1
ATOM 6687 C CA . GLU B 1 95 ? 19.965 40.413 6.532 1 80.531 96 GLU B CA 1
ATOM 6688 C C . GLU B 1 95 ? 20.194 38.906 6.639 1 83.036 96 GLU B C 1
ATOM 6689 O O . GLU B 1 95 ? 19.664 38.122 5.846 1 71.2 96 GLU B O 1
ATOM 6695 N N . LEU B 1 96 ? 21.015 38.531 7.625 1 87.414 97 LEU B N 1
ATOM 6696 C CA . LEU B 1 96 ? 21.096 37.159 8.087 1 90.921 97 LEU B CA 1
ATOM 6697 C C . LEU B 1 96 ? 19.996 36.956 9.124 1 90.205 97 LEU B C 1
ATOM 6698 O O . LEU B 1 96 ? 20.077 37.473 10.246 1 77.231 97 LEU B O 1
ATOM 6703 N N . LYS B 1 97 ? 18.95 36.233 8.711 1 88.854 98 LYS B N 1
ATOM 6704 C CA . LYS B 1 97 ? 17.81 35.97 9.569 1 87.655 98 LYS B CA 1
ATOM 6705 C C . LYS B 1 97 ? 18.123 34.711 10.37 1 84.566 98 LYS B C 1
ATOM 6706 O O . LYS B 1 97 ? 17.775 33.605 9.958 1 74.32 98 LYS B O 1
ATOM 6712 N N . LEU B 1 98 ? 18.788 34.896 11.518 1 88.623 99 LEU B N 1
ATOM 6713 C CA . LEU B 1 98 ? 19.355 33.781 12.262 1 87.298 99 LEU B CA 1
ATOM 6714 C C . LEU B 1 98 ? 18.283 32.738 12.558 1 79.555 99 LEU B C 1
ATOM 6715 O O . LEU B 1 98 ? 18.474 31.551 12.284 1 70.859 99 LEU B O 1
ATOM 6720 N N . ILE B 1 99 ? 17.148 33.198 13.09 1 74.699 100 ILE B N 1
ATOM 6721 C CA . ILE B 1 99 ? 16.173 32.294 13.668 1 75.589 100 ILE B CA 1
ATOM 6722 C C . ILE B 1 99 ? 15.757 31.23 12.645 1 68.511 100 ILE B C 1
ATOM 6723 O O . ILE B 1 99 ? 15.553 30.079 13.032 1 60.144 100 ILE B O 1
ATOM 6728 N N . ASP B 1 100 ? 15.684 31.591 11.349 1 65.842 101 ASP B N 1
ATOM 6729 C CA . ASP B 1 100 ? 15.194 30.683 10.319 1 65.334 101 ASP B CA 1
ATOM 6730 C C . ASP B 1 100 ? 16.322 30.18 9.405 1 60.9 101 ASP B C 1
ATOM 6731 O O . ASP B 1 100 ? 16.09 29.373 8.491 1 49.048 101 ASP B O 1
ATOM 6736 N N . GLY B 1 101 ? 17.546 30.677 9.632 1 63.832 102 GLY B N 1
ATOM 6737 C CA . GLY B 1 101 ? 18.737 30.184 8.951 1 70.949 102 GLY B CA 1
ATOM 6738 C C . GLY B 1 101 ? 18.761 30.471 7.444 1 78.776 102 GLY B C 1
ATOM 6739 O O . GLY B 1 101 ? 19.127 29.607 6.629 1 80.573 102 GLY B O 1
ATOM 6740 N N . TYR B 1 102 ? 18.385 31.709 7.094 1 79.574 103 TYR B N 1
ATOM 6741 C CA . TYR B 1 102 ? 18.302 32.131 5.707 1 74.512 103 TYR B CA 1
ATOM 6742 C C . TYR B 1 102 ? 18.734 33.596 5.621 1 72.275 103 TYR B C 1
ATOM 6743 O O . TYR B 1 102 ? 18.701 34.345 6.61 1 55.957 103 TYR B O 1
ATOM 6752 N N . VAL B 1 103 ? 19.186 33.967 4.414 1 76.167 104 VAL B N 1
ATOM 6753 C CA . VAL B 1 103 ? 19.602 35.325 4.111 1 80.94 104 VAL B CA 1
ATOM 6754 C C . VAL B 1 103 ? 18.539 35.986 3.242 1 78.695 104 VAL B C 1
ATOM 6755 O O . VAL B 1 103 ? 18.01 35.353 2.327 1 74.475 104 VAL B O 1
ATOM 6759 N N . GLU B 1 104 ? 18.261 37.265 3.529 1 79.282 105 GLU B N 1
ATOM 6760 C CA . GLU B 1 104 ? 17.255 38.027 2.804 1 84.049 105 GLU B CA 1
ATOM 6761 C C . GLU B 1 104 ? 17.868 39.324 2.291 1 85.02 105 GLU B C 1
ATOM 6762 O O . GLU B 1 104 ? 18.454 40.08 3.066 1 78.874 105 GLU B O 1
ATOM 6768 N N . ILE B 1 105 ? 17.713 39.566 0.985 1 82.146 106 ILE B N 1
ATOM 6769 C CA . ILE B 1 105 ? 18.214 40.775 0.355 1 79.996 106 ILE B CA 1
ATOM 6770 C C . ILE B 1 105 ? 17.023 41.491 -0.269 1 78.402 106 ILE B C 1
ATOM 6771 O O . ILE B 1 105 ? 16.263 40.864 -1.008 1 81.293 106 ILE B O 1
ATOM 6776 N N . SER B 1 106 ? 16.875 42.79 0.033 1 82.578 107 SER B N 1
ATOM 6777 C CA . SER B 1 106 ? 15.669 43.522 -0.327 1 83.715 107 SER B CA 1
ATOM 6778 C C . SER B 1 106 ? 15.942 45.007 -0.582 1 88.487 107 SER B C 1
ATOM 6779 O O . SER B 1 106 ? 16.732 45.656 0.106 1 82.225 107 SER B O 1
ATOM 6782 N N . ALA B 1 107 ? 15.225 45.529 -1.582 1 97.578 108 ALA B N 1
ATOM 6783 C CA . ALA B 1 107 ? 15.212 46.941 -1.916 1 101.915 108 ALA B CA 1
ATOM 6784 C C . ALA B 1 107 ? 13.906 47.259 -2.639 1 107.595 108 ALA B C 1
ATOM 6785 O O . ALA B 1 107 ? 13.369 46.384 -3.315 1 106.969 108 ALA B O 1
ATOM 6787 N N . GLU B 1 108 ? 13.409 48.494 -2.462 1 114.05 109 GLU B N 1
ATOM 6788 C CA . GLU B 1 108 ? 12.24 49.015 -3.162 1 110.253 109 GLU B CA 1
ATOM 6789 C C . GLU B 1 108 ? 11.242 47.916 -3.507 1 108.493 109 GLU B C 1
ATOM 6790 O O . GLU B 1 108 ? 10.963 47.722 -4.691 1 117.031 109 GLU B O 1
ATOM 6796 N N . GLY B 1 109 ? 10.712 47.207 -2.498 1 95.095 110 GLY B N 1
ATOM 6797 C CA . GLY B 1 109 ? 9.638 46.241 -2.702 1 92.75 110 GLY B CA 1
ATOM 6798 C C . GLY B 1 109 ? 10.029 45.027 -3.556 1 91.527 110 GLY B C 1
ATOM 6799 O O . GLY B 1 109 ? 9.151 44.318 -4.047 1 90.49 110 GLY B O 1
ATOM 6800 N N . THR B 1 110 ? 11.337 44.801 -3.755 1 86.098 111 THR B N 1
ATOM 6801 C CA . THR B 1 110 ? 11.861 43.538 -4.25 1 78.022 111 THR B CA 1
ATOM 6802 C C . THR B 1 110 ? 12.457 42.802 -3.06 1 76.291 111 THR B C 1
ATOM 6803 O O . THR B 1 110 ? 13.012 43.438 -2.163 1 73.021 111 THR B O 1
ATOM 6807 N N . GLN B 1 111 ? 12.338 41.469 -3.081 1 79.41 112 GLN B N 1
ATOM 6808 C CA . GLN B 1 111 ? 12.756 40.65 -1.96 1 78.063 112 GLN B CA 1
ATOM 6809 C C . GLN B 1 111 ? 13.292 39.322 -2.474 1 79.424 112 GLN B C 1
ATOM 6810 O O . GLN B 1 111 ? 12.567 38.563 -3.116 1 70.366 112 GLN B O 1
ATOM 6816 N N . VAL B 1 112 ? 14.574 39.071 -2.178 1 84.397 113 VAL B N 1
ATOM 6817 C CA . VAL B 1 112 ? 15.225 37.84 -2.578 1 78.891 113 VAL B CA 1
ATOM 6818 C C . VAL B 1 112 ? 15.59 37.061 -1.321 1 80.313 113 VAL B C 1
ATOM 6819 O O . VAL B 1 112 ? 16.057 37.636 -0.33 1 69.431 113 VAL B O 1
ATOM 6823 N N . GLN B 1 113 ? 15.368 35.743 -1.4 1 83.092 114 GLN B N 1
ATOM 6824 C CA . GLN B 1 113 ? 15.649 34.832 -0.304 1 87.598 114 GLN B CA 1
ATOM 6825 C C . GLN B 1 113 ? 16.529 33.688 -0.798 1 81.068 114 GLN B C 1
ATOM 6826 O O . GLN B 1 113 ? 16.269 33.107 -1.854 1 65.688 114 GLN B O 1
ATOM 6832 N N . LEU B 1 114 ? 17.575 33.398 -0.012 1 83.626 115 LEU B N 1
ATOM 6833 C CA . LEU B 1 114 ? 18.437 32.259 -0.255 1 89.693 115 LEU B CA 1
ATOM 6834 C C . LEU B 1 114 ? 18.488 31.424 1.018 1 85.85 115 LEU B C 1
ATOM 6835 O O . LEU B 1 114 ? 18.608 31.97 2.115 1 77.379 115 LEU B O 1
ATOM 6840 N N . TRP B 1 115 ? 18.382 30.105 0.845 1 84.063 116 TRP B N 1
ATOM 6841 C CA . TRP B 1 115 ? 18.439 29.171 1.955 1 93.944 116 TRP B CA 1
ATOM 6842 C C . TRP B 1 115 ? 18.844 27.799 1.421 1 93.56 116 TRP B C 1
ATOM 6843 O O . TRP B 1 115 ? 18.767 27.547 0.215 1 77.866 116 TRP B O 1
ATOM 6854 N N . ALA B 1 116 ? 19.294 26.931 2.336 1 85.122 117 ALA B N 1
ATOM 6855 C CA . ALA B 1 116 ? 19.523 25.538 2 1 74.681 117 ALA B CA 1
ATOM 6856 C C . ALA B 1 116 ? 18.684 24.645 2.915 1 68.889 117 ALA B C 1
ATOM 6857 O O . ALA B 1 116 ? 18.463 24.968 4.093 1 57.637 117 ALA B O 1
ATOM 6859 N N . ASP B 1 117 ? 18.196 23.542 2.325 1 68.313 118 ASP B N 1
ATOM 6860 C CA . ASP B 1 117 ? 17.402 22.551 3.031 1 73.262 118 ASP B CA 1
ATOM 6861 C C . ASP B 1 117 ? 18.332 21.804 3.978 1 71.531 118 ASP B C 1
ATOM 6862 O O . ASP B 1 117 ? 19.388 21.339 3.554 1 79.433 118 ASP B O 1
ATOM 6867 N N . VAL B 1 118 ? 17.932 21.698 5.25 1 60.366 119 VAL B N 1
ATOM 6868 C CA . VAL B 1 118 ? 18.733 21.004 6.244 1 57.332 119 VAL B CA 1
ATOM 6869 C C . VAL B 1 118 ? 18.741 19.503 5.938 1 58.077 119 VAL B C 1
ATOM 6870 O O . VAL B 1 118 ? 19.726 18.819 6.21 1 64.019 119 VAL B O 1
ATOM 6874 N N . PHE B 1 119 ? 17.667 18.996 5.322 1 58.807 120 PHE B N 1
ATOM 6875 C CA . PHE B 1 119 ? 17.456 17.56 5.231 1 59.353 120 PHE B CA 1
ATOM 6876 C C . PHE B 1 119 ? 17.843 17.058 3.842 1 61.55 120 PHE B C 1
ATOM 6877 O O . PHE B 1 119 ? 17.854 15.848 3.623 1 66.861 120 PHE B O 1
ATOM 6885 N N . HIS B 1 120 ? 18.172 17.97 2.914 1 61.795 121 HIS B N 1
ATOM 6886 C CA . HIS B 1 120 ? 18.574 17.558 1.576 1 71.054 121 HIS B CA 1
ATOM 6887 C C . HIS B 1 120 ? 19.61 18.533 1.019 1 73.714 121 HIS B C 1
ATOM 6888 O O . HIS B 1 120 ? 19.554 19.726 1.301 1 77.191 121 HIS B O 1
ATOM 6895 N N . PRO B 1 121 ? 20.552 18.062 0.168 1 75.765 122 PRO B N 1
ATOM 6896 C CA . PRO B 1 121 ? 21.508 18.934 -0.502 1 80.241 122 PRO B CA 1
ATOM 6897 C C . PRO B 1 121 ? 20.899 19.771 -1.633 1 79.596 122 PRO B C 1
ATOM 6898 O O . PRO B 1 121 ? 21.103 19.485 -2.814 1 77.531 122 PRO B O 1
ATOM 6902 N N . VAL B 1 122 ? 20.16 20.822 -1.259 1 72.944 123 VAL B N 1
ATOM 6903 C CA . VAL B 1 122 ? 19.478 21.656 -2.232 1 72.084 123 VAL B CA 1
ATOM 6904 C C . VAL B 1 122 ? 19.481 23.109 -1.764 1 70.426 123 VAL B C 1
ATOM 6905 O O . VAL B 1 122 ? 19.123 23.406 -0.627 1 61.831 123 VAL B O 1
ATOM 6909 N N . VAL B 1 123 ? 19.872 24.008 -2.674 1 73.04 124 VAL B N 1
ATOM 6910 C CA . VAL B 1 123 ? 19.844 25.434 -2.407 1 75.604 124 VAL B CA 1
ATOM 6911 C C . VAL B 1 123 ? 18.705 26.041 -3.214 1 78.976 124 VAL B C 1
ATOM 6912 O O . VAL B 1 123 ? 18.414 25.577 -4.317 1 70.129 124 VAL B O 1
ATOM 6916 N N . HIS B 1 124 ? 18.089 27.088 -2.64 1 81.968 125 HIS B N 1
ATOM 6917 C CA . HIS B 1 124 ? 16.928 27.742 -3.222 1 80.56 125 HIS B CA 1
ATOM 6918 C C . HIS B 1 124 ? 17.175 29.251 -3.266 1 79.984 125 HIS B C 1
ATOM 6919 O O . HIS B 1 124 ? 17.642 29.826 -2.28 1 67.33 125 HIS B O 1
ATOM 6926 N N . ILE B 1 125 ? 16.876 29.861 -4.429 1 81.734 126 ILE B N 1
ATOM 6927 C CA . ILE B 1 125 ? 16.807 31.308 -4.589 1 81.705 126 ILE B CA 1
ATOM 6928 C C . ILE B 1 125 ? 15.369 31.68 -4.956 1 83.934 126 ILE B C 1
ATOM 6929 O O . ILE B 1 125 ? 14.815 31.096 -5.884 1 89.879 126 ILE B O 1
ATOM 6934 N N . GLU B 1 126 ? 14.784 32.655 -4.247 1 81.904 127 GLU B N 1
ATOM 6935 C CA . GLU B 1 126 ? 13.413 33.081 -4.494 1 87.271 127 GLU B CA 1
ATOM 6936 C C . GLU B 1 126 ? 13.347 34.596 -4.662 1 92.03 127 GLU B C 1
ATOM 6937 O O . GLU B 1 126 ? 13.872 35.347 -3.838 1 95.551 127 GLU B O 1
ATOM 6943 N N . VAL B 1 127 ? 12.672 35.032 -5.73 1 90.404 128 VAL B N 1
ATOM 6944 C CA . VAL B 1 127 ? 12.515 36.446 -6.018 1 91.365 128 VAL B CA 1
ATOM 6945 C C . VAL B 1 127 ? 11.029 36.788 -5.951 1 85.655 128 VAL B C 1
ATOM 6946 O O . VAL B 1 127 ? 10.211 36.12 -6.573 1 83.575 128 VAL B O 1
ATOM 6950 N N . ILE B 1 128 ? 10.707 37.854 -5.217 1 82.747 129 ILE B N 1
ATOM 6951 C CA . ILE B 1 128 ? 9.344 38.34 -5.088 1 79.186 129 ILE B CA 1
ATOM 6952 C C . ILE B 1 128 ? 9.334 39.853 -5.324 1 86.968 129 ILE B C 1
ATOM 6953 O O . ILE B 1 128 ? 10.068 40.59 -4.66 1 99.199 129 ILE B O 1
ATOM 6958 N N . ASN B 1 129 ? 8.517 40.3 -6.291 1 85.725 130 ASN B N 1
ATOM 6959 C CA . ASN B 1 129 ? 8.206 41.714 -6.469 1 87.094 130 ASN B CA 1
ATOM 6960 C C . ASN B 1 129 ? 6.738 41.871 -6.876 1 97.268 130 ASN B C 1
ATOM 6961 O O . ASN B 1 129 ? 6.165 40.986 -7.515 1 96.715 130 ASN B O 1
ATOM 6966 N N . ASP B 1 130 ? 6.128 43.011 -6.496 1 97.528 131 ASP B N 1
ATOM 6967 C CA . ASP B 1 130 ? 4.773 43.347 -6.914 1 97.038 131 ASP B CA 1
ATOM 6968 C C . ASP B 1 130 ? 4.684 43.376 -8.438 1 90.98 131 ASP B C 1
ATOM 6969 O O . ASP B 1 130 ? 3.769 42.784 -9.004 1 79.111 131 ASP B O 1
ATOM 6974 N N . ARG B 1 131 ? 5.672 44.027 -9.072 1 92.881 132 ARG B N 1
ATOM 6975 C CA . ARG B 1 131 ? 5.748 44.205 -10.513 1 91.047 132 ARG B CA 1
ATOM 6976 C C . ARG B 1 131 ? 6.691 43.196 -11.187 1 84.204 132 ARG B C 1
ATOM 6977 O O . ARG B 1 131 ? 7.68 42.763 -10.596 1 80.448 132 ARG B O 1
ATOM 6985 N N . PRO B 1 132 ? 6.444 42.816 -12.463 1 82.202 133 PRO B N 1
ATOM 6986 C CA . PRO B 1 132 ? 7.247 41.79 -13.131 1 81.497 133 PRO B CA 1
ATOM 6987 C C . PRO B 1 132 ? 8.694 42.206 -13.385 1 85.202 133 PRO B C 1
ATOM 6988 O O . PRO B 1 132 ? 8.958 43.288 -13.906 1 100.446 133 PRO B O 1
ATOM 6992 N N . LEU B 1 133 ? 9.617 41.295 -13.053 1 79.727 134 LEU B N 1
ATOM 6993 C CA . LEU B 1 133 ? 11.049 41.473 -13.242 1 73.863 134 LEU B CA 1
ATOM 6994 C C . LEU B 1 133 ? 11.563 40.53 -14.332 1 78.946 134 LEU B C 1
ATOM 6995 O O . LEU B 1 133 ? 11.001 39.468 -14.559 1 75.356 134 LEU B O 1
ATOM 7000 N N . GLN B 1 134 ? 12.643 40.937 -15.003 1 85.144 135 GLN B N 1
ATOM 7001 C CA . GLN B 1 134 ? 13.454 40.03 -15.801 1 88.999 135 GLN B CA 1
ATOM 7002 C C . GLN B 1 134 ? 14.591 39.524 -14.915 1 84.701 135 GLN B C 1
ATOM 7003 O O . GLN B 1 134 ? 15.035 40.24 -14.015 1 83.492 135 GLN B O 1
ATOM 7009 N N . ALA B 1 135 ? 15.073 38.302 -15.177 1 77.65 136 ALA B N 1
ATOM 7010 C CA . ALA B 1 135 ? 16.181 37.772 -14.4 1 77.887 136 ALA B CA 1
ATOM 7011 C C . ALA B 1 135 ? 17.166 36.999 -15.28 1 82.754 136 ALA B C 1
ATOM 7012 O O . ALA B 1 135 ? 16.773 36.121 -16.057 1 73.3 136 ALA B O 1
ATOM 7014 N N . GLU B 1 136 ? 18.452 37.355 -15.133 1 86.62 137 GLU B N 1
ATOM 7015 C CA . GLU B 1 136 ? 19.562 36.561 -15.633 1 85.682 137 GLU B CA 1
ATOM 7016 C C . GLU B 1 136 ? 20.233 35.85 -14.459 1 85.093 137 GLU B C 1
ATOM 7017 O O . GLU B 1 136 ? 20.494 36.476 -13.43 1 76.324 137 GLU B O 1
ATOM 7023 N N . ILE B 1 137 ? 20.505 34.546 -14.633 1 84.466 138 ILE B N 1
ATOM 7024 C CA . ILE B 1 137 ? 21.219 33.729 -13.656 1 89.487 138 ILE B CA 1
ATOM 7025 C C . ILE B 1 137 ? 22.421 33.095 -14.352 1 90.973 138 ILE B C 1
ATOM 7026 O O . ILE B 1 137 ? 22.277 32.473 -15.405 1 83.618 138 ILE B O 1
ATOM 7031 N N . PHE B 1 138 ? 23.604 33.247 -13.743 1 92.112 139 PHE B N 1
ATOM 7032 C CA . PHE B 1 138 ? 24.821 32.694 -14.311 1 88.88 139 PHE B CA 1
ATOM 7033 C C . PHE B 1 138 ? 25.463 31.715 -13.328 1 90.592 139 PHE B C 1
ATOM 7034 O O . PHE B 1 138 ? 25.491 31.95 -12.112 1 78.237 139 PHE B O 1
ATOM 7042 N N . TYR B 1 139 ? 25.974 30.615 -13.9 1 88.28 140 TYR B N 1
ATOM 7043 C CA . TYR B 1 139 ? 26.827 29.664 -13.209 1 86.349 140 TYR B CA 1
ATOM 7044 C C . TYR B 1 139 ? 28.266 29.908 -13.636 1 88.412 140 TYR B C 1
ATOM 7045 O O . TYR B 1 139 ? 28.587 29.736 -14.809 1 87.546 140 TYR B O 1
ATOM 7054 N N . GLU B 1 140 ? 29.117 30.299 -12.683 1 92.01 141 GLU B N 1
ATOM 7055 C CA . GLU B 1 140 ? 30.502 30.63 -12.983 1 89.406 141 GLU B CA 1
ATOM 7056 C C . GLU B 1 140 ? 31.407 29.534 -12.421 1 84.122 141 GLU B C 1
ATOM 7057 O O . GLU B 1 140 ? 31.244 29.121 -11.279 1 80.003 141 GLU B O 1
ATOM 7063 N N . ASN B 1 141 ? 32.333 29.046 -13.252 1 86.031 142 ASN B N 1
ATOM 7064 C CA . ASN B 1 141 ? 33.237 27.972 -12.877 1 94.644 142 ASN B CA 1
ATOM 7065 C C . ASN B 1 141 ? 34.615 28.275 -13.466 1 98.717 142 ASN B C 1
ATOM 7066 O O . ASN B 1 141 ? 34.754 28.472 -14.669 1 101.501 142 ASN B O 1
ATOM 7071 N N . TRP B 1 142 ? 35.634 28.301 -12.606 1 97.193 143 TRP B N 1
ATOM 7072 C CA . TRP B 1 142 ? 36.986 28.661 -13.008 1 89.158 143 TRP B CA 1
ATOM 7073 C C . TRP B 1 142 ? 37.789 27.401 -13.308 1 80.936 143 TRP B C 1
ATOM 7074 O O . TRP B 1 142 ? 38.982 27.489 -13.57 1 84.332 143 TRP B O 1
ATOM 7085 N N . ARG B 1 143 ? 37.132 26.238 -13.257 1 78.846 144 ARG B N 1
ATOM 7086 C CA . ARG B 1 143 ? 37.782 24.974 -13.553 1 80.739 144 ARG B CA 1
ATOM 7087 C C . ARG B 1 143 ? 37.274 24.453 -14.894 1 84.171 144 ARG B C 1
ATOM 7088 O O . ARG B 1 143 ? 37.14 23.243 -15.074 1 96.014 144 ARG B O 1
ATOM 7096 N N . TYR B 1 144 ? 37.017 25.376 -15.831 1 81.767 145 TYR B N 1
ATOM 7097 C CA . TYR B 1 144 ? 36.468 25.03 -17.134 1 85.402 145 TYR B CA 1
ATOM 7098 C C . TYR B 1 144 ? 37.503 24.278 -17.96 1 95.659 145 TYR B C 1
ATOM 7099 O O . TYR B 1 144 ? 37.138 23.475 -18.813 1 94.745 145 TYR B O 1
ATOM 7108 N N . GLN B 1 145 ? 38.784 24.567 -17.706 1 107.012 146 GLN B N 1
ATOM 7109 C CA . GLN B 1 145 ? 39.882 23.795 -18.263 1 103.554 146 GLN B CA 1
ATOM 7110 C C . GLN B 1 145 ? 40.909 23.54 -17.166 1 100.565 146 GLN B C 1
ATOM 7111 O O . GLN B 1 145 ? 40.864 24.175 -16.115 1 100.55 146 GLN B O 1
ATOM 7117 N N . ASP B 1 146 ? 41.839 22.619 -17.449 1 92.891 147 ASP B N 1
ATOM 7118 C CA . ASP B 1 146 ? 42.944 22.288 -16.561 1 89.034 147 ASP B CA 1
ATOM 7119 C C . ASP B 1 146 ? 43.665 23.57 -16.12 1 93.298 147 ASP B C 1
ATOM 7120 O O . ASP B 1 146 ? 43.771 24.53 -16.884 1 94.826 147 ASP B O 1
ATOM 7125 N N . ARG B 1 147 ? 44.121 23.61 -14.864 1 89.8 148 ARG B N 1
ATOM 7126 C CA . ARG B 1 147 ? 44.937 24.717 -14.391 1 89.327 148 ARG B CA 1
ATOM 7127 C C . ARG B 1 147 ? 46.134 24.156 -13.629 1 95.256 148 ARG B C 1
ATOM 7128 O O . ARG B 1 147 ? 45.978 23.347 -12.718 1 101.21 148 ARG B O 1
ATOM 7136 N N . LEU B 1 148 ? 47.332 24.603 -14.001 1 97.085 149 LEU B N 1
ATOM 7137 C CA . LEU B 1 148 ? 48.538 24.098 -13.373 1 99.383 149 LEU B CA 1
ATOM 7138 C C . LEU B 1 148 ? 48.67 24.711 -11.984 1 88.786 149 LEU B C 1
ATOM 7139 O O . LEU B 1 148 ? 48.403 25.902 -11.806 1 92.352 149 LEU B O 1
ATOM 7144 N N . ILE B 1 149 ? 49.077 23.874 -11.018 1 75.246 150 ILE B N 1
ATOM 7145 C CA . ILE B 1 149 ? 49.274 24.316 -9.647 1 78.197 150 ILE B CA 1
ATOM 7146 C C . ILE B 1 149 ? 50.532 25.18 -9.576 1 75.63 150 ILE B C 1
ATOM 7147 O O . ILE B 1 149 ? 51.63 24.679 -9.77 1 72.715 150 ILE B O 1
ATOM 7152 N N . ARG B 1 150 ? 50.349 26.47 -9.269 1 78.566 151 ARG B N 1
ATOM 7153 C CA . ARG B 1 150 ? 51.414 27.465 -9.263 1 82.158 151 ARG B CA 1
ATOM 7154 C C . ARG B 1 150 ? 52.206 27.376 -7.96 1 76.066 151 ARG B C 1
ATOM 7155 O O . ARG B 1 150 ? 51.892 26.549 -7.11 1 73.877 151 ARG B O 1
ATOM 7163 N N . LYS B 1 151 ? 53.226 28.23 -7.805 1 74.043 152 LYS B N 1
ATOM 7164 C CA . LYS B 1 151 ? 54.101 28.154 -6.644 1 84.037 152 LYS B CA 1
ATOM 7165 C C . LYS B 1 151 ? 53.381 28.638 -5.39 1 85.932 152 LYS B C 1
ATOM 7166 O O . LYS B 1 151 ? 53.092 29.824 -5.273 1 93.672 152 LYS B O 1
ATOM 7172 N N . GLY B 1 152 ? 53.134 27.718 -4.444 1 82.482 153 GLY B N 1
ATOM 7173 C CA . GLY B 1 152 ? 52.51 28.043 -3.169 1 77.418 153 GLY B CA 1
ATOM 7174 C C . GLY B 1 152 ? 51.07 27.548 -3.121 1 77.59 153 GLY B C 1
ATOM 7175 O O . GLY B 1 152 ? 50.472 27.511 -2.048 1 76.899 153 GLY B O 1
ATOM 7176 N N . GLU B 1 153 ? 50.552 27.16 -4.296 1 83.892 154 GLU B N 1
ATOM 7177 C CA . GLU B 1 153 ? 49.161 26.779 -4.47 1 93.757 154 GLU B CA 1
ATOM 7178 C C . GLU B 1 153 ? 48.958 25.381 -3.884 1 91.133 154 GLU B C 1
ATOM 7179 O O . GLU B 1 153 ? 47.834 25.01 -3.546 1 97.602 154 GLU B O 1
ATOM 7185 N N . GLY B 1 154 ? 50.054 24.622 -3.732 1 78.09 155 GLY B N 1
ATOM 7186 C CA . GLY B 1 154 ? 49.988 23.264 -3.216 1 71.628 155 GLY B CA 1
ATOM 7187 C C . GLY B 1 154 ? 49.365 23.181 -1.82 1 65.039 155 GLY B C 1
ATOM 7188 O O . GLY B 1 154 ? 48.788 22.156 -1.464 1 65.277 155 GLY B O 1
ATOM 7189 N N . GLN B 1 155 ? 49.459 24.265 -1.044 1 60.604 156 GLN B N 1
ATOM 7190 C CA . GLN B 1 155 ? 48.974 24.289 0.329 1 66.396 156 GLN B CA 1
ATOM 7191 C C . GLN B 1 155 ? 47.494 23.906 0.441 1 65.661 156 GLN B C 1
ATOM 7192 O O . GLN B 1 155 ? 47.052 23.477 1.502 1 59.643 156 GLN B O 1
ATOM 7198 N N . GLN B 1 156 ? 46.729 24.044 -0.65 1 69.885 157 GLN B N 1
ATOM 7199 C CA . GLN B 1 156 ? 45.316 23.691 -0.68 1 67.578 157 GLN B CA 1
ATOM 7200 C C . GLN B 1 156 ? 45.13 22.181 -0.86 1 69.038 157 GLN B C 1
ATOM 7201 O O . GLN B 1 156 ? 43.998 21.684 -0.815 1 60.626 157 GLN B O 1
ATOM 7207 N N . CYS B 1 157 ? 46.235 21.458 -1.097 1 72.607 158 CYS B N 1
ATOM 7208 C CA . CYS B 1 157 ? 46.178 20.032 -1.389 1 75.513 158 CYS B CA 1
ATOM 7209 C C . CYS B 1 157 ? 47.169 19.3 -0.484 1 70.533 158 CYS B C 1
ATOM 7210 O O . CYS B 1 157 ? 47.654 19.875 0.487 1 69.276 158 CYS B O 1
ATOM 7213 N N . SER B 1 158 ? 47.449 18.036 -0.821 1 72.033 159 SER B N 1
ATOM 7214 C CA . SER B 1 158 ? 48.277 17.152 -0.018 1 71.371 159 SER B CA 1
ATOM 7215 C C . SER B 1 158 ? 49.765 17.293 -0.334 1 71.253 159 SER B C 1
ATOM 7216 O O . SER B 1 158 ? 50.593 16.81 0.427 1 79.097 159 SER B O 1
ATOM 7219 N N . TYR B 1 159 ? 50.111 17.926 -1.459 1 70.337 160 TYR B N 1
ATOM 7220 C CA . TYR B 1 159 ? 51.496 18.031 -1.888 1 63.658 160 TYR B CA 1
ATOM 7221 C C . TYR B 1 159 ? 52.158 19.245 -1.239 1 61.992 160 TYR B C 1
ATOM 7222 O O . TYR B 1 159 ? 53.379 19.374 -1.269 1 67.203 160 TYR B O 1
ATOM 7231 N N . LYS B 1 160 ? 51.353 20.127 -0.648 1 62.824 161 LYS B N 1
ATOM 7232 C CA . LYS B 1 160 ? 51.858 21.251 0.129 1 70.15 161 LYS B CA 1
ATOM 7233 C C . LYS B 1 160 ? 52.912 22.018 -0.673 1 75.756 161 LYS B C 1
ATOM 7234 O O . LYS B 1 160 ? 52.62 22.531 -1.754 1 81.148 161 LYS B O 1
ATOM 7240 N N . TRP B 1 161 ? 54.143 22.076 -0.14 1 79.635 162 TRP B N 1
ATOM 7241 C CA . TRP B 1 161 ? 55.189 22.921 -0.687 1 78.465 162 TRP B CA 1
ATOM 7242 C C . TRP B 1 161 ? 55.854 22.263 -1.897 1 71.295 162 TRP B C 1
ATOM 7243 O O . TRP B 1 161 ? 56.601 22.916 -2.611 1 77.164 162 TRP B O 1
ATOM 7254 N N . ALA B 1 162 ? 55.586 20.981 -2.146 1 63.139 163 ALA B N 1
ATOM 7255 C CA . ALA B 1 162 ? 56.377 20.24 -3.112 1 65.673 163 ALA B CA 1
ATOM 7256 C C . ALA B 1 162 ? 55.48 19.54 -4.126 1 69.48 163 ALA B C 1
ATOM 7257 O O . ALA B 1 162 ? 55.559 18.326 -4.294 1 71.01 163 ALA B O 1
ATOM 7259 N N . PRO B 1 163 ? 54.612 20.269 -4.858 1 78.62 164 PRO B N 1
ATOM 7260 C CA . PRO B 1 163 ? 53.739 19.622 -5.829 1 77.803 164 PRO B CA 1
ATOM 7261 C C . PRO B 1 163 ? 54.528 19.171 -7.051 1 75.172 164 PRO B C 1
ATOM 7262 O O . PRO B 1 163 ? 55.196 19.991 -7.666 1 78.618 164 PRO B O 1
ATOM 7266 N N . PRO B 1 164 ? 54.543 17.87 -7.412 1 78.899 165 PRO B N 1
ATOM 7267 C CA . PRO B 1 164 ? 55.322 17.415 -8.558 1 85.801 165 PRO B CA 1
ATOM 7268 C C . PRO B 1 164 ? 55.133 18.295 -9.785 1 88.451 165 PRO B C 1
ATOM 7269 O O . PRO B 1 164 ? 54.049 18.821 -10.003 1 85.353 165 PRO B O 1
ATOM 7273 N N . LYS B 1 165 ? 56.21 18.478 -10.557 1 99.902 166 LYS B N 1
ATOM 7274 C CA . LYS B 1 165 ? 56.152 19.28 -11.765 1 99.147 166 LYS B CA 1
ATOM 7275 C C . LYS B 1 165 ? 55.111 18.628 -12.672 1 98.326 166 LYS B C 1
ATOM 7276 O O . LYS B 1 165 ? 55.106 17.41 -12.828 1 87.764 166 LYS B O 1
ATOM 7282 N N . GLY B 1 166 ? 54.184 19.446 -13.184 1 100.729 167 GLY B N 1
ATOM 7283 C CA . GLY B 1 166 ? 53.092 18.978 -14.026 1 98.536 167 GLY B CA 1
ATOM 7284 C C . GLY B 1 166 ? 51.831 18.632 -13.233 1 98.177 167 GLY B C 1
ATOM 7285 O O . GLY B 1 166 ? 50.982 17.91 -13.745 1 87.52 167 GLY B O 1
ATOM 7286 N N . THR B 1 167 ? 51.708 19.148 -11.999 1 104.547 168 THR B N 1
ATOM 7287 C CA . THR B 1 167 ? 50.551 18.879 -11.157 1 100.31 168 THR B CA 1
ATOM 7288 C C . THR B 1 167 ? 49.513 19.971 -11.4 1 104.161 168 THR B C 1
ATOM 7289 O O . THR B 1 167 ? 49.827 21.153 -11.251 1 97.403 168 THR B O 1
ATOM 7293 N N . MET B 1 168 ? 48.285 19.543 -11.74 1 105.91 169 MET B N 1
ATOM 7294 C CA . MET B 1 168 ? 47.196 20.441 -12.095 1 105.384 169 MET B CA 1
ATOM 7295 C C . MET B 1 168 ? 45.893 20.022 -11.401 1 97.241 169 MET B C 1
ATOM 7296 O O . MET B 1 168 ? 45.673 18.843 -11.115 1 95.271 169 MET B O 1
ATOM 7301 N N . THR B 1 169 ? 45.037 21.022 -11.148 1 88.703 170 THR B N 1
ATOM 7302 C CA . THR B 1 169 ? 43.63 20.839 -10.818 1 80.414 170 THR B CA 1
ATOM 7303 C C . THR B 1 169 ? 42.869 20.473 -12.094 1 89.497 170 THR B C 1
ATOM 7304 O O . THR B 1 169 ? 42.68 21.332 -12.953 1 88.141 170 THR B O 1
ATOM 7308 N N . HIS B 1 170 ? 42.416 19.216 -12.222 1 102.547 171 HIS B N 1
ATOM 7309 C CA . HIS B 1 170 ? 41.749 18.762 -13.441 1 108.508 171 HIS B CA 1
ATOM 7310 C C . HIS B 1 170 ? 40.435 19.528 -13.635 1 110.196 171 HIS B C 1
ATOM 7311 O O . HIS B 1 170 ? 39.921 20.151 -12.708 1 115.574 171 HIS B O 1
ATOM 7318 N N . ALA B 1 171 ? 39.888 19.48 -14.855 1 106.05 172 ALA B N 1
ATOM 7319 C CA . ALA B 1 171 ? 38.759 20.322 -15.223 1 96.491 172 ALA B CA 1
ATOM 7320 C C . ALA B 1 171 ? 37.438 19.669 -14.827 1 96.067 172 ALA B C 1
ATOM 7321 O O . ALA B 1 171 ? 37.362 18.451 -14.665 1 90.108 172 ALA B O 1
ATOM 7323 N N . ASP B 1 172 ? 36.406 20.515 -14.687 1 99.878 173 ASP B N 1
ATOM 7324 C CA . ASP B 1 172 ? 35.036 20.096 -14.417 1 94.362 173 ASP B CA 1
ATOM 7325 C C . ASP B 1 172 ? 34.383 19.713 -15.744 1 93.039 173 ASP B C 1
ATOM 7326 O O . ASP B 1 172 ? 35.004 19.844 -16.794 1 101.072 173 ASP B O 1
ATOM 7331 N N . PHE B 1 173 ? 33.146 19.205 -15.689 1 98.991 174 PHE B N 1
ATOM 7332 C CA . PHE B 1 173 ? 32.427 18.784 -16.882 1 107.706 174 PHE B CA 1
ATOM 7333 C C . PHE B 1 173 ? 31.064 19.466 -16.855 1 104.609 174 PHE B C 1
ATOM 7334 O O . PHE B 1 173 ? 30.168 19.034 -16.137 1 104.649 174 PHE B O 1
ATOM 7342 N N . ILE B 1 174 ? 30.939 20.556 -17.62 1 103.014 175 ILE B N 1
ATOM 7343 C CA . ILE B 1 174 ? 29.7 21.315 -17.722 1 94.897 175 ILE B CA 1
ATOM 7344 C C . ILE B 1 174 ? 28.954 20.884 -18.993 1 88.235 175 ILE B C 1
ATOM 7345 O O . ILE B 1 174 ? 29.556 20.37 -19.932 1 81.75 175 ILE B O 1
ATOM 7350 N N . SER B 1 175 ? 27.623 21.049 -18.995 1 89.258 176 SER B N 1
ATOM 7351 C CA . SER B 1 175 ? 26.759 20.502 -20.031 1 97.447 176 SER B CA 1
ATOM 7352 C C . SER B 1 175 ? 25.356 21.102 -19.9 1 108.859 176 SER B C 1
ATOM 7353 O O . SER B 1 175 ? 25 21.559 -18.82 1 108.671 176 SER B O 1
ATOM 7356 N N . LEU B 1 176 ? 24.554 21.062 -20.978 1 114.67 177 LEU B N 1
ATOM 7357 C CA . LEU B 1 176 ? 23.179 21.563 -20.99 1 107.62 177 LEU B CA 1
ATOM 7358 C C . LEU B 1 176 ? 22.173 20.418 -20.837 1 110.475 177 LEU B C 1
ATOM 7359 O O . LEU B 1 176 ? 22.569 19.261 -20.754 1 117.643 177 LEU B O 1
ATOM 7364 N N . GLU B 1 177 ? 20.865 20.722 -20.831 1 113.422 178 GLU B N 1
ATOM 7365 C CA . GLU B 1 177 ? 19.842 19.684 -20.731 1 121.701 178 GLU B CA 1
ATOM 7366 C C . GLU B 1 177 ? 18.679 19.97 -21.686 1 117.773 178 GLU B C 1
ATOM 7367 O O . GLU B 1 177 ? 17.659 20.523 -21.272 1 104.854 178 GLU B O 1
ATOM 7373 N N . ASN B 1 178 ? 18.809 19.518 -22.944 1 120.291 179 ASN B N 1
ATOM 7374 C CA . ASN B 1 178 ? 17.834 19.785 -23.995 1 116.563 179 ASN B CA 1
ATOM 7375 C C . ASN B 1 178 ? 16.451 19.279 -23.566 1 106.133 179 ASN B C 1
ATOM 7376 O O . ASN B 1 178 ? 15.492 20.063 -23.726 1 93.321 179 ASN B O 1
ATOM 7381 N N . ASP B 1 183 ? 10.601 20.133 -18.559 1 116.158 184 ASP B N 1
ATOM 7382 C CA . ASP B 1 183 ? 11.827 19.819 -17.768 1 120.908 184 ASP B CA 1
ATOM 7383 C C . ASP B 1 183 ? 12.476 21.149 -17.369 1 123.868 184 ASP B C 1
ATOM 7384 O O . ASP B 1 183 ? 12.715 21.97 -18.252 1 117.136 184 ASP B O 1
ATOM 7389 N N . SER B 1 184 ? 12.712 21.377 -16.059 1 129.258 185 SER B N 1
ATOM 7390 C CA . SER B 1 184 ? 13.242 22.644 -15.559 1 131.125 185 SER B CA 1
ATOM 7391 C C . SER B 1 184 ? 14.765 22.601 -15.43 1 136.505 185 SER B C 1
ATOM 7392 O O . SER B 1 184 ? 15.38 23.644 -15.21 1 139.522 185 SER B O 1
ATOM 7395 N N . LYS B 1 185 ? 15.334 21.388 -15.525 1 130.631 186 LYS B N 1
ATOM 7396 C CA . LYS B 1 185 ? 16.771 21.161 -15.583 1 120.362 186 LYS B CA 1
ATOM 7397 C C . LYS B 1 185 ? 17.395 21.978 -16.713 1 115.454 186 LYS B C 1
ATOM 7398 O O . LYS B 1 185 ? 16.978 21.877 -17.864 1 107.549 186 LYS B O 1
ATOM 7404 N N . ARG B 1 186 ? 18.412 22.776 -16.368 1 119.466 187 ARG B N 1
ATOM 7405 C CA . ARG B 1 186 ? 19.061 23.651 -17.327 1 121.556 187 ARG B CA 1
ATOM 7406 C C . ARG B 1 186 ? 20.502 23.196 -17.516 1 123.285 187 ARG B C 1
ATOM 7407 O O . ARG B 1 186 ? 20.866 22.732 -18.597 1 118.738 187 ARG B O 1
ATOM 7415 N N . LEU B 1 187 ? 21.29 23.318 -16.437 1 120.412 188 LEU B N 1
ATOM 7416 C CA . LEU B 1 187 ? 22.726 23.119 -16.497 1 112.603 188 LEU B CA 1
ATOM 7417 C C . LEU B 1 187 ? 23.129 21.939 -15.62 1 104.958 188 LEU B C 1
ATOM 7418 O O . LEU B 1 187 ? 22.563 21.721 -14.548 1 102.597 188 LEU B O 1
ATOM 7423 N N . LEU B 1 188 ? 24.12 21.184 -16.103 1 96.031 189 LEU B N 1
ATOM 7424 C CA . LEU B 1 188 ? 24.724 20.104 -15.347 1 94.977 189 LEU B CA 1
ATOM 7425 C C . LEU B 1 188 ? 26.215 20.379 -15.22 1 94.049 189 LEU B C 1
ATOM 7426 O O . LEU B 1 188 ? 26.917 20.405 -16.229 1 89.364 189 LEU B O 1
ATOM 7431 N N . PHE B 1 189 ? 26.677 20.564 -13.978 1 90.651 190 PHE B N 1
ATOM 7432 C CA . PHE B 1 189 ? 28.097 20.69 -13.686 1 90.011 190 PHE B CA 1
ATOM 7433 C C . PHE B 1 189 ? 28.502 19.549 -12.751 1 89.126 190 PHE B C 1
ATOM 7434 O O . PHE B 1 189 ? 27.717 19.133 -11.898 1 81.609 190 PHE B O 1
ATOM 7442 N N . TYR B 1 190 ? 29.724 19.031 -12.932 1 89.797 191 TYR B N 1
ATOM 7443 C CA . TYR B 1 190 ? 30.298 18.087 -11.984 1 90.565 191 TYR B CA 1
ATOM 7444 C C . TYR B 1 190 ? 31.81 18.047 -12.19 1 98.269 191 TYR B C 1
ATOM 7445 O O . TYR B 1 190 ? 32.298 18.307 -13.289 1 106.725 191 TYR B O 1
ATOM 7454 N N . HIS B 1 191 ? 32.532 17.751 -11.105 1 102.023 192 HIS B N 1
ATOM 7455 C CA . HIS B 1 191 ? 33.911 17.305 -11.193 1 103.809 192 HIS B CA 1
ATOM 7456 C C . HIS B 1 191 ? 33.942 15.814 -10.875 1 98.957 192 HIS B C 1
ATOM 7457 O O . HIS B 1 191 ? 33.27 15.369 -9.947 1 87.011 192 HIS B O 1
ATOM 7464 N N . ARG B 1 192 ? 34.725 15.054 -11.65 1 98.128 193 ARG B N 1
ATOM 7465 C CA . ARG B 1 192 ? 34.904 13.633 -11.395 1 87.552 193 ARG B CA 1
ATOM 7466 C C . ARG B 1 192 ? 36.396 13.351 -11.238 1 89.842 193 ARG B C 1
ATOM 7467 O O . ARG B 1 192 ? 37.219 13.836 -12.02 1 88.394 193 ARG B O 1
ATOM 7475 N N . ASN B 1 193 ? 36.713 12.596 -10.178 1 90.968 194 ASN B N 1
ATOM 7476 C CA . ASN B 1 193 ? 38.068 12.166 -9.883 1 92.581 194 ASN B CA 1
ATOM 7477 C C . ASN B 1 193 ? 38.368 10.952 -10.762 1 101.626 194 ASN B C 1
ATOM 7478 O O . ASN B 1 193 ? 37.466 10.178 -11.091 1 101.714 194 ASN B O 1
ATOM 7483 N N . ALA B 1 194 ? 39.643 10.795 -11.141 1 105.233 195 ALA B N 1
ATOM 7484 C CA . ALA B 1 194 ? 40.1 9.606 -11.844 1 103.922 195 ALA B CA 1
ATOM 7485 C C . ALA B 1 194 ? 40.212 8.437 -10.859 1 112.016 195 ALA B C 1
ATOM 7486 O O . ALA B 1 194 ? 39.83 8.558 -9.691 1 110.913 195 ALA B O 1
ATOM 7488 N N . GLU B 1 195 ? 40.716 7.291 -11.338 1 110.048 196 GLU B N 1
ATOM 7489 C CA . GLU B 1 195 ? 41.047 6.179 -10.457 1 106.523 196 GLU B CA 1
ATOM 7490 C C . GLU B 1 195 ? 42.314 6.52 -9.676 1 105.943 196 GLU B C 1
ATOM 7491 O O . GLU B 1 195 ? 42.377 6.309 -8.465 1 101.357 196 GLU B O 1
ATOM 7497 N N . GLU B 1 196 ? 43.308 7.063 -10.387 1 104.356 197 GLU B N 1
ATOM 7498 C CA . GLU B 1 196 ? 44.571 7.458 -9.786 1 102.881 197 GLU B CA 1
ATOM 7499 C C . GLU B 1 196 ? 44.399 8.741 -8.973 1 96.183 197 GLU B C 1
ATOM 7500 O O . GLU B 1 196 ? 44.011 9.766 -9.524 1 98.141 197 GLU B O 1
ATOM 7506 N N . THR B 1 197 ? 44.713 8.674 -7.668 1 94.293 198 THR B N 1
ATOM 7507 C CA . THR B 1 197 ? 44.661 9.819 -6.764 1 85.636 198 THR B CA 1
ATOM 7508 C C . THR B 1 197 ? 45.904 9.857 -5.877 1 78.016 198 THR B C 1
ATOM 7509 O O . THR B 1 197 ? 46.701 8.926 -5.875 1 75.769 198 THR B O 1
ATOM 7513 N N . VAL B 1 198 ? 46.025 10.931 -5.087 1 71.462 199 VAL B N 1
ATOM 7514 C CA . VAL B 1 198 ? 47.09 11.092 -4.107 1 72.352 199 VAL B CA 1
ATOM 7515 C C . VAL B 1 198 ? 47.108 9.927 -3.108 1 75.515 199 VAL B C 1
ATOM 7516 O O . VAL B 1 198 ? 48.135 9.668 -2.485 1 72.589 199 VAL B O 1
ATOM 7520 N N . PHE B 1 199 ? 45.982 9.218 -2.957 1 79.602 200 PHE B N 1
ATOM 7521 C CA . PHE B 1 199 ? 45.909 8.005 -2.15 1 81.261 200 PHE B CA 1
ATOM 7522 C C . PHE B 1 199 ? 46.898 6.945 -2.639 1 85.457 200 PHE B C 1
ATOM 7523 O O . PHE B 1 199 ? 47.613 6.359 -1.835 1 83.996 200 PHE B O 1
ATOM 7531 N N . ASP B 1 200 ? 46.919 6.685 -3.952 1 89.58 201 ASP B N 1
ATOM 7532 C CA . ASP B 1 200 ? 47.772 5.663 -4.55 1 89.881 201 ASP B CA 1
ATOM 7533 C C . ASP B 1 200 ? 49.245 6.03 -4.418 1 87.417 201 ASP B C 1
ATOM 7534 O O . ASP B 1 200 ? 50.093 5.15 -4.256 1 91.282 201 ASP B O 1
ATOM 7539 N N . VAL B 1 201 ? 49.511 7.333 -4.56 1 79.512 202 VAL B N 1
ATOM 7540 C CA . VAL B 1 201 ? 50.829 7.92 -4.42 1 82.066 202 VAL B CA 1
ATOM 7541 C C . VAL B 1 201 ? 51.316 7.735 -2.986 1 79.484 202 VAL B C 1
ATOM 7542 O O . VAL B 1 201 ? 52.474 7.378 -2.762 1 93.465 202 VAL B O 1
ATOM 7546 N N . ALA B 1 202 ? 50.42 7.983 -2.027 1 68.276 203 ALA B N 1
ATOM 7547 C CA . ALA B 1 202 ? 50.777 7.94 -0.62 1 77.761 203 ALA B CA 1
ATOM 7548 C C . ALA B 1 202 ? 50.962 6.502 -0.146 1 80.074 203 ALA B C 1
ATOM 7549 O O . ALA B 1 202 ? 51.864 6.232 0.637 1 80.523 203 ALA B O 1
ATOM 7551 N N . VAL B 1 203 ? 50.082 5.602 -0.598 1 84.142 204 VAL B N 1
ATOM 7552 C CA . VAL B 1 203 ? 50.205 4.181 -0.319 1 86.895 204 VAL B CA 1
ATOM 7553 C C . VAL B 1 203 ? 51.584 3.686 -0.748 1 95.496 204 VAL B C 1
ATOM 7554 O O . VAL B 1 203 ? 52.234 2.978 0.017 1 106.091 204 VAL B O 1
ATOM 7558 N N . ALA B 1 204 ? 52.012 4.045 -1.966 1 97.466 205 ALA B N 1
ATOM 7559 C CA . ALA B 1 204 ? 53.322 3.663 -2.474 1 96.214 205 ALA B CA 1
ATOM 7560 C C . ALA B 1 204 ? 54.436 4.24 -1.6 1 88.013 205 ALA B C 1
ATOM 7561 O O . ALA B 1 204 ? 55.306 3.513 -1.121 1 84.879 205 ALA B O 1
ATOM 7563 N N . GLN B 1 205 ? 54.383 5.559 -1.407 1 84.497 206 GLN B N 1
ATOM 7564 C CA . GLN B 1 205 ? 55.392 6.309 -0.677 1 88.426 206 GLN B CA 1
ATOM 7565 C C . GLN B 1 205 ? 55.686 5.702 0.7 1 88.862 206 GLN B C 1
ATOM 7566 O O . GLN B 1 205 ? 56.83 5.699 1.149 1 93.818 206 GLN B O 1
ATOM 7572 N N . GLN B 1 206 ? 54.652 5.217 1.39 1 83.809 207 GLN B N 1
ATOM 7573 C CA . GLN B 1 206 ? 54.801 4.77 2.766 1 81.233 207 GLN B CA 1
ATOM 7574 C C . GLN B 1 206 ? 54.862 3.242 2.812 1 75.703 207 GLN B C 1
ATOM 7575 O O . GLN B 1 206 ? 54.812 2.659 3.896 1 67.534 207 GLN B O 1
ATOM 7581 N N . GLY B 1 207 ? 54.961 2.607 1.634 1 75.705 208 GLY B N 1
ATOM 7582 C CA . GLY B 1 207 ? 55.096 1.161 1.52 1 81.498 208 GLY B CA 1
ATOM 7583 C C . GLY B 1 207 ? 53.933 0.407 2.172 1 88.074 208 GLY B C 1
ATOM 7584 O O . GLY B 1 207 ? 54.097 -0.279 3.183 1 87.245 208 GLY B O 1
ATOM 7585 N N . MET B 1 208 ? 52.74 0.564 1.594 1 92.38 209 MET B N 1
ATOM 7586 C CA . MET B 1 208 ? 51.579 -0.207 2.017 1 89.913 209 MET B CA 1
ATOM 7587 C C . MET B 1 208 ? 50.907 -0.85 0.802 1 91.125 209 MET B C 1
ATOM 7588 O O . MET B 1 208 ? 49.737 -1.212 0.884 1 97.165 209 MET B O 1
ATOM 7593 N N . ASN B 1 209 ? 51.644 -1.018 -0.307 1 83.993 210 ASN B N 1
ATOM 7594 C CA . ASN B 1 209 ? 51.073 -1.565 -1.529 1 84.958 210 ASN B CA 1
ATOM 7595 C C . ASN B 1 209 ? 50.665 -3.018 -1.31 1 92.386 210 ASN B C 1
ATOM 7596 O O . ASN B 1 209 ? 49.728 -3.498 -1.939 1 102.42 210 ASN B O 1
ATOM 7601 N N . GLU B 1 210 ? 51.377 -3.705 -0.412 1 102.155 211 GLU B N 1
ATOM 7602 C CA . GLU B 1 210 ? 51.072 -5.092 -0.098 1 107.609 211 GLU B CA 1
ATOM 7603 C C . GLU B 1 210 ? 49.646 -5.216 0.45 1 104.274 211 GLU B C 1
ATOM 7604 O O . GLU B 1 210 ? 48.997 -6.227 0.191 1 98.08 211 GLU B O 1
ATOM 7610 N N . VAL B 1 211 ? 49.146 -4.194 1.168 1 99.41 212 VAL B N 1
ATOM 7611 C CA . VAL B 1 211 ? 47.839 -4.272 1.815 1 98.968 212 VAL B CA 1
ATOM 7612 C C . VAL B 1 211 ? 46.891 -3.204 1.266 1 97.38 212 VAL B C 1
ATOM 7613 O O . VAL B 1 211 ? 45.943 -2.813 1.946 1 96.478 212 VAL B O 1
ATOM 7617 N N . LYS B 1 212 ? 47.14 -2.749 0.032 1 93.543 213 LYS B N 1
ATOM 7618 C CA . LYS B 1 212 ? 46.398 -1.646 -0.56 1 91.039 213 LYS B CA 1
ATOM 7619 C C . LYS B 1 212 ? 44.943 -2.046 -0.785 1 98.45 213 LYS B C 1
ATOM 7620 O O . LYS B 1 212 ? 44.025 -1.256 -0.545 1 97.745 213 LYS B O 1
ATOM 7626 N N . SER B 1 213 ? 44.744 -3.281 -1.258 1 99.774 214 SER B N 1
ATOM 7627 C CA . SER B 1 213 ? 43.413 -3.738 -1.629 1 89.856 214 SER B CA 1
ATOM 7628 C C . SER B 1 213 ? 42.642 -4.213 -0.393 1 86.372 214 SER B C 1
ATOM 7629 O O . SER B 1 213 ? 41.641 -4.917 -0.518 1 90.394 214 SER B O 1
ATOM 7632 N N . GLN B 1 214 ? 43.083 -3.809 0.804 1 81.057 215 GLN B N 1
ATOM 7633 C CA . GLN B 1 214 ? 42.284 -3.965 2.01 1 80.693 215 GLN B CA 1
ATOM 7634 C C . GLN B 1 214 ? 41.932 -2.611 2.625 1 81.106 215 GLN B C 1
ATOM 7635 O O . GLN B 1 214 ? 41.334 -2.566 3.705 1 78.724 215 GLN B O 1
ATOM 7641 N N . MET B 1 215 ? 42.321 -1.518 1.948 1 85.248 216 MET B N 1
ATOM 7642 C CA . MET B 1 215 ? 42.216 -0.177 2.502 1 82.22 216 MET B CA 1
ATOM 7643 C C . MET B 1 215 ? 41.038 0.56 1.87 1 76.087 216 MET B C 1
ATOM 7644 O O . MET B 1 215 ? 40.865 0.538 0.655 1 77.218 216 MET B O 1
ATOM 7649 N N . MET B 1 216 ? 40.255 1.231 2.719 1 74.53 217 MET B N 1
ATOM 7650 C CA . MET B 1 216 ? 39.216 2.157 2.293 1 76.016 217 MET B CA 1
ATOM 7651 C C . MET B 1 216 ? 39.837 3.26 1.434 1 73.867 217 MET B C 1
ATOM 7652 O O . MET B 1 216 ? 40.837 3.865 1.819 1 75.473 217 MET B O 1
ATOM 7657 N N . ASN B 1 217 ? 39.25 3.516 0.26 1 73.187 218 ASN B N 1
ATOM 7658 C CA . ASN B 1 217 ? 39.76 4.564 -0.608 1 75.707 218 ASN B CA 1
ATOM 7659 C C . ASN B 1 217 ? 38.697 5.643 -0.781 1 80.385 218 ASN B C 1
ATOM 7660 O O . ASN B 1 217 ? 37.735 5.438 -1.511 1 103.54 218 ASN B O 1
ATOM 7665 N N . PRO B 1 218 ? 38.839 6.829 -0.147 1 78.199 219 PRO B N 1
ATOM 7666 C CA . PRO B 1 218 ? 37.803 7.856 -0.201 1 76.328 219 PRO B CA 1
ATOM 7667 C C . PRO B 1 218 ? 37.769 8.691 -1.481 1 74.829 219 PRO B C 1
ATOM 7668 O O . PRO B 1 218 ? 36.8 9.418 -1.694 1 74.806 219 PRO B O 1
ATOM 7672 N N . LEU B 1 219 ? 38.797 8.578 -2.333 1 69.148 220 LEU B N 1
ATOM 7673 C CA . LEU B 1 219 ? 38.972 9.526 -3.424 1 72.984 220 LEU B CA 1
ATOM 7674 C C . LEU B 1 219 ? 38.71 8.906 -4.795 1 72.639 220 LEU B C 1
ATOM 7675 O O . LEU B 1 219 ? 38.276 9.605 -5.707 1 72.035 220 LEU B O 1
ATOM 7680 N N . LYS B 1 220 ? 39.003 7.615 -4.953 1 76.67 221 LYS B N 1
ATOM 7681 C CA . LYS B 1 220 ? 38.831 6.94 -6.23 1 86.757 221 LYS B CA 1
ATOM 7682 C C . LYS B 1 220 ? 37.417 7.212 -6.736 1 94.611 221 LYS B C 1
ATOM 7683 O O . LYS B 1 220 ? 36.447 6.949 -6.024 1 90.079 221 LYS B O 1
ATOM 7689 N N . ASN B 1 221 ? 37.32 7.813 -7.932 1 101.427 222 ASN B N 1
ATOM 7690 C CA . ASN B 1 221 ? 36.058 7.957 -8.649 1 101.174 222 ASN B CA 1
ATOM 7691 C C . ASN B 1 221 ? 35.085 8.899 -7.935 1 97.528 222 ASN B C 1
ATOM 7692 O O . ASN B 1 221 ? 33.91 8.945 -8.293 1 101.498 222 ASN B O 1
ATOM 7697 N N . LEU B 1 222 ? 35.561 9.667 -6.945 1 91.57 223 LEU B N 1
ATOM 7698 C CA . LEU B 1 222 ? 34.681 10.535 -6.176 1 85.616 223 LEU B CA 1
ATOM 7699 C C . LEU B 1 222 ? 34.176 11.651 -7.085 1 89.782 223 LEU B C 1
ATOM 7700 O O . LEU B 1 222 ? 34.974 12.401 -7.644 1 95.339 223 LEU B O 1
ATOM 7705 N N . THR B 1 223 ? 32.847 11.759 -7.2 1 92.335 224 THR B N 1
ATOM 7706 C CA . THR B 1 223 ? 32.222 12.659 -8.156 1 89.773 224 THR B CA 1
ATOM 7707 C C . THR B 1 223 ? 31.234 13.564 -7.422 1 90.208 224 THR B C 1
ATOM 7708 O O . THR B 1 223 ? 30.488 13.089 -6.571 1 90.078 224 THR B O 1
ATOM 7712 N N . PHE B 1 224 ? 31.214 14.86 -7.762 1 87.342 225 PHE B N 1
ATOM 7713 C CA . PHE B 1 224 ? 30.358 15.795 -7.049 1 88.773 225 PHE B CA 1
ATOM 7714 C C . PHE B 1 224 ? 30.002 17.009 -7.907 1 90.791 225 PHE B C 1
ATOM 7715 O O . PHE B 1 224 ? 30.856 17.68 -8.476 1 90.021 225 PHE B O 1
ATOM 7723 N N . GLY B 1 225 ? 28.707 17.323 -7.903 1 92.956 226 GLY B N 1
ATOM 7724 C CA . GLY B 1 225 ? 28.133 18.339 -8.759 1 87.227 226 GLY B CA 1
ATOM 7725 C C . GLY B 1 225 ? 26.629 18.411 -8.522 1 89.624 226 GLY B C 1
ATOM 7726 O O . GLY B 1 225 ? 26.158 18.104 -7.429 1 91.628 226 GLY B O 1
ATOM 7727 N N . GLY B 1 226 ? 25.884 18.799 -9.558 1 93.028 227 GLY B N 1
ATOM 7728 C CA . GLY B 1 226 ? 24.446 18.941 -9.426 1 90.293 227 GLY B CA 1
ATOM 7729 C C . GLY B 1 226 ? 23.822 19.635 -10.633 1 88.758 227 GLY B C 1
ATOM 7730 O O . GLY B 1 226 ? 24.483 19.873 -11.645 1 87.32 227 GLY B O 1
ATOM 7731 N N . TYR B 1 227 ? 22.531 19.956 -10.493 1 85.344 228 TYR B N 1
ATOM 7732 C CA . TYR B 1 227 ? 21.787 20.682 -11.507 1 78.657 228 TYR B CA 1
ATOM 7733 C C . TYR B 1 227 ? 21.533 22.117 -11.051 1 81.426 228 TYR B C 1
ATOM 7734 O O . TYR B 1 227 ? 21.195 22.357 -9.891 1 81.379 228 TYR B O 1
ATOM 7743 N N . LEU B 1 228 ? 21.727 23.068 -11.971 1 83.082 229 LEU B N 1
ATOM 7744 C CA . LEU B 1 228 ? 21.074 24.361 -11.879 1 90.526 229 LEU B CA 1
ATOM 7745 C C . LEU B 1 228 ? 19.705 24.174 -12.508 1 99.481 229 LEU B C 1
ATOM 7746 O O . LEU B 1 228 ? 19.589 23.477 -13.515 1 106.13 229 LEU B O 1
ATOM 7751 N N . SER B 1 229 ? 18.688 24.794 -11.907 1 99.423 230 SER B N 1
ATOM 7752 C CA . SER B 1 229 ? 17.314 24.501 -12.271 1 99.506 230 SER B CA 1
ATOM 7753 C C . SER B 1 229 ? 16.429 25.718 -12.041 1 100.473 230 SER B C 1
ATOM 7754 O O . SER B 1 229 ? 16.568 26.419 -11.043 1 90.087 230 SER B O 1
ATOM 7757 N N . GLY B 1 230 ? 15.509 25.929 -12.981 1 105.777 231 GLY B N 1
ATOM 7758 C CA . GLY B 1 230 ? 14.511 26.977 -12.881 1 112.703 231 GLY B CA 1
ATOM 7759 C C . GLY B 1 230 ? 13.469 26.801 -13.976 1 115.788 231 GLY B C 1
ATOM 7760 O O . GLY B 1 230 ? 13.762 26.232 -15.028 1 109.428 231 GLY B O 1
ATOM 7761 N N . GLU B 1 231 ? 12.249 27.269 -13.697 1 116.069 232 GLU B N 1
ATOM 7762 C CA . GLU B 1 231 ? 11.235 27.4 -14.726 1 117.929 232 GLU B CA 1
ATOM 7763 C C . GLU B 1 231 ? 11.423 28.751 -15.397 1 109.234 232 GLU B C 1
ATOM 7764 O O . GLU B 1 231 ? 11.942 29.675 -14.778 1 106.292 232 GLU B O 1
ATOM 7770 N N . ASN B 1 232 ? 10.985 28.844 -16.655 1 107.618 233 ASN B N 1
ATOM 7771 C CA . ASN B 1 232 ? 10.906 30.118 -17.351 1 107.008 233 ASN B CA 1
ATOM 7772 C C . ASN B 1 232 ? 12.324 30.624 -17.602 1 108.541 233 ASN B C 1
ATOM 7773 O O . ASN B 1 232 ? 12.696 31.7 -17.136 1 114.777 233 ASN B O 1
ATOM 7778 N N . LEU B 1 233 ? 13.112 29.822 -18.328 1 101.238 234 LEU B N 1
ATOM 7779 C CA . LEU B 1 233 ? 14.504 30.147 -18.597 1 102.18 234 LEU B CA 1
ATOM 7780 C C . LEU B 1 233 ? 14.906 29.604 -19.966 1 104.909 234 LEU B C 1
ATOM 7781 O O . LEU B 1 233 ? 14.568 28.468 -20.304 1 104.143 234 LEU B O 1
ATOM 7786 N N . GLU B 1 234 ? 15.646 30.425 -20.728 1 105.205 235 GLU B N 1
ATOM 7787 C CA . GLU B 1 234 ? 16.33 29.983 -21.936 1 106.71 235 GLU B CA 1
ATOM 7788 C C . GLU B 1 234 ? 17.825 30.251 -21.776 1 102.624 235 GLU B C 1
ATOM 7789 O O . GLU B 1 234 ? 18.214 31.168 -21.05 1 96.427 235 GLU B O 1
ATOM 7795 N N . TYR B 1 235 ? 18.645 29.45 -22.472 1 103.354 236 TYR B N 1
ATOM 7796 C CA . TYR B 1 235 ? 20.096 29.582 -22.446 1 104.656 236 TYR B CA 1
ATOM 7797 C C . TYR B 1 235 ? 20.518 30.807 -23.256 1 92.505 236 TYR B C 1
ATOM 7798 O O . TYR B 1 235 ? 19.968 31.042 -24.324 1 94.498 236 TYR B O 1
ATOM 7807 N N . ILE B 1 236 ? 21.491 31.586 -22.766 1 83.777 237 ILE B N 1
ATOM 7808 C CA . ILE B 1 236 ? 21.915 32.78 -23.486 1 78.264 237 ILE B CA 1
ATOM 7809 C C . ILE B 1 236 ? 23.417 32.742 -23.756 1 81.004 237 ILE B C 1
ATOM 7810 O O . ILE B 1 236 ? 24.016 33.793 -23.964 1 71.1 237 ILE B O 1
ATOM 7815 N N . GLY B 1 237 ? 24.017 31.54 -23.763 1 94.959 238 GLY B N 1
ATOM 7816 C CA . GLY B 1 237 ? 25.386 31.359 -24.232 1 102.755 238 GLY B CA 1
ATOM 7817 C C . GLY B 1 237 ? 26.451 31.545 -23.145 1 106.262 238 GLY B C 1
ATOM 7818 O O . GLY B 1 237 ? 26.162 31.998 -22.034 1 102.963 238 GLY B O 1
ATOM 7819 N N . THR B 1 238 ? 27.706 31.231 -23.519 1 106.16 239 THR B N 1
ATOM 7820 C CA . THR B 1 238 ? 28.859 31.259 -22.625 1 97.073 239 THR B CA 1
ATOM 7821 C C . THR B 1 238 ? 29.614 32.573 -22.785 1 87.478 239 THR B C 1
ATOM 7822 O O . THR B 1 238 ? 29.512 33.226 -23.815 1 95.247 239 THR B O 1
ATOM 7826 N N . SER B 1 239 ? 30.425 32.916 -21.783 1 87.573 240 SER B N 1
ATOM 7827 C CA . SER B 1 239 ? 31.316 34.062 -21.881 1 97.002 240 SER B CA 1
ATOM 7828 C C . SER B 1 239 ? 32.44 33.93 -20.85 1 107.244 240 SER B C 1
ATOM 7829 O O . SER B 1 239 ? 32.317 33.157 -19.902 1 128 240 SER B O 1
ATOM 7832 N N . ASP B 1 240 ? 33.557 34.646 -21.068 1 97.657 241 ASP B N 1
ATOM 7833 C CA . ASP B 1 240 ? 34.766 34.459 -20.276 1 80.082 241 ASP B CA 1
ATOM 7834 C C . ASP B 1 240 ? 35.256 35.789 -19.726 1 76.181 241 ASP B C 1
ATOM 7835 O O . ASP B 1 240 ? 35.23 36.791 -20.43 1 81.856 241 ASP B O 1
ATOM 7840 N N . SER B 1 241 ? 35.735 35.767 -18.476 1 77.205 242 SER B N 1
ATOM 7841 C CA . SER B 1 241 ? 36.119 36.974 -17.759 1 73.074 242 SER B CA 1
ATOM 7842 C C . SER B 1 241 ? 37.054 36.627 -16.595 1 72.425 242 SER B C 1
ATOM 7843 O O . SER B 1 241 ? 37.681 35.566 -16.587 1 74.573 242 SER B O 1
ATOM 7846 N N . VAL B 1 242 ? 37.159 37.548 -15.63 1 69.394 243 VAL B N 1
ATOM 7847 C CA . VAL B 1 242 ? 38.054 37.411 -14.491 1 73.461 243 VAL B CA 1
ATOM 7848 C C . VAL B 1 242 ? 37.371 37.986 -13.254 1 75.811 243 VAL B C 1
ATOM 7849 O O . VAL B 1 242 ? 36.898 39.116 -13.309 1 77.778 243 VAL B O 1
ATOM 7853 N N . TYR B 1 243 ? 37.289 37.204 -12.17 1 77.64 244 TYR B N 1
ATOM 7854 C CA . TYR B 1 243 ? 36.815 37.72 -10.893 1 85.393 244 TYR B CA 1
ATOM 7855 C C . TYR B 1 243 ? 38.013 37.663 -9.94 1 82.765 244 TYR B C 1
ATOM 7856 O O . TYR B 1 243 ? 38.648 36.618 -9.792 1 82.615 244 TYR B O 1
ATOM 7865 N N . ALA B 1 244 ? 38.328 38.812 -9.319 1 77.428 245 ALA B N 1
ATOM 7866 C CA . ALA B 1 244 ? 39.362 38.941 -8.293 1 81.049 245 ALA B CA 1
ATOM 7867 C C . ALA B 1 244 ? 40.673 38.263 -8.692 1 79.131 245 ALA B C 1
ATOM 7868 O O . ALA B 1 244 ? 41.387 37.746 -7.839 1 72.633 245 ALA B O 1
ATOM 7870 N N . GLY B 1 245 ? 40.995 38.328 -9.985 1 79.533 246 GLY B N 1
ATOM 7871 C CA . GLY B 1 245 ? 42.27 37.874 -10.497 1 69.923 246 GLY B CA 1
ATOM 7872 C C . GLY B 1 245 ? 42.221 36.413 -10.92 1 69.559 246 GLY B C 1
ATOM 7873 O O . GLY B 1 245 ? 43.278 35.843 -11.156 1 77.396 246 GLY B O 1
ATOM 7874 N N . THR B 1 246 ? 41.026 35.819 -11.047 1 68.69 247 THR B N 1
ATOM 7875 C CA . THR B 1 246 ? 40.927 34.431 -11.484 1 73.267 247 THR B CA 1
ATOM 7876 C C . THR B 1 246 ? 40.015 34.353 -12.705 1 76.107 247 THR B C 1
ATOM 7877 O O . THR B 1 246 ? 38.82 34.664 -12.626 1 84.147 247 THR B O 1
ATOM 7881 N N . ASP B 1 247 ? 40.608 33.927 -13.828 1 75.296 248 ASP B N 1
ATOM 7882 C CA . ASP B 1 247 ? 39.87 33.696 -15.062 1 79.668 248 ASP B CA 1
ATOM 7883 C C . ASP B 1 247 ? 38.812 32.629 -14.815 1 84.538 248 ASP B C 1
ATOM 7884 O O . ASP B 1 247 ? 39.016 31.727 -14.003 1 89.18 248 ASP B O 1
ATOM 7889 N N . TYR B 1 248 ? 37.683 32.757 -15.522 1 88.64 249 TYR B N 1
ATOM 7890 C CA . TYR B 1 248 ? 36.555 31.858 -15.353 1 89.454 249 TYR B CA 1
ATOM 7891 C C . TYR B 1 248 ? 35.633 31.958 -16.564 1 87.426 249 TYR B C 1
ATOM 7892 O O . TYR B 1 248 ? 35.655 32.945 -17.294 1 84.162 249 TYR B O 1
ATOM 7901 N N . ARG B 1 249 ? 34.813 30.921 -16.743 1 89.971 250 ARG B N 1
ATOM 7902 C CA . ARG B 1 249 ? 33.77 30.902 -17.754 1 96.116 250 ARG B CA 1
ATOM 7903 C C . ARG B 1 249 ? 32.416 30.96 -17.042 1 105.86 250 ARG B C 1
ATOM 7904 O O . ARG B 1 249 ? 32.286 30.505 -15.908 1 116.521 250 ARG B O 1
ATOM 7912 N N . ALA B 1 250 ? 31.418 31.559 -17.702 1 108.174 251 ALA B N 1
ATOM 7913 C CA . ALA B 1 250 ? 30.088 31.718 -17.131 1 98.128 251 ALA B CA 1
ATOM 7914 C C . ALA B 1 250 ? 29.039 31.276 -18.153 1 96.588 251 ALA B C 1
ATOM 7915 O O . ALA B 1 250 ? 29.073 31.704 -19.31 1 85.734 251 ALA B O 1
ATOM 7917 N N . TRP B 1 251 ? 28.117 30.417 -17.705 1 93.418 252 TRP B N 1
ATOM 7918 C CA . TRP B 1 251 ? 26.939 30.056 -18.473 1 88.528 252 TRP B CA 1
ATOM 7919 C C . TRP B 1 251 ? 25.756 30.894 -17.996 1 94.812 252 TRP B C 1
ATOM 7920 O O . TRP B 1 251 ? 25.572 31.065 -16.791 1 87.931 252 TRP B O 1
ATOM 7931 N N . GLY B 1 252 ? 24.975 31.413 -18.953 1 99.211 253 GLY B N 1
ATOM 7932 C CA . GLY B 1 252 ? 23.935 32.387 -18.656 1 100.64 253 GLY B CA 1
ATOM 7933 C C . GLY B 1 252 ? 22.543 31.895 -19.053 1 97.604 253 GLY B C 1
ATOM 7934 O O . GLY B 1 252 ? 22.359 31.267 -20.099 1 82.395 253 GLY B O 1
ATOM 7935 N N . PHE B 1 253 ? 21.565 32.195 -18.19 1 97.647 254 PHE B N 1
ATOM 7936 C CA . PHE B 1 253 ? 20.168 31.96 -18.497 1 97.649 254 PHE B CA 1
ATOM 7937 C C . PHE B 1 253 ? 19.371 33.242 -18.246 1 109.117 254 PHE B C 1
ATOM 7938 O O . PHE B 1 253 ? 19.702 34.042 -17.363 1 103.775 254 PHE B O 1
ATOM 7946 N N . ARG B 1 254 ? 18.333 33.437 -19.072 1 109.248 255 ARG B N 1
ATOM 7947 C CA . ARG B 1 254 ? 17.459 34.593 -18.978 1 103.793 255 ARG B CA 1
ATOM 7948 C C . ARG B 1 254 ? 16.02 34.09 -19.019 1 101.004 255 ARG B C 1
ATOM 7949 O O . ARG B 1 254 ? 15.714 33.125 -19.726 1 90.294 255 ARG B O 1
ATOM 7957 N N . SER B 1 255 ? 15.163 34.754 -18.234 1 101.374 256 SER B N 1
ATOM 7958 C CA . SER B 1 255 ? 13.747 34.433 -18.16 1 99.269 256 SER B CA 1
ATOM 7959 C C . SER B 1 255 ? 13.018 34.875 -19.436 1 101.638 256 SER B C 1
ATOM 7960 O O . SER B 1 255 ? 13.119 36.032 -19.844 1 99.637 256 SER B O 1
ATOM 7963 N N . LEU B 1 256 ? 12.293 33.926 -20.056 1 96.789 257 LEU B N 1
ATOM 7964 C CA . LEU B 1 256 ? 11.559 34.139 -21.297 1 94.598 257 LEU B CA 1
ATOM 7965 C C . LEU B 1 256 ? 10.663 35.374 -21.2 1 102.567 257 LEU B C 1
ATOM 7966 O O . LEU B 1 256 ? 10.689 36.207 -22.105 1 110.251 257 LEU B O 1
ATOM 7971 N N . LYS B 1 257 ? 9.862 35.482 -20.125 1 99.425 258 LYS B N 1
ATOM 7972 C CA . LYS B 1 257 ? 8.983 36.637 -19.937 1 92.651 258 LYS B CA 1
ATOM 7973 C C . LYS B 1 257 ? 9.176 37.195 -18.532 1 79.639 258 LYS B C 1
ATOM 7974 O O . LYS B 1 257 ? 9.42 36.441 -17.592 1 78.08 258 LYS B O 1
ATOM 7980 N N . ALA B 1 258 ? 9.056 38.522 -18.393 1 82.606 259 ALA B N 1
ATOM 7981 C CA . ALA B 1 258 ? 9.09 39.166 -17.084 1 85.175 259 ALA B CA 1
ATOM 7982 C C . ALA B 1 258 ? 8.059 38.482 -16.191 1 78.013 259 ALA B C 1
ATOM 7983 O O . ALA B 1 258 ? 7.166 37.808 -16.701 1 76.733 259 ALA B O 1
ATOM 7985 N N . SER B 1 259 ? 8.234 38.599 -14.87 1 74.451 260 SER B N 1
ATOM 7986 C CA . SER B 1 259 ? 7.464 37.792 -13.931 1 71.631 260 SER B CA 1
ATOM 7987 C C . SER B 1 259 ? 7.644 38.297 -12.506 1 71.705 260 SER B C 1
ATOM 7988 O O . SER B 1 259 ? 8.745 38.69 -12.133 1 90.486 260 SER B O 1
ATOM 7991 N N . LYS B 1 260 ? 6.574 38.232 -11.706 1 73.193 261 LYS B N 1
ATOM 7992 C CA . LYS B 1 260 ? 6.593 38.747 -10.344 1 81.418 261 LYS B CA 1
ATOM 7993 C C . LYS B 1 260 ? 7.332 37.783 -9.414 1 86.492 261 LYS B C 1
ATOM 7994 O O . LYS B 1 260 ? 7.855 38.211 -8.378 1 84.991 261 LYS B O 1
ATOM 8000 N N . LYS B 1 261 ? 7.333 36.488 -9.78 1 87.03 262 LYS B N 1
ATOM 8001 C CA . LYS B 1 261 ? 8.072 35.468 -9.051 1 87.759 262 LYS B CA 1
ATOM 8002 C C . LYS B 1 261 ? 9.197 34.921 -9.927 1 83.42 262 LYS B C 1
ATOM 8003 O O . LYS B 1 261 ? 9.047 34.8 -11.141 1 87.215 262 LYS B O 1
ATOM 8009 N N . HIS B 1 262 ? 10.314 34.571 -9.28 1 81.958 263 HIS B N 1
ATOM 8010 C CA . HIS B 1 262 ? 11.316 33.709 -9.886 1 85.198 263 HIS B CA 1
ATOM 8011 C C . HIS B 1 262 ? 11.824 32.703 -8.863 1 77.61 263 HIS B C 1
ATOM 8012 O O . HIS B 1 262 ? 12.1 33.082 -7.725 1 69.912 263 HIS B O 1
ATOM 8019 N N . HIS B 1 263 ? 11.968 31.443 -9.292 1 77.025 264 HIS B N 1
ATOM 8020 C CA . HIS B 1 263 ? 12.483 30.414 -8.404 1 85.793 264 HIS B CA 1
ATOM 8021 C C . HIS B 1 263 ? 13.511 29.507 -9.082 1 83.847 264 HIS B C 1
ATOM 8022 O O . HIS B 1 263 ? 13.181 28.757 -10.004 1 74.604 264 HIS B O 1
ATOM 8029 N N . PHE B 1 264 ? 14.738 29.548 -8.536 1 85.136 265 PHE B N 1
ATOM 8030 C CA . PHE B 1 264 ? 15.838 28.699 -8.957 1 85.069 265 PHE B CA 1
ATOM 8031 C C . PHE B 1 264 ? 16.218 27.747 -7.828 1 84.187 265 PHE B C 1
ATOM 8032 O O . PHE B 1 264 ? 16.203 28.136 -6.658 1 74.649 265 PHE B O 1
ATOM 8040 N N . SER B 1 265 ? 16.585 26.516 -8.216 1 83.02 266 SER B N 1
ATOM 8041 C CA . SER B 1 265 ? 17.064 25.49 -7.302 1 87.975 266 SER B CA 1
ATOM 8042 C C . SER B 1 265 ? 18.397 24.937 -7.79 1 81.914 266 SER B C 1
ATOM 8043 O O . SER B 1 265 ? 18.573 24.687 -8.979 1 81.364 266 SER B O 1
ATOM 8046 N N . VAL B 1 266 ? 19.326 24.729 -6.853 1 77.143 267 VAL B N 1
ATOM 8047 C CA . VAL B 1 266 ? 20.534 23.977 -7.138 1 77.268 267 VAL B CA 1
ATOM 8048 C C . VAL B 1 266 ? 20.491 22.699 -6.312 1 73.949 267 VAL B C 1
ATOM 8049 O O . VAL B 1 266 ? 20.244 22.745 -5.107 1 70.774 267 VAL B O 1
ATOM 8053 N N . VAL B 1 267 ? 20.736 21.569 -6.984 1 70.389 268 VAL B N 1
ATOM 8054 C CA . VAL B 1 267 ? 20.553 20.257 -6.388 1 72.892 268 VAL B CA 1
ATOM 8055 C C . VAL B 1 267 ? 21.846 19.474 -6.544 1 71.467 268 VAL B C 1
ATOM 8056 O O . VAL B 1 267 ? 22.226 19.153 -7.668 1 63.045 268 VAL B O 1
ATOM 8060 N N . LEU B 1 268 ? 22.472 19.141 -5.406 1 74.138 269 LEU B N 1
ATOM 8061 C CA . LEU B 1 268 ? 23.805 18.562 -5.398 1 74.706 269 LEU B CA 1
ATOM 8062 C C . LEU B 1 268 ? 23.764 17.077 -5.054 1 77.044 269 LEU B C 1
ATOM 8063 O O . LEU B 1 268 ? 22.834 16.592 -4.402 1 68.596 269 LEU B O 1
ATOM 8068 N N . HIS B 1 269 ? 24.807 16.372 -5.512 1 84.224 270 HIS B N 1
ATOM 8069 C CA . HIS B 1 269 ? 24.988 14.966 -5.194 1 94.368 270 HIS B CA 1
ATOM 8070 C C . HIS B 1 269 ? 26.481 14.624 -5.24 1 92.029 270 HIS B C 1
ATOM 8071 O O . HIS B 1 269 ? 27.212 15.118 -6.092 1 80.129 270 HIS B O 1
ATOM 8078 N N . THR B 1 270 ? 26.912 13.787 -4.287 1 91.299 271 THR B N 1
ATOM 8079 C CA . THR B 1 270 ? 28.302 13.395 -4.103 1 83.156 271 THR B CA 1
ATOM 8080 C C . THR B 1 270 ? 28.328 11.873 -3.979 1 81.525 271 THR B C 1
ATOM 8081 O O . THR B 1 270 ? 27.493 11.31 -3.28 1 90.656 271 THR B O 1
ATOM 8085 N N . GLU B 1 271 ? 29.25 11.192 -4.663 1 83.669 272 GLU B N 1
ATOM 8086 C CA . GLU B 1 271 ? 29.24 9.735 -4.644 1 88.093 272 GLU B CA 1
ATOM 8087 C C . GLU B 1 271 ? 30.432 9.176 -5.424 1 91.064 272 GLU B C 1
ATOM 8088 O O . GLU B 1 271 ? 30.917 9.785 -6.383 1 76.081 272 GLU B O 1
ATOM 8094 N N . GLN B 1 272 ? 30.891 7.996 -4.978 1 93.588 273 GLN B N 1
ATOM 8095 C CA . GLN B 1 272 ? 31.896 7.207 -5.671 1 90.797 273 GLN B CA 1
ATOM 8096 C C . GLN B 1 272 ? 31.182 6.126 -6.472 1 85.524 273 GLN B C 1
ATOM 8097 O O . GLN B 1 272 ? 30.419 5.353 -5.901 1 90.435 273 GLN B O 1
ATOM 8103 N N . THR B 1 273 ? 31.415 6.102 -7.789 1 83.746 274 THR B N 1
ATOM 8104 C CA . THR B 1 273 ? 30.632 5.274 -8.695 1 93.725 274 THR B CA 1
ATOM 8105 C C . THR B 1 273 ? 31.529 4.742 -9.806 1 97.482 274 THR B C 1
ATOM 8106 O O . THR B 1 273 ? 32.439 5.439 -10.259 1 89.847 274 THR B O 1
ATOM 8110 N N . GLU B 1 274 ? 31.226 3.519 -10.261 1 102.823 275 GLU B N 1
ATOM 8111 C CA . GLU B 1 274 ? 31.983 2.88 -11.326 1 114.507 275 GLU B CA 1
ATOM 8112 C C . GLU B 1 274 ? 31.857 3.703 -12.615 1 118.249 275 GLU B C 1
ATOM 8113 O O . GLU B 1 274 ? 32.852 3.893 -13.312 1 112.221 275 GLU B O 1
ATOM 8119 N N . THR B 1 275 ? 30.643 4.206 -12.908 1 121.792 276 THR B N 1
ATOM 8120 C CA . THR B 1 275 ? 30.358 4.97 -14.118 1 112.78 276 THR B CA 1
ATOM 8121 C C . THR B 1 275 ? 29.854 6.36 -13.736 1 106.838 276 THR B C 1
ATOM 8122 O O . THR B 1 275 ? 29.528 6.607 -12.577 1 100.618 276 THR B O 1
ATOM 8126 N N . VAL B 1 276 ? 29.745 7.254 -14.727 1 104.367 277 VAL B N 1
ATOM 8127 C CA . VAL B 1 276 ? 29.182 8.581 -14.505 1 108.778 277 VAL B CA 1
ATOM 8128 C C . VAL B 1 276 ? 27.656 8.48 -14.487 1 120.447 277 VAL B C 1
ATOM 8129 O O . VAL B 1 276 ? 26.984 9.341 -13.919 1 114.314 277 VAL B O 1
ATOM 8133 N N . THR B 1 277 ? 27.138 7.439 -15.156 1 118.82 278 THR B N 1
ATOM 8134 C CA . THR B 1 277 ? 25.715 7.154 -15.242 1 109.862 278 THR B CA 1
ATOM 8135 C C . THR B 1 277 ? 25.158 6.907 -13.847 1 110.512 278 THR B C 1
ATOM 8136 O O . THR B 1 277 ? 24.115 7.442 -13.498 1 119.389 278 THR B O 1
ATOM 8140 N N . GLN B 1 278 ? 25.852 6.072 -13.071 1 110.824 279 GLN B N 1
ATOM 8141 C CA . GLN B 1 278 ? 25.432 5.749 -11.715 1 119.369 279 GLN B CA 1
ATOM 8142 C C . GLN B 1 278 ? 25.373 7.017 -10.862 1 115.498 279 GLN B C 1
ATOM 8143 O O . GLN B 1 278 ? 24.475 7.174 -10.043 1 112.245 279 GLN B O 1
ATOM 8149 N N . TRP B 1 279 ? 26.326 7.93 -11.048 1 109.157 280 TRP B N 1
ATOM 8150 C CA . TRP B 1 279 ? 26.311 9.164 -10.287 1 100.801 280 TRP B CA 1
ATOM 8151 C C . TRP B 1 279 ? 25.13 10.027 -10.708 1 105.076 280 TRP B C 1
ATOM 8152 O O . TRP B 1 279 ? 24.419 10.547 -9.847 1 101.945 280 TRP B O 1
ATOM 8163 N N . GLU B 1 280 ? 24.961 10.187 -12.032 1 103.164 281 GLU B N 1
ATOM 8164 C CA . GLU B 1 280 ? 23.873 10.969 -12.606 1 98.333 281 GLU B CA 1
ATOM 8165 C C . GLU B 1 280 ? 22.555 10.482 -12.014 1 85.114 281 GLU B C 1
ATOM 8166 O O . GLU B 1 280 ? 21.706 11.287 -11.667 1 81.869 281 GLU B O 1
ATOM 8172 N N . GLN B 1 281 ? 22.415 9.159 -11.894 1 80.757 282 GLN B N 1
ATOM 8173 C CA . GLN B 1 281 ? 21.181 8.527 -11.472 1 83.554 282 GLN B CA 1
ATOM 8174 C C . GLN B 1 281 ? 20.829 9.012 -10.072 1 82.849 282 GLN B C 1
ATOM 8175 O O . GLN B 1 281 ? 19.707 9.436 -9.833 1 100.317 282 GLN B O 1
ATOM 8181 N N . GLY B 1 282 ? 21.808 8.964 -9.17 1 83.03 283 GLY B N 1
ATOM 8182 C CA . GLY B 1 282 ? 21.617 9.419 -7.805 1 89.368 283 GLY B CA 1
ATOM 8183 C C . GLY B 1 282 ? 21.228 10.893 -7.765 1 93.461 283 GLY B C 1
ATOM 8184 O O . GLY B 1 282 ? 20.471 11.312 -6.887 1 93.204 283 GLY B O 1
ATOM 8185 N N . LEU B 1 283 ? 21.762 11.672 -8.717 1 98.263 284 LEU B N 1
ATOM 8186 C CA . LEU B 1 283 ? 21.42 13.082 -8.829 1 104.137 284 LEU B CA 1
ATOM 8187 C C . LEU B 1 283 ? 19.96 13.213 -9.26 1 104.439 284 LEU B C 1
ATOM 8188 O O . LEU B 1 283 ? 19.227 14.023 -8.698 1 115.37 284 LEU B O 1
ATOM 8193 N N . LYS B 1 284 ? 19.551 12.416 -10.257 1 92.838 285 LYS B N 1
ATOM 8194 C CA . LYS B 1 284 ? 18.187 12.442 -10.758 1 83.256 285 LYS B CA 1
ATOM 8195 C C . LYS B 1 284 ? 17.226 12.147 -9.604 1 81.986 285 LYS B C 1
ATOM 8196 O O . LYS B 1 284 ? 16.255 12.874 -9.418 1 87.63 285 LYS B O 1
ATOM 8202 N N . THR B 1 285 ? 17.535 11.118 -8.803 1 81.091 286 THR B N 1
ATOM 8203 C CA . THR B 1 285 ? 16.71 10.707 -7.675 1 77.232 286 THR B CA 1
ATOM 8204 C C . THR B 1 285 ? 16.44 11.9 -6.766 1 77.608 286 THR B C 1
ATOM 8205 O O . THR B 1 285 ? 15.317 12.091 -6.309 1 85.557 286 THR B O 1
ATOM 8209 N N . ALA B 1 286 ? 17.492 12.675 -6.495 1 83.362 287 ALA B N 1
ATOM 8210 C CA . ALA B 1 286 ? 17.393 13.84 -5.634 1 87.476 287 ALA B CA 1
ATOM 8211 C C . ALA B 1 286 ? 16.572 14.947 -6.303 1 83.617 287 ALA B C 1
ATOM 8212 O O . ALA B 1 286 ? 15.86 15.688 -5.621 1 71.587 287 ALA B O 1
ATOM 8214 N N . TRP B 1 287 ? 16.687 15.042 -7.635 1 88.33 288 TRP B N 1
ATOM 8215 C CA . TRP B 1 287 ? 16.023 16.072 -8.424 1 94.162 288 TRP B CA 1
ATOM 8216 C C . TRP B 1 287 ? 14.519 15.818 -8.506 1 94.521 288 TRP B C 1
ATOM 8217 O O . TRP B 1 287 ? 13.736 16.752 -8.34 1 91.311 288 TRP B O 1
ATOM 8228 N N . GLN B 1 288 ? 14.138 14.552 -8.747 1 93.911 289 GLN B N 1
ATOM 8229 C CA . GLN B 1 288 ? 12.743 14.143 -8.853 1 93.848 289 GLN B CA 1
ATOM 8230 C C . GLN B 1 288 ? 11.964 14.473 -7.581 1 90.328 289 GLN B C 1
ATOM 8231 O O . GLN B 1 288 ? 10.81 14.897 -7.659 1 98.003 289 GLN B O 1
ATOM 8237 N N . ARG B 1 289 ? 12.587 14.282 -6.413 1 78.292 290 ARG B N 1
ATOM 8238 C CA . ARG B 1 289 ? 11.909 14.563 -5.163 1 82.866 290 ARG B CA 1
ATOM 8239 C C . ARG B 1 289 ? 11.242 15.932 -5.247 1 92.252 290 ARG B C 1
ATOM 8240 O O . ARG B 1 289 ? 10.086 16.07 -4.851 1 103.004 290 ARG B O 1
ATOM 8248 N N . ILE B 1 290 ? 11.966 16.931 -5.774 1 92.571 291 ILE B N 1
ATOM 8249 C CA . ILE B 1 290 ? 11.487 18.306 -5.759 1 100.665 291 ILE B CA 1
ATOM 8250 C C . ILE B 1 290 ? 10.82 18.665 -7.085 1 101 291 ILE B C 1
ATOM 8251 O O . ILE B 1 290 ? 10.224 19.732 -7.185 1 124.075 291 ILE B O 1
ATOM 8256 N N . ALA B 1 291 ? 10.939 17.817 -8.11 1 95.942 292 ALA B N 1
ATOM 8257 C CA . ALA B 1 291 ? 10.298 18.104 -9.386 1 99.952 292 ALA B CA 1
ATOM 8258 C C . ALA B 1 291 ? 9.674 16.828 -9.941 1 101.988 292 ALA B C 1
ATOM 8259 O O . ALA B 1 291 ? 10.131 16.298 -10.953 1 102.849 292 ALA B O 1
ATOM 8261 N N . PRO B 1 292 ? 8.584 16.329 -9.314 1 100.566 293 PRO B N 1
ATOM 8262 C CA . PRO B 1 292 ? 8.146 14.956 -9.535 1 103.471 293 PRO B CA 1
ATOM 8263 C C . PRO B 1 292 ? 7.789 14.655 -10.993 1 109.697 293 PRO B C 1
ATOM 8264 O O . PRO B 1 292 ? 7.979 13.53 -11.449 1 109.228 293 PRO B O 1
ATOM 8268 N N . GLN B 1 293 ? 7.282 15.657 -11.725 1 118.362 294 GLN B N 1
ATOM 8269 C CA . GLN B 1 293 ? 7.054 15.507 -13.155 1 125.556 294 GLN B CA 1
ATOM 8270 C C . GLN B 1 293 ? 7.793 16.624 -13.884 1 126.522 294 GLN B C 1
ATOM 8271 O O . GLN B 1 293 ? 7.209 17.309 -14.715 1 151.659 294 GLN B O 1
ATOM 8277 N N . GLY B 1 294 ? 9.066 16.835 -13.532 1 118.94 295 GLY B N 1
ATOM 8278 C CA . GLY B 1 294 ? 9.943 17.699 -14.305 1 116.327 295 GLY B CA 1
ATOM 8279 C C . GLY B 1 294 ? 9.83 19.184 -13.951 1 116.583 295 GLY B C 1
ATOM 8280 O O . GLY B 1 294 ? 10.686 19.957 -14.368 1 130.456 295 GLY B O 1
ATOM 8281 N N . LYS B 1 295 ? 8.779 19.601 -13.234 1 107.374 296 LYS B N 1
ATOM 8282 C CA . LYS B 1 295 ? 8.672 20.982 -12.787 1 104.062 296 LYS B CA 1
ATOM 8283 C C . LYS B 1 295 ? 8.758 21.027 -11.263 1 95.398 296 LYS B C 1
ATOM 8284 O O . LYS B 1 295 ? 8.379 20.071 -10.59 1 102.627 296 LYS B O 1
ATOM 8290 N N . ILE B 1 296 ? 9.237 22.157 -10.732 1 81.754 297 ILE B N 1
ATOM 8291 C CA . ILE B 1 296 ? 9.528 22.268 -9.314 1 90.271 297 ILE B CA 1
ATOM 8292 C C . ILE B 1 296 ? 8.22 22.398 -8.536 1 82.691 297 ILE B C 1
ATOM 8293 O O . ILE B 1 296 ? 7.599 23.45 -8.551 1 83.332 297 ILE B O 1
ATOM 8298 N N . SER B 1 297 ? 7.842 21.331 -7.822 1 81.471 298 SER B N 1
ATOM 8299 C CA . SER B 1 297 ? 6.674 21.315 -6.95 1 83.778 298 SER B CA 1
ATOM 8300 C C . SER B 1 297 ? 6.828 22.308 -5.798 1 81.889 298 SER B C 1
ATOM 8301 O O . SER B 1 297 ? 7.511 22.025 -4.817 1 74.342 298 SER B O 1
ATOM 8304 N N . SER B 1 298 ? 6.145 23.454 -5.895 1 87.163 299 SER B N 1
ATOM 8305 C CA . SER B 1 298 ? 6.221 24.45 -4.839 1 94.543 299 SER B CA 1
ATOM 8306 C C . SER B 1 298 ? 5.531 23.926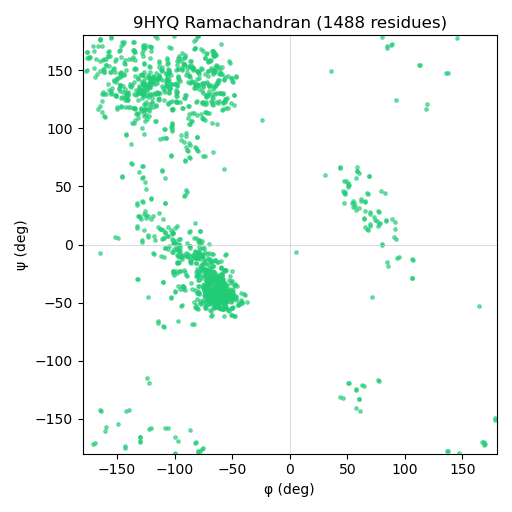 -3.577 1 92.655 299 SER B C 1
ATOM 8307 O O . SER B 1 298 ? 5.737 24.475 -2.497 1 91.047 299 SER B O 1
ATOM 8310 N N . LYS B 1 299 ? 4.728 22.859 -3.719 1 97.208 300 LYS B N 1
ATOM 8311 C CA . LYS B 1 299 ? 4.17 22.148 -2.577 1 98.469 300 LYS B CA 1
ATOM 8312 C C . LYS B 1 299 ? 5.3 21.502 -1.781 1 86.674 300 LYS B C 1
ATOM 8313 O O . LYS B 1 299 ? 5.399 21.718 -0.574 1 78.479 300 LYS B O 1
ATOM 8319 N N . VAL B 1 300 ? 6.158 20.742 -2.475 1 83.445 301 VAL B N 1
ATOM 8320 C CA . VAL B 1 300 ? 7.255 20.018 -1.848 1 83.676 301 VAL B CA 1
ATOM 8321 C C . VAL B 1 300 ? 8.256 20.993 -1.226 1 77.816 301 VAL B C 1
ATOM 8322 O O . VAL B 1 300 ? 8.722 20.771 -0.11 1 71.213 301 VAL B O 1
ATOM 8326 N N . VAL B 1 301 ? 8.592 22.059 -1.956 1 73.927 302 VAL B N 1
ATOM 8327 C CA . VAL B 1 301 ? 9.567 23.03 -1.491 1 73.399 302 VAL B CA 1
ATOM 8328 C C . VAL B 1 301 ? 9.041 23.791 -0.27 1 74.224 302 VAL B C 1
ATOM 8329 O O . VAL B 1 301 ? 9.827 24.289 0.537 1 71.923 302 VAL B O 1
ATOM 8333 N N . SER B 1 302 ? 7.713 23.884 -0.128 1 75.279 303 SER B N 1
ATOM 8334 C CA . SER B 1 302 ? 7.125 24.497 1.053 1 77.981 303 SER B CA 1
ATOM 8335 C C . SER B 1 302 ? 7.382 23.658 2.305 1 84.35 303 SER B C 1
ATOM 8336 O O . SER B 1 302 ? 7.731 24.218 3.342 1 83.773 303 SER B O 1
ATOM 8339 N N . GLN B 1 303 ? 7.192 22.33 2.206 1 88.826 304 GLN B N 1
ATOM 8340 C CA . GLN B 1 303 ? 7.429 21.419 3.322 1 90.022 304 GLN B CA 1
ATOM 8341 C C . GLN B 1 303 ? 8.903 21.522 3.7 1 86.034 304 GLN B C 1
ATOM 8342 O O . GLN B 1 303 ? 9.239 21.811 4.846 1 81.136 304 GLN B O 1
ATOM 8348 N N . ASP B 1 304 ? 9.774 21.315 2.706 1 85.808 305 ASP B N 1
ATOM 8349 C CA . ASP B 1 304 ? 11.207 21.479 2.877 1 82.311 305 ASP B CA 1
ATOM 8350 C C . ASP B 1 304 ? 11.489 22.756 3.667 1 77.495 305 ASP B C 1
ATOM 8351 O O . ASP B 1 304 ? 12.211 22.705 4.658 1 82.397 305 ASP B O 1
ATOM 8356 N N . LYS B 1 305 ? 10.909 23.884 3.231 1 70.189 306 LYS B N 1
ATOM 8357 C CA . LYS B 1 305 ? 11.176 25.178 3.84 1 72.754 306 LYS B CA 1
ATOM 8358 C C . LYS B 1 305 ? 10.711 25.202 5.302 1 77.997 306 LYS B C 1
ATOM 8359 O O . LYS B 1 305 ? 11.416 25.722 6.171 1 67.725 306 LYS B O 1
ATOM 8365 N N . LYS B 1 306 ? 9.509 24.668 5.562 1 87.906 307 LYS B N 1
ATOM 8366 C CA . LYS B 1 306 ? 8.906 24.707 6.889 1 90.811 307 LYS B CA 1
ATOM 8367 C C . LYS B 1 306 ? 9.747 23.891 7.862 1 84.637 307 LYS B C 1
ATOM 8368 O O . LYS B 1 306 ? 10.081 24.384 8.937 1 75.488 307 LYS B O 1
ATOM 8374 N N . GLN B 1 307 ? 10.074 22.655 7.447 1 81.466 308 GLN B N 1
ATOM 8375 C CA . GLN B 1 307 ? 10.944 21.748 8.182 1 81.812 308 GLN B CA 1
ATOM 8376 C C . GLN B 1 307 ? 12.233 22.468 8.577 1 76.418 308 GLN B C 1
ATOM 8377 O O . GLN B 1 307 ? 12.607 22.516 9.753 1 71.249 308 GLN B O 1
ATOM 8383 N N . THR B 1 308 ? 12.899 23.032 7.562 1 73.195 309 THR B N 1
ATOM 8384 C CA . THR B 1 308 ? 14.191 23.677 7.724 1 65.168 309 THR B CA 1
ATOM 8385 C C . THR B 1 308 ? 14.112 24.768 8.787 1 56.738 309 THR B C 1
ATOM 8386 O O . THR B 1 308 ? 15.009 24.882 9.604 1 54.984 309 THR B O 1
ATOM 8390 N N . ARG B 1 309 ? 13.049 25.566 8.793 1 57.733 310 ARG B N 1
ATOM 8391 C CA . ARG B 1 309 ? 13.004 26.706 9.693 1 67.878 310 ARG B CA 1
ATOM 8392 C C . ARG B 1 309 ? 12.727 26.224 11.118 1 65.678 310 ARG B C 1
ATOM 8393 O O . ARG B 1 309 ? 13.291 26.743 12.074 1 50.598 310 ARG B O 1
ATOM 8401 N N . LEU B 1 310 ? 11.882 25.197 11.254 1 73.456 311 LEU B N 1
ATOM 8402 C CA . LEU B 1 310 ? 11.653 24.586 12.55 1 76.331 311 LEU B CA 1
ATOM 8403 C C . LEU B 1 310 ? 12.993 24.137 13.111 1 75.577 311 LEU B C 1
ATOM 8404 O O . LEU B 1 310 ? 13.324 24.455 14.251 1 74.628 311 LEU B O 1
ATOM 8409 N N . TRP B 1 311 ? 13.755 23.419 12.277 1 71.162 312 TRP B N 1
ATOM 8410 C CA . TRP B 1 311 ? 15.05 22.902 12.68 1 68.199 312 TRP B CA 1
ATOM 8411 C C . TRP B 1 311 ? 15.928 24.013 13.257 1 67.114 312 TRP B C 1
ATOM 8412 O O . TRP B 1 311 ? 16.63 23.793 14.25 1 68.917 312 TRP B O 1
ATOM 8423 N N . TRP B 1 312 ? 15.902 25.181 12.602 1 61.37 313 TRP B N 1
ATOM 8424 C CA . TRP B 1 312 ? 16.713 26.315 13.01 1 65.606 313 TRP B CA 1
ATOM 8425 C C . TRP B 1 312 ? 16.138 26.898 14.299 1 68.906 313 TRP B C 1
ATOM 8426 O O . TRP B 1 312 ? 16.887 27.338 15.173 1 70.986 313 TRP B O 1
ATOM 8437 N N . ASN B 1 313 ? 14.805 26.871 14.419 1 76.159 314 ASN B N 1
ATOM 8438 C CA . ASN B 1 313 ? 14.133 27.386 15.604 1 83.985 314 ASN B CA 1
ATOM 8439 C C . ASN B 1 313 ? 14.553 26.547 16.81 1 78.559 314 ASN B C 1
ATOM 8440 O O . ASN B 1 313 ? 14.816 27.105 17.879 1 59.03 314 ASN B O 1
ATOM 8445 N N . ALA B 1 314 ? 14.607 25.217 16.587 1 78.016 315 ALA B N 1
ATOM 8446 C CA . ALA B 1 314 ? 15.025 24.219 17.566 1 73.989 315 ALA B CA 1
ATOM 8447 C C . ALA B 1 314 ? 16.492 24.415 17.913 1 68.471 315 ALA B C 1
ATOM 8448 O O . ALA B 1 314 ? 16.87 24.379 19.083 1 60.302 315 ALA B O 1
ATOM 8450 N N . PHE B 1 315 ? 17.297 24.601 16.865 1 62.88 316 PHE B N 1
ATOM 8451 C CA . PHE B 1 315 ? 18.702 24.924 17.016 1 62.399 316 PHE B CA 1
ATOM 8452 C C . PHE B 1 315 ? 18.904 26.008 18.074 1 57.016 316 PHE B C 1
ATOM 8453 O O . PHE B 1 315 ? 19.71 25.811 18.97 1 58.472 316 PHE B O 1
ATOM 8461 N N . TRP B 1 316 ? 18.202 27.146 17.988 1 57.323 317 TRP B N 1
ATOM 8462 C CA . TRP B 1 316 ? 18.502 28.254 18.892 1 63.032 317 TRP B CA 1
ATOM 8463 C C . TRP B 1 316 ? 17.899 28.022 20.283 1 63.349 317 TRP B C 1
ATOM 8464 O O . TRP B 1 316 ? 18.072 28.848 21.178 1 55.069 317 TRP B O 1
ATOM 8475 N N . GLN B 1 317 ? 17.237 26.872 20.468 1 67.843 318 GLN B N 1
ATOM 8476 C CA . GLN B 1 317 ? 16.696 26.48 21.759 1 78.086 318 GLN B CA 1
ATOM 8477 C C . GLN B 1 317 ? 17.638 25.539 22.515 1 72.52 318 GLN B C 1
ATOM 8478 O O . GLN B 1 317 ? 17.487 25.371 23.718 1 70.928 318 GLN B O 1
ATOM 8484 N N . ARG B 1 318 ? 18.629 24.947 21.845 1 67.333 319 ARG B N 1
ATOM 8485 C CA . ARG B 1 318 ? 19.505 23.991 22.504 1 66.734 319 ARG B CA 1
ATOM 8486 C C . ARG B 1 318 ? 20.417 24.671 23.525 1 71.915 319 ARG B C 1
ATOM 8487 O O . ARG B 1 318 ? 20.772 24.037 24.516 1 91.767 319 ARG B O 1
ATOM 8495 N N . SER B 1 319 ? 20.811 25.931 23.277 1 74.513 320 SER B N 1
ATOM 8496 C CA . SER B 1 319 ? 21.775 26.635 24.12 1 73.725 320 SER B CA 1
ATOM 8497 C C . SER B 1 319 ? 21.916 28.083 23.666 1 70.888 320 SER B C 1
ATOM 8498 O O . SER B 1 319 ? 21.633 28.394 22.513 1 68.937 320 SER B O 1
ATOM 8501 N N . PHE B 1 320 ? 22.441 28.947 24.539 1 66.392 321 PHE B N 1
ATOM 8502 C CA . PHE B 1 320 ? 22.791 30.286 24.099 1 73.646 321 PHE B CA 1
ATOM 8503 C C . PHE B 1 320 ? 23.5 31.076 25.191 1 75.734 321 PHE B C 1
ATOM 8504 O O . PHE B 1 320 ? 23.361 30.775 26.381 1 73.393 321 PHE B O 1
ATOM 8512 N N . ILE B 1 321 ? 24.205 32.126 24.743 1 70.147 322 ILE B N 1
ATOM 8513 C CA . ILE B 1 321 ? 24.86 33.063 25.636 1 70.084 322 ILE B CA 1
ATOM 8514 C C . ILE B 1 321 ? 24.589 34.483 25.153 1 81.019 322 ILE B C 1
ATOM 8515 O O . ILE B 1 321 ? 25.199 34.943 24.19 1 86.455 322 ILE B O 1
ATOM 8520 N N . GLU B 1 322 ? 23.691 35.18 25.854 1 87.861 323 GLU B N 1
ATOM 8521 C CA . GLU B 1 322 ? 23.191 36.466 25.403 1 89.922 323 GLU B CA 1
ATOM 8522 C C . GLU B 1 322 ? 23.4 37.477 26.524 1 89.884 323 GLU B C 1
ATOM 8523 O O . GLU B 1 322 ? 23.781 37.101 27.634 1 76.56 323 GLU B O 1
ATOM 8529 N N . THR B 1 323 ? 23.15 38.754 26.215 1 98.059 324 THR B N 1
ATOM 8530 C CA . THR B 1 323 ? 23.15 39.802 27.225 1 103.267 324 THR B CA 1
ATOM 8531 C C . THR B 1 323 ? 21.707 40.051 27.659 1 96.671 324 THR B C 1
ATOM 8532 O O . THR B 1 323 ? 20.819 39.265 27.338 1 91.828 324 THR B O 1
ATOM 8536 N N . ILE B 1 324 ? 21.486 41.129 28.415 1 97.1 325 ILE B N 1
ATOM 8537 C CA . ILE B 1 324 ? 20.138 41.54 28.768 1 98.327 325 ILE B CA 1
ATOM 8538 C C . ILE B 1 324 ? 19.937 42.983 28.28 1 91.939 325 ILE B C 1
ATOM 8539 O O . ILE B 1 324 ? 19.344 43.12 27.2 1 90.618 325 ILE B O 1
ATOM 8544 N N . LYS B 1 344 ? 31.579 53.56 31.103 1 144.849 345 LYS B N 1
ATOM 8545 C CA . LYS B 1 344 ? 30.814 52.362 31.546 1 149.53 345 LYS B CA 1
ATOM 8546 C C . LYS B 1 344 ? 29.832 51.919 30.46 1 150.504 345 LYS B C 1
ATOM 8547 O O . LYS B 1 344 ? 29.195 50.877 30.6 1 145.682 345 LYS B O 1
ATOM 8553 N N . SER B 1 345 ? 29.71 52.716 29.389 1 153.411 346 SER B N 1
ATOM 8554 C CA . SER B 1 345 ? 28.836 52.406 28.268 1 154.247 346 SER B CA 1
ATOM 8555 C C . SER B 1 345 ? 29.421 51.271 27.426 1 154.09 346 SER B C 1
ATOM 8556 O O . SER B 1 345 ? 28.682 50.408 26.948 1 151.67 346 SER B O 1
ATOM 8559 N N . ASP B 1 346 ? 30.747 51.319 27.229 1 149.573 347 ASP B N 1
ATOM 8560 C CA . ASP B 1 346 ? 31.434 50.461 26.276 1 144.115 347 ASP B CA 1
ATOM 8561 C C . ASP B 1 346 ? 31.759 49.1 26.887 1 136.999 347 ASP B C 1
ATOM 8562 O O . ASP B 1 346 ? 32.2 48.207 26.162 1 134.777 347 ASP B O 1
ATOM 8567 N N . ALA B 1 347 ? 31.558 48.95 28.207 1 127.178 348 ALA B N 1
ATOM 8568 C CA . ALA B 1 347 ? 31.573 47.643 28.851 1 118.415 348 ALA B CA 1
ATOM 8569 C C . ALA B 1 347 ? 30.49 46.761 28.233 1 124.811 348 ALA B C 1
ATOM 8570 O O . ALA B 1 347 ? 30.756 45.611 27.881 1 137.842 348 ALA B O 1
ATOM 8572 N N . LYS B 1 348 ? 29.277 47.319 28.085 1 117.597 349 LYS B N 1
ATOM 8573 C CA . LYS B 1 348 ? 28.165 46.559 27.546 1 114.32 349 LYS B CA 1
ATOM 8574 C C . LYS B 1 348 ? 28.358 46.368 26.044 1 106.224 349 LYS B C 1
ATOM 8575 O O . LYS B 1 348 ? 28.062 45.291 25.527 1 118.298 349 LYS B O 1
ATOM 8581 N N . ASP B 1 349 ? 28.855 47.405 25.355 1 95.67 350 ASP B N 1
ATOM 8582 C CA . ASP B 1 349 ? 29.09 47.319 23.918 1 104.846 350 ASP B CA 1
ATOM 8583 C C . ASP B 1 349 ? 30.003 46.14 23.594 1 107.269 350 ASP B C 1
ATOM 8584 O O . ASP B 1 349 ? 29.793 45.449 22.591 1 100.925 350 ASP B O 1
ATOM 8589 N N . ALA B 1 350 ? 31.02 45.942 24.446 1 112.373 351 ALA B N 1
ATOM 8590 C CA . ALA B 1 350 ? 32.034 44.919 24.227 1 111.382 351 ALA B CA 1
ATOM 8591 C C . ALA B 1 350 ? 31.469 43.523 24.497 1 101.441 351 ALA B C 1
ATOM 8592 O O . ALA B 1 350 ? 31.839 42.567 23.809 1 82.881 351 ALA B O 1
ATOM 8594 N N . LEU B 1 351 ? 30.59 43.414 25.507 1 93.51 352 LEU B N 1
ATOM 8595 C CA . LEU B 1 351 ? 29.98 42.14 25.853 1 89.946 352 LEU B CA 1
ATOM 8596 C C . LEU B 1 351 ? 29.017 41.716 24.746 1 81.76 352 LEU B C 1
ATOM 8597 O O . LEU B 1 351 ? 29.031 40.56 24.321 1 84.162 352 LEU B O 1
ATOM 8602 N N . LYS B 1 352 ? 28.191 42.665 24.288 1 76.381 353 LYS B N 1
ATOM 8603 C CA . LYS B 1 352 ? 27.303 42.429 23.16 1 82.545 353 LYS B CA 1
ATOM 8604 C C . LYS B 1 352 ? 28.095 41.873 21.977 1 79.627 353 LYS B C 1
ATOM 8605 O O . LYS B 1 352 ? 27.679 40.895 21.352 1 67.65 353 LYS B O 1
ATOM 8611 N N . GLU B 1 353 ? 29.243 42.508 21.698 1 82.763 354 GLU B N 1
ATOM 8612 C CA . GLU B 1 353 ? 30.089 42.127 20.577 1 85.986 354 GLU B CA 1
ATOM 8613 C C . GLU B 1 353 ? 30.405 40.624 20.665 1 88.814 354 GLU B C 1
ATOM 8614 O O . GLU B 1 353 ? 30.104 39.869 19.736 1 85.133 354 GLU B O 1
ATOM 8620 N N . ILE B 1 354 ? 30.973 40.173 21.795 1 85.427 355 ILE B N 1
ATOM 8621 C CA . ILE B 1 354 ? 31.492 38.814 21.879 1 74.782 355 ILE B CA 1
ATOM 8622 C C . ILE B 1 354 ? 30.342 37.812 21.926 1 71.932 355 ILE B C 1
ATOM 8623 O O . ILE B 1 354 ? 30.451 36.725 21.358 1 79.696 355 ILE B O 1
ATOM 8628 N N . THR B 1 355 ? 29.234 38.169 22.58 1 63.238 356 THR B N 1
ATOM 8629 C CA . THR B 1 355 ? 28.105 37.253 22.637 1 62.683 356 THR B CA 1
ATOM 8630 C C . THR B 1 355 ? 27.487 37.132 21.246 1 53.958 356 THR B C 1
ATOM 8631 O O . THR B 1 355 ? 27.121 36.042 20.819 1 51.536 356 THR B O 1
ATOM 8635 N N . ARG B 1 356 ? 27.396 38.258 20.535 1 52.908 357 ARG B N 1
ATOM 8636 C CA . ARG B 1 356 ? 26.884 38.26 19.177 1 57.239 357 ARG B CA 1
ATOM 8637 C C . ARG B 1 356 ? 27.758 37.369 18.293 1 56.207 357 ARG B C 1
ATOM 8638 O O . ARG B 1 356 ? 27.252 36.565 17.508 1 43.056 357 ARG B O 1
ATOM 8646 N N . ASN B 1 357 ? 29.077 37.495 18.454 1 61.061 358 ASN B N 1
ATOM 8647 C CA . ASN B 1 357 ? 30.007 36.793 17.585 1 70.675 358 ASN B CA 1
ATOM 8648 C C . ASN B 1 357 ? 30.012 35.298 17.927 1 69.525 358 ASN B C 1
ATOM 8649 O O . ASN B 1 357 ? 29.973 34.444 17.028 1 58.237 358 ASN B O 1
ATOM 8654 N N . TYR B 1 358 ? 30.029 34.999 19.238 1 64.723 359 TYR B N 1
ATOM 8655 C CA . TYR B 1 358 ? 29.85 33.637 19.72 1 62.613 359 TYR B CA 1
ATOM 8656 C C . TYR B 1 358 ? 28.737 32.964 18.917 1 60.507 359 TYR B C 1
ATOM 8657 O O . TYR B 1 358 ? 28.895 31.85 18.415 1 54.965 359 TYR B O 1
ATOM 8666 N N . THR B 1 359 ? 27.614 33.684 18.81 1 61.08 360 THR B N 1
ATOM 8667 C CA . THR B 1 359 ? 26.383 33.171 18.235 1 57.901 360 THR B CA 1
ATOM 8668 C C . THR B 1 359 ? 26.515 33.006 16.726 1 56.677 360 THR B C 1
ATOM 8669 O O . THR B 1 359 ? 26.128 31.979 16.169 1 54.781 360 THR B O 1
ATOM 8673 N N . LEU B 1 360 ? 27.025 34.05 16.069 1 57.572 361 LEU B N 1
ATOM 8674 C CA . LEU B 1 360 ? 27.123 34.027 14.621 1 63.449 361 LEU B CA 1
ATOM 8675 C C . LEU B 1 360 ? 27.98 32.839 14.201 1 66.7 361 LEU B C 1
ATOM 8676 O O . LEU B 1 360 ? 27.736 32.208 13.166 1 58.317 361 LEU B O 1
ATOM 8681 N N . PHE B 1 361 ? 28.98 32.534 15.032 1 62.994 362 PHE B N 1
ATOM 8682 C CA . PHE B 1 361 ? 29.862 31.429 14.723 1 64.336 362 PHE B CA 1
ATOM 8683 C C . PHE B 1 361 ? 29.075 30.124 14.846 1 60.129 362 PHE B C 1
ATOM 8684 O O . PHE B 1 361 ? 29.177 29.245 13.987 1 48.726 362 PHE B O 1
ATOM 8692 N N . ARG B 1 362 ? 28.283 30.009 15.922 1 56.492 363 ARG B N 1
ATOM 8693 C CA . ARG B 1 362 ? 27.512 28.803 16.144 1 53.204 363 ARG B CA 1
ATOM 8694 C C . ARG B 1 362 ? 26.639 28.539 14.915 1 51.319 363 ARG B C 1
ATOM 8695 O O . ARG B 1 362 ? 26.494 27.385 14.529 1 44.715 363 ARG B O 1
ATOM 8703 N N . TYR B 1 363 ? 26.094 29.606 14.294 1 54.035 364 TYR B N 1
ATOM 8704 C CA . TYR B 1 363 ? 25.353 29.496 13.036 1 53.799 364 TYR B CA 1
ATOM 8705 C C . TYR B 1 363 ? 26.234 28.802 11.977 1 52.346 364 TYR B C 1
ATOM 8706 O O . TYR B 1 363 ? 25.826 27.847 11.309 1 38.051 364 TYR B O 1
ATOM 8715 N N . MET B 1 364 ? 27.485 29.251 11.859 1 57.748 365 MET B N 1
ATOM 8716 C CA . MET B 1 364 ? 28.384 28.726 10.844 1 63.649 365 MET B CA 1
ATOM 8717 C C . MET B 1 364 ? 28.637 27.229 11.099 1 70.464 365 MET B C 1
ATOM 8718 O O . MET B 1 364 ? 28.708 26.424 10.161 1 66.697 365 MET B O 1
ATOM 8723 N N . LEU B 1 365 ? 28.754 26.839 12.379 1 69.856 366 LEU B N 1
ATOM 8724 C CA . LEU B 1 365 ? 28.953 25.436 12.711 1 69.104 366 LEU B CA 1
ATOM 8725 C C . LEU B 1 365 ? 27.715 24.665 12.257 1 71.504 366 LEU B C 1
ATOM 8726 O O . LEU B 1 365 ? 27.812 23.545 11.749 1 73.257 366 LEU B O 1
ATOM 8731 N N . GLY B 1 366 ? 26.554 25.312 12.424 1 64.824 367 GLY B N 1
ATOM 8732 C CA . GLY B 1 366 ? 25.271 24.679 12.192 1 62.917 367 GLY B CA 1
ATOM 8733 C C . GLY B 1 366 ? 25.112 24.27 10.735 1 61.252 367 GLY B C 1
ATOM 8734 O O . GLY B 1 366 ? 24.458 23.275 10.417 1 70.89 367 GLY B O 1
ATOM 8735 N N . CYS B 1 367 ? 25.735 25.05 9.853 1 59.457 368 CYS B N 1
ATOM 8736 C CA . CYS B 1 367 ? 25.522 24.864 8.432 1 62.861 368 CYS B CA 1
ATOM 8737 C C . CYS B 1 367 ? 26.018 23.475 8.027 1 66.322 368 CYS B C 1
ATOM 8738 O O . CYS B 1 367 ? 25.647 22.992 6.956 1 62.181 368 CYS B O 1
ATOM 8741 N N . ASN B 1 368 ? 26.814 22.832 8.902 1 68.428 369 ASN B N 1
ATOM 8742 C CA . ASN B 1 368 ? 27.414 21.545 8.593 1 71.674 369 ASN B CA 1
ATOM 8743 C C . ASN B 1 368 ? 27.228 20.555 9.743 1 85.04 369 ASN B C 1
ATOM 8744 O O . ASN B 1 368 ? 28.088 19.705 9.982 1 95.484 369 ASN B O 1
ATOM 8749 N N . ALA B 1 369 ? 26.096 20.636 10.451 1 82.882 370 ALA B N 1
ATOM 8750 C CA . ALA B 1 369 ? 25.568 19.44 11.087 1 73.292 370 ALA B CA 1
ATOM 8751 C C . ALA B 1 369 ? 25.301 18.426 9.976 1 73.089 370 ALA B C 1
ATOM 8752 O O . ALA B 1 369 ? 24.984 18.814 8.86 1 82.432 370 ALA B O 1
ATOM 8754 N N . TYR B 1 370 ? 25.462 17.136 10.238 1 65.508 371 TYR B N 1
ATOM 8755 C CA . TYR B 1 370 ? 25.113 16.119 9.244 1 69.302 371 TYR B CA 1
ATOM 8756 C C . TYR B 1 370 ? 25.992 16.202 7.987 1 71.259 371 TYR B C 1
ATOM 8757 O O . TYR B 1 370 ? 25.6 15.689 6.941 1 64.24 371 TYR B O 1
ATOM 8766 N N . GLY B 1 371 ? 27.187 16.8 8.082 1 73.637 372 GLY B N 1
ATOM 8767 C CA . GLY B 1 371 ? 28.219 16.568 7.082 1 71.427 372 GLY B CA 1
ATOM 8768 C C . GLY B 1 371 ? 28.782 15.151 7.208 1 68.722 372 GLY B C 1
ATOM 8769 O O . GLY B 1 371 ? 28.832 14.593 8.303 1 56.282 372 GLY B O 1
ATOM 8770 N N . SER B 1 372 ? 29.216 14.574 6.081 1 67.102 373 SER B N 1
ATOM 8771 C CA . SER B 1 372 ? 29.892 13.288 6.111 1 67.478 373 SER B CA 1
ATOM 8772 C C . SER B 1 372 ? 31.306 13.436 6.676 1 69.196 373 SER B C 1
ATOM 8773 O O . SER B 1 372 ? 31.863 12.495 7.235 1 78.21 373 SER B O 1
ATOM 8776 N N . VAL B 1 373 ? 31.88 14.629 6.511 1 73.839 374 VAL B N 1
ATOM 8777 C CA . VAL B 1 373 ? 33.167 14.993 7.083 1 72.377 374 VAL B CA 1
ATOM 8778 C C . VAL B 1 373 ? 32.977 16.29 7.865 1 65.352 374 VAL B C 1
ATOM 8779 O O . VAL B 1 373 ? 32.062 17.055 7.592 1 68.451 374 VAL B O 1
ATOM 8783 N N . PRO B 1 374 ? 33.821 16.593 8.866 1 64.36 375 PRO B N 1
ATOM 8784 C CA . PRO B 1 374 ? 33.557 17.718 9.751 1 65.405 375 PRO B CA 1
ATOM 8785 C C . PRO B 1 374 ? 33.761 19.086 9.117 1 70.538 375 PRO B C 1
ATOM 8786 O O . PRO B 1 374 ? 34.36 19.223 8.048 1 82.243 375 PRO B O 1
ATOM 8790 N N . THR B 1 375 ? 33.222 20.089 9.811 1 73.389 376 THR B N 1
ATOM 8791 C CA . THR B 1 375 ? 33.574 21.473 9.567 1 79.037 376 THR B CA 1
ATOM 8792 C C . THR B 1 375 ? 35.093 21.562 9.738 1 74.993 376 THR B C 1
ATOM 8793 O O . THR B 1 375 ? 35.614 21.127 10.763 1 73.038 376 THR B O 1
ATOM 8797 N N . LYS B 1 376 ? 35.803 22.077 8.722 1 64.756 377 LYS B N 1
ATOM 8798 C CA . LYS B 1 376 ? 37.249 22.221 8.811 1 59.484 377 LYS B CA 1
ATOM 8799 C C . LYS B 1 376 ? 37.626 23.539 9.504 1 59.001 377 LYS B C 1
ATOM 8800 O O . LYS B 1 376 ? 36.892 24.519 9.427 1 67.71 377 LYS B O 1
ATOM 8806 N N . PHE B 1 377 ? 38.79 23.562 10.166 1 55.43 378 PHE B N 1
ATOM 8807 C CA . PHE B 1 377 ? 39.248 24.723 10.922 1 57.905 378 PHE B CA 1
ATOM 8808 C C . PHE B 1 377 ? 39.703 25.858 9.997 1 58.839 378 PHE B C 1
ATOM 8809 O O . PHE B 1 377 ? 39.508 27.049 10.287 1 48.765 378 PHE B O 1
ATOM 8817 N N . ASN B 1 378 ? 40.319 25.443 8.882 1 56.855 379 ASN B N 1
ATOM 8818 C CA . ASN B 1 378 ? 40.988 26.323 7.943 1 57.526 379 ASN B CA 1
ATOM 8819 C C . ASN B 1 378 ? 40.016 26.765 6.854 1 55.128 379 ASN B C 1
ATOM 8820 O O . ASN B 1 378 ? 40.113 26.307 5.714 1 55.596 379 ASN B O 1
ATOM 8825 N N . GLY B 1 379 ? 39.075 27.637 7.227 1 56.256 380 GLY B N 1
ATOM 8826 C CA . GLY B 1 379 ? 38.123 28.19 6.278 1 62.061 380 GLY B CA 1
ATOM 8827 C C . GLY B 1 379 ? 36.714 27.619 6.425 1 63.41 380 GLY B C 1
ATOM 8828 O O . GLY B 1 379 ? 35.747 28.292 6.094 1 64.929 380 GLY B O 1
ATOM 8829 N N . GLY B 1 380 ? 36.593 26.378 6.901 1 72.129 381 GLY B N 1
ATOM 8830 C CA . GLY B 1 380 ? 35.288 25.74 6.983 1 76.383 381 GLY B CA 1
ATOM 8831 C C . GLY B 1 380 ? 34.703 25.664 5.581 1 79.461 381 GLY B C 1
ATOM 8832 O O . GLY B 1 380 ? 35.441 25.342 4.65 1 71.264 381 GLY B O 1
ATOM 8833 N N . LEU B 1 381 ? 33.427 26.048 5.431 1 84.417 382 LEU B N 1
ATOM 8834 C CA . LEU B 1 381 ? 32.764 25.996 4.134 1 85.797 382 LEU B CA 1
ATOM 8835 C C . LEU B 1 381 ? 32.643 27.38 3.497 1 82.942 382 LEU B C 1
ATOM 8836 O O . LEU B 1 381 ? 31.947 27.539 2.493 1 84.293 382 LEU B O 1
ATOM 8841 N N . PHE B 1 382 ? 33.359 28.359 4.055 1 82.829 383 PHE B N 1
ATOM 8842 C CA . PHE B 1 382 ? 33.129 29.754 3.725 1 85.335 383 PHE B CA 1
ATOM 8843 C C . PHE B 1 382 ? 34.424 30.462 3.313 1 76.191 383 PHE B C 1
ATOM 8844 O O . PHE B 1 382 ? 34.62 31.637 3.612 1 65.691 383 PHE B O 1
ATOM 8852 N N . THR B 1 383 ? 35.312 29.764 2.603 1 76.305 384 THR B N 1
ATOM 8853 C CA . THR B 1 383 ? 36.459 30.434 2.017 1 80.318 384 THR B CA 1
ATOM 8854 C C . THR B 1 383 ? 35.96 31.356 0.911 1 83.946 384 THR B C 1
ATOM 8855 O O . THR B 1 383 ? 34.934 31.103 0.291 1 73.909 384 THR B O 1
ATOM 8859 N N . PHE B 1 384 ? 36.713 32.428 0.669 1 86.702 385 PHE B N 1
ATOM 8860 C CA . PHE B 1 384 ? 36.479 33.263 -0.492 1 77.483 385 PHE B CA 1
ATOM 8861 C C . PHE B 1 384 ? 37.801 33.484 -1.22 1 83.996 385 PHE B C 1
ATOM 8862 O O . PHE B 1 384 ? 38.798 32.811 -0.93 1 92.951 385 PHE B O 1
ATOM 8870 N N . ASP B 1 385 ? 37.778 34.416 -2.185 1 76.838 386 ASP B N 1
ATOM 8871 C CA . ASP B 1 385 ? 38.904 34.64 -3.07 1 69.676 386 ASP B CA 1
ATOM 8872 C C . ASP B 1 385 ? 40.11 34.992 -2.202 1 77.585 386 ASP B C 1
ATOM 8873 O O . ASP B 1 385 ? 40.073 35.958 -1.424 1 71.336 386 ASP B O 1
ATOM 8878 N N . PRO B 1 386 ? 41.211 34.212 -2.329 1 80.306 387 PRO B N 1
ATOM 8879 C CA . PRO B 1 386 ? 42.37 34.35 -1.453 1 76.63 387 PRO B CA 1
ATOM 8880 C C . PRO B 1 386 ? 42.996 35.739 -1.459 1 73.328 387 PRO B C 1
ATOM 8881 O O . PRO B 1 386 ? 43.56 36.152 -0.452 1 63.607 387 PRO B O 1
ATOM 8885 N N . CYS B 1 387 ? 42.894 36.433 -2.606 1 69.239 388 CYS B N 1
ATOM 8886 C CA . CYS B 1 387 ? 43.555 37.707 -2.809 1 60.824 388 CYS B CA 1
ATOM 8887 C C . CYS B 1 387 ? 43.197 38.669 -1.672 1 58.561 388 CYS B C 1
ATOM 8888 O O . CYS B 1 387 ? 44.007 39.488 -1.276 1 57.906 388 CYS B O 1
ATOM 8891 N N . HIS B 1 388 ? 42.006 38.553 -1.089 1 63.899 389 HIS B N 1
ATOM 8892 C CA . HIS B 1 388 ? 41.598 39.484 -0.045 1 70.306 389 HIS B CA 1
ATOM 8893 C C . HIS B 1 388 ? 42.212 39.129 1.314 1 66.608 389 HIS B C 1
ATOM 8894 O O . HIS B 1 388 ? 42.057 39.882 2.27 1 56.608 389 HIS B O 1
ATOM 8901 N N . ILE B 1 389 ? 42.872 37.965 1.412 1 71.043 390 ILE B N 1
ATOM 8902 C CA . ILE B 1 389 ? 43.505 37.507 2.643 1 77.071 390 ILE B CA 1
ATOM 8903 C C . ILE B 1 389 ? 44.974 37.908 2.633 1 85.832 390 ILE B C 1
ATOM 8904 O O . ILE B 1 389 ? 45.466 38.487 3.597 1 93.502 390 ILE B O 1
ATOM 8909 N N . ASP B 1 390 ? 45.664 37.542 1.547 1 89.172 391 ASP B N 1
ATOM 8910 C CA . ASP B 1 390 ? 47.063 37.881 1.348 1 90.252 391 ASP B CA 1
ATOM 8911 C C . ASP B 1 390 ? 47.329 37.982 -0.152 1 102.128 391 ASP B C 1
ATOM 8912 O O . ASP B 1 390 ? 47.035 37.047 -0.907 1 105.565 391 ASP B O 1
ATOM 8917 N N . GLU B 1 391 ? 47.938 39.109 -0.553 1 99.72 392 GLU B N 1
ATOM 8918 C CA . GLU B 1 391 ? 48.151 39.438 -1.956 1 98.198 392 GLU B CA 1
ATOM 8919 C C . GLU B 1 391 ? 49.155 38.461 -2.57 1 96.812 392 GLU B C 1
ATOM 8920 O O . GLU B 1 391 ? 49.052 38.115 -3.748 1 86.027 392 GLU B O 1
ATOM 8926 N N . LYS B 1 392 ? 50.103 38.001 -1.738 1 96.337 393 LYS B N 1
ATOM 8927 C CA . LYS B 1 392 ? 51.134 37.062 -2.147 1 93.068 393 LYS B CA 1
ATOM 8928 C C . LYS B 1 392 ? 50.509 35.72 -2.509 1 90.685 393 LYS B C 1
ATOM 8929 O O . LYS B 1 392 ? 51.058 35.019 -3.351 1 94.308 393 LYS B O 1
ATOM 8935 N N . GLN B 1 393 ? 49.379 35.376 -1.865 1 91.839 394 GLN B N 1
ATOM 8936 C CA . GLN B 1 393 ? 48.7 34.104 -2.087 1 94.176 394 GLN B CA 1
ATOM 8937 C C . GLN B 1 393 ? 47.362 34.307 -2.805 1 90.35 394 GLN B C 1
ATOM 8938 O O . GLN B 1 393 ? 46.32 33.98 -2.255 1 89.391 394 GLN B O 1
ATOM 8944 N N . ALA B 1 394 ? 47.389 34.804 -4.048 1 93.189 395 ALA B N 1
ATOM 8945 C CA . ALA B 1 394 ? 46.171 35.155 -4.767 1 90.827 395 ALA B CA 1
ATOM 8946 C C . ALA B 1 394 ? 45.829 34.092 -5.809 1 75.667 395 ALA B C 1
ATOM 8947 O O . ALA B 1 394 ? 46.003 34.32 -6.999 1 72.874 395 ALA B O 1
ATOM 8949 N N . PHE B 1 395 ? 45.295 32.954 -5.364 1 73.688 396 PHE B N 1
ATOM 8950 C CA . PHE B 1 395 ? 44.997 31.843 -6.261 1 80.912 396 PHE B CA 1
ATOM 8951 C C . PHE B 1 395 ? 43.491 31.72 -6.519 1 81.879 396 PHE B C 1
ATOM 8952 O O . PHE B 1 395 ? 42.753 32.683 -6.326 1 83.264 396 PHE B O 1
ATOM 8960 N N . THR B 1 396 ? 43.049 30.517 -6.929 1 77.723 397 THR B N 1
ATOM 8961 C CA . THR B 1 396 ? 41.647 30.227 -7.194 1 81.612 397 THR B CA 1
ATOM 8962 C C . THR B 1 396 ? 40.831 30.311 -5.909 1 96.973 397 THR B C 1
ATOM 8963 O O . THR B 1 396 ? 41.38 30.237 -4.815 1 109.719 397 THR B O 1
ATOM 8967 N N . PRO B 1 397 ? 39.486 30.434 -6.005 1 105.466 398 PRO B N 1
ATOM 8968 C CA . PRO B 1 397 ? 38.617 30.351 -4.832 1 109.631 398 PRO B CA 1
ATOM 8969 C C . PRO B 1 397 ? 38.603 28.976 -4.144 1 97.799 398 PRO B C 1
ATOM 8970 O O . PRO B 1 397 ? 38.139 28.839 -3.003 1 84.932 398 PRO B O 1
ATOM 8974 N N . ASP B 1 398 ? 39.146 27.957 -4.827 1 84.189 399 ASP B N 1
ATOM 8975 C CA . ASP B 1 398 ? 39.304 26.633 -4.245 1 79.543 399 ASP B CA 1
ATOM 8976 C C . ASP B 1 398 ? 40.5 26.553 -3.287 1 73.08 399 ASP B C 1
ATOM 8977 O O . ASP B 1 398 ? 40.911 25.46 -2.894 1 77.638 399 ASP B O 1
ATOM 8982 N N . TYR B 1 399 ? 41.089 27.688 -2.912 1 61.601 400 TYR B N 1
ATOM 8983 C CA . TYR B 1 399 ? 42.369 27.651 -2.23 1 66.861 400 TYR B CA 1
ATOM 8984 C C . TYR B 1 399 ? 42.17 27.973 -0.754 1 72.398 400 TYR B C 1
ATOM 8985 O O . TYR B 1 399 ? 41.329 28.789 -0.371 1 72.713 400 TYR B O 1
ATOM 8994 N N . ARG B 1 400 ? 42.998 27.302 0.048 1 76.714 401 ARG B N 1
ATOM 8995 C CA . ARG B 1 400 ? 43.125 27.543 1.471 1 76.274 401 ARG B CA 1
ATOM 8996 C C . ARG B 1 400 ? 44.47 26.978 1.918 1 78.109 401 ARG B C 1
ATOM 8997 O O . ARG B 1 400 ? 45.001 26.046 1.302 1 63.772 401 ARG B O 1
ATOM 9005 N N . LYS B 1 401 ? 44.994 27.536 3.012 1 79.457 402 LYS B N 1
ATOM 9006 C CA . LYS B 1 401 ? 46.205 27.015 3.619 1 86.046 402 LYS B CA 1
ATOM 9007 C C . LYS B 1 401 ? 45.842 25.793 4.47 1 83.172 402 LYS B C 1
ATOM 9008 O O . LYS B 1 401 ? 44.781 25.763 5.081 1 79.402 402 LYS B O 1
ATOM 9014 N N . TRP B 1 402 ? 46.713 24.771 4.468 1 84.354 403 TRP B N 1
ATOM 9015 C CA . TRP B 1 402 ? 46.618 23.624 5.363 1 79.272 403 TRP B CA 1
ATOM 9016 C C . TRP B 1 402 ? 45.662 22.559 4.828 1 72.702 403 TRP B C 1
ATOM 9017 O O . TRP B 1 402 ? 45.159 21.757 5.614 1 75.295 403 TRP B O 1
ATOM 9028 N N . GLY B 1 403 ? 45.385 22.561 3.516 1 68.611 404 GLY B N 1
ATOM 9029 C CA . GLY B 1 403 ? 44.892 21.367 2.834 1 70.284 404 GLY B CA 1
ATOM 9030 C C . GLY B 1 403 ? 43.377 21.181 2.934 1 71.527 404 GLY B C 1
ATOM 9031 O O . GLY B 1 403 ? 42.708 21.872 3.695 1 72.639 404 GLY B O 1
ATOM 9032 N N . GLY B 1 404 ? 42.836 20.235 2.153 1 71.226 405 GLY B N 1
ATOM 9033 C CA . GLY B 1 404 ? 41.402 20.003 2.096 1 67.996 405 GLY B CA 1
ATOM 9034 C C . GLY B 1 404 ? 41.023 18.685 2.774 1 72.301 405 GLY B C 1
ATOM 9035 O O . GLY B 1 404 ? 40.427 18.672 3.852 1 65.636 405 GLY B O 1
ATOM 9036 N N . GLY B 1 405 ? 41.381 17.569 2.131 1 78.988 406 GLY B N 1
ATOM 9037 C CA . GLY B 1 405 ? 41.142 16.246 2.691 1 81.853 406 GLY B CA 1
ATOM 9038 C C . GLY B 1 405 ? 42.172 15.886 3.759 1 83.882 406 GLY B C 1
ATOM 9039 O O . GLY B 1 405 ? 42.179 14.77 4.284 1 83.634 406 GLY B O 1
ATOM 9040 N N . THR B 1 406 ? 43.051 16.854 4.044 1 81.178 407 THR B N 1
ATOM 9041 C CA . THR B 1 406 ? 44.106 16.726 5.031 1 75.835 407 THR B CA 1
ATOM 9042 C C . THR B 1 406 ? 43.686 17.544 6.248 1 64.772 407 THR B C 1
ATOM 9043 O O . THR B 1 406 ? 43.464 18.747 6.114 1 71.622 407 THR B O 1
ATOM 9047 N N . MET B 1 407 ? 43.571 16.932 7.429 1 58.586 408 MET B N 1
ATOM 9048 C CA . MET B 1 407 ? 43.078 17.713 8.556 1 64.906 408 MET B CA 1
ATOM 9049 C C . MET B 1 407 ? 43.876 17.493 9.835 1 59.309 408 MET B C 1
ATOM 9050 O O . MET B 1 407 ? 43.871 16.415 10.43 1 63.601 408 MET B O 1
ATOM 9055 N N . THR B 1 408 ? 44.483 18.586 10.295 1 62.734 409 THR B N 1
ATOM 9056 C CA . THR B 1 408 ? 45.272 18.586 11.514 1 67.628 409 THR B CA 1
ATOM 9057 C C . THR B 1 408 ? 44.346 18.361 12.704 1 62.157 409 THR B C 1
ATOM 9058 O O . THR B 1 408 ? 43.389 19.096 12.876 1 67.368 409 THR B O 1
ATOM 9062 N N . ALA B 1 409 ? 44.67 17.364 13.53 1 59.585 410 ALA B N 1
ATOM 9063 C CA . ALA B 1 409 ? 43.83 16.964 14.643 1 61.719 410 ALA B CA 1
ATOM 9064 C C . ALA B 1 409 ? 43.689 18.072 15.693 1 59.937 410 ALA B C 1
ATOM 9065 O O . ALA B 1 409 ? 42.582 18.347 16.14 1 58.17 410 ALA B O 1
ATOM 9067 N N . GLN B 1 410 ? 44.783 18.722 16.094 1 69.377 411 GLN B N 1
ATOM 9068 C CA . GLN B 1 410 ? 44.702 19.65 17.219 1 86.799 411 GLN B CA 1
ATOM 9069 C C . GLN B 1 410 ? 43.886 20.893 16.875 1 84.263 411 GLN B C 1
ATOM 9070 O O . GLN B 1 410 ? 43.399 21.552 17.785 1 80.194 411 GLN B O 1
ATOM 9076 N N . ASN B 1 411 ? 43.699 21.189 15.585 1 87.369 412 ASN B N 1
ATOM 9077 C CA . ASN B 1 411 ? 42.796 22.26 15.19 1 83.849 412 ASN B CA 1
ATOM 9078 C C . ASN B 1 411 ? 41.363 21.727 15.197 1 77.941 412 ASN B C 1
ATOM 9079 O O . ASN B 1 411 ? 40.486 22.311 15.832 1 72.799 412 ASN B O 1
ATOM 9084 N N . GLN B 1 412 ? 41.146 20.597 14.508 1 68.789 413 GLN B N 1
ATOM 9085 C CA . GLN B 1 412 ? 39.821 20.025 14.355 1 59.178 413 GLN B CA 1
ATOM 9086 C C . GLN B 1 412 ? 39.172 19.856 15.726 1 56.828 413 GLN B C 1
ATOM 9087 O O . GLN B 1 412 ? 37.998 20.152 15.88 1 56.868 413 GLN B O 1
ATOM 9093 N N . ARG B 1 413 ? 39.93 19.411 16.73 1 59.002 414 ARG B N 1
ATOM 9094 C CA . ARG B 1 413 ? 39.363 19.181 18.054 1 62.816 414 ARG B CA 1
ATOM 9095 C C . ARG B 1 413 ? 38.819 20.479 18.656 1 59.221 414 ARG B C 1
ATOM 9096 O O . ARG B 1 413 ? 37.866 20.444 19.431 1 55.486 414 ARG B O 1
ATOM 9104 N N . LEU B 1 414 ? 39.39 21.632 18.301 1 60.648 415 LEU B N 1
ATOM 9105 C CA . LEU B 1 414 ? 38.925 22.874 18.906 1 66.69 415 LEU B CA 1
ATOM 9106 C C . LEU B 1 414 ? 37.595 23.311 18.305 1 57.684 415 LEU B C 1
ATOM 9107 O O . LEU B 1 414 ? 36.876 24.087 18.93 1 50.637 415 LEU B O 1
ATOM 9112 N N . VAL B 1 415 ? 37.311 22.834 17.087 1 51.847 416 VAL B N 1
ATOM 9113 C CA . VAL B 1 415 ? 36.053 23.113 16.416 1 53.857 416 VAL B CA 1
ATOM 9114 C C . VAL B 1 415 ? 34.912 22.378 17.118 1 56.27 416 VAL B C 1
ATOM 9115 O O . VAL B 1 415 ? 33.812 22.906 17.195 1 52.422 416 VAL B O 1
ATOM 9119 N N . TYR B 1 416 ? 35.18 21.169 17.638 1 61.475 417 TYR B N 1
ATOM 9120 C CA . TYR B 1 416 ? 34.129 20.251 18.057 1 57.384 417 TYR B CA 1
ATOM 9121 C C . TYR B 1 416 ? 33.907 20.277 19.571 1 53.355 417 TYR B C 1
ATOM 9122 O O . TYR B 1 416 ? 32.757 20.28 19.988 1 53.288 417 TYR B O 1
ATOM 9131 N N . TRP B 1 417 ? 34.967 20.359 20.385 1 54.667 418 TRP B N 1
ATOM 9132 C CA . TRP B 1 417 ? 34.827 20.357 21.841 1 58.967 418 TRP B CA 1
ATOM 9133 C C . TRP B 1 417 ? 33.633 21.183 22.331 1 60.964 418 TRP B C 1
ATOM 9134 O O . TRP B 1 417 ? 32.947 20.768 23.273 1 50.136 418 TRP B O 1
ATOM 9145 N N . PRO B 1 418 ? 33.364 22.396 21.776 1 69.611 419 PRO B N 1
ATOM 9146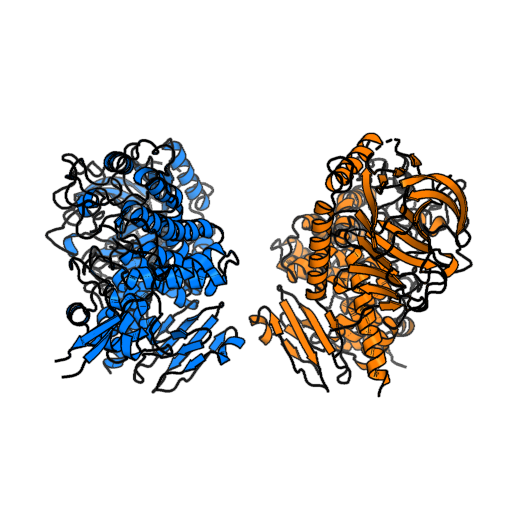 C CA . PRO B 1 418 ? 32.343 23.267 22.356 1 69.186 419 PRO B CA 1
ATOM 9147 C C . PRO B 1 418 ? 30.906 22.835 22.075 1 71.795 419 PRO B C 1
ATOM 9148 O O . PRO B 1 418 ? 29.979 23.402 22.65 1 74.063 419 PRO B O 1
ATOM 9152 N N . MET B 1 419 ? 30.739 21.825 21.204 1 68.487 420 MET B N 1
ATOM 9153 C CA . MET B 1 419 ? 29.435 21.311 20.816 1 67.786 420 MET B CA 1
ATOM 9154 C C . MET B 1 419 ? 28.769 20.481 21.926 1 77.046 420 MET B C 1
ATOM 9155 O O . MET B 1 419 ? 27.575 20.193 21.839 1 77.765 420 MET B O 1
ATOM 9160 N N . LEU B 1 420 ? 29.526 20.102 22.969 1 82.39 421 LEU B N 1
ATOM 9161 C CA . LEU B 1 420 ? 28.976 19.379 24.105 1 76.855 421 LEU B CA 1
ATOM 9162 C C . LEU B 1 420 ? 28.138 20.308 24.97 1 67.13 421 LEU B C 1
ATOM 9163 O O . LEU B 1 420 ? 26.976 20.022 25.223 1 69.02 421 LEU B O 1
ATOM 9168 N N . LYS B 1 421 ? 28.722 21.42 25.414 1 71.072 422 LYS B N 1
ATOM 9169 C CA . LYS B 1 421 ? 28.013 22.311 26.325 1 72.74 422 LYS B CA 1
ATOM 9170 C C . LYS B 1 421 ? 26.975 23.156 25.577 1 69.228 422 LYS B C 1
ATOM 9171 O O . LYS B 1 421 ? 26.166 23.824 26.213 1 60.014 422 LYS B O 1
ATOM 9177 N N . SER B 1 422 ? 26.989 23.124 24.235 1 69.143 423 SER B N 1
ATOM 9178 C CA . SER B 1 422 ? 25.998 23.828 23.436 1 68.556 423 SER B CA 1
ATOM 9179 C C . SER B 1 422 ? 24.87 22.882 23.027 1 66.423 423 SER B C 1
ATOM 9180 O O . SER B 1 422 ? 23.887 23.304 22.42 1 72.39 423 SER B O 1
ATOM 9183 N N . GLY B 1 423 ? 25.024 21.601 23.361 1 65.469 424 GLY B N 1
ATOM 9184 C CA . GLY B 1 423 ? 23.997 20.605 23.111 1 69.168 424 GLY B CA 1
ATOM 9185 C C . GLY B 1 423 ? 23.966 20.161 21.648 1 68.131 424 GLY B C 1
ATOM 9186 O O . GLY B 1 423 ? 22.987 19.564 21.2 1 69.289 424 GLY B O 1
ATOM 9187 N N . ASP B 1 424 ? 25.043 20.421 20.904 1 62.161 425 ASP B N 1
ATOM 9188 C CA . ASP B 1 424 ? 25.018 20.174 19.475 1 68.307 425 ASP B CA 1
ATOM 9189 C C . ASP B 1 424 ? 25.473 18.738 19.208 1 71.409 425 ASP B C 1
ATOM 9190 O O . ASP B 1 424 ? 26.229 18.489 18.274 1 68.021 425 ASP B O 1
ATOM 9195 N N . PHE B 1 425 ? 24.944 17.782 19.987 1 72.302 426 PHE B N 1
ATOM 9196 C CA . PHE B 1 425 ? 25.464 16.423 20 1 63.166 426 PHE B CA 1
ATOM 9197 C C . PHE B 1 425 ? 25.314 15.794 18.622 1 63.56 426 PHE B C 1
ATOM 9198 O O . PHE B 1 425 ? 26.079 14.897 18.305 1 73.23 426 PHE B O 1
ATOM 9206 N N . ASP B 1 426 ? 24.339 16.252 17.819 1 60.687 427 ASP B N 1
ATOM 9207 C CA . ASP B 1 426 ? 23.989 15.571 16.579 1 66.71 427 ASP B CA 1
ATOM 9208 C C . ASP B 1 426 ? 24.93 15.961 15.437 1 72.593 427 ASP B C 1
ATOM 9209 O O . ASP B 1 426 ? 24.913 15.326 14.378 1 67.116 427 ASP B O 1
ATOM 9214 N N . MET B 1 427 ? 25.752 16.998 15.656 1 74.823 428 MET B N 1
ATOM 9215 C CA . MET B 1 427 ? 26.694 17.471 14.651 1 72.719 428 MET B CA 1
ATOM 9216 C C . MET B 1 427 ? 28.033 16.752 14.806 1 66.298 428 MET B C 1
ATOM 9217 O O . MET B 1 427 ? 28.742 16.578 13.816 1 63.82 428 MET B O 1
ATOM 9222 N N . MET B 1 428 ? 28.33 16.296 16.038 1 59.862 429 MET B N 1
ATOM 9223 C CA . MET B 1 428 ? 29.632 15.757 16.419 1 54.744 429 MET B CA 1
ATOM 9224 C C . MET B 1 428 ? 29.985 14.502 15.613 1 51.436 429 MET B C 1
ATOM 9225 O O . MET B 1 428 ? 31.142 14.263 15.304 1 57.552 429 MET B O 1
ATOM 9230 N N . PRO B 1 429 ? 29.038 13.623 15.258 1 50.895 430 PRO B N 1
ATOM 9231 C CA . PRO B 1 429 ? 29.36 12.439 14.478 1 58.756 430 PRO B CA 1
ATOM 9232 C C . PRO B 1 429 ? 29.996 12.709 13.123 1 63.787 430 PRO B C 1
ATOM 9233 O O . PRO B 1 429 ? 30.7 11.841 12.606 1 75.282 430 PRO B O 1
ATOM 9237 N N . SER B 1 430 ? 29.729 13.887 12.541 1 67.961 431 SER B N 1
ATOM 9238 C CA . SER B 1 430 ? 30.421 14.271 11.318 1 70.706 431 SER B CA 1
ATOM 9239 C C . SER B 1 430 ? 31.931 14.117 11.542 1 68.397 431 SER B C 1
ATOM 9240 O O . SER B 1 430 ? 32.637 13.541 10.705 1 56.374 431 SER B O 1
ATOM 9243 N N . GLN B 1 431 ? 32.392 14.583 12.718 1 66.363 432 GLN B N 1
ATOM 9244 C CA . GLN B 1 431 ? 33.794 14.541 13.108 1 63.466 432 GLN B CA 1
ATOM 9245 C C . GLN B 1 431 ? 34.223 13.115 13.468 1 59.067 432 GLN B C 1
ATOM 9246 O O . GLN B 1 431 ? 35.32 12.701 13.104 1 54.599 432 GLN B O 1
ATOM 9252 N N . PHE B 1 432 ? 33.375 12.37 14.192 1 55.378 433 PHE B N 1
ATOM 9253 C CA . PHE B 1 432 ? 33.722 11.029 14.626 1 49.889 433 PHE B CA 1
ATOM 9254 C C . PHE B 1 432 ? 33.853 10.105 13.411 1 56.282 433 PHE B C 1
ATOM 9255 O O . PHE B 1 432 ? 34.814 9.351 13.315 1 65.254 433 PHE B O 1
ATOM 9263 N N . ASN B 1 433 ? 32.917 10.169 12.458 1 61.057 434 ASN B N 1
ATOM 9264 C CA . ASN B 1 433 ? 32.925 9.224 11.348 1 69.531 434 ASN B CA 1
ATOM 9265 C C . ASN B 1 433 ? 34.147 9.417 10.457 1 67.837 434 ASN B C 1
ATOM 9266 O O . ASN B 1 433 ? 34.576 8.476 9.791 1 69.867 434 ASN B O 1
ATOM 9271 N N . PHE B 1 434 ? 34.677 10.643 10.422 1 69.004 435 PHE B N 1
ATOM 9272 C CA . PHE B 1 434 ? 35.868 10.921 9.639 1 71.394 435 PHE B CA 1
ATOM 9273 C C . PHE B 1 434 ? 36.954 9.904 9.977 1 67.244 435 PHE B C 1
ATOM 9274 O O . PHE B 1 434 ? 37.572 9.328 9.075 1 53.332 435 PHE B O 1
ATOM 9282 N N . TYR B 1 435 ? 37.157 9.722 11.292 1 65.541 436 TYR B N 1
ATOM 9283 C CA . TYR B 1 435 ? 38.181 8.85 11.837 1 64.22 436 TYR B CA 1
ATOM 9284 C C . TYR B 1 435 ? 37.719 7.388 11.787 1 68.381 436 TYR B C 1
ATOM 9285 O O . TYR B 1 435 ? 38.492 6.498 11.439 1 68.688 436 TYR B O 1
ATOM 9294 N N . ASN B 1 436 ? 36.451 7.133 12.127 1 69.382 437 ASN B N 1
ATOM 9295 C CA . ASN B 1 436 ? 35.943 5.771 12.145 1 66.528 437 ASN B CA 1
ATOM 9296 C C . ASN B 1 436 ? 36.045 5.146 10.754 1 60.113 437 ASN B C 1
ATOM 9297 O O . ASN B 1 436 ? 36.293 3.955 10.629 1 58.334 437 ASN B O 1
ATOM 9302 N N . ARG B 1 437 ? 35.874 5.957 9.708 1 57.675 438 ARG B N 1
ATOM 9303 C CA . ARG B 1 437 ? 35.875 5.454 8.346 1 62.064 438 ARG B CA 1
ATOM 9304 C C . ARG B 1 437 ? 37.249 4.921 7.95 1 63.063 438 ARG B C 1
ATOM 9305 O O . ARG B 1 437 ? 37.333 4.114 7.03 1 68.661 438 ARG B O 1
ATOM 9313 N N . MET B 1 438 ? 38.315 5.395 8.608 1 64.681 439 MET B N 1
ATOM 9314 C CA . MET B 1 438 ? 39.677 5.025 8.237 1 76.099 439 MET B CA 1
ATOM 9315 C C . MET B 1 438 ? 40.339 4.216 9.356 1 80.811 439 MET B C 1
ATOM 9316 O O . MET B 1 438 ? 41.553 4.01 9.354 1 81.195 439 MET B O 1
ATOM 9321 N N . LEU B 1 439 ? 39.532 3.718 10.299 1 80.587 440 LEU B N 1
ATOM 9322 C CA . LEU B 1 439 ? 40.039 2.911 11.397 1 77.337 440 LEU B CA 1
ATOM 9323 C C . LEU B 1 439 ? 40.759 1.677 10.865 1 76.209 440 LEU B C 1
ATOM 9324 O O . LEU B 1 439 ? 41.813 1.327 11.371 1 83.546 440 LEU B O 1
ATOM 9329 N N . LYS B 1 440 ? 40.186 1.006 9.862 1 81.65 441 LYS B N 1
ATOM 9330 C CA . LYS B 1 440 ? 40.825 -0.162 9.278 1 84.227 441 LYS B CA 1
ATOM 9331 C C . LYS B 1 440 ? 42.194 0.235 8.726 1 80.313 441 LYS B C 1
ATOM 9332 O O . LYS B 1 440 ? 43.16 -0.493 8.914 1 79.849 441 LYS B O 1
ATOM 9338 N N . ASN B 1 441 ? 42.276 1.395 8.063 1 75.286 442 ASN B N 1
ATOM 9339 C CA . ASN B 1 441 ? 43.513 1.837 7.44 1 69.788 442 ASN B CA 1
ATOM 9340 C C . ASN B 1 441 ? 44.575 2.146 8.491 1 62.433 442 ASN B C 1
ATOM 9341 O O . ASN B 1 441 ? 45.721 1.738 8.353 1 59.059 442 ASN B O 1
ATOM 9346 N N . ALA B 1 442 ? 44.183 2.865 9.542 1 66.244 443 ALA B N 1
ATOM 9347 C CA . ALA B 1 442 ? 45.094 3.227 10.62 1 76.713 443 ALA B CA 1
ATOM 9348 C C . ALA B 1 442 ? 45.622 1.991 11.357 1 73.103 443 ALA B C 1
ATOM 9349 O O . ALA B 1 442 ? 46.718 2.006 11.911 1 71.977 443 ALA B O 1
ATOM 9351 N N . GLU B 1 443 ? 44.82 0.928 11.378 1 72.333 444 GLU B N 1
ATOM 9352 C CA . GLU B 1 443 ? 45.229 -0.339 11.957 1 78.304 444 GLU B CA 1
ATOM 9353 C C . GLU B 1 443 ? 46.222 -1.057 11.044 1 77.806 444 GLU B C 1
ATOM 9354 O O . GLU B 1 443 ? 47.208 -1.61 11.524 1 85.245 444 GLU B O 1
ATOM 9360 N N . LEU B 1 444 ? 45.959 -1.065 9.734 1 71.76 445 LEU B N 1
ATOM 9361 C CA . LEU B 1 444 ? 46.826 -1.775 8.809 1 76.085 445 LEU B CA 1
ATOM 9362 C C . LEU B 1 444 ? 48.235 -1.18 8.845 1 81.719 445 LEU B C 1
ATOM 9363 O O . LEU B 1 444 ? 49.209 -1.904 8.611 1 81.191 445 LEU B O 1
ATOM 9368 N N . ARG B 1 445 ? 48.342 0.126 9.151 1 77.727 446 ARG B N 1
ATOM 9369 C CA . ARG B 1 445 ? 49.637 0.733 9.417 1 77.723 446 ARG B CA 1
ATOM 9370 C C . ARG B 1 445 ? 50.393 -0.109 10.451 1 78.548 446 ARG B C 1
ATOM 9371 O O . ARG B 1 445 ? 51.463 -0.644 10.15 1 75.851 446 ARG B O 1
ATOM 9379 N N . SER B 1 446 ? 49.82 -0.248 11.656 1 73.101 447 SER B N 1
ATOM 9380 C CA . SER B 1 446 ? 50.493 -0.926 12.756 1 72.423 447 SER B CA 1
ATOM 9381 C C . SER B 1 446 ? 50.774 -2.395 12.423 1 85.308 447 SER B C 1
ATOM 9382 O O . SER B 1 446 ? 51.779 -2.936 12.882 1 98.064 447 SER B O 1
ATOM 9385 N N . HIS B 1 447 ? 49.905 -3.048 11.638 1 88.304 448 HIS B N 1
ATOM 9386 C CA . HIS B 1 447 ? 50.184 -4.409 11.206 1 97.137 448 HIS B CA 1
ATOM 9387 C C . HIS B 1 447 ? 51.502 -4.393 10.422 1 92.665 448 HIS B C 1
ATOM 9388 O O . HIS B 1 447 ? 52.399 -5.183 10.698 1 87.127 448 HIS B O 1
ATOM 9395 N N . VAL B 1 448 ? 51.63 -3.462 9.47 1 81.846 449 VAL B N 1
ATOM 9396 C CA . VAL B 1 448 ? 52.717 -3.511 8.506 1 73.966 449 VAL B CA 1
ATOM 9397 C C . VAL B 1 448 ? 54.021 -3.08 9.161 1 67.065 449 VAL B C 1
ATOM 9398 O O . VAL B 1 448 ? 55.035 -3.737 8.982 1 73.888 449 VAL B O 1
ATOM 9402 N N . TYR B 1 449 ? 54.002 -1.973 9.894 1 67.299 450 TYR B N 1
ATOM 9403 C CA . TYR B 1 449 ? 55.236 -1.358 10.356 1 76.116 450 TYR B CA 1
ATOM 9404 C C . TYR B 1 449 ? 55.793 -2.106 11.569 1 83.752 450 TYR B C 1
ATOM 9405 O O . TYR B 1 449 ? 56.999 -2.33 11.642 1 86.105 450 TYR B O 1
ATOM 9414 N N . TRP B 1 450 ? 54.936 -2.502 12.52 1 86.799 451 TRP B N 1
ATOM 9415 C CA . TRP B 1 450 ? 55.429 -3.046 13.781 1 87.003 451 TRP B CA 1
ATOM 9416 C C . TRP B 1 450 ? 54.803 -4.397 14.156 1 88.24 451 TRP B C 1
ATOM 9417 O O . TRP B 1 450 ? 55.109 -4.941 15.22 1 79.537 451 TRP B O 1
ATOM 9428 N N . GLN B 1 451 ? 53.955 -4.955 13.279 1 86.321 452 GLN B N 1
ATOM 9429 C CA . GLN B 1 451 ? 53.335 -6.257 13.496 1 81.898 452 GLN B CA 1
ATOM 9430 C C . GLN B 1 451 ? 52.678 -6.318 14.877 1 71.877 452 GLN B C 1
ATOM 9431 O O . GLN B 1 451 ? 52.936 -7.247 15.63 1 64.754 452 GLN B O 1
ATOM 9437 N N . HIS B 1 452 ? 51.832 -5.325 15.197 1 71.804 453 HIS B N 1
ATOM 9438 C CA . HIS B 1 452 ? 51.071 -5.298 16.44 1 69.585 453 HIS B CA 1
ATOM 9439 C C . HIS B 1 452 ? 49.739 -4.591 16.191 1 72.447 453 HIS B C 1
ATOM 9440 O O . HIS B 1 452 ? 49.556 -3.95 15.159 1 77.495 453 HIS B O 1
ATOM 9447 N N . GLU B 1 453 ? 48.813 -4.718 17.146 1 70.794 454 GLU B N 1
ATOM 9448 C CA . GLU B 1 453 ? 47.453 -4.235 16.977 1 73.693 454 GLU B CA 1
ATOM 9449 C C . GLU B 1 453 ? 47.338 -2.798 17.486 1 74.214 454 GLU B C 1
ATOM 9450 O O . GLU B 1 453 ? 48.156 -2.343 18.278 1 75.346 454 GLU B O 1
ATOM 9456 N N . GLY B 1 454 ? 46.286 -2.095 17.059 1 78.862 455 GLY B N 1
ATOM 9457 C CA . GLY B 1 454 ? 46.045 -0.722 17.477 1 81.081 455 GLY B CA 1
ATOM 9458 C C . GLY B 1 454 ? 46.215 0.249 16.31 1 84.516 455 GLY B C 1
ATOM 9459 O O . GLY B 1 454 ? 46.941 -0.028 15.354 1 101.368 455 GLY B O 1
ATOM 9460 N N . ALA B 1 455 ? 45.543 1.399 16.392 1 72.227 456 ALA B N 1
ATOM 9461 C CA . ALA B 1 455 ? 45.516 2.329 15.274 1 70.532 456 ALA B CA 1
ATOM 9462 C C . ALA B 1 455 ? 46.541 3.431 15.496 1 70.485 456 ALA B C 1
ATOM 9463 O O . ALA B 1 455 ? 46.588 4.038 16.576 1 76.669 456 ALA B O 1
ATOM 9465 N N . CYS B 1 456 ? 47.321 3.696 14.438 1 71.472 457 CYS B N 1
ATOM 9466 C CA . CYS B 1 456 ? 48.312 4.763 14.455 1 81.029 457 CYS B CA 1
ATOM 9467 C C . CYS B 1 456 ? 47.793 5.985 13.691 1 85.455 457 CYS B C 1
ATOM 9468 O O . CYS B 1 456 ? 47.879 6.058 12.451 1 85.433 457 CYS B O 1
ATOM 9471 N N . PHE B 1 457 ? 47.286 6.955 14.471 1 78.854 458 PHE B N 1
ATOM 9472 C CA . PHE B 1 457 ? 46.66 8.143 13.919 1 79.187 458 PHE B CA 1
ATOM 9473 C C . PHE B 1 457 ? 47.634 9.316 13.994 1 80.276 458 PHE B C 1
ATOM 9474 O O . PHE B 1 457 ? 47.77 9.942 15.044 1 75.017 458 PHE B O 1
ATOM 9482 N N . CYS B 1 458 ? 48.257 9.636 12.852 1 82.077 459 CYS B N 1
ATOM 9483 C CA . CYS B 1 458 ? 49.198 10.742 12.77 1 87.503 459 CYS B CA 1
ATOM 9484 C C . CYS B 1 458 ? 48.456 12.063 12.98 1 88.406 459 CYS B C 1
ATOM 9485 O O . CYS B 1 458 ? 47.226 12.115 12.887 1 85.301 459 CYS B O 1
ATOM 9488 N N . GLU B 1 459 ? 49.229 13.123 13.264 1 88.503 460 GLU B N 1
ATOM 9489 C CA . GLU B 1 459 ? 48.678 14.427 13.604 1 71.921 460 GLU B CA 1
ATOM 9490 C C . GLU B 1 459 ? 48.098 15.102 12.366 1 64.455 460 GLU B C 1
ATOM 9491 O O . GLU B 1 459 ? 46.961 15.565 12.4 1 63.364 460 GLU B O 1
ATOM 9497 N N . GLN B 1 460 ? 48.893 15.182 11.292 1 65.164 461 GLN B N 1
ATOM 9498 C CA . GLN B 1 460 ? 48.395 15.684 10.021 1 68.827 461 GLN B CA 1
ATOM 9499 C C . GLN B 1 460 ? 47.953 14.508 9.172 1 61.309 461 GLN B C 1
ATOM 9500 O O . GLN B 1 460 ? 48.741 13.983 8.398 1 66.647 461 GLN B O 1
ATOM 9506 N N . ILE B 1 461 ? 46.678 14.142 9.305 1 63.465 462 ILE B N 1
ATOM 9507 C CA . ILE B 1 461 ? 46.176 12.914 8.72 1 66.155 462 ILE B CA 1
ATOM 9508 C C . ILE B 1 461 ? 45.343 13.223 7.479 1 61.208 462 ILE B C 1
ATOM 9509 O O . ILE B 1 461 ? 44.6 14.204 7.416 1 63.648 462 ILE B O 1
ATOM 9514 N N . GLU B 1 462 ? 45.5 12.361 6.482 1 59.333 463 GLU B N 1
ATOM 9515 C CA . GLU B 1 462 ? 44.661 12.405 5.302 1 68.049 463 GLU B CA 1
ATOM 9516 C C . GLU B 1 462 ? 43.362 11.674 5.619 1 70.999 463 GLU B C 1
ATOM 9517 O O . GLU B 1 462 ? 43.244 10.99 6.631 1 65.625 463 GLU B O 1
ATOM 9523 N N . ASN B 1 463 ? 42.396 11.815 4.713 1 74.162 464 ASN B N 1
ATOM 9524 C CA . ASN B 1 463 ? 41.098 11.196 4.879 1 69.703 464 ASN B CA 1
ATOM 9525 C C . ASN B 1 463 ? 41.222 9.679 4.715 1 72.359 464 ASN B C 1
ATOM 9526 O O . ASN B 1 463 ? 40.256 8.97 4.977 1 74.49 464 ASN B O 1
ATOM 9531 N N . PHE B 1 464 ? 42.4 9.178 4.307 1 72.659 465 PHE B N 1
ATOM 9532 C CA . PHE B 1 464 ? 42.589 7.747 4.101 1 75.236 465 PHE B CA 1
ATOM 9533 C C . PHE B 1 464 ? 43.48 7.142 5.185 1 71.801 465 PHE B C 1
ATOM 9534 O O . PHE B 1 464 ? 43.873 5.991 5.043 1 74.48 465 PHE B O 1
ATOM 9542 N N . GLY B 1 465 ? 43.791 7.892 6.256 1 71.074 466 GLY B N 1
ATOM 9543 C CA . GLY B 1 465 ? 44.344 7.311 7.479 1 70.792 466 GLY B CA 1
ATOM 9544 C C . GLY B 1 465 ? 45.876 7.307 7.543 1 70.482 466 GLY B C 1
ATOM 9545 O O . GLY B 1 465 ? 46.452 7.034 8.603 1 68.714 466 GLY B O 1
ATOM 9546 N N . LEU B 1 466 ? 46.527 7.604 6.407 1 71.112 467 LEU B N 1
ATOM 9547 C CA . LEU B 1 466 ? 47.97 7.776 6.349 1 74.737 467 LEU B CA 1
ATOM 9548 C C . LEU B 1 466 ? 48.333 9.236 6.615 1 76.706 467 LEU B C 1
ATOM 9549 O O . LEU B 1 466 ? 47.535 10.134 6.361 1 81.723 467 LEU B O 1
ATOM 9554 N N . PRO B 1 467 ? 49.536 9.521 7.165 1 75.086 468 PRO B N 1
ATOM 9555 C CA . PRO B 1 467 ? 49.996 10.898 7.285 1 68.449 468 PRO B CA 1
ATOM 9556 C C . PRO B 1 467 ? 50.147 11.578 5.927 1 70.132 468 PRO B C 1
ATOM 9557 O O . PRO B 1 467 ? 50.372 10.924 4.905 1 72.963 468 PRO B O 1
ATOM 9561 N N . ASN B 1 468 ? 50.001 12.906 5.939 1 71.892 469 ASN B N 1
ATOM 9562 C CA . ASN B 1 468 ? 50.166 13.731 4.755 1 71.835 469 ASN B CA 1
ATOM 9563 C C . ASN B 1 468 ? 51.466 13.358 4.046 1 69.037 469 ASN B C 1
ATOM 9564 O O . ASN B 1 468 ? 52.528 13.354 4.662 1 69.913 469 ASN B O 1
ATOM 9569 N N . PRO B 1 469 ? 51.438 13.085 2.723 1 67.451 470 PRO B N 1
ATOM 9570 C CA . PRO B 1 469 ? 52.632 12.665 1.99 1 72.394 470 PRO B CA 1
ATOM 9571 C C . PRO B 1 469 ? 53.848 13.579 2.154 1 70.657 470 PRO B C 1
ATOM 9572 O O . PRO B 1 469 ? 54.975 13.107 2.287 1 70.629 470 PRO B O 1
ATOM 9576 N N . ALA B 1 470 ? 53.62 14.891 2.133 1 67.935 471 ALA B N 1
ATOM 9577 C CA . ALA B 1 470 ? 54.713 15.848 2.215 1 74.594 471 ALA B CA 1
ATOM 9578 C C . ALA B 1 470 ? 55.376 15.821 3.591 1 73.422 471 ALA B C 1
ATOM 9579 O O . ALA B 1 470 ? 56.603 15.865 3.677 1 75.668 471 ALA B O 1
ATOM 9581 N N . GLU B 1 471 ? 54.557 15.777 4.65 1 68.956 472 GLU B N 1
ATOM 9582 C CA . GLU B 1 471 ? 55.055 15.805 6.014 1 68.963 472 GLU B CA 1
ATOM 9583 C C . GLU B 1 471 ? 55.754 14.481 6.331 1 72.233 472 GLU B C 1
ATOM 9584 O O . GLU B 1 471 ? 56.654 14.446 7.17 1 70.001 472 GLU B O 1
ATOM 9590 N N . TYR B 1 472 ? 55.343 13.401 5.652 1 68.683 473 TYR B N 1
ATOM 9591 C CA . TYR B 1 472 ? 55.972 12.101 5.822 1 75.898 473 TYR B CA 1
ATOM 9592 C C . TYR B 1 472 ? 57.415 12.169 5.343 1 77.286 473 TYR B C 1
ATOM 9593 O O . TYR B 1 472 ? 58.283 11.534 5.927 1 82.48 473 TYR B O 1
ATOM 9602 N N . GLY B 1 473 ? 57.636 12.927 4.265 1 78.477 474 GLY B N 1
ATOM 9603 C CA . GLY B 1 473 ? 58.959 13.152 3.708 1 77.116 474 GLY B CA 1
ATOM 9604 C C . GLY B 1 473 ? 59.026 12.619 2.28 1 81.579 474 GLY B C 1
ATOM 9605 O O . GLY B 1 473 ? 58.844 11.419 2.052 1 73.761 474 GLY B O 1
ATOM 9606 N N . PHE B 1 474 ? 59.244 13.525 1.317 1 86.302 475 PHE B N 1
ATOM 9607 C CA . PHE B 1 474 ? 59.344 13.131 -0.081 1 98.143 475 PHE B CA 1
ATOM 9608 C C . PHE B 1 474 ? 60.764 12.64 -0.364 1 98.396 475 PHE B C 1
ATOM 9609 O O . PHE B 1 474 ? 60.946 11.673 -1.1 1 90.179 475 PHE B O 1
ATOM 9617 N N . LYS B 1 475 ? 61.754 13.317 0.239 1 101.662 476 LYS B N 1
ATOM 9618 C CA . LYS B 1 475 ? 63.158 12.94 0.148 1 97.111 476 LYS B CA 1
ATOM 9619 C C . LYS B 1 475 ? 63.598 12.489 1.535 1 88.293 476 LYS B C 1
ATOM 9620 O O . LYS B 1 475 ? 64.019 13.298 2.362 1 71.89 476 LYS B O 1
ATOM 9626 N N . ARG B 1 476 ? 63.447 11.181 1.777 1 88.885 477 ARG B N 1
ATOM 9627 C CA . ARG B 1 476 ? 63.745 10.581 3.064 1 93.414 477 ARG B CA 1
ATOM 9628 C C . ARG B 1 476 ? 64.709 9.418 2.852 1 96.24 477 ARG B C 1
ATOM 9629 O O . ARG B 1 476 ? 64.642 8.759 1.812 1 90.822 477 ARG B O 1
ATOM 9637 N N . PRO B 1 477 ? 65.598 9.131 3.839 1 92.543 478 PRO B N 1
ATOM 9638 C CA . PRO B 1 477 ? 66.544 8.022 3.729 1 85.795 478 PRO B CA 1
ATOM 9639 C C . PRO B 1 477 ? 65.878 6.666 3.491 1 80.443 478 PRO B C 1
ATOM 9640 O O . PRO B 1 477 ? 64.824 6.39 4.06 1 86.953 478 PRO B O 1
ATOM 9644 N N . ALA B 1 478 ? 66.505 5.811 2.671 1 72.348 479 ALA B N 1
ATOM 9645 C CA . ALA B 1 478 ? 66.01 4.461 2.437 1 69.945 479 ALA B CA 1
ATOM 9646 C C . ALA B 1 478 ? 65.837 3.695 3.756 1 71.575 479 ALA B C 1
ATOM 9647 O O . ALA B 1 478 ? 64.817 3.037 3.96 1 75.347 479 ALA B O 1
ATOM 9649 N N . TRP B 1 479 ? 66.807 3.828 4.673 1 71.389 480 TRP B N 1
ATOM 9650 C CA . TRP B 1 479 ? 66.864 3.012 5.881 1 72.789 480 TRP B CA 1
ATOM 9651 C C . TRP B 1 479 ? 65.849 3.436 6.952 1 75.662 480 TRP B C 1
ATOM 9652 O O . TRP B 1 479 ? 65.579 2.648 7.854 1 78.431 480 TRP B O 1
ATOM 9663 N N . PHE B 1 480 ? 65.292 4.656 6.874 1 77.981 481 PHE B N 1
ATOM 9664 C CA . PHE B 1 480 ? 64.492 5.207 7.961 1 77.066 481 PHE B CA 1
ATOM 9665 C C . PHE B 1 480 ? 63.227 4.367 8.116 1 78.975 481 PHE B C 1
ATOM 9666 O O . PHE B 1 480 ? 62.733 3.811 7.132 1 78.749 481 PHE B O 1
ATOM 9674 N N . ASP B 1 481 ? 62.742 4.275 9.367 1 78.856 482 ASP B N 1
ATOM 9675 C CA . ASP B 1 481 ? 61.552 3.511 9.728 1 77.986 482 ASP B CA 1
ATOM 9676 C C . ASP B 1 481 ? 60.345 3.982 8.908 1 77.813 482 ASP B C 1
ATOM 9677 O O . ASP B 1 481 ? 59.974 5.157 8.961 1 79.4 482 ASP B O 1
ATOM 9682 N N . LYS B 1 482 ? 59.716 3.049 8.176 1 68.678 483 LYS B N 1
ATOM 9683 C CA . LYS B 1 482 ? 58.639 3.392 7.259 1 74.511 483 LYS B CA 1
ATOM 9684 C C . LYS B 1 482 ? 57.369 3.798 8.009 1 72.492 483 LYS B C 1
ATOM 9685 O O . LYS B 1 482 ? 56.446 4.341 7.399 1 67.585 483 LYS B O 1
ATOM 9691 N N . GLY B 1 483 ? 57.33 3.552 9.324 1 73.544 484 GLY B N 1
ATOM 9692 C CA . GLY B 1 483 ? 56.17 3.905 10.127 1 77.426 484 GLY B CA 1
ATOM 9693 C C . GLY B 1 483 ? 56.335 5.262 10.805 1 83.471 484 GLY B C 1
ATOM 9694 O O . GLY B 1 483 ? 55.405 5.767 11.441 1 92.731 484 GLY B O 1
ATOM 9695 N N . LEU B 1 484 ? 57.527 5.851 10.664 1 86.485 485 LEU B N 1
ATOM 9696 C CA . LEU B 1 484 ? 57.83 7.095 11.346 1 84.422 485 LEU B CA 1
ATOM 9697 C C . LEU B 1 484 ? 57.942 8.209 10.308 1 80.451 485 LEU B C 1
ATOM 9698 O O . LEU B 1 484 ? 58.519 8.005 9.242 1 72.611 485 LEU B O 1
ATOM 9703 N N . GLU B 1 485 ? 57.348 9.367 10.623 1 89.149 486 GLU B N 1
ATOM 9704 C CA . GLU B 1 485 ? 57.425 10.531 9.75 1 96.164 486 GLU B CA 1
ATOM 9705 C C . GLU B 1 485 ? 58.858 11.071 9.794 1 86.877 486 GLU B C 1
ATOM 9706 O O . GLU B 1 485 ? 59.451 11.244 10.863 1 80.776 486 GLU B O 1
ATOM 9712 N N . TYR B 1 486 ? 59.43 11.33 8.615 1 87.596 487 TYR B N 1
ATOM 9713 C CA . TYR B 1 486 ? 60.732 11.974 8.542 1 87.87 487 TYR B CA 1
ATOM 9714 C C . TYR B 1 486 ? 60.505 13.47 8.743 1 70.845 487 TYR B C 1
ATOM 9715 O O . TYR B 1 486 ? 60.444 14.231 7.787 1 68.534 487 TYR B O 1
ATOM 9724 N N . ASN B 1 487 ? 60.354 13.873 10.002 1 59.592 488 ASN B N 1
ATOM 9725 C CA . ASN B 1 487 ? 59.744 15.15 10.31 1 58.724 488 ASN B CA 1
ATOM 9726 C C . ASN B 1 487 ? 60.114 15.553 11.733 1 62.475 488 ASN B C 1
ATOM 9727 O O . ASN B 1 487 ? 59.911 14.769 12.66 1 60.601 488 ASN B O 1
ATOM 9732 N N . ALA B 1 488 ? 60.605 16.788 11.9 1 62.722 489 ALA B N 1
ATOM 9733 C CA . ALA B 1 488 ? 61.071 17.251 13.2 1 67.102 489 ALA B CA 1
ATOM 9734 C C . ALA B 1 488 ? 59.908 17.661 14.107 1 69.184 489 ALA B C 1
ATOM 9735 O O . ALA B 1 488 ? 60.072 17.689 15.332 1 59.964 489 ALA B O 1
ATOM 9737 N N . TRP B 1 489 ? 58.76 18.013 13.503 1 69.836 490 TRP B N 1
ATOM 9738 C CA . TRP B 1 489 ? 57.668 18.614 14.255 1 71.151 490 TRP B CA 1
ATOM 9739 C C . TRP B 1 489 ? 56.595 17.585 14.617 1 66.204 490 TRP B C 1
ATOM 9740 O O . TRP B 1 489 ? 55.853 17.795 15.582 1 62.803 490 TRP B O 1
ATOM 9751 N N . LEU B 1 490 ? 56.519 16.481 13.858 1 59.609 491 LEU B N 1
ATOM 9752 C CA . LEU B 1 490 ? 55.38 15.578 13.945 1 63.45 491 LEU B CA 1
ATOM 9753 C C . LEU B 1 490 ? 55.756 14.163 14.393 1 68.155 491 LEU B C 1
ATOM 9754 O O . LEU B 1 490 ? 54.861 13.336 14.607 1 67.021 491 LEU B O 1
ATOM 9759 N N . GLU B 1 491 ? 57.055 13.86 14.501 1 70.629 492 GLU B N 1
ATOM 9760 C CA . GLU B 1 491 ? 57.471 12.503 14.814 1 73.221 492 GLU B CA 1
ATOM 9761 C C . GLU B 1 491 ? 56.933 12.143 16.195 1 77.863 492 GLU B C 1
ATOM 9762 O O . GLU B 1 491 ? 57.196 12.856 17.174 1 77.374 492 GLU B O 1
ATOM 9768 N N . TYR B 1 492 ? 56.137 11.063 16.237 1 74.129 493 TYR B N 1
ATOM 9769 C CA . TYR B 1 492 ? 55.656 10.469 17.483 1 76.459 493 TYR B CA 1
ATOM 9770 C C . TYR B 1 492 ? 54.52 11.296 18.097 1 76.062 493 TYR B C 1
ATOM 9771 O O . TYR B 1 492 ? 54.336 11.264 19.308 1 77.512 493 TYR B O 1
ATOM 9780 N N . GLU B 1 493 ? 53.731 12.008 17.283 1 81.088 494 GLU B N 1
ATOM 9781 C CA . GLU B 1 493 ? 52.567 12.713 17.8 1 78.698 494 GLU B CA 1
ATOM 9782 C C . GLU B 1 493 ? 51.31 11.985 17.352 1 81.587 494 GLU B C 1
ATOM 9783 O O . GLU B 1 493 ? 50.77 12.257 16.276 1 80.814 494 GLU B O 1
ATOM 9789 N N . TRP B 1 494 ? 50.867 11.067 18.217 1 81.315 495 TRP B N 1
ATOM 9790 C CA . TRP B 1 494 ? 49.813 10.129 17.886 1 75.732 495 TRP B CA 1
ATOM 9791 C C . TRP B 1 494 ? 48.651 10.21 18.866 1 71.146 495 TRP B C 1
ATOM 9792 O O . TRP B 1 494 ? 47.726 9.405 18.743 1 65.416 495 TRP B O 1
ATOM 9803 N N . ASP B 1 495 ? 48.702 11.189 19.786 1 71.744 496 ASP B N 1
ATOM 9804 C CA . ASP B 1 495 ? 47.903 11.156 21 1 69.402 496 ASP B CA 1
ATOM 9805 C C . ASP B 1 495 ? 46.669 12.045 20.888 1 69.871 496 ASP B C 1
ATOM 9806 O O . ASP B 1 495 ? 45.904 12.112 21.84 1 68.471 496 ASP B O 1
ATOM 9811 N N . THR B 1 496 ? 46.436 12.702 19.748 1 75.141 497 THR B N 1
ATOM 9812 C CA . THR B 1 496 ? 45.313 13.625 19.709 1 77.556 497 THR B CA 1
ATOM 9813 C C . THR B 1 496 ? 44.01 12.852 19.492 1 81.803 497 THR B C 1
ATOM 9814 O O . THR B 1 496 ? 42.95 13.309 19.928 1 88.691 497 THR B O 1
ATOM 9818 N N . ILE B 1 497 ? 44.078 11.678 18.849 1 72.928 498 ILE B N 1
ATOM 9819 C CA . ILE B 1 497 ? 42.876 10.874 18.665 1 65.825 498 ILE B CA 1
ATOM 9820 C C . ILE B 1 497 ? 42.151 10.673 19.996 1 56.166 498 ILE B C 1
ATOM 9821 O O . ILE B 1 497 ? 40.926 10.573 20.018 1 48.499 498 ILE B O 1
ATOM 9826 N N . LEU B 1 498 ? 42.91 10.629 21.097 1 55.734 499 LEU B N 1
ATOM 9827 C CA . LEU B 1 498 ? 42.333 10.44 22.42 1 61.632 499 LEU B CA 1
ATOM 9828 C C . LEU B 1 498 ? 41.364 11.56 22.803 1 61.849 499 LEU B C 1
ATOM 9829 O O . LEU B 1 498 ? 40.448 11.321 23.587 1 68.634 499 LEU B O 1
ATOM 9834 N N . GLU B 1 499 ? 41.571 12.774 22.283 1 61.415 500 GLU B N 1
ATOM 9835 C CA . GLU B 1 499 ? 40.64 13.87 22.525 1 64.487 500 GLU B CA 1
ATOM 9836 C C . GLU B 1 499 ? 39.291 13.557 21.865 1 58.571 500 GLU B C 1
ATOM 9837 O O . GLU B 1 499 ? 38.245 13.82 22.454 1 62.205 500 GLU B O 1
ATOM 9843 N N . PHE B 1 500 ? 39.31 12.99 20.653 1 52.587 501 PHE B N 1
ATOM 9844 C CA . PHE B 1 500 ? 38.072 12.614 19.986 1 56.869 501 PHE B CA 1
ATOM 9845 C C . PHE B 1 500 ? 37.415 11.459 20.74 1 59.764 501 PHE B C 1
ATOM 9846 O O . PHE B 1 500 ? 36.192 11.435 20.918 1 62.553 501 PHE B O 1
ATOM 9854 N N . CYS B 1 501 ? 38.237 10.501 21.179 1 58.985 502 CYS B N 1
ATOM 9855 C CA . CYS B 1 501 ? 37.74 9.384 21.959 1 57.261 502 CYS B CA 1
ATOM 9856 C C . CYS B 1 501 ? 36.982 9.901 23.175 1 56.351 502 CYS B C 1
ATOM 9857 O O . CYS B 1 501 ? 35.867 9.46 23.438 1 64.066 502 CYS B O 1
ATOM 9860 N N . GLN B 1 502 ? 37.566 10.877 23.87 1 50.73 503 GLN B N 1
ATOM 9861 C CA . GLN B 1 502 ? 36.909 11.466 25.017 1 52.873 503 GLN B CA 1
ATOM 9862 C C . GLN B 1 502 ? 35.595 12.11 24.587 1 61.357 503 GLN B C 1
ATOM 9863 O O . GLN B 1 502 ? 34.606 12.01 25.301 1 64.867 503 GLN B O 1
ATOM 9869 N N . MET B 1 503 ? 35.581 12.772 23.425 1 72.602 504 MET B N 1
ATOM 9870 C CA . MET B 1 503 ? 34.374 13.421 22.933 1 73.747 504 MET B CA 1
ATOM 9871 C C . MET B 1 503 ? 33.234 12.418 22.766 1 69.258 504 MET B C 1
ATOM 9872 O O . MET B 1 503 ? 32.113 12.669 23.206 1 71.719 504 MET B O 1
ATOM 9877 N N . ILE B 1 504 ? 33.533 11.29 22.123 1 58.131 505 ILE B N 1
ATOM 9878 C CA . ILE B 1 504 ? 32.543 10.246 21.931 1 53.936 505 ILE B CA 1
ATOM 9879 C C . ILE B 1 504 ? 31.952 9.818 23.279 1 52.596 505 ILE B C 1
ATOM 9880 O O . ILE B 1 504 ? 30.739 9.849 23.477 1 51.717 505 ILE B O 1
ATOM 9885 N N . LEU B 1 505 ? 32.813 9.444 24.222 1 52.835 506 LEU B N 1
ATOM 9886 C CA . LEU B 1 505 ? 32.368 9.063 25.557 1 58.252 506 LEU B CA 1
ATOM 9887 C C . LEU B 1 505 ? 31.557 10.185 26.212 1 60.169 506 LEU B C 1
ATOM 9888 O O . LEU B 1 505 ? 30.565 9.929 26.885 1 64.146 506 LEU B O 1
ATOM 9893 N N . GLU B 1 506 ? 31.969 11.438 26.031 1 63.549 507 GLU B N 1
ATOM 9894 C CA . GLU B 1 506 ? 31.262 12.538 26.665 1 65.06 507 GLU B CA 1
ATOM 9895 C C . GLU B 1 506 ? 29.89 12.751 26.026 1 63.048 507 GLU B C 1
ATOM 9896 O O . GLU B 1 506 ? 29.021 13.31 26.689 1 67.08 507 GLU B O 1
ATOM 9902 N N . THR B 1 507 ? 29.67 12.299 24.776 1 61.267 508 THR B N 1
ATOM 9903 C CA . THR B 1 507 ? 28.327 12.377 24.209 1 64.993 508 THR B CA 1
ATOM 9904 C C . THR B 1 507 ? 27.425 11.462 25.027 1 66.565 508 THR B C 1
ATOM 9905 O O . THR B 1 507 ? 26.304 11.85 25.348 1 68.709 508 THR B O 1
ATOM 9909 N N . LYS B 1 508 ? 27.926 10.262 25.363 1 68.65 509 LYS B N 1
ATOM 9910 C CA . LYS B 1 508 ? 27.191 9.365 26.242 1 72.112 509 LYS B CA 1
ATOM 9911 C C . LYS B 1 508 ? 26.936 10.087 27.566 1 65.933 509 LYS B C 1
ATOM 9912 O O . LYS B 1 508 ? 25.799 10.261 27.968 1 62.067 509 LYS B O 1
ATOM 9918 N N . ASN B 1 509 ? 27.992 10.572 28.216 1 65.055 510 ASN B N 1
ATOM 9919 C CA . ASN B 1 509 ? 27.853 11.163 29.534 1 66.221 510 ASN B CA 1
ATOM 9920 C C . ASN B 1 509 ? 26.874 12.344 29.502 1 72.685 510 ASN B C 1
ATOM 9921 O O . ASN B 1 509 ? 26.151 12.563 30.474 1 82.556 510 ASN B O 1
ATOM 9926 N N . TYR B 1 510 ? 26.826 13.098 28.392 1 75.159 511 TYR B N 1
ATOM 9927 C CA . TYR B 1 510 ? 26.121 14.378 28.368 1 74.06 511 TYR B CA 1
ATOM 9928 C C . TYR B 1 510 ? 24.696 14.235 27.83 1 66.177 511 TYR B C 1
ATOM 9929 O O . TYR B 1 510 ? 23.866 15.103 28.091 1 64.892 511 TYR B O 1
ATOM 9938 N N . ALA B 1 511 ? 24.434 13.179 27.049 1 67.419 512 ALA B N 1
ATOM 9939 C CA . ALA B 1 511 ? 23.267 13.145 26.174 1 65.888 512 ALA B CA 1
ATOM 9940 C C . ALA B 1 511 ? 22.746 11.732 25.913 1 66.747 512 ALA B C 1
ATOM 9941 O O . ALA B 1 511 ? 21.844 11.546 25.102 1 63.838 512 ALA B O 1
ATOM 9943 N N . GLY B 1 512 ? 23.305 10.737 26.603 1 69.956 513 GLY B N 1
ATOM 9944 C CA . GLY B 1 512 ? 22.888 9.358 26.447 1 65.369 513 GLY B CA 1
ATOM 9945 C C . GLY B 1 512 ? 22.956 8.904 24.993 1 65.808 513 GLY B C 1
ATOM 9946 O O . GLY B 1 512 ? 22.168 8.073 24.563 1 67.833 513 GLY B O 1
ATOM 9947 N N . ALA B 1 513 ? 23.9 9.438 24.222 1 69.61 514 ALA B N 1
ATOM 9948 C CA . ALA B 1 513 ? 24.02 9.003 22.839 1 74.533 514 ALA B CA 1
ATOM 9949 C C . ALA B 1 513 ? 24.406 7.522 22.796 1 70.685 514 ALA B C 1
ATOM 9950 O O . ALA B 1 513 ? 25.048 7 23.713 1 63.154 514 ALA B O 1
ATOM 9952 N N . ASP B 1 514 ? 23.988 6.841 21.726 1 70.693 515 ASP B N 1
ATOM 9953 C CA . ASP B 1 514 ? 24.416 5.472 21.492 1 75.994 515 ASP B CA 1
ATOM 9954 C C . ASP B 1 514 ? 25.759 5.493 20.762 1 73.636 515 ASP B C 1
ATOM 9955 O O . ASP B 1 514 ? 25.818 5.886 19.604 1 64.894 515 ASP B O 1
ATOM 9960 N N . ILE B 1 515 ? 26.821 5.025 21.435 1 78.188 516 ILE B N 1
ATOM 9961 C CA . ILE B 1 515 ? 28.181 5.113 20.922 1 70.151 516 ILE B CA 1
ATOM 9962 C C . ILE B 1 515 ? 28.719 3.739 20.527 1 68.862 516 ILE B C 1
ATOM 9963 O O . ILE B 1 515 ? 29.932 3.579 20.467 1 77.185 516 ILE B O 1
ATOM 9968 N N . THR B 1 516 ? 27.845 2.755 20.259 1 71.565 517 THR B N 1
ATOM 9969 C CA . THR B 1 516 ? 28.324 1.395 20.062 1 74.31 517 THR B CA 1
ATOM 9970 C C . THR B 1 516 ? 29.06 1.265 18.725 1 70.858 517 THR B C 1
ATOM 9971 O O . THR B 1 516 ? 29.97 0.447 18.63 1 79.321 517 THR B O 1
ATOM 9975 N N . PRO B 1 517 ? 28.772 2.048 17.66 1 70.742 518 PRO B N 1
ATOM 9976 C CA . PRO B 1 517 ? 29.529 1.893 16.422 1 71.188 518 PRO B CA 1
ATOM 9977 C C . PRO B 1 517 ? 30.982 2.354 16.553 1 70.703 518 PRO B C 1
ATOM 9978 O O . PRO B 1 517 ? 31.807 2.061 15.689 1 70.163 518 PRO B O 1
ATOM 9982 N N . TYR B 1 518 ? 31.282 3.065 17.653 1 67.98 519 TYR B N 1
ATOM 9983 C CA . TYR B 1 518 ? 32.565 3.721 17.849 1 72.754 519 TYR B CA 1
ATOM 9984 C C . TYR B 1 518 ? 33.489 2.913 18.765 1 74.54 519 TYR B C 1
ATOM 9985 O O . TYR B 1 518 ? 34.705 3.028 18.669 1 94.543 519 TYR B O 1
ATOM 9994 N N . LEU B 1 519 ? 32.93 2.088 19.652 1 72.49 520 LEU B N 1
ATOM 9995 C CA . LEU B 1 519 ? 33.723 1.404 20.665 1 71.154 520 LEU B CA 1
ATOM 9996 C C . LEU B 1 519 ? 34.983 0.766 20.068 1 71.174 520 LEU B C 1
ATOM 9997 O O . LEU B 1 519 ? 36.049 0.922 20.659 1 70.001 520 LEU B O 1
ATOM 10002 N N . PRO B 1 520 ? 34.941 0.034 18.919 1 66.005 521 PRO B N 1
ATOM 10003 C CA . PRO B 1 520 ? 36.154 -0.483 18.29 1 66.968 521 PRO B CA 1
ATOM 10004 C C . PRO B 1 520 ? 37.249 0.564 18.125 1 68.764 521 PRO B C 1
ATOM 10005 O O . PRO B 1 520 ? 38.407 0.295 18.436 1 69.855 521 PRO B O 1
ATOM 10009 N N . LEU B 1 521 ? 36.853 1.737 17.611 1 69.634 522 LEU B N 1
ATOM 10010 C CA . LEU B 1 521 ? 37.75 2.867 17.438 1 68.139 522 LEU B CA 1
ATOM 10011 C C . LEU B 1 521 ? 38.376 3.243 18.776 1 65.317 522 LEU B C 1
ATOM 10012 O O . LEU B 1 521 ? 39.591 3.378 18.86 1 68.292 522 LEU B O 1
ATOM 10017 N N . ILE B 1 522 ? 37.547 3.43 19.809 1 64.232 523 ILE B N 1
ATOM 10018 C CA . ILE B 1 522 ? 38.054 3.832 21.113 1 65.298 523 ILE B CA 1
ATOM 10019 C C . ILE B 1 522 ? 39.039 2.783 21.626 1 69.972 523 ILE B C 1
ATOM 10020 O O . ILE B 1 522 ? 40.126 3.127 22.088 1 69.887 523 ILE B O 1
ATOM 10025 N N . GLU B 1 523 ? 38.644 1.508 21.539 1 71.393 524 GLU B N 1
ATOM 10026 C CA . GLU B 1 523 ? 39.443 0.41 22.063 1 75.003 524 GLU B CA 1
ATOM 10027 C C . GLU B 1 523 ? 40.755 0.273 21.29 1 73.698 524 GLU B C 1
ATOM 10028 O O . GLU B 1 523 ? 41.819 0.188 21.896 1 69.58 524 GLU B O 1
ATOM 10034 N N . SER B 1 524 ? 40.679 0.254 19.955 1 69.833 525 SER B N 1
ATOM 10035 C CA . SER B 1 524 ? 41.865 0.13 19.118 1 66.781 525 SER B CA 1
ATOM 10036 C C . SER B 1 524 ? 42.864 1.257 19.397 1 69.59 525 SER B C 1
ATOM 10037 O O . SER B 1 524 ? 44.071 1.044 19.338 1 63.645 525 SER B O 1
ATOM 10040 N N . SER B 1 525 ? 42.347 2.456 19.689 1 73.081 526 SER B N 1
ATOM 10041 C CA . SER B 1 525 ? 43.171 3.63 19.917 1 74.304 526 SER B CA 1
ATOM 10042 C C . SER B 1 525 ? 44.008 3.481 21.184 1 72.269 526 SER B C 1
ATOM 10043 O O . SER B 1 525 ? 45.173 3.876 21.187 1 79.764 526 SER B O 1
ATOM 10046 N N . LEU B 1 526 ? 43.407 2.923 22.243 1 63.377 527 LEU B N 1
ATOM 10047 C CA . LEU B 1 526 ? 44.11 2.668 23.495 1 64.564 527 LEU B CA 1
ATOM 10048 C C . LEU B 1 526 ? 45.047 1.469 23.351 1 65.42 527 LEU B C 1
ATOM 10049 O O . LEU B 1 526 ? 46.104 1.425 23.975 1 64.254 527 LEU B O 1
ATOM 10054 N N . THR B 1 527 ? 44.638 0.483 22.547 1 63.124 528 THR B N 1
ATOM 10055 C CA . THR B 1 527 ? 45.413 -0.732 22.358 1 66.946 528 THR B CA 1
ATOM 10056 C C . THR B 1 527 ? 46.79 -0.399 21.783 1 67.888 528 THR B C 1
ATOM 10057 O O . THR B 1 527 ? 47.762 -1.081 22.083 1 75.556 528 THR B O 1
ATOM 10061 N N . PHE B 1 528 ? 46.863 0.654 20.962 1 67.869 529 PHE B N 1
ATOM 10062 C CA . PHE B 1 528 ? 48.104 1.057 20.322 1 62.822 529 PHE B CA 1
ATOM 10063 C C . PHE B 1 528 ? 49.125 1.516 21.359 1 53.617 529 PHE B C 1
ATOM 10064 O O . PHE B 1 528 ? 50.257 1.052 21.356 1 57.647 529 PHE B O 1
ATOM 10072 N N . PHE B 1 529 ? 48.734 2.435 22.236 1 51.209 530 PHE B N 1
ATOM 10073 C CA . PHE B 1 529 ? 49.65 2.954 23.236 1 59.46 530 PHE B CA 1
ATOM 10074 C C . PHE B 1 529 ? 50.19 1.832 24.115 1 64.194 530 PHE B C 1
ATOM 10075 O O . PHE B 1 529 ? 51.367 1.854 24.477 1 71.851 530 PHE B O 1
ATOM 10083 N N . ASP B 1 530 ? 49.351 0.846 24.444 1 61.449 531 ASP B N 1
ATOM 10084 C CA . ASP B 1 530 ? 49.827 -0.274 25.236 1 63.094 531 ASP B CA 1
ATOM 10085 C C . ASP B 1 530 ? 50.782 -1.146 24.42 1 58.825 531 ASP B C 1
ATOM 10086 O O . ASP B 1 530 ? 51.884 -1.428 24.875 1 60.995 531 ASP B O 1
ATOM 10091 N N . GLU B 1 531 ? 50.376 -1.562 23.218 1 56.964 532 GLU B N 1
ATOM 10092 C CA . GLU B 1 531 ? 51.175 -2.492 22.436 1 62.721 532 GLU B CA 1
ATOM 10093 C C . GLU B 1 531 ? 52.429 -1.84 21.847 1 61.314 532 GLU B C 1
ATOM 10094 O O . GLU B 1 531 ? 53.398 -2.539 21.56 1 62.853 532 GLU B O 1
ATOM 10100 N N . HIS B 1 532 ? 52.446 -0.515 21.668 1 63.492 533 HIS B N 1
ATOM 10101 C CA . HIS B 1 532 ? 53.597 0.112 21.028 1 66.922 533 HIS B CA 1
ATOM 10102 C C . HIS B 1 532 ? 54.727 0.297 22.043 1 61.677 533 HIS B C 1
ATOM 10103 O O . HIS B 1 532 ? 55.824 -0.204 21.829 1 58.3 533 HIS B O 1
ATOM 10110 N N . TYR B 1 533 ? 54.444 0.958 23.172 1 61.244 534 TYR B N 1
ATOM 10111 C CA . TYR B 1 533 ? 55.478 1.3 24.143 1 71.966 534 TYR B CA 1
ATOM 10112 C C . TYR B 1 533 ? 55.91 0.089 24.984 1 76.182 534 TYR B C 1
ATOM 10113 O O . TYR B 1 533 ? 56.873 0.185 25.755 1 83.745 534 TYR B O 1
ATOM 10122 N N . ARG B 1 534 ? 55.176 -1.026 24.859 1 72.462 535 ARG B N 1
ATOM 10123 C CA . ARG B 1 534 ? 55.601 -2.303 25.406 1 68.759 535 ARG B CA 1
ATOM 10124 C C . ARG B 1 534 ? 56.612 -2.926 24.457 1 64.875 535 ARG B C 1
ATOM 10125 O O . ARG B 1 534 ? 57.648 -3.405 24.912 1 67.842 535 ARG B O 1
ATOM 10133 N N . LEU B 1 535 ? 56.297 -2.918 23.152 1 58.52 536 LEU B N 1
ATOM 10134 C CA . LEU B 1 535 ? 57.163 -3.516 22.145 1 54.555 536 LEU B CA 1
ATOM 10135 C C . LEU B 1 535 ? 58.502 -2.786 22.094 1 61.399 536 LEU B C 1
ATOM 10136 O O . LEU B 1 535 ? 59.55 -3.424 22.022 1 67.593 536 LEU B O 1
ATOM 10141 N N . LEU B 1 536 ? 58.457 -1.445 22.12 1 70.75 537 LEU B N 1
ATOM 10142 C CA . LEU B 1 536 ? 59.652 -0.623 21.981 1 69.225 537 LEU B CA 1
ATOM 10143 C C . LEU B 1 536 ? 60.611 -0.903 23.131 1 68.166 537 LEU B C 1
ATOM 10144 O O . LEU B 1 536 ? 61.814 -0.94 22.906 1 82.01 537 LEU B O 1
ATOM 10149 N N . ALA B 1 537 ? 60.08 -1.072 24.348 1 66.605 538 ALA B N 1
ATOM 10150 C CA . ALA B 1 537 ? 60.911 -1.338 25.513 1 68.283 538 ALA B CA 1
ATOM 10151 C C . ALA B 1 537 ? 61.487 -2.755 25.464 1 65.916 538 ALA B C 1
ATOM 10152 O O . ALA B 1 537 ? 62.627 -2.964 25.872 1 67.117 538 ALA B O 1
ATOM 10154 N N . SER B 1 538 ? 60.714 -3.713 24.94 1 68.205 539 SER B N 1
ATOM 10155 C CA . SER B 1 538 ? 61.142 -5.102 24.867 1 71.442 539 SER B CA 1
ATOM 10156 C C . SER B 1 538 ? 62.233 -5.279 23.818 1 67.309 539 SER B C 1
ATOM 10157 O O . SER B 1 538 ? 63.036 -6.205 23.918 1 71.368 539 SER B O 1
ATOM 10160 N N . ARG B 1 539 ? 62.227 -4.397 22.812 1 63.125 540 ARG B N 1
ATOM 10161 C CA . ARG B 1 539 ? 63.248 -4.381 21.777 1 74.841 540 ARG B CA 1
ATOM 10162 C C . ARG B 1 539 ? 64.526 -3.68 22.253 1 65.29 540 ARG B C 1
ATOM 10163 O O . ARG B 1 539 ? 65.581 -3.885 21.683 1 63.749 540 ARG B O 1
ATOM 10171 N N . ARG B 1 540 ? 64.433 -2.813 23.262 1 65.129 541 ARG B N 1
ATOM 10172 C CA . ARG B 1 540 ? 65.562 -2.02 23.728 1 62.723 541 ARG B CA 1
ATOM 10173 C C . ARG B 1 540 ? 66.243 -2.663 24.929 1 65.22 541 ARG B C 1
ATOM 10174 O O . ARG B 1 540 ? 67.45 -2.502 25.101 1 65.642 541 ARG B O 1
ATOM 10182 N N . GLY B 1 541 ? 65.44 -3.291 25.799 1 70.948 542 GLY B N 1
ATOM 10183 C CA . GLY B 1 541 ? 65.912 -3.783 27.086 1 74.882 542 GLY B CA 1
ATOM 10184 C C . GLY B 1 541 ? 65.258 -5.11 27.455 1 74.697 542 GLY B C 1
ATOM 10185 O O . GLY B 1 541 ? 64.531 -5.703 26.647 1 71.736 542 GLY B O 1
ATOM 10186 N N . ARG B 1 542 ? 65.529 -5.57 28.682 1 73.965 543 ARG B N 1
ATOM 10187 C CA . ARG B 1 542 ? 64.955 -6.822 29.13 1 78.849 543 ARG B CA 1
ATOM 10188 C C . ARG B 1 542 ? 63.517 -6.56 29.552 1 74.97 543 ARG B C 1
ATOM 10189 O O . ARG B 1 542 ? 62.638 -7.36 29.253 1 93.332 543 ARG B O 1
ATOM 10197 N N . LYS B 1 543 ? 63.283 -5.423 30.215 1 69.364 544 LYS B N 1
ATOM 10198 C CA . LYS B 1 543 ? 61.98 -5.152 30.804 1 71.77 544 LYS B CA 1
ATOM 10199 C C . LYS B 1 543 ? 61.146 -4.281 29.863 1 76.435 544 LYS B C 1
ATOM 10200 O O . LYS B 1 543 ? 61.679 -3.391 29.21 1 81.705 544 LYS B O 1
ATOM 10206 N N . ALA B 1 544 ? 59.834 -4.554 29.798 1 76.976 545 ALA B N 1
ATOM 10207 C CA . ALA B 1 544 ? 58.916 -3.79 28.963 1 70.019 545 ALA B CA 1
ATOM 10208 C C . ALA B 1 544 ? 58.144 -2.776 29.803 1 60.504 545 ALA B C 1
ATOM 10209 O O . ALA B 1 544 ? 57.381 -1.981 29.254 1 63.462 545 ALA B O 1
ATOM 10211 N N . LEU B 1 545 ? 58.352 -2.806 31.123 1 52.748 546 LEU B N 1
ATOM 10212 C CA . LEU B 1 545 ? 57.83 -1.771 32 1 55.775 546 LEU B CA 1
ATOM 10213 C C . LEU B 1 545 ? 58.962 -1.216 32.848 1 51.873 546 LEU B C 1
ATOM 10214 O O . LEU B 1 545 ? 60.039 -1.794 32.888 1 47.713 546 LEU B O 1
ATOM 10219 N N . ASP B 1 546 ? 58.686 -0.087 33.511 1 55.763 547 ASP B N 1
ATOM 10220 C CA . ASP B 1 546 ? 59.627 0.519 34.438 1 61.537 547 ASP B CA 1
ATOM 10221 C C . ASP B 1 546 ? 59.577 -0.267 35.755 1 58.22 547 ASP B C 1
ATOM 10222 O O . ASP B 1 546 ? 58.851 -1.25 35.877 1 53.385 547 ASP B O 1
ATOM 10227 N N . GLY B 1 547 ? 60.351 0.183 36.746 1 59.056 548 GLY B N 1
ATOM 10228 C CA . GLY B 1 547 ? 60.44 -0.468 38.042 1 61.785 548 GLY B CA 1
ATOM 10229 C C . GLY B 1 547 ? 59.221 -0.208 38.924 1 63.361 548 GLY B C 1
ATOM 10230 O O . GLY B 1 547 ? 59.085 -0.837 39.965 1 72.309 548 GLY B O 1
ATOM 10231 N N . ASP B 1 548 ? 58.354 0.729 38.532 1 60.696 549 ASP B N 1
ATOM 10232 C CA . ASP B 1 548 ? 57.078 0.898 39.208 1 63.655 549 ASP B CA 1
ATOM 10233 C C . ASP B 1 548 ? 55.99 0.204 38.381 1 62.542 549 ASP B C 1
ATOM 10234 O O . ASP B 1 548 ? 54.803 0.436 38.585 1 65.07 549 ASP B O 1
ATOM 10239 N N . GLY B 1 549 ? 56.398 -0.634 37.424 1 61.367 550 GLY B N 1
ATOM 10240 C CA . GLY B 1 549 ? 55.458 -1.394 36.611 1 65.17 550 GLY B CA 1
ATOM 10241 C C . GLY B 1 549 ? 54.578 -0.519 35.716 1 64.476 550 GLY B C 1
ATOM 10242 O O . GLY B 1 549 ? 53.461 -0.924 35.391 1 64.207 550 GLY B O 1
ATOM 10243 N N . HIS B 1 550 ? 55.099 0.652 35.3 1 67.15 551 HIS B N 1
ATOM 10244 C CA . HIS B 1 550 ? 54.392 1.603 34.443 1 61.987 551 HIS B CA 1
ATOM 10245 C C . HIS B 1 550 ? 54.969 1.584 33.024 1 59.821 551 HIS B C 1
ATOM 10246 O O . HIS B 1 550 ? 56.102 1.148 32.813 1 51.861 551 HIS B O 1
ATOM 10253 N N . LEU B 1 551 ? 54.164 2.061 32.059 1 64.192 552 LEU B N 1
ATOM 10254 C CA . LEU B 1 551 ? 54.532 2.121 30.65 1 70.618 552 LEU B CA 1
ATOM 10255 C C . LEU B 1 551 ? 55.676 3.117 30.494 1 70.475 552 LEU B C 1
ATOM 10256 O O . LEU B 1 551 ? 55.768 4.104 31.233 1 65.382 552 LEU B O 1
ATOM 10261 N N . ILE B 1 552 ? 56.533 2.855 29.506 1 69.205 553 ILE B N 1
ATOM 10262 C CA . ILE B 1 552 ? 57.617 3.774 29.223 1 72.735 553 ILE B CA 1
ATOM 10263 C C . ILE B 1 552 ? 57.312 4.471 27.903 1 71.953 553 ILE B C 1
ATOM 10264 O O . ILE B 1 552 ? 57.578 3.93 26.821 1 69.975 553 ILE B O 1
ATOM 10269 N N . LEU B 1 553 ? 56.792 5.697 28.056 1 64.195 554 LEU B N 1
ATOM 10270 C CA . LEU B 1 553 ? 56.287 6.508 26.966 1 63.187 554 LEU B CA 1
ATOM 10271 C C . LEU B 1 553 ? 57.424 7.308 26.34 1 66.373 554 LEU B C 1
ATOM 10272 O O . LEU B 1 553 ? 57.525 8.521 26.549 1 64.37 554 LEU B O 1
ATOM 10277 N N . PHE B 1 554 ? 58.258 6.582 25.578 1 65.646 555 PHE B N 1
ATOM 10278 C CA . PHE B 1 554 ? 59.403 7.132 24.873 1 63.756 555 PHE B CA 1
ATOM 10279 C C . PHE B 1 554 ? 59.733 6.243 23.672 1 59.698 555 PHE B C 1
ATOM 10280 O O . PHE B 1 554 ? 59.884 5.026 23.802 1 58.649 555 PHE B O 1
ATOM 10288 N N . PRO B 1 555 ? 59.878 6.816 22.457 1 59.403 556 PRO B N 1
ATOM 10289 C CA . PRO B 1 555 ? 59.739 8.248 22.23 1 60.456 556 PRO B CA 1
ATOM 10290 C C . PRO B 1 555 ? 58.294 8.705 22.064 1 60.089 556 PRO B C 1
ATOM 10291 O O . PRO B 1 555 ? 57.529 8.068 21.351 1 56.117 556 PRO B O 1
ATOM 10295 N N . GLY B 1 556 ? 57.93 9.806 22.726 1 63.342 557 GLY B N 1
ATOM 10296 C CA . GLY B 1 556 ? 56.63 10.427 22.523 1 63.532 557 GLY B CA 1
ATOM 10297 C C . GLY B 1 556 ? 56.801 11.876 22.075 1 60.872 557 GLY B C 1
ATOM 10298 O O . GLY B 1 556 ? 57.849 12.239 21.545 1 60.768 557 GLY B O 1
ATOM 10299 N N . SER B 1 557 ? 55.756 12.687 22.279 1 57.628 558 SER B N 1
ATOM 10300 C CA . SER B 1 557 ? 55.893 14.131 22.201 1 57.33 558 SER B CA 1
ATOM 10301 C C . SER B 1 557 ? 54.722 14.812 22.904 1 54.401 558 SER B C 1
ATOM 10302 O O . SER B 1 557 ? 53.616 14.278 22.947 1 55.946 558 SER B O 1
ATOM 10305 N N . ALA B 1 558 ? 55.006 15.985 23.476 1 51.106 559 ALA B N 1
ATOM 10306 C CA . ALA B 1 558 ? 53.982 16.833 24.045 1 55.425 559 ALA B CA 1
ATOM 10307 C C . ALA B 1 558 ? 53.523 17.762 22.933 1 54.485 559 ALA B C 1
ATOM 10308 O O . ALA B 1 558 ? 54.15 18.781 22.666 1 56.725 559 ALA B O 1
ATOM 10310 N N . CYS B 1 559 ? 52.439 17.373 22.269 1 59.067 560 CYS B N 1
ATOM 10311 C CA . CYS B 1 559 ? 51.93 18.106 21.124 1 59.878 560 CYS B CA 1
ATOM 10312 C C . CYS B 1 559 ? 53.033 18.094 20.07 1 57.825 560 CYS B C 1
ATOM 10313 O O . CYS B 1 559 ? 53.742 17.101 19.968 1 52.759 560 CYS B O 1
ATOM 10316 N N . GLU B 1 560 ? 53.186 19.196 19.317 1 66.356 561 GLU B N 1
ATOM 10317 C CA . GLU B 1 560 ? 54.314 19.392 18.416 1 61.797 561 GLU B CA 1
ATOM 10318 C C . GLU B 1 560 ? 55.358 20.274 19.083 1 53.834 561 GLU B C 1
ATOM 10319 O O . GLU B 1 560 ? 56.35 20.607 18.45 1 60.024 561 GLU B O 1
ATOM 10325 N N . THR B 1 561 ? 55.137 20.669 20.337 1 48.02 562 THR B N 1
ATOM 10326 C CA . THR B 1 561 ? 56.005 21.656 20.953 1 53.083 562 THR B CA 1
ATOM 10327 C C . THR B 1 561 ? 57.265 20.993 21.506 1 56.593 562 THR B C 1
ATOM 10328 O O . THR B 1 561 ? 58.349 21.254 20.995 1 67.08 562 THR B O 1
ATOM 10332 N N . TYR B 1 562 ? 57.143 20.176 22.557 1 53.162 563 TYR B N 1
ATOM 10333 C CA . TYR B 1 562 ? 58.31 19.493 23.098 1 50.658 563 TYR B CA 1
ATOM 10334 C C . TYR B 1 562 ? 58.413 18.148 22.392 1 49.535 563 TYR B C 1
ATOM 10335 O O . TYR B 1 562 ? 57.437 17.412 22.348 1 59.57 563 TYR B O 1
ATOM 10344 N N . LYS B 1 563 ? 59.587 17.828 21.848 1 49.163 564 LYS B N 1
ATOM 10345 C CA . LYS B 1 563 ? 59.728 16.686 20.955 1 56.301 564 LYS B CA 1
ATOM 10346 C C . LYS B 1 563 ? 60.608 15.614 21.591 1 60.638 564 LYS B C 1
ATOM 10347 O O . LYS B 1 563 ? 61.413 15.922 22.474 1 52.836 564 LYS B O 1
ATOM 10353 N N . MET B 1 564 ? 60.435 14.368 21.109 1 66.275 565 MET B N 1
ATOM 10354 C CA . MET B 1 564 ? 61.082 13.178 21.657 1 65.441 565 MET B CA 1
ATOM 10355 C C . MET B 1 564 ? 61.021 13.197 23.187 1 67.49 565 MET B C 1
ATOM 10356 O O . MET B 1 564 ? 62.035 13.305 23.879 1 72.26 565 MET B O 1
ATOM 10361 N N . THR B 1 565 ? 59.799 13.095 23.71 1 65.741 566 THR B N 1
ATOM 10362 C CA . THR B 1 565 ? 59.583 13.132 25.139 1 66.734 566 THR B CA 1
ATOM 10363 C C . THR B 1 565 ? 59.73 11.729 25.709 1 72.82 566 THR B C 1
ATOM 10364 O O . THR B 1 565 ? 59.521 10.729 25.008 1 68.957 566 THR B O 1
ATOM 10368 N N . ASN B 1 566 ? 60.113 11.707 26.992 1 73.737 567 ASN B N 1
ATOM 10369 C CA . ASN B 1 566 ? 59.808 10.608 27.889 1 71.554 567 ASN B CA 1
ATOM 10370 C C . ASN B 1 566 ? 58.642 11.065 28.757 1 67.471 567 ASN B C 1
ATOM 10371 O O . ASN B 1 566 ? 58.764 12.053 29.479 1 65.89 567 ASN B O 1
ATOM 10376 N N . ASN B 1 567 ? 57.504 10.376 28.627 1 69.396 568 ASN B N 1
ATOM 10377 C CA . ASN B 1 567 ? 56.39 10.526 29.553 1 70.904 568 ASN B CA 1
ATOM 10378 C C . ASN B 1 567 ? 55.904 11.976 29.581 1 60.364 568 ASN B C 1
ATOM 10379 O O . ASN B 1 567 ? 55.947 12.634 30.617 1 61.517 568 ASN B O 1
ATOM 10384 N N . ALA B 1 568 ? 55.414 12.458 28.44 1 56.262 569 ALA B N 1
ATOM 10385 C CA . ALA B 1 568 ? 54.809 13.779 28.357 1 60.52 569 ALA B CA 1
ATOM 10386 C C . ALA B 1 568 ? 53.539 13.878 29.217 1 59.469 569 ALA B C 1
ATOM 10387 O O . ALA B 1 568 ? 52.679 13.002 29.186 1 63.22 569 ALA B O 1
ATOM 10389 N N . SER B 1 569 ? 53.382 14.989 29.942 1 58.408 570 SER B N 1
ATOM 10390 C CA . SER B 1 569 ? 52.184 15.231 30.735 1 62.451 570 SER B CA 1
ATOM 10391 C C . SER B 1 569 ? 50.926 15.212 29.87 1 62.026 570 SER B C 1
ATOM 10392 O O . SER B 1 569 ? 49.862 14.835 30.351 1 66.343 570 SER B O 1
ATOM 10395 N N . SER B 1 570 ? 51.038 15.654 28.612 1 60.824 571 SER B N 1
ATOM 10396 C CA . SER B 1 570 ? 49.882 15.722 27.732 1 60.814 571 SER B CA 1
ATOM 10397 C C . SER B 1 570 ? 49.35 14.312 27.451 1 58.354 571 SER B C 1
ATOM 10398 O O . SER B 1 570 ? 48.18 14.026 27.697 1 49.643 571 SER B O 1
ATOM 10401 N N . THR B 1 571 ? 50.235 13.423 26.987 1 59.495 572 THR B N 1
ATOM 10402 C CA . THR B 1 571 ? 49.868 12.066 26.618 1 65.759 572 THR B CA 1
ATOM 10403 C C . THR B 1 571 ? 49.395 11.295 27.851 1 66.758 572 THR B C 1
ATOM 10404 O O . THR B 1 571 ? 48.504 10.461 27.748 1 71.755 572 THR B O 1
ATOM 10408 N N . ILE B 1 572 ? 50.005 11.551 29.015 1 66.545 573 ILE B N 1
ATOM 10409 C CA . ILE B 1 572 ? 49.637 10.833 30.227 1 64.952 573 ILE B CA 1
ATOM 10410 C C . ILE B 1 572 ? 48.229 11.253 30.631 1 59.337 573 ILE B C 1
ATOM 10411 O O . ILE B 1 572 ? 47.336 10.416 30.718 1 64.997 573 ILE B O 1
ATOM 10416 N N . ALA B 1 573 ? 48.033 12.553 30.841 1 54.802 574 ALA B N 1
ATOM 10417 C CA . ALA B 1 573 ? 46.731 13.067 31.229 1 58.503 574 ALA B CA 1
ATOM 10418 C C . ALA B 1 573 ? 45.646 12.452 30.351 1 57.51 574 ALA B C 1
ATOM 10419 O O . ALA B 1 573 ? 44.553 12.178 30.844 1 62.52 574 ALA B O 1
ATOM 10421 N N . ALA B 1 574 ? 45.959 12.23 29.063 1 54.775 575 ALA B N 1
ATOM 10422 C CA . ALA B 1 574 ? 45 11.66 28.126 1 58.1 575 ALA B CA 1
ATOM 10423 C C . ALA B 1 574 ? 44.683 10.201 28.466 1 64.22 575 ALA B C 1
ATOM 10424 O O . ALA B 1 574 ? 43.529 9.865 28.732 1 68.655 575 ALA B O 1
ATOM 10426 N N . LEU B 1 575 ? 45.697 9.329 28.448 1 62.866 576 LEU B N 1
ATOM 10427 C CA . LEU B 1 575 ? 45.485 7.915 28.722 1 62.491 576 LEU B CA 1
ATOM 10428 C C . LEU B 1 575 ? 44.775 7.735 30.068 1 63.819 576 LEU B C 1
ATOM 10429 O O . LEU B 1 575 ? 43.875 6.906 30.195 1 64.11 576 LEU B O 1
ATOM 10434 N N . ARG B 1 576 ? 45.197 8.5 31.08 1 58.431 577 ARG B N 1
ATOM 10435 C CA . ARG B 1 576 ? 44.6 8.395 32.398 1 56.725 577 ARG B CA 1
ATOM 10436 C C . ARG B 1 576 ? 43.108 8.686 32.267 1 65.643 577 ARG B C 1
ATOM 10437 O O . ARG B 1 576 ? 42.275 7.849 32.615 1 77.276 577 ARG B O 1
ATOM 10445 N N . THR B 1 577 ? 42.782 9.848 31.691 1 66.072 578 THR B N 1
ATOM 10446 C CA . THR B 1 577 ? 41.417 10.345 31.709 1 63.953 578 THR B CA 1
ATOM 10447 C C . THR B 1 577 ? 40.515 9.527 30.774 1 66.619 578 THR B C 1
ATOM 10448 O O . THR B 1 577 ? 39.357 9.286 31.104 1 73.877 578 THR B O 1
ATOM 10452 N N . VAL B 1 578 ? 41.009 9.098 29.607 1 58.42 579 VAL B N 1
ATOM 10453 C CA . VAL B 1 578 ? 40.179 8.299 28.721 1 58.202 579 VAL B CA 1
ATOM 10454 C C . VAL B 1 578 ? 39.848 6.98 29.412 1 62.697 579 VAL B C 1
ATOM 10455 O O . VAL B 1 578 ? 38.692 6.575 29.429 1 69.074 579 VAL B O 1
ATOM 10459 N N . LEU B 1 579 ? 40.859 6.315 29.98 1 68.941 580 LEU B N 1
ATOM 10460 C CA . LEU B 1 579 ? 40.672 5.018 30.622 1 67.195 580 LEU B CA 1
ATOM 10461 C C . LEU B 1 579 ? 39.752 5.141 31.837 1 63.876 580 LEU B C 1
ATOM 10462 O O . LEU B 1 579 ? 38.829 4.345 31.986 1 71.052 580 LEU B O 1
ATOM 10467 N N . GLU B 1 580 ? 40.005 6.125 32.707 1 59.364 581 GLU B N 1
ATOM 10468 C CA . GLU B 1 580 ? 39.135 6.351 33.851 1 70.972 581 GLU B CA 1
ATOM 10469 C C . GLU B 1 580 ? 37.682 6.412 33.38 1 80.418 581 GLU B C 1
ATOM 10470 O O . GLU B 1 580 ? 36.806 5.832 34.021 1 88.079 581 GLU B O 1
ATOM 10476 N N . THR B 1 581 ? 37.465 7.085 32.238 1 84.727 582 THR B N 1
ATOM 10477 C CA . THR B 1 581 ? 36.141 7.394 31.715 1 85.097 582 THR B CA 1
ATOM 10478 C C . THR B 1 581 ? 35.537 6.171 31.023 1 78.685 582 THR B C 1
ATOM 10479 O O . THR B 1 581 ? 34.323 5.955 31.09 1 92.671 582 THR B O 1
ATOM 10483 N N . TYR B 1 582 ? 36.38 5.378 30.353 1 64.913 583 TYR B N 1
ATOM 10484 C CA . TYR B 1 582 ? 35.892 4.238 29.594 1 62.955 583 TYR B CA 1
ATOM 10485 C C . TYR B 1 582 ? 35.658 3.044 30.505 1 61.683 583 TYR B C 1
ATOM 10486 O O . TYR B 1 582 ? 35.023 2.081 30.09 1 57.122 583 TYR B O 1
ATOM 10495 N N . ILE B 1 583 ? 36.224 3.117 31.711 1 67.74 584 ILE B N 1
ATOM 10496 C CA . ILE B 1 583 ? 36.016 2.121 32.742 1 70.874 584 ILE B CA 1
ATOM 10497 C C . ILE B 1 583 ? 34.568 2.197 33.203 1 72.04 584 ILE B C 1
ATOM 10498 O O . ILE B 1 583 ? 33.886 1.176 33.221 1 83.175 584 ILE B O 1
ATOM 10503 N N . LYS B 1 584 ? 34.097 3.414 33.507 1 72.678 585 LYS B N 1
ATOM 10504 C CA . LYS B 1 584 ? 32.738 3.623 33.979 1 78.408 585 LYS B CA 1
ATOM 10505 C C . LYS B 1 584 ? 31.689 3.06 33.008 1 83.171 585 LYS B C 1
ATOM 10506 O O . LYS B 1 584 ? 30.508 3.027 33.35 1 88.005 585 LYS B O 1
ATOM 10512 N N . VAL B 1 585 ? 32.099 2.637 31.798 1 84.086 586 VAL B N 1
ATOM 10513 C CA . VAL B 1 585 ? 31.17 2.247 30.742 1 82.735 586 VAL B CA 1
ATOM 10514 C C . VAL B 1 585 ? 31.573 0.909 30.113 1 82.426 586 VAL B C 1
ATOM 10515 O O . VAL B 1 585 ? 31.079 0.541 29.05 1 78.455 586 VAL B O 1
ATOM 10519 N N . CYS B 1 586 ? 32.471 0.174 30.772 1 86.389 587 CYS B N 1
ATOM 10520 C CA . CYS B 1 586 ? 32.898 -1.141 30.314 1 85.888 587 CYS B CA 1
ATOM 10521 C C . CYS B 1 586 ? 33.58 -1.831 31.489 1 85.589 587 CYS B C 1
ATOM 10522 O O . CYS B 1 586 ? 34.609 -1.389 31.987 1 77.674 587 CYS B O 1
ATOM 10525 N N . ASN B 1 587 ? 32.952 -2.905 31.954 1 104.166 588 ASN B N 1
ATOM 10526 C CA . ASN B 1 587 ? 33.332 -3.549 33.2 1 111.446 588 ASN B CA 1
ATOM 10527 C C . ASN B 1 587 ? 34.624 -4.336 33.001 1 105.668 588 ASN B C 1
ATOM 10528 O O . ASN B 1 587 ? 35.268 -4.7 33.979 1 104.967 588 ASN B O 1
ATOM 10533 N N . ASN B 1 588 ? 34.99 -4.577 31.732 1 96.462 589 ASN B N 1
ATOM 10534 C CA . ASN B 1 588 ? 36.131 -5.406 31.388 1 90.748 589 ASN B CA 1
ATOM 10535 C C . ASN B 1 588 ? 37.38 -4.908 32.121 1 95.393 589 ASN B C 1
ATOM 10536 O O . ASN B 1 588 ? 37.56 -3.703 32.345 1 76.817 589 ASN B O 1
ATOM 10541 N N . GLU B 1 589 ? 38.222 -5.887 32.5 1 99.885 590 GLU B N 1
ATOM 10542 C CA . GLU B 1 589 ? 39.331 -5.682 33.42 1 99.706 590 GLU B CA 1
ATOM 10543 C C . GLU B 1 589 ? 40.599 -5.319 32.654 1 85.444 590 GLU B C 1
ATOM 10544 O O . GLU B 1 589 ? 41.496 -4.693 33.209 1 80.35 590 GLU B O 1
ATOM 10550 N N . LYS B 1 590 ? 40.667 -5.709 31.378 1 75.625 591 LYS B N 1
ATOM 10551 C CA . LYS B 1 590 ? 41.754 -5.296 30.509 1 75.846 591 LYS B CA 1
ATOM 10552 C C . LYS B 1 590 ? 42.058 -3.814 30.742 1 74.951 591 LYS B C 1
ATOM 10553 O O . LYS B 1 590 ? 43.222 -3.413 30.822 1 82.303 591 LYS B O 1
ATOM 10559 N N . TRP B 1 591 ? 40.997 -3.009 30.88 1 69.301 592 TRP B N 1
ATOM 10560 C CA . TRP B 1 591 ? 41.142 -1.564 30.926 1 66.004 592 TRP B CA 1
ATOM 10561 C C . TRP B 1 591 ? 41.591 -1.072 32.304 1 68.067 592 TRP B C 1
ATOM 10562 O O . TRP B 1 591 ? 42.303 -0.078 32.374 1 68.259 592 TRP B O 1
ATOM 10573 N N . GLN B 1 592 ? 41.234 -1.762 33.395 1 72.809 593 GLN B N 1
ATOM 10574 C CA . GLN B 1 592 ? 41.756 -1.398 34.706 1 78.245 593 GLN B CA 1
ATOM 10575 C C . GLN B 1 592 ? 43.225 -1.8 34.823 1 79.423 593 GLN B C 1
ATOM 10576 O O . GLN B 1 592 ? 43.963 -1.16 35.566 1 86.631 593 GLN B O 1
ATOM 10582 N N . LYS B 1 593 ? 43.631 -2.878 34.133 1 76.026 594 LYS B N 1
ATOM 10583 C CA . LYS B 1 593 ? 45.018 -3.317 34.137 1 83.636 594 LYS B CA 1
ATOM 10584 C C . LYS B 1 593 ? 45.885 -2.24 33.49 1 86.532 594 LYS B C 1
ATOM 10585 O O . LYS B 1 593 ? 46.887 -1.828 34.079 1 85.839 594 LYS B O 1
ATOM 10591 N N . MET B 1 594 ? 45.469 -1.78 32.298 1 77.567 595 MET B N 1
ATOM 10592 C CA . MET B 1 594 ? 46.197 -0.761 31.55 1 67.575 595 MET B CA 1
ATOM 10593 C C . MET B 1 594 ? 46.277 0.553 32.329 1 59.89 595 MET B C 1
ATOM 10594 O O . MET B 1 594 ? 47.318 1.201 32.341 1 57.566 595 MET B O 1
ATOM 10599 N N . LEU B 1 595 ? 45.193 0.953 32.996 1 60.26 596 LEU B N 1
ATOM 10600 C CA . LEU B 1 595 ? 45.224 2.175 33.782 1 62.357 596 LEU B CA 1
ATOM 10601 C C . LEU B 1 595 ? 46.309 2.084 34.859 1 64.505 596 LEU B C 1
ATOM 10602 O O . LEU B 1 595 ? 46.869 3.102 35.259 1 62.566 596 LEU B O 1
ATOM 10607 N N . GLU B 1 596 ? 46.583 0.874 35.365 1 70.068 597 GLU B N 1
ATOM 10608 C CA . GLU B 1 596 ? 47.592 0.705 36.402 1 81.732 597 GLU B CA 1
ATOM 10609 C C . GLU B 1 596 ? 48.986 0.882 35.797 1 80.647 597 GLU B C 1
ATOM 10610 O O . GLU B 1 596 ? 49.896 1.289 36.526 1 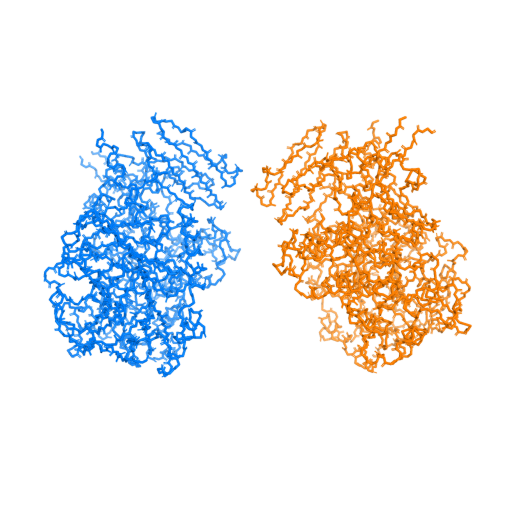74.713 597 GLU B O 1
ATOM 10616 N N . THR B 1 597 ? 49.133 0.606 34.48 1 73.513 598 THR B N 1
ATOM 10617 C CA . THR B 1 597 ? 50.412 0.725 33.779 1 71.774 598 THR B CA 1
ATOM 10618 C C . THR B 1 597 ? 50.723 2.172 33.35 1 74.828 598 THR B C 1
ATOM 10619 O O . THR B 1 597 ? 51.823 2.45 32.882 1 78.216 598 THR B O 1
ATOM 10623 N N . ILE B 1 598 ? 49.794 3.12 33.522 1 71.402 599 ILE B N 1
ATOM 10624 C CA . ILE B 1 598 ? 50.019 4.493 33.091 1 62.658 599 ILE B CA 1
ATOM 10625 C C . ILE B 1 598 ? 50.855 5.234 34.127 1 57.035 599 ILE B C 1
ATOM 10626 O O . ILE B 1 598 ? 50.438 5.343 35.271 1 55.006 599 ILE B O 1
ATOM 10631 N N . PRO B 1 599 ? 52.016 5.822 33.753 1 56.224 600 PRO B N 1
ATOM 10632 C CA . PRO B 1 599 ? 52.821 6.566 34.711 1 52.872 600 PRO B CA 1
ATOM 10633 C C . PRO B 1 599 ? 52.137 7.82 35.221 1 53.757 600 PRO B C 1
ATOM 10634 O O . PRO B 1 599 ? 51.187 8.316 34.62 1 60.192 600 PRO B O 1
ATOM 10638 N N . PRO B 1 600 ? 52.617 8.372 36.348 1 51.865 601 PRO B N 1
ATOM 10639 C CA . PRO B 1 600 ? 52.011 9.561 36.907 1 58.724 601 PRO B CA 1
ATOM 10640 C C . PRO B 1 600 ? 52.357 10.78 36.066 1 71.553 601 PRO B C 1
ATOM 10641 O O . PRO B 1 600 ? 53.308 10.735 35.286 1 66.175 601 PRO B O 1
ATOM 10645 N N . VAL B 1 601 ? 51.551 11.836 36.226 1 79.271 602 VAL B N 1
ATOM 10646 C CA . VAL B 1 601 ? 51.83 13.102 35.58 1 70.203 602 VAL B CA 1
ATOM 10647 C C . VAL B 1 601 ? 53.083 13.667 36.224 1 67.103 602 VAL B C 1
ATOM 10648 O O . VAL B 1 601 ? 53.168 13.656 37.447 1 63.377 602 VAL B O 1
ATOM 10652 N N . PRO B 1 602 ? 54.092 14.087 35.42 1 66.444 603 PRO B N 1
ATOM 10653 C CA . PRO B 1 602 ? 55.331 14.648 35.943 1 64.094 603 PRO B CA 1
ATOM 10654 C C . PRO B 1 602 ? 55.24 16.113 36.339 1 66.219 603 PRO B C 1
ATOM 10655 O O . PRO B 1 602 ? 54.665 16.924 35.618 1 68.605 603 PRO B O 1
ATOM 10659 N N . LEU B 1 603 ? 55.85 16.433 37.482 1 72.235 604 LEU B N 1
ATOM 10660 C CA . LEU B 1 603 ? 55.907 17.797 37.975 1 79.03 604 LEU B CA 1
ATOM 10661 C C . LEU B 1 603 ? 57.365 18.245 37.984 1 84.025 604 LEU B C 1
ATOM 10662 O O . LEU B 1 603 ? 58.247 17.464 37.633 1 86.584 604 LEU B O 1
ATOM 10667 N N . ARG B 1 604 ? 57.591 19.505 38.369 1 80.715 605 ARG B N 1
ATOM 10668 C CA . ARG B 1 604 ? 58.931 20.041 38.524 1 79.904 605 ARG B CA 1
ATOM 10669 C C . ARG B 1 604 ? 58.869 21.366 39.275 1 81.982 605 ARG B C 1
ATOM 10670 O O . ARG B 1 604 ? 57.781 21.904 39.479 1 74.187 605 ARG B O 1
ATOM 10678 N N . TYR B 1 605 ? 60.051 21.87 39.66 1 91.82 606 TYR B N 1
ATOM 10679 C CA . TYR B 1 605 ? 60.179 23.133 40.371 1 97.018 606 TYR B CA 1
ATOM 10680 C C . TYR B 1 605 ? 60.704 24.208 39.416 1 101.929 606 TYR B C 1
ATOM 10681 O O . TYR B 1 605 ? 61.45 23.901 38.485 1 91.757 606 TYR B O 1
ATOM 10690 N N . ILE B 1 606 ? 60.269 25.461 39.634 1 110.453 607 ILE B N 1
ATOM 10691 C CA . ILE B 1 606 ? 60.702 26.605 38.84 1 109.852 607 ILE B CA 1
ATOM 10692 C C . ILE B 1 606 ? 60.967 27.777 39.785 1 112.841 607 ILE B C 1
ATOM 10693 O O . ILE B 1 606 ? 60.169 28.04 40.681 1 94.706 607 ILE B O 1
ATOM 10698 N N . GLU B 1 607 ? 62.089 28.479 39.567 1 121.97 608 GLU B N 1
ATOM 10699 C CA . GLU B 1 607 ? 62.439 29.649 40.362 1 125.444 608 GLU B CA 1
ATOM 10700 C C . GLU B 1 607 ? 61.839 30.885 39.698 1 124.403 608 GLU B C 1
ATOM 10701 O O . GLU B 1 607 ? 61.794 30.966 38.468 1 103.534 608 GLU B O 1
ATOM 10707 N N . VAL B 1 608 ? 61.422 31.863 40.512 1 128.793 609 VAL B N 1
ATOM 10708 C CA . VAL B 1 608 ? 60.627 32.973 40.003 1 127.091 609 VAL B CA 1
ATOM 10709 C C . VAL B 1 608 ? 61.396 34.282 40.161 1 128.25 609 VAL B C 1
ATOM 10710 O O . VAL B 1 608 ? 61.699 34.686 41.278 1 126.812 609 VAL B O 1
ATOM 10714 N N . LYS B 1 609 ? 61.664 34.941 39.024 1 136.286 610 LYS B N 1
ATOM 10715 C CA . LYS B 1 609 ? 62.522 36.113 38.927 1 154.662 610 LYS B CA 1
ATOM 10716 C C . LYS B 1 609 ? 62.877 36.32 37.442 1 144.694 610 LYS B C 1
ATOM 10717 O O . LYS B 1 609 ? 62.959 37.496 37.018 1 140.054 610 LYS B O 1
ATOM 10723 N N . ALA B 1 622 ? 61.758 32.44 45.69 1 139.366 623 ALA B N 1
ATOM 10724 C CA . ALA B 1 622 ? 60.876 31.298 46.026 1 129.693 623 ALA B CA 1
ATOM 10725 C C . ALA B 1 622 ? 60.86 30.305 44.865 1 128.368 623 ALA B C 1
ATOM 10726 O O . ALA B 1 622 ? 61.02 30.677 43.701 1 123.509 623 ALA B O 1
ATOM 10728 N N . TRP B 1 623 ? 60.689 29.028 45.214 1 118.971 624 TRP B N 1
ATOM 10729 C CA . TRP B 1 623 ? 60.447 27.975 44.245 1 103.388 624 TRP B CA 1
ATOM 10730 C C . TRP B 1 623 ? 58.944 27.727 44.157 1 88.211 624 TRP B C 1
ATOM 10731 O O . TRP B 1 623 ? 58.228 27.866 45.147 1 83.996 624 TRP B O 1
ATOM 10742 N N . LYS B 1 624 ? 58.47 27.412 42.948 1 84.111 625 LYS B N 1
ATOM 10743 C CA . LYS B 1 624 ? 57.068 27.106 42.7 1 86.082 625 LYS B CA 1
ATOM 10744 C C . LYS B 1 624 ? 57.006 25.74 42.015 1 83.689 625 LYS B C 1
ATOM 10745 O O . LYS B 1 624 ? 57.894 25.405 41.23 1 78.112 625 LYS B O 1
ATOM 10751 N N . GLN B 1 625 ? 55.983 24.935 42.342 1 84.423 626 GLN B N 1
ATOM 10752 C CA . GLN B 1 625 ? 55.847 23.599 41.777 1 82.053 626 GLN B CA 1
ATOM 10753 C C . GLN B 1 625 ? 54.869 23.645 40.612 1 72.5 626 GLN B C 1
ATOM 10754 O O . GLN B 1 625 ? 53.731 24.057 40.812 1 89.957 626 GLN B O 1
ATOM 10760 N N . THR B 1 626 ? 55.312 23.229 39.414 1 63.425 627 THR B N 1
ATOM 10761 C CA . THR B 1 626 ? 54.46 23.28 38.229 1 70.896 627 THR B CA 1
ATOM 10762 C C . THR B 1 626 ? 54.404 21.914 37.556 1 70.252 627 THR B C 1
ATOM 10763 O O . THR B 1 626 ? 55.16 20.999 37.884 1 71.789 627 THR B O 1
ATOM 10767 N N . ILE B 1 627 ? 53.484 21.827 36.589 1 68.641 628 ILE B N 1
ATOM 10768 C CA . ILE B 1 627 ? 53.358 20.678 35.718 1 67.095 628 ILE B CA 1
ATOM 10769 C C . ILE B 1 627 ? 54.496 20.742 34.707 1 67.557 628 ILE B C 1
ATOM 10770 O O . ILE B 1 627 ? 54.755 21.784 34.101 1 65.584 628 ILE B O 1
ATOM 10775 N N . SER B 1 628 ? 55.194 19.614 34.567 1 67.306 629 SER B N 1
ATOM 10776 C CA . SER B 1 628 ? 56.315 19.542 33.653 1 66.43 629 SER B CA 1
ATOM 10777 C C . SER B 1 628 ? 55.792 19.174 32.274 1 56.854 629 SER B C 1
ATOM 10778 O O . SER B 1 628 ? 54.827 18.414 32.167 1 48.989 629 SER B O 1
ATOM 10781 N N . PRO B 1 629 ? 56.403 19.723 31.203 1 55.433 630 PRO B N 1
ATOM 10782 C CA . PRO B 1 629 ? 56.117 19.284 29.841 1 60.018 630 PRO B CA 1
ATOM 10783 C C . PRO B 1 629 ? 56.188 17.774 29.685 1 56.011 630 PRO B C 1
ATOM 10784 O O . PRO B 1 629 ? 55.311 17.164 29.074 1 58.971 630 PRO B O 1
ATOM 10788 N N . ALA B 1 630 ? 57.245 17.21 30.276 1 55.38 631 ALA B N 1
ATOM 10789 C CA . ALA B 1 630 ? 57.52 15.784 30.234 1 58.633 631 ALA B CA 1
ATOM 10790 C C . ALA B 1 630 ? 58.56 15.423 31.302 1 57.859 631 ALA B C 1
ATOM 10791 O O . ALA B 1 630 ? 59.078 16.278 32.019 1 59.797 631 ALA B O 1
ATOM 10793 N N . LYS B 1 631 ? 58.845 14.129 31.427 1 56.921 632 LYS B N 1
ATOM 10794 C CA . LYS B 1 631 ? 59.91 13.684 32.302 1 62.711 632 LYS B CA 1
ATOM 10795 C C . LYS B 1 631 ? 61.201 14.168 31.663 1 58 632 LYS B C 1
ATOM 10796 O O . LYS B 1 631 ? 62.079 14.635 32.367 1 56.596 632 LYS B O 1
ATOM 10802 N N . SER B 1 632 ? 61.264 14.103 30.329 1 57.177 633 SER B N 1
ATOM 10803 C CA . SER B 1 632 ? 62.38 14.641 29.575 1 60.141 633 SER B CA 1
ATOM 10804 C C . SER B 1 632 ? 61.933 14.933 28.142 1 67.352 633 SER B C 1
ATOM 10805 O O . SER B 1 632 ? 61.018 14.281 27.622 1 73.267 633 SER B O 1
ATOM 10808 N N . TRP B 1 633 ? 62.612 15.896 27.504 1 64.38 634 TRP B N 1
ATOM 10809 C CA . TRP B 1 633 ? 62.422 16.177 26.09 1 58.358 634 TRP B CA 1
ATOM 10810 C C . TRP B 1 633 ? 63.749 16.552 25.453 1 61.966 634 TRP B C 1
ATOM 10811 O O . TRP B 1 633 ? 64.663 16.979 26.152 1 74.796 634 TRP B O 1
ATOM 10822 N N . GLU B 1 634 ? 63.822 16.407 24.125 1 62.688 635 GLU B N 1
ATOM 10823 C CA . GLU B 1 634 ? 65.057 16.64 23.39 1 66.444 635 GLU B CA 1
ATOM 10824 C C . GLU B 1 634 ? 65.121 18.086 22.878 1 65.53 635 GLU B C 1
ATOM 10825 O O . GLU B 1 634 ? 66.202 18.663 22.863 1 64.709 635 GLU B O 1
ATOM 10831 N N . ARG B 1 635 ? 63.984 18.685 22.48 1 66.322 636 ARG B N 1
ATOM 10832 C CA . ARG B 1 635 ? 63.986 20.02 21.893 1 66.329 636 ARG B CA 1
ATOM 10833 C C . ARG B 1 635 ? 62.59 20.647 21.907 1 63.406 636 ARG B C 1
ATOM 10834 O O . ARG B 1 635 ? 61.633 19.968 22.258 1 68.778 636 ARG B O 1
ATOM 10842 N N . ILE B 1 636 ? 62.504 21.949 21.564 1 64.12 637 ILE B N 1
ATOM 10843 C CA . ILE B 1 636 ? 61.253 22.704 21.512 1 57.988 637 ILE B CA 1
ATOM 10844 C C . ILE B 1 636 ? 61.067 23.279 20.115 1 54.395 637 ILE B C 1
ATOM 10845 O O . ILE B 1 636 ? 61.839 24.14 19.73 1 63.948 637 ILE B O 1
ATOM 10850 N N . ASN B 1 637 ? 60.042 22.85 19.371 1 55.131 638 ASN B N 1
ATOM 10851 C CA . ASN B 1 637 ? 59.885 23.281 17.982 1 60.208 638 ASN B CA 1
ATOM 10852 C C . ASN B 1 637 ? 58.513 23.886 17.697 1 62.766 638 ASN B C 1
ATOM 10853 O O . ASN B 1 637 ? 58.024 23.783 16.569 1 52.21 638 ASN B O 1
ATOM 10858 N N . ASN B 1 638 ? 57.886 24.495 18.712 1 62.023 639 ASN B N 1
ATOM 10859 C CA . ASN B 1 638 ? 56.573 25.075 18.509 1 61.483 639 ASN B CA 1
ATOM 10860 C C . ASN B 1 638 ? 56.143 25.901 19.715 1 64.09 639 ASN B C 1
ATOM 10861 O O . ASN B 1 638 ? 56.95 26.172 20.604 1 67.738 639 ASN B O 1
ATOM 10866 N N . ILE B 1 639 ? 54.875 26.336 19.703 1 65.183 640 ILE B N 1
ATOM 10867 C CA . ILE B 1 639 ? 54.415 27.347 20.639 1 69.287 640 ILE B CA 1
ATOM 10868 C C . ILE B 1 639 ? 53.109 26.911 21.299 1 65.337 640 ILE B C 1
ATOM 10869 O O . ILE B 1 639 ? 52.358 27.766 21.77 1 64.382 640 ILE B O 1
ATOM 10874 N N . GLU B 1 640 ? 52.863 25.589 21.35 1 59.254 641 GLU B N 1
ATOM 10875 C CA . GLU B 1 640 ? 51.78 25.028 22.149 1 54.881 641 GLU B CA 1
ATOM 10876 C C . GLU B 1 640 ? 52.189 25.053 23.62 1 51.78 641 GLU B C 1
ATOM 10877 O O . GLU B 1 640 ? 53.357 25.265 23.931 1 52.471 641 GLU B O 1
ATOM 10883 N N . THR B 1 641 ? 51.232 24.832 24.527 1 50.618 642 THR B N 1
ATOM 10884 C CA . THR B 1 641 ? 51.559 24.761 25.946 1 57.53 642 THR B CA 1
ATOM 10885 C C . THR B 1 641 ? 51.004 23.463 26.537 1 56.389 642 THR B C 1
ATOM 10886 O O . THR B 1 641 ? 50.09 23.495 27.354 1 59.357 642 THR B O 1
ATOM 10890 N N . PRO B 1 642 ? 51.526 22.275 26.155 1 55.791 643 PRO B N 1
ATOM 10891 C CA . PRO B 1 642 ? 50.933 21.006 26.572 1 58.703 643 PRO B CA 1
ATOM 10892 C C . PRO B 1 642 ? 51.041 20.696 28.066 1 57.694 643 PRO B C 1
ATOM 10893 O O . PRO B 1 642 ? 50.429 19.75 28.543 1 55.281 643 PRO B O 1
ATOM 10897 N N . GLN B 1 643 ? 51.799 21.497 28.814 1 54.169 644 GLN B N 1
ATOM 10898 C CA . GLN B 1 643 ? 51.87 21.329 30.26 1 62.681 644 GLN B CA 1
ATOM 10899 C C . GLN B 1 643 ? 50.597 21.837 30.951 1 63.159 644 GLN B C 1
ATOM 10900 O O . GLN B 1 643 ? 50.469 21.715 32.17 1 56.874 644 GLN B O 1
ATOM 10906 N N . LEU B 1 644 ? 49.655 22.405 30.187 1 64.772 645 LEU B N 1
ATOM 10907 C CA . LEU B 1 644 ? 48.362 22.793 30.731 1 71.01 645 LEU B CA 1
ATOM 10908 C C . LEU B 1 644 ? 47.244 21.893 30.191 1 76.687 645 LEU B C 1
ATOM 10909 O O . LEU B 1 644 ? 46.063 22.122 30.484 1 74.519 645 LEU B O 1
ATOM 10914 N N . TYR B 1 645 ? 47.609 20.852 29.429 1 69.118 646 TYR B N 1
ATOM 10915 C CA . TYR B 1 645 ? 46.622 19.919 28.908 1 65.343 646 TYR B CA 1
ATOM 10916 C C . TYR B 1 645 ? 45.881 19.226 30.052 1 67.009 646 TYR B C 1
ATOM 10917 O O . TYR B 1 645 ? 44.701 18.918 29.915 1 65.325 646 TYR B O 1
ATOM 10926 N N . PRO B 1 646 ? 46.532 18.943 31.205 1 67.432 647 PRO B N 1
ATOM 10927 C CA . PRO B 1 646 ? 45.83 18.522 32.409 1 69.201 647 PRO B CA 1
ATOM 10928 C C . PRO B 1 646 ? 44.74 19.48 32.892 1 69.806 647 PRO B C 1
ATOM 10929 O O . PRO B 1 646 ? 43.847 19.063 33.628 1 71.939 647 PRO B O 1
ATOM 10933 N N . VAL B 1 647 ? 44.824 20.76 32.501 1 73.022 648 VAL B N 1
ATOM 10934 C CA . VAL B 1 647 ? 43.78 21.73 32.804 1 69.087 648 VAL B CA 1
ATOM 10935 C C . VAL B 1 647 ? 42.659 21.591 31.776 1 65.509 648 VAL B C 1
ATOM 10936 O O . VAL B 1 647 ? 41.495 21.433 32.142 1 67.071 648 VAL B O 1
ATOM 10940 N N . PHE B 1 648 ? 43.024 21.674 30.491 1 61.735 649 PHE B N 1
ATOM 10941 C CA . PHE B 1 648 ? 42.087 21.429 29.405 1 61.488 649 PHE B CA 1
ATOM 10942 C C . PHE B 1 648 ? 42.865 20.896 28.203 1 64.094 649 PHE B C 1
ATOM 10943 O O . PHE B 1 648 ? 43.778 21.547 27.687 1 64.155 649 PHE B O 1
ATOM 10951 N N . PRO B 1 649 ? 42.456 19.751 27.623 1 62.366 650 PRO B N 1
ATOM 10952 C CA . PRO B 1 649 ? 41.116 19.204 27.809 1 62.555 650 PRO B CA 1
ATOM 10953 C C . PRO B 1 649 ? 40.844 18.258 28.981 1 57.298 650 PRO B C 1
ATOM 10954 O O . PRO B 1 649 ? 39.695 17.902 29.207 1 67.343 650 PRO B O 1
ATOM 10958 N N . TRP B 1 650 ? 41.843 17.806 29.727 1 52.866 651 TRP B N 1
ATOM 10959 C CA . TRP B 1 650 ? 41.608 16.61 30.527 1 56.558 651 TRP B CA 1
ATOM 10960 C C . TRP B 1 650 ? 41.045 16.907 31.919 1 53.331 651 TRP B C 1
ATOM 10961 O O . TRP B 1 650 ? 40.643 15.981 32.615 1 56.521 651 TRP B O 1
ATOM 10972 N N . ARG B 1 651 ? 41.034 18.179 32.325 1 53.078 652 ARG B N 1
ATOM 10973 C CA . ARG B 1 651 ? 40.317 18.626 33.513 1 65.21 652 ARG B CA 1
ATOM 10974 C C . ARG B 1 651 ? 40.712 17.831 34.767 1 68.961 652 ARG B C 1
ATOM 10975 O O . ARG B 1 651 ? 39.874 17.584 35.642 1 64.574 652 ARG B O 1
ATOM 10983 N N . ILE B 1 652 ? 41.996 17.456 34.867 1 67.8 653 ILE B N 1
ATOM 10984 C CA . ILE B 1 652 ? 42.526 16.831 36.07 1 66.298 653 ILE B CA 1
ATOM 10985 C C . ILE B 1 652 ? 42.745 17.92 37.113 1 70.541 653 ILE B C 1
ATOM 10986 O O . ILE B 1 652 ? 42.33 17.768 38.257 1 77.151 653 ILE B O 1
ATOM 10991 N N . TYR B 1 653 ? 43.444 18.986 36.704 1 73.336 654 TYR B N 1
ATOM 10992 C CA . TYR B 1 653 ? 43.526 20.215 37.472 1 76.79 654 TYR B CA 1
ATOM 10993 C C . TYR B 1 653 ? 42.413 21.132 36.991 1 79.302 654 TYR B C 1
ATOM 10994 O O . TYR B 1 653 ? 41.925 20.997 35.867 1 73.909 654 TYR B O 1
ATOM 11003 N N . GLY B 1 654 ? 42.002 22.044 37.87 1 76.954 655 GLY B N 1
ATOM 11004 C CA . GLY B 1 654 ? 40.882 22.914 37.56 1 79.404 655 GLY B CA 1
ATOM 11005 C C . GLY B 1 654 ? 40.095 23.251 38.819 1 83.858 655 GLY B C 1
ATOM 11006 O O . GLY B 1 654 ? 40.455 22.8 39.912 1 89.15 655 GLY B O 1
ATOM 11007 N N . VAL B 1 655 ? 39.026 24.038 38.626 1 79.374 656 VAL B N 1
ATOM 11008 C CA . VAL B 1 655 ? 38.323 24.67 39.725 1 74.385 656 VAL B CA 1
ATOM 11009 C C . VAL B 1 655 ? 37.6 23.575 40.498 1 70.989 656 VAL B C 1
ATOM 11010 O O . VAL B 1 655 ? 37.035 22.672 39.878 1 68.971 656 VAL B O 1
ATOM 11014 N N . GLY B 1 656 ? 37.69 23.664 41.837 1 68.512 657 GLY B N 1
ATOM 11015 C CA . GLY B 1 656 ? 37.093 22.708 42.758 1 72.756 657 GLY B CA 1
ATOM 11016 C C . GLY B 1 656 ? 37.78 21.342 42.727 1 82.138 657 GLY B C 1
ATOM 11017 O O . GLY B 1 656 ? 37.145 20.323 43.004 1 84.767 657 GLY B O 1
ATOM 11018 N N . LYS B 1 657 ? 39.075 21.326 42.383 1 85.603 658 LYS B N 1
ATOM 11019 C CA . LYS B 1 657 ? 39.838 20.087 42.334 1 92.612 658 LYS B CA 1
ATOM 11020 C C . LYS B 1 657 ? 41.201 20.348 42.959 1 95.934 658 LYS B C 1
ATOM 11021 O O . LYS B 1 657 ? 41.631 21.493 43.044 1 102.381 658 LYS B O 1
ATOM 11027 N N . GLU B 1 658 ? 41.867 19.277 43.393 1 97.392 659 GLU B N 1
ATOM 11028 C CA . GLU B 1 658 ? 42.988 19.429 44.306 1 98.988 659 GLU B CA 1
ATOM 11029 C C . GLU B 1 658 ? 44.154 20.104 43.595 1 91.012 659 GLU B C 1
ATOM 11030 O O . GLU B 1 658 ? 44.209 20.16 42.365 1 81.009 659 GLU B O 1
ATOM 11036 N N . ASN B 1 659 ? 45.025 20.689 44.425 1 91.79 660 ASN B N 1
ATOM 11037 C CA . ASN B 1 659 ? 46.301 21.229 43.992 1 98.218 660 ASN B CA 1
ATOM 11038 C C . ASN B 1 659 ? 46.094 22.249 42.878 1 102.224 660 ASN B C 1
ATOM 11039 O O . ASN B 1 659 ? 46.909 22.357 41.96 1 100.518 660 ASN B O 1
ATOM 11044 N N . LEU B 1 660 ? 45.002 23.008 42.971 1 102.145 661 LEU B N 1
ATOM 11045 C CA . LEU B 1 660 ? 44.756 24.068 42.012 1 99.912 661 LEU B CA 1
ATOM 11046 C C . LEU B 1 660 ? 45.999 24.95 41.911 1 98.915 661 LEU B C 1
ATOM 11047 O O . LEU B 1 660 ? 46.3 25.479 40.84 1 90.003 661 LEU B O 1
ATOM 11052 N N . GLU B 1 661 ? 46.715 25.107 43.036 1 99.218 662 GLU B N 1
ATOM 11053 C CA . GLU B 1 661 ? 47.839 26.026 43.104 1 101.703 662 GLU B CA 1
ATOM 11054 C C . GLU B 1 661 ? 48.936 25.608 42.127 1 92.092 662 GLU B C 1
ATOM 11055 O O . GLU B 1 661 ? 49.62 26.468 41.581 1 80.049 662 GLU B O 1
ATOM 11061 N N . ILE B 1 662 ? 49.089 24.3 41.897 1 89.681 663 ILE B N 1
ATOM 11062 C CA . ILE B 1 662 ? 50.084 23.793 40.965 1 81.674 663 ILE B CA 1
ATOM 11063 C C . ILE B 1 662 ? 49.774 24.293 39.555 1 85.366 663 ILE B C 1
ATOM 11064 O O . ILE B 1 662 ? 50.653 24.848 38.9 1 80.144 663 ILE B O 1
ATOM 11069 N N . ALA B 1 663 ? 48.527 24.099 39.102 1 90.411 664 ALA B N 1
ATOM 11070 C CA . ALA B 1 663 ? 48.125 24.476 37.752 1 85.317 664 ALA B CA 1
ATOM 11071 C C . ALA B 1 663 ? 48.266 25.981 37.549 1 80.978 664 ALA B C 1
ATOM 11072 O O . ALA B 1 663 ? 48.842 26.412 36.554 1 80.803 664 ALA B O 1
ATOM 11074 N N . ARG B 1 664 ? 47.767 26.768 38.511 1 76.65 665 ARG B N 1
ATOM 11075 C CA . ARG B 1 664 ? 47.822 28.221 38.433 1 76.926 665 ARG B CA 1
ATOM 11076 C C . ARG B 1 664 ? 49.261 28.704 38.29 1 77.932 665 ARG B C 1
ATOM 11077 O O . ARG B 1 664 ? 49.514 29.69 37.597 1 81.211 665 ARG B O 1
ATOM 11085 N N . ASP B 1 665 ? 50.181 28.022 38.987 1 81.962 666 ASP B N 1
ATOM 11086 C CA . ASP B 1 665 ? 51.597 28.355 38.966 1 75.654 666 ASP B CA 1
ATOM 11087 C C . ASP B 1 665 ? 52.204 27.975 37.619 1 71.283 666 ASP B C 1
ATOM 11088 O O . ASP B 1 665 ? 53.149 28.62 37.175 1 69.272 666 ASP B O 1
ATOM 11093 N N . THR B 1 666 ? 51.672 26.919 36.991 1 69.063 667 THR B N 1
ATOM 11094 C CA . THR B 1 666 ? 52.097 26.534 35.654 1 71.808 667 THR B CA 1
ATOM 11095 C C . THR B 1 666 ? 51.664 27.619 34.671 1 76.568 667 THR B C 1
ATOM 11096 O O . THR B 1 666 ? 52.4 27.973 33.755 1 73.137 667 THR B O 1
ATOM 11100 N N . TYR B 1 667 ? 50.466 28.162 34.891 1 79.781 668 TYR B N 1
ATOM 11101 C CA . TYR B 1 667 ? 49.911 29.192 34.032 1 76.171 668 TYR B CA 1
ATOM 11102 C C . TYR B 1 667 ? 50.717 30.478 34.169 1 73.956 668 TYR B C 1
ATOM 11103 O O . TYR B 1 667 ? 50.987 31.153 33.175 1 75.942 668 TYR B O 1
ATOM 11112 N N . PHE B 1 668 ? 51.115 30.79 35.403 1 70.546 669 PHE B N 1
ATOM 11113 C CA . PHE B 1 668 ? 51.621 32.111 35.725 1 75.741 669 PHE B CA 1
ATOM 11114 C C . PHE B 1 668 ? 53.15 32.177 35.735 1 82.731 669 PHE B C 1
ATOM 11115 O O . PHE B 1 668 ? 53.679 33.289 35.728 1 84.543 669 PHE B O 1
ATOM 11123 N N . TYR B 1 669 ? 53.86 31.029 35.769 1 80.26 670 TYR B N 1
ATOM 11124 C CA . TYR B 1 669 ? 55.3 31.048 36.014 1 77.323 670 TYR B CA 1
ATOM 11125 C C . TYR B 1 669 ? 56.093 30.188 35.031 1 72.64 670 TYR B C 1
ATOM 11126 O O . TYR B 1 669 ? 57.255 30.498 34.778 1 72.58 670 TYR B O 1
ATOM 11135 N N . ASP B 1 670 ? 55.518 29.105 34.499 1 66.815 671 ASP B N 1
ATOM 11136 C CA . ASP B 1 670 ? 56.221 28.358 33.468 1 66.664 671 ASP B CA 1
ATOM 11137 C C . ASP B 1 670 ? 56.573 29.333 32.354 1 65.006 671 ASP B C 1
ATOM 11138 O O . ASP B 1 670 ? 55.685 29.914 31.735 1 59.919 671 ASP B O 1
ATOM 11143 N N . PRO B 1 671 ? 57.871 29.557 32.07 1 69.135 672 PRO B N 1
ATOM 11144 C CA . PRO B 1 671 ? 58.262 30.669 31.225 1 69.09 672 PRO B CA 1
ATOM 11145 C C . PRO B 1 671 ? 57.924 30.411 29.76 1 74.851 672 PRO B C 1
ATOM 11146 O O . PRO B 1 671 ? 57.807 31.365 28.993 1 83.325 672 PRO B O 1
ATOM 11150 N N . ASP B 1 672 ? 57.755 29.13 29.388 1 73.693 673 ASP B N 1
ATOM 11151 C CA . ASP B 1 672 ? 57.305 28.785 28.049 1 77.472 673 ASP B CA 1
ATOM 11152 C C . ASP B 1 672 ? 55.836 29.163 27.886 1 77.213 673 ASP B C 1
ATOM 11153 O O . ASP B 1 672 ? 55.442 29.641 26.824 1 73.562 673 ASP B O 1
ATOM 11158 N N . ALA B 1 673 ? 55.042 28.962 28.946 1 76.775 674 ALA B N 1
ATOM 11159 C CA . ALA B 1 673 ? 53.617 29.255 28.89 1 81.73 674 ALA B CA 1
ATOM 11160 C C . ALA B 1 673 ? 53.397 30.757 28.754 1 81.654 674 ALA B C 1
ATOM 11161 O O . ALA B 1 673 ? 52.538 31.196 27.994 1 76.675 674 ALA B O 1
ATOM 11163 N N . LEU B 1 674 ? 54.167 31.523 29.532 1 81.57 675 LEU B N 1
ATOM 11164 C CA . LEU B 1 674 ? 54.086 32.973 29.523 1 72.527 675 LEU B CA 1
ATOM 11165 C C . LEU B 1 674 ? 54.411 33.472 28.128 1 65.933 675 LEU B C 1
ATOM 11166 O O . LEU B 1 674 ? 53.711 34.32 27.608 1 69.775 675 LEU B O 1
ATOM 11171 N N . LYS B 1 675 ? 55.472 32.916 27.548 1 67.151 676 LYS B N 1
ATOM 11172 C CA . LYS B 1 675 ? 55.981 33.333 26.252 1 69.743 676 LYS B CA 1
ATOM 11173 C C . LYS B 1 675 ? 54.992 32.951 25.142 1 66.728 676 LYS B C 1
ATOM 11174 O O . LYS B 1 675 ? 54.947 33.602 24.101 1 62.801 676 LYS B O 1
ATOM 11180 N N . PHE B 1 676 ? 54.187 31.9 25.356 1 63.628 677 PHE B N 1
ATOM 11181 C CA . PHE B 1 676 ? 53.327 31.387 24.3 1 63.705 677 PHE B CA 1
ATOM 11182 C C . PHE B 1 676 ? 51.896 31.893 24.443 1 68.446 677 PHE B C 1
ATOM 11183 O O . PHE B 1 676 ? 51.055 31.604 23.592 1 67.627 677 PHE B O 1
ATOM 11191 N N . ARG B 1 677 ? 51.621 32.645 25.517 1 73.341 678 ARG B N 1
ATOM 11192 C CA . ARG B 1 677 ? 50.275 33.114 25.802 1 68.668 678 ARG B CA 1
ATOM 11193 C C . ARG B 1 677 ? 49.822 34.008 24.659 1 69.801 678 ARG B C 1
ATOM 11194 O O . ARG B 1 677 ? 50.637 34.735 24.105 1 70.951 678 ARG B O 1
ATOM 11202 N N . SER B 1 678 ? 48.537 33.901 24.299 1 74.918 679 SER B N 1
ATOM 11203 C CA . SER B 1 678 ? 47.975 34.612 23.163 1 72.767 679 SER B CA 1
ATOM 11204 C C . SER B 1 678 ? 46.47 34.358 23.059 1 76.343 679 SER B C 1
ATOM 11205 O O . SER B 1 678 ? 45.913 33.454 23.689 1 84.991 679 SER B O 1
ATOM 11208 N N . HIS B 1 679 ? 45.814 35.191 22.25 1 73.495 680 HIS B N 1
ATOM 11209 C CA . HIS B 1 679 ? 44.399 35.035 21.98 1 73.739 680 HIS B CA 1
ATOM 11210 C C . HIS B 1 679 ? 44.205 34.564 20.541 1 66.486 680 HIS B C 1
ATOM 11211 O O . HIS B 1 679 ? 43.105 34.188 20.156 1 70.611 680 HIS B O 1
ATOM 11218 N N . THR B 1 680 ? 45.274 34.589 19.747 1 60.982 681 THR B N 1
ATOM 11219 C CA . THR B 1 680 ? 45.15 34.378 18.316 1 64.214 681 THR B CA 1
ATOM 11220 C C . THR B 1 680 ? 44.871 32.902 18.047 1 66.026 681 THR B C 1
ATOM 11221 O O . THR B 1 680 ? 45.311 32.04 18.8 1 66.88 681 THR B O 1
ATOM 11225 N N . GLY B 1 681 ? 44.091 32.628 16.993 1 71.602 682 GLY B N 1
ATOM 11226 C CA . GLY B 1 681 ? 43.996 31.299 16.409 1 76.569 682 GLY B CA 1
ATOM 11227 C C . GLY B 1 681 ? 43.544 30.263 17.438 1 79.895 682 GLY B C 1
ATOM 11228 O O . GLY B 1 681 ? 42.524 30.44 18.105 1 74.533 682 GLY B O 1
ATOM 11229 N N . TRP B 1 682 ? 44.348 29.202 17.576 1 77.288 683 TRP B N 1
ATOM 11230 C CA . TRP B 1 682 ? 43.999 28.055 18.398 1 67.648 683 TRP B CA 1
ATOM 11231 C C . TRP B 1 682 ? 44.42 28.248 19.856 1 56.672 683 TRP B C 1
ATOM 11232 O O . TRP B 1 682 ? 44.163 27.391 20.695 1 48.46 683 TRP B O 1
ATOM 11243 N N . LYS B 1 683 ? 45.053 29.373 20.171 1 56.274 684 LYS B N 1
ATOM 11244 C CA . LYS B 1 683 ? 45.675 29.541 21.476 1 68.248 684 LYS B CA 1
ATOM 11245 C C . LYS B 1 683 ? 44.643 29.368 22.596 1 65.376 684 LYS B C 1
ATOM 11246 O O . LYS B 1 683 ? 43.723 30.182 22.756 1 66.66 684 LYS B O 1
ATOM 11252 N N . GLN B 1 684 ? 44.882 28.331 23.414 1 63.238 685 GLN B N 1
ATOM 11253 C CA . GLN B 1 684 ? 43.944 27.877 24.427 1 64.009 685 GLN B CA 1
ATOM 11254 C C . GLN B 1 684 ? 44.097 28.604 25.766 1 66.105 685 GLN B C 1
ATOM 11255 O O . GLN B 1 684 ? 43.498 28.207 26.762 1 63.944 685 GLN B O 1
ATOM 11261 N N . ASP B 1 685 ? 44.875 29.688 25.8 1 70.171 686 ASP B N 1
ATOM 11262 C CA . ASP B 1 685 ? 45.095 30.411 27.042 1 75.075 686 ASP B CA 1
ATOM 11263 C C . ASP B 1 685 ? 43.754 30.936 27.565 1 75.683 686 ASP B C 1
ATOM 11264 O O . ASP B 1 685 ? 43.534 30.968 28.776 1 72.483 686 ASP B O 1
ATOM 11269 N N . ASN B 1 686 ? 42.847 31.323 26.653 1 75.737 687 ASN B N 1
ATOM 11270 C CA . ASN B 1 686 ? 41.526 31.798 27.044 1 67.201 687 ASN B CA 1
ATOM 11271 C C . ASN B 1 686 ? 40.803 30.709 27.825 1 62.585 687 ASN B C 1
ATOM 11272 O O . ASN B 1 686 ? 40.17 30.998 28.833 1 66.88 687 ASN B O 1
ATOM 11277 N N . ILE B 1 687 ? 40.919 29.466 27.345 1 58.222 688 ILE B N 1
ATOM 11278 C CA . ILE B 1 687 ? 40.259 28.324 27.954 1 54.751 688 ILE B CA 1
ATOM 11279 C C . ILE B 1 687 ? 40.864 28.045 29.332 1 59.977 688 ILE B C 1
ATOM 11280 O O . ILE B 1 687 ? 40.15 27.851 30.319 1 59.701 688 ILE B O 1
ATOM 11285 N N . TRP B 1 688 ? 42.196 27.982 29.384 1 57.225 689 TRP B N 1
ATOM 11286 C CA . TRP B 1 688 ? 42.87 27.58 30.601 1 59.524 689 TRP B CA 1
ATOM 11287 C C . TRP B 1 688 ? 42.545 28.579 31.709 1 60.864 689 TRP B C 1
ATOM 11288 O O . TRP B 1 688 ? 42.111 28.181 32.785 1 59.12 689 TRP B O 1
ATOM 11299 N N . ALA B 1 689 ? 42.71 29.873 31.414 1 63.984 690 ALA B N 1
ATOM 11300 C CA . ALA B 1 689 ? 42.386 30.938 32.352 1 73.103 690 ALA B CA 1
ATOM 11301 C C . ALA B 1 689 ? 41.06 30.654 33.055 1 71.944 690 ALA B C 1
ATOM 11302 O O . ALA B 1 689 ? 40.957 30.73 34.284 1 57.071 690 ALA B O 1
ATOM 11304 N N . ALA B 1 690 ? 40.058 30.323 32.23 1 74.351 691 ALA B N 1
ATOM 11305 C CA . ALA B 1 690 ? 38.706 30.062 32.69 1 75.062 691 ALA B CA 1
ATOM 11306 C C . ALA B 1 690 ? 38.665 28.798 33.541 1 74.432 691 ALA B C 1
ATOM 11307 O O . ALA B 1 690 ? 38.128 28.817 34.643 1 76.661 691 ALA B O 1
ATOM 11309 N N . CYS B 1 691 ? 39.247 27.704 33.045 1 74.084 692 CYS B N 1
ATOM 11310 C CA . CYS B 1 691 ? 39.268 26.472 33.813 1 71.335 692 CYS B CA 1
ATOM 11311 C C . CYS B 1 691 ? 39.991 26.631 35.152 1 71.768 692 CYS B C 1
ATOM 11312 O O . CYS B 1 691 ? 39.794 25.801 36.034 1 85.534 692 CYS B O 1
ATOM 11315 N N . LEU B 1 692 ? 40.85 27.652 35.306 1 67.347 693 LEU B N 1
ATOM 11316 C CA . LEU B 1 692 ? 41.579 27.855 36.548 1 66.456 693 LEU B CA 1
ATOM 11317 C C . LEU B 1 692 ? 40.936 28.96 37.368 1 66.982 693 LEU B C 1
ATOM 11318 O O . LEU B 1 692 ? 41.461 29.326 38.413 1 62.193 693 LEU B O 1
ATOM 11323 N N . GLY B 1 693 ? 39.813 29.498 36.896 1 70.544 694 GLY B N 1
ATOM 11324 C CA . GLY B 1 693 ? 39.042 30.423 37.708 1 72.781 694 GLY B CA 1
ATOM 11325 C C . GLY B 1 693 ? 39.719 31.787 37.833 1 75.497 694 GLY B C 1
ATOM 11326 O O . GLY B 1 693 ? 39.463 32.532 38.776 1 74.485 694 GLY B O 1
ATOM 11327 N N . LEU B 1 694 ? 40.575 32.109 36.862 1 86.185 695 LEU B N 1
ATOM 11328 C CA . LEU B 1 694 ? 41.21 33.415 36.794 1 87.006 695 LEU B CA 1
ATOM 11329 C C . LEU B 1 694 ? 40.353 34.331 35.931 1 84.238 695 LEU B C 1
ATOM 11330 O O . LEU B 1 694 ? 40.57 34.438 34.722 1 79.322 695 LEU B O 1
ATOM 11335 N N . THR B 1 695 ? 39.393 34.996 36.575 1 82.921 696 THR B N 1
ATOM 11336 C CA . THR B 1 695 ? 38.471 35.854 35.855 1 84.775 696 THR B CA 1
ATOM 11337 C C . THR B 1 695 ? 39.232 36.927 35.083 1 87.293 696 THR B C 1
ATOM 11338 O O . THR B 1 695 ? 39.137 36.976 33.861 1 77.41 696 THR B O 1
ATOM 11342 N N . GLU B 1 696 ? 39.968 37.78 35.807 1 95.233 697 GLU B N 1
ATOM 11343 C CA . GLU B 1 696 ? 40.688 38.897 35.219 1 97.525 697 GLU B CA 1
ATOM 11344 C C . GLU B 1 696 ? 41.251 38.475 33.862 1 97.492 697 GLU B C 1
ATOM 11345 O O . GLU B 1 696 ? 41.073 39.154 32.847 1 86.632 697 GLU B O 1
ATOM 11351 N N . GLU B 1 697 ? 41.924 37.319 33.896 1 90.599 698 GLU B N 1
ATOM 11352 C CA . GLU B 1 697 ? 42.66 36.776 32.772 1 83.196 698 GLU B CA 1
ATOM 11353 C C . GLU B 1 697 ? 41.716 36.264 31.686 1 75.132 698 GLU B C 1
ATOM 11354 O O . GLU B 1 697 ? 41.935 36.545 30.516 1 59.401 698 GLU B O 1
ATOM 11360 N N . ALA B 1 698 ? 40.681 35.51 32.083 1 75.127 699 ALA B N 1
ATOM 11361 C CA . ALA B 1 698 ? 39.706 34.965 31.15 1 72.98 699 ALA B CA 1
ATOM 11362 C C . ALA B 1 698 ? 38.946 36.083 30.445 1 76.336 699 ALA B C 1
ATOM 11363 O O . ALA B 1 698 ? 38.695 35.995 29.244 1 74.757 699 ALA B O 1
ATOM 11365 N N . LYS B 1 699 ? 38.573 37.114 31.218 1 81.006 700 LYS B N 1
ATOM 11366 C CA . LYS B 1 699 ? 37.838 38.258 30.697 1 86.179 700 LYS B CA 1
ATOM 11367 C C . LYS B 1 699 ? 38.622 38.875 29.545 1 83.353 700 LYS B C 1
ATOM 11368 O O . LYS B 1 699 ? 38.111 39.034 28.432 1 73.143 700 LYS B O 1
ATOM 11374 N N . SER B 1 700 ? 39.881 39.2 29.86 1 82.897 701 SER B N 1
ATOM 11375 C CA . SER B 1 700 ? 40.78 39.899 28.961 1 82.456 701 SER B CA 1
ATOM 11376 C C . SER B 1 700 ? 40.96 39.121 27.654 1 76.238 701 SER B C 1
ATOM 11377 O O . SER B 1 700 ? 40.829 39.67 26.561 1 69.277 701 SER B O 1
ATOM 11380 N N . LEU B 1 701 ? 41.255 37.828 27.786 1 71.705 702 LEU B N 1
ATOM 11381 C CA . LEU B 1 701 ? 41.53 36.98 26.645 1 69.656 702 LEU B CA 1
ATOM 11382 C C . LEU B 1 701 ? 40.271 36.777 25.809 1 71.871 702 LEU B C 1
ATOM 11383 O O . LEU B 1 701 ? 40.364 36.811 24.584 1 64.394 702 LEU B O 1
ATOM 11388 N N . SER B 1 702 ? 39.116 36.557 26.465 1 74.62 703 SER B N 1
ATOM 11389 C CA . SER B 1 702 ? 37.889 36.214 25.755 1 74.255 703 SER B CA 1
ATOM 11390 C C . SER B 1 702 ? 37.35 37.434 25.008 1 72.712 703 SER B C 1
ATOM 11391 O O . SER B 1 702 ? 36.849 37.296 23.891 1 64.62 703 SER B O 1
ATOM 11394 N N . LEU B 1 703 ? 37.492 38.625 25.612 1 74.89 704 LEU B N 1
ATOM 11395 C CA . LEU B 1 703 ? 37.286 39.884 24.906 1 72.203 704 LEU B CA 1
ATOM 11396 C C . LEU B 1 703 ? 38.094 39.889 23.615 1 70.538 704 LEU B C 1
ATOM 11397 O O . LEU B 1 703 ? 37.543 40.128 22.541 1 66.535 704 LEU B O 1
ATOM 11402 N N . ALA B 1 704 ? 39.406 39.638 23.76 1 68.201 705 ALA B N 1
ATOM 11403 C CA . ALA B 1 704 ? 40.353 39.648 22.657 1 62.436 705 ALA B CA 1
ATOM 11404 C C . ALA B 1 704 ? 39.974 38.617 21.596 1 64.833 705 ALA B C 1
ATOM 11405 O O . ALA B 1 704 ? 39.986 38.918 20.407 1 63.702 705 ALA B O 1
ATOM 11407 N N . LYS B 1 705 ? 39.646 37.401 22.032 1 65.903 706 LYS B N 1
ATOM 11408 C CA . LYS B 1 705 ? 39.449 36.292 21.117 1 71.842 706 LYS B CA 1
ATOM 11409 C C . LYS B 1 705 ? 38.191 36.496 20.271 1 70.958 706 LYS B C 1
ATOM 11410 O O . LYS B 1 705 ? 38.234 36.299 19.055 1 67.933 706 LYS B O 1
ATOM 11416 N N . LEU B 1 706 ? 37.084 36.9 20.91 1 67.769 707 LEU B N 1
ATOM 11417 C CA . LEU B 1 706 ? 35.785 36.908 20.247 1 76.832 707 LEU B CA 1
ATOM 11418 C C . LEU B 1 706 ? 35.399 38.268 19.65 1 76.506 707 LEU B C 1
ATOM 11419 O O . LEU B 1 706 ? 34.336 38.373 19.045 1 76.808 707 LEU B O 1
ATOM 11424 N N . SER B 1 707 ? 36.224 39.313 19.806 1 72.838 708 SER B N 1
ATOM 11425 C CA . SER B 1 707 ? 35.891 40.605 19.218 1 64.787 708 SER B CA 1
ATOM 11426 C C . SER B 1 707 ? 36.086 40.558 17.698 1 64.804 708 SER B C 1
ATOM 11427 O O . SER B 1 707 ? 36.788 39.694 17.17 1 58.342 708 SER B O 1
ATOM 11430 N N . ASP B 1 708 ? 35.444 41.514 17.015 1 66.556 709 ASP B N 1
ATOM 11431 C CA . ASP B 1 708 ? 35.196 41.455 15.583 1 64.427 709 ASP B CA 1
ATOM 11432 C C . ASP B 1 708 ? 36.475 41.141 14.823 1 59.862 709 ASP B C 1
ATOM 11433 O O . ASP B 1 708 ? 37.541 41.657 15.139 1 54.583 709 ASP B O 1
ATOM 11438 N N . GLY B 1 709 ? 36.323 40.305 13.796 1 60.065 710 GLY B N 1
ATOM 11439 C CA . GLY B 1 709 ? 37.404 39.997 12.884 1 60.003 710 GLY B CA 1
ATOM 11440 C C . GLY B 1 709 ? 37.567 41.122 11.873 1 64.492 710 GLY B C 1
ATOM 11441 O O . GLY B 1 709 ? 36.817 42.087 11.88 1 66.596 710 GLY B O 1
ATOM 11442 N N . PRO B 1 710 ? 38.541 41.01 10.954 1 74.345 711 PRO B N 1
ATOM 11443 C CA . PRO B 1 710 ? 38.881 42.092 10.045 1 74.033 711 PRO B CA 1
ATOM 11444 C C . PRO B 1 710 ? 37.992 42.223 8.811 1 72.294 711 PRO B C 1
ATOM 11445 O O . PRO B 1 710 ? 38.133 43.188 8.073 1 77.548 711 PRO B O 1
ATOM 11449 N N . HIS B 1 711 ? 37.114 41.251 8.547 1 71.341 712 HIS B N 1
ATOM 11450 C CA . HIS B 1 711 ? 36.246 41.349 7.385 1 73.923 712 HIS B CA 1
ATOM 11451 C C . HIS B 1 711 ? 34.877 41.833 7.83 1 76.616 712 HIS B C 1
ATOM 11452 O O . HIS B 1 711 ? 34.663 42.058 9.019 1 72.637 712 HIS B O 1
ATOM 11459 N N . ARG B 1 712 ? 33.957 41.966 6.868 1 86.209 713 ARG B N 1
ATOM 11460 C CA . ARG B 1 712 ? 32.718 42.687 7.115 1 84.3 713 ARG B CA 1
ATOM 11461 C C . ARG B 1 712 ? 31.791 41.884 8.022 1 77.327 713 ARG B C 1
ATOM 11462 O O . ARG B 1 712 ? 31.236 42.455 8.964 1 68.877 713 ARG B O 1
ATOM 11470 N N . PHE B 1 713 ? 31.603 40.588 7.709 1 67.944 714 PHE B N 1
ATOM 11471 C CA . PHE B 1 713 ? 30.988 39.676 8.658 1 63.39 714 PHE B CA 1
ATOM 11472 C C . PHE B 1 713 ? 31.946 39.496 9.836 1 64.77 714 PHE B C 1
ATOM 11473 O O . PHE B 1 713 ? 33.08 39.066 9.65 1 79.176 714 PHE B O 1
ATOM 11481 N N . PRO B 1 714 ? 31.549 39.823 11.085 1 63.509 715 PRO B N 1
ATOM 11482 C CA . PRO B 1 714 ? 32.507 39.977 12.184 1 70.946 715 PRO B CA 1
ATOM 11483 C C . PRO B 1 714 ? 33.011 38.68 12.827 1 80.078 715 PRO B C 1
ATOM 11484 O O . PRO B 1 714 ? 33.894 38.738 13.679 1 91.747 715 PRO B O 1
ATOM 11488 N N . ALA B 1 715 ? 32.443 37.524 12.446 1 84.02 716 ALA B N 1
ATOM 11489 C CA . ALA B 1 715 ? 32.849 36.224 12.968 1 75.75 716 ALA B CA 1
ATOM 11490 C C . ALA B 1 715 ? 33.64 35.442 11.916 1 73.754 716 ALA B C 1
ATOM 11491 O O . ALA B 1 715 ? 33.946 34.256 12.09 1 72.942 716 ALA B O 1
ATOM 11493 N N . PHE B 1 716 ? 33.941 36.116 10.801 1 73.036 717 PHE B N 1
ATOM 11494 C CA . PHE B 1 716 ? 35.033 35.721 9.928 1 72.167 717 PHE B CA 1
ATOM 11495 C C . PHE B 1 716 ? 36.318 36.253 10.552 1 75.292 717 PHE B C 1
ATOM 11496 O O . PHE B 1 716 ? 36.683 37.42 10.366 1 78.506 717 PHE B O 1
ATOM 11504 N N . TRP B 1 717 ? 36.941 35.39 11.36 1 72.713 718 TRP B N 1
ATOM 11505 C CA . TRP B 1 717 ? 38.245 35.671 11.922 1 68.87 718 TRP B CA 1
ATOM 11506 C C . TRP B 1 717 ? 39.307 35.012 11.063 1 76.286 718 TRP B C 1
ATOM 11507 O O . TRP B 1 717 ? 39.039 34.038 10.354 1 79.036 718 TRP B O 1
ATOM 11518 N N . GLY B 1 718 ? 40.52 35.554 11.186 1 83.042 719 GLY B N 1
ATOM 11519 C CA . GLY B 1 718 ? 41.683 34.955 10.571 1 83.088 719 GLY B CA 1
ATOM 11520 C C . GLY B 1 718 ? 42.591 36 9.93 1 79.434 719 GLY B C 1
ATOM 11521 O O . GLY B 1 718 ? 42.342 37.2 9.988 1 78.914 719 GLY B O 1
ATOM 11522 N N . PRO B 1 719 ? 43.679 35.553 9.277 1 73.932 720 PRO B N 1
ATOM 11523 C CA . PRO B 1 719 ? 43.941 34.13 9.11 1 71.732 720 PRO B CA 1
ATOM 11524 C C . PRO B 1 719 ? 44.641 33.465 10.296 1 68.075 720 PRO B C 1
ATOM 11525 O O . PRO B 1 719 ? 44.735 32.235 10.329 1 67.19 720 PRO B O 1
ATOM 11529 N N . GLY B 1 720 ? 45.099 34.263 11.275 1 69.299 721 GLY B N 1
ATOM 11530 C CA . GLY B 1 720 ? 45.866 33.72 12.387 1 72.853 721 GLY B CA 1
ATOM 11531 C C . GLY B 1 720 ? 46.95 32.768 11.873 1 74.455 721 GLY B C 1
ATOM 11532 O O . GLY B 1 720 ? 47.636 33.084 10.9 1 75.852 721 GLY B O 1
ATOM 11533 N N . TYR B 1 721 ? 47.07 31.577 12.476 1 70.603 722 TYR B N 1
ATOM 11534 C CA . TYR B 1 721 ? 48.107 30.648 12.049 1 71.033 722 TYR B CA 1
ATOM 11535 C C . TYR B 1 721 ? 47.601 29.791 10.887 1 70.39 722 TYR B C 1
ATOM 11536 O O . TYR B 1 721 ? 48.347 28.989 10.334 1 80.268 722 TYR B O 1
ATOM 11545 N N . ASP B 1 722 ? 46.335 29.981 10.508 1 67.482 723 ASP B N 1
ATOM 11546 C CA . ASP B 1 722 ? 45.628 28.989 9.716 1 74.004 723 ASP B CA 1
ATOM 11547 C C . ASP B 1 722 ? 45.106 29.665 8.443 1 75.224 723 ASP B C 1
ATOM 11548 O O . ASP B 1 722 ? 45.915 30.104 7.626 1 78.02 723 ASP B O 1
ATOM 11553 N N . TRP B 1 723 ? 43.773 29.751 8.281 1 71.361 724 TRP B N 1
ATOM 11554 C CA . TRP B 1 723 ? 43.149 30.39 7.13 1 73.629 724 TRP B CA 1
ATOM 11555 C C . TRP B 1 723 ? 41.788 30.966 7.526 1 80.77 724 TRP B C 1
ATOM 11556 O O . TRP B 1 723 ? 41.203 30.562 8.532 1 85.106 724 TRP B O 1
ATOM 11567 N N . THR B 1 724 ? 41.305 31.926 6.728 1 83.152 725 THR B N 1
ATOM 11568 C CA . THR B 1 724 ? 40.066 32.637 7.008 1 79.07 725 THR B CA 1
ATOM 11569 C C . THR B 1 724 ? 38.956 32.044 6.135 1 73.229 725 THR B C 1
ATOM 11570 O O . THR B 1 724 ? 39.167 31.806 4.937 1 66.916 725 THR B O 1
ATOM 11574 N N . PRO B 1 725 ? 37.728 31.837 6.678 1 66.321 726 PRO B N 1
ATOM 11575 C CA . PRO B 1 725 ? 37.429 32.032 8.098 1 66.233 726 PRO B CA 1
ATOM 11576 C C . PRO B 1 725 ? 38.013 30.962 9.017 1 62.921 726 PRO B C 1
ATOM 11577 O O . PRO B 1 725 ? 37.823 29.761 8.804 1 49.767 726 PRO B O 1
ATOM 11581 N N . ASP B 1 726 ? 38.735 31.427 10.04 1 66.354 727 ASP B N 1
ATOM 11582 C CA . ASP B 1 726 ? 39.335 30.544 11.021 1 70.651 727 ASP B CA 1
ATOM 11583 C C . ASP B 1 726 ? 38.226 30.055 11.942 1 69.021 727 ASP B C 1
ATOM 11584 O O . ASP B 1 726 ? 37.519 30.87 12.533 1 73.744 727 ASP B O 1
ATOM 11589 N N . HIS B 1 727 ? 38.075 28.727 12.013 1 68.313 728 HIS B N 1
ATOM 11590 C CA . HIS B 1 727 ? 37.011 28.096 12.78 1 68.626 728 HIS B CA 1
ATOM 11591 C C . HIS B 1 727 ? 37.524 27.561 14.119 1 65.595 728 HIS B C 1
ATOM 11592 O O . HIS B 1 727 ? 36.731 27.356 15.04 1 57.417 728 HIS B O 1
ATOM 11599 N N . ASN B 1 728 ? 38.836 27.3 14.218 1 62.861 729 ASN B N 1
ATOM 11600 C CA . ASN B 1 728 ? 39.42 26.925 15.498 1 66.083 729 ASN B CA 1
ATOM 11601 C C . ASN B 1 728 ? 39.563 28.198 16.332 1 64.319 729 ASN B C 1
ATOM 11602 O O . ASN B 1 728 ? 39.612 28.118 17.556 1 49.575 729 ASN B O 1
ATOM 11607 N N . TRP B 1 729 ? 39.556 29.361 15.655 1 67.944 730 TRP B N 1
ATOM 11608 C CA . TRP B 1 729 ? 39.479 30.653 16.313 1 70.875 730 TRP B CA 1
ATOM 11609 C C . TRP B 1 729 ? 38.126 30.767 17.003 1 71.998 730 TRP B C 1
ATOM 11610 O O . TRP B 1 729 ? 38.066 31.012 18.205 1 76.229 730 TRP B O 1
ATOM 11621 N N . GLY B 1 730 ? 37.051 30.564 16.233 1 66.603 731 GLY B N 1
ATOM 11622 C CA . GLY B 1 730 ? 35.712 30.597 16.794 1 71.939 731 GLY B CA 1
ATOM 11623 C C . GLY B 1 730 ? 35.537 29.511 17.858 1 70.103 731 GLY B C 1
ATOM 11624 O O . GLY B 1 730 ? 35.187 29.809 19.005 1 68.245 731 GLY B O 1
ATOM 11625 N N . GLY B 1 731 ? 35.823 28.264 17.45 1 62.874 732 GLY B N 1
ATOM 11626 C CA . GLY B 1 731 ? 35.684 27.089 18.295 1 62.196 732 GLY B CA 1
ATOM 11627 C C . GLY B 1 731 ? 36.321 27.309 19.663 1 61.763 732 GLY B C 1
ATOM 11628 O O . GLY B 1 731 ? 35.635 27.298 20.688 1 55.542 732 GLY B O 1
ATOM 11629 N N . SER B 1 732 ? 37.634 27.556 19.65 1 59.586 733 SER B N 1
ATOM 11630 C CA . SER B 1 732 ? 38.366 27.822 20.876 1 62.939 733 SER B CA 1
ATOM 11631 C C . SER B 1 732 ? 37.662 28.909 21.672 1 63.033 733 SER B C 1
ATOM 11632 O O . SER B 1 732 ? 37.575 28.819 22.889 1 66.768 733 SER B O 1
ATOM 11635 N N . GLY B 1 733 ? 37.178 29.942 20.973 1 66.093 734 GLY B N 1
ATOM 11636 C CA . GLY B 1 733 ? 36.597 31.103 21.625 1 66.116 734 GLY B CA 1
ATOM 11637 C C . GLY B 1 733 ? 35.298 30.751 22.331 1 66.298 734 GLY B C 1
ATOM 11638 O O . GLY B 1 733 ? 35.06 31.254 23.434 1 66.898 734 GLY B O 1
ATOM 11639 N N . MET B 1 734 ? 34.497 29.892 21.671 1 61.265 735 MET B N 1
ATOM 11640 C CA . MET B 1 734 ? 33.285 29.338 22.256 1 61.812 735 MET B CA 1
ATOM 11641 C C . MET B 1 734 ? 33.645 28.641 23.565 1 61.533 735 MET B C 1
ATOM 11642 O O . MET B 1 734 ? 33.088 28.942 24.62 1 59.917 735 MET B O 1
ATOM 11647 N N . ILE B 1 735 ? 34.619 27.732 23.482 1 58.819 736 ILE B N 1
ATOM 11648 C CA . ILE B 1 735 ? 35.016 26.937 24.629 1 57.402 736 ILE B CA 1
ATOM 11649 C C . ILE B 1 735 ? 35.285 27.857 25.816 1 56.506 736 ILE B C 1
ATOM 11650 O O . ILE B 1 735 ? 34.821 27.605 26.918 1 55.339 736 ILE B O 1
ATOM 11655 N N . GLY B 1 736 ? 36.013 28.94 25.564 1 60.35 737 GLY B N 1
ATOM 11656 C CA . GLY B 1 736 ? 36.46 29.83 26.618 1 66.187 737 GLY B CA 1
ATOM 11657 C C . GLY B 1 736 ? 35.282 30.474 27.328 1 69.86 737 GLY B C 1
ATOM 11658 O O . GLY B 1 736 ? 35.198 30.458 28.555 1 62.489 737 GLY B O 1
ATOM 11659 N N . LEU B 1 737 ? 34.371 31.021 26.523 1 77.427 738 LEU B N 1
ATOM 11660 C CA . LEU B 1 737 ? 33.181 31.663 27.051 1 79.64 738 LEU B CA 1
ATOM 11661 C C . LEU B 1 737 ? 32.389 30.638 27.861 1 78.288 738 LEU B C 1
ATOM 11662 O O . LEU B 1 737 ? 31.96 30.922 28.976 1 77.529 738 LEU B O 1
ATOM 11667 N N . GLN B 1 738 ? 32.238 29.431 27.303 1 70.866 739 GLN B N 1
ATOM 11668 C CA . GLN B 1 738 ? 31.47 28.373 27.937 1 65.225 739 GLN B CA 1
ATOM 11669 C C . GLN B 1 738 ? 32.022 28.068 29.327 1 63.202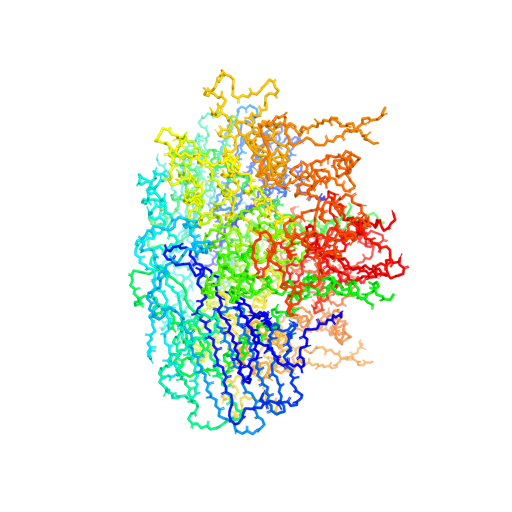 739 GLN B C 1
ATOM 11670 O O . GLN B 1 738 ? 31.253 27.95 30.278 1 59.89 739 GLN B O 1
ATOM 11676 N N . GLU B 1 739 ? 33.348 27.942 29.431 1 62.341 740 GLU B N 1
ATOM 11677 C CA . GLU B 1 739 ? 33.978 27.496 30.658 1 65.033 740 GLU B CA 1
ATOM 11678 C C . GLU B 1 739 ? 33.91 28.594 31.716 1 69.083 740 GLU B C 1
ATOM 11679 O O . GLU B 1 739 ? 33.967 28.307 32.908 1 73.779 740 GLU B O 1
ATOM 11685 N N . MET B 1 740 ? 33.796 29.854 31.293 1 73.064 741 MET B N 1
ATOM 11686 C CA . MET B 1 740 ? 33.7 30.947 32.25 1 83.657 741 MET B CA 1
ATOM 11687 C C . MET B 1 740 ? 32.388 30.858 33.034 1 86.456 741 MET B C 1
ATOM 11688 O O . MET B 1 740 ? 32.306 31.379 34.148 1 79.361 741 MET B O 1
ATOM 11693 N N . LEU B 1 741 ? 31.385 30.18 32.448 1 85.017 742 LEU B N 1
ATOM 11694 C CA . LEU B 1 741 ? 30.02 30.174 32.956 1 83.466 742 LEU B CA 1
ATOM 11695 C C . LEU B 1 741 ? 29.718 28.864 33.681 1 79.306 742 LEU B C 1
ATOM 11696 O O . LEU B 1 741 ? 29.134 28.899 34.758 1 82.179 742 LEU B O 1
ATOM 11701 N N . LEU B 1 742 ? 30.09 27.719 33.093 1 78.907 743 LEU B N 1
ATOM 11702 C CA . LEU B 1 742 ? 29.685 26.424 33.625 1 80.531 743 LEU B CA 1
ATOM 11703 C C . LEU B 1 742 ? 30.815 25.397 33.516 1 84.549 743 LEU B C 1
ATOM 11704 O O . LEU B 1 742 ? 31.389 25.201 32.444 1 79.56 743 LEU B O 1
ATOM 11709 N N . GLN B 1 743 ? 31.094 24.719 34.639 1 81.352 744 GLN B N 1
ATOM 11710 C CA . GLN B 1 743 ? 32.07 23.647 34.696 1 76.286 744 GLN B CA 1
ATOM 11711 C C . GLN B 1 743 ? 31.518 22.532 35.577 1 82.489 744 GLN B C 1
ATOM 11712 O O . GLN B 1 743 ? 30.62 22.772 36.379 1 93.965 744 GLN B O 1
ATOM 11718 N N . THR B 1 744 ? 32.059 21.315 35.423 1 83.802 745 THR B N 1
ATOM 11719 C CA . THR B 1 744 ? 31.595 20.16 36.178 1 79.834 745 THR B CA 1
ATOM 11720 C C . THR B 1 744 ? 32.708 19.706 37.109 1 81.272 745 THR B C 1
ATOM 11721 O O . THR B 1 744 ? 33.873 19.749 36.731 1 88.707 745 THR B O 1
ATOM 11725 N N . ASN B 1 745 ? 32.335 19.227 38.298 1 84.184 746 ASN B N 1
ATOM 11726 C CA . ASN B 1 745 ? 33.287 18.661 39.245 1 82.719 746 ASN B CA 1
ATOM 11727 C C . ASN B 1 745 ? 32.64 17.47 39.949 1 79.142 746 ASN B C 1
ATOM 11728 O O . ASN B 1 745 ? 31.945 17.627 40.95 1 80.02 746 ASN B O 1
ATOM 11733 N N . GLY B 1 746 ? 32.885 16.274 39.413 1 76.488 747 GLY B N 1
ATOM 11734 C CA . GLY B 1 746 ? 32.093 15.117 39.776 1 79.506 747 GLY B CA 1
ATOM 11735 C C . GLY B 1 746 ? 30.659 15.343 39.317 1 83.583 747 GLY B C 1
ATOM 11736 O O . GLY B 1 746 ? 30.419 15.612 38.144 1 89.57 747 GLY B O 1
ATOM 11737 N N . THR B 1 747 ? 29.723 15.304 40.263 1 89.894 748 THR B N 1
ATOM 11738 C CA . THR B 1 747 ? 28.321 15.527 39.949 1 90.399 748 THR B CA 1
ATOM 11739 C C . THR B 1 747 ? 27.92 16.968 40.287 1 92.899 748 THR B C 1
ATOM 11740 O O . THR B 1 747 ? 26.772 17.355 40.071 1 102.164 748 THR B O 1
ATOM 11744 N N . GLN B 1 748 ? 28.862 17.781 40.778 1 88.54 749 GLN B N 1
ATOM 11745 C CA . GLN B 1 748 ? 28.588 19.195 40.972 1 84.548 749 GLN B CA 1
ATOM 11746 C C . GLN B 1 748 ? 28.496 19.908 39.62 1 83.742 749 GLN B C 1
ATOM 11747 O O . GLN B 1 748 ? 29.014 19.442 38.599 1 78.796 749 GLN B O 1
ATOM 11753 N N . ILE B 1 749 ? 27.8 21.045 39.633 1 84.367 750 ILE B N 1
ATOM 11754 C CA . ILE B 1 749 ? 27.768 21.951 38.5 1 83.267 750 ILE B CA 1
ATOM 11755 C C . ILE B 1 749 ? 28.221 23.314 39.005 1 80.744 750 ILE B C 1
ATOM 11756 O O . ILE B 1 749 ? 27.496 23.971 39.742 1 82.354 750 ILE B O 1
ATOM 11761 N N . LEU B 1 750 ? 29.432 23.718 38.628 1 80.774 751 LEU B N 1
ATOM 11762 C CA . LEU B 1 750 ? 29.967 24.987 39.081 1 89.661 751 LEU B CA 1
ATOM 11763 C C . LEU B 1 750 ? 29.551 26.09 38.109 1 94.952 751 LEU B C 1
ATOM 11764 O O . LEU B 1 750 ? 29.896 26.027 36.931 1 101.813 751 LEU B O 1
ATOM 11769 N N . LEU B 1 751 ? 28.801 27.085 38.612 1 94.051 752 LEU B N 1
ATOM 11770 C CA . LEU B 1 751 ? 28.322 28.19 37.793 1 86.969 752 LEU B CA 1
ATOM 11771 C C . LEU B 1 751 ? 29.165 29.428 38.063 1 90.822 752 LEU B C 1
ATOM 11772 O O . LEU B 1 751 ? 29.46 29.732 39.215 1 94.164 752 LEU B O 1
ATOM 11777 N N . PHE B 1 752 ? 29.507 30.147 36.985 1 90.381 753 PHE B N 1
ATOM 11778 C CA . PHE B 1 752 ? 30.251 31.4 37.043 1 91.948 753 PHE B CA 1
ATOM 11779 C C . PHE B 1 752 ? 31.638 31.182 37.654 1 86.013 753 PHE B C 1
ATOM 11780 O O . PHE B 1 752 ? 32.106 32.03 38.417 1 82.476 753 PHE B O 1
ATOM 11788 N N . PRO B 1 753 ? 32.353 30.068 37.347 1 74.601 754 PRO B N 1
ATOM 11789 C CA . PRO B 1 753 ? 33.677 29.828 37.913 1 71.344 754 PRO B CA 1
ATOM 11790 C C . PRO B 1 753 ? 34.7 30.92 37.605 1 77.127 754 PRO B C 1
ATOM 11791 O O . PRO B 1 753 ? 35.587 31.193 38.42 1 75.675 754 PRO B O 1
ATOM 11795 N N . ALA B 1 754 ? 34.565 31.545 36.428 1 76.223 755 ALA B N 1
ATOM 11796 C CA . ALA B 1 754 ? 35.481 32.595 36.022 1 74.232 755 ALA B CA 1
ATOM 11797 C C . ALA B 1 754 ? 34.753 33.654 35.205 1 74.518 755 ALA B C 1
ATOM 11798 O O . ALA B 1 754 ? 35.123 33.91 34.064 1 70.853 755 ALA B O 1
ATOM 11800 N N . TRP B 1 755 ? 33.73 34.268 35.806 1 77.509 756 TRP B N 1
ATOM 11801 C CA . TRP B 1 755 ? 32.888 35.226 35.109 1 77.28 756 TRP B CA 1
ATOM 11802 C C . TRP B 1 755 ? 32.784 36.521 35.908 1 80.658 756 TRP B C 1
ATOM 11803 O O . TRP B 1 755 ? 32.45 36.498 37.088 1 84.952 756 TRP B O 1
ATOM 11814 N N . PRO B 1 756 ? 33.031 37.698 35.296 1 87.172 757 PRO B N 1
ATOM 11815 C CA . PRO B 1 756 ? 33.064 38.945 36.055 1 90.79 757 PRO B CA 1
ATOM 11816 C C . PRO B 1 756 ? 31.679 39.447 36.454 1 92.183 757 PRO B C 1
ATOM 11817 O O . PRO B 1 756 ? 30.773 39.461 35.629 1 84.596 757 PRO B O 1
ATOM 11821 N N . LYS B 1 757 ? 31.533 39.884 37.712 1 100.05 758 LYS B N 1
ATOM 11822 C CA . LYS B 1 757 ? 30.225 40.248 38.244 1 110.869 758 LYS B CA 1
ATOM 11823 C C . LYS B 1 757 ? 29.605 41.386 37.426 1 116.975 758 LYS B C 1
ATOM 11824 O O . LYS B 1 757 ? 28.383 41.442 37.276 1 114.708 758 LYS B O 1
ATOM 11830 N N . GLU B 1 758 ? 30.444 42.258 36.851 1 110.79 759 GLU B N 1
ATOM 11831 C CA . GLU B 1 758 ? 29.959 43.416 36.117 1 107.752 759 GLU B CA 1
ATOM 11832 C C . GLU B 1 758 ? 29.558 43.042 34.686 1 100.905 759 GLU B C 1
ATOM 11833 O O . GLU B 1 758 ? 29.223 43.923 33.903 1 112.636 759 GLU B O 1
ATOM 11839 N N . TRP B 1 759 ? 29.592 41.749 34.335 1 87.025 760 TRP B N 1
ATOM 11840 C CA . TRP B 1 759 ? 29.082 41.284 33.053 1 79.5 760 TRP B CA 1
ATOM 11841 C C . TRP B 1 759 ? 27.717 40.636 33.233 1 82.779 760 TRP B C 1
ATOM 11842 O O . TRP B 1 759 ? 27.617 39.503 33.692 1 86.055 760 TRP B O 1
ATOM 11853 N N . ASN B 1 760 ? 26.666 41.349 32.836 1 95.367 761 ASN B N 1
ATOM 11854 C CA . ASN B 1 760 ? 25.318 40.824 32.964 1 97.336 761 ASN B CA 1
ATOM 11855 C C . ASN B 1 760 ? 25.076 39.856 31.811 1 86.421 761 ASN B C 1
ATOM 11856 O O . ASN B 1 760 ? 25.457 40.137 30.673 1 79.941 761 ASN B O 1
ATOM 11861 N N . VAL B 1 761 ? 24.452 38.714 32.121 1 74.052 762 VAL B N 1
ATOM 11862 C CA . VAL B 1 761 ? 24.375 37.641 31.147 1 75.397 762 VAL B CA 1
ATOM 11863 C C . VAL B 1 761 ? 23.148 36.767 31.379 1 71.923 762 VAL B C 1
ATOM 11864 O O . VAL B 1 761 ? 22.673 36.634 32.507 1 64.573 762 VAL B O 1
ATOM 11868 N N . HIS B 1 762 ? 22.671 36.167 30.279 1 72.869 763 HIS B N 1
ATOM 11869 C CA . HIS B 1 762 ? 21.598 35.189 30.278 1 75.479 763 HIS B CA 1
ATOM 11870 C C . HIS B 1 762 ? 22.045 34.042 29.38 1 78.435 763 HIS B C 1
ATOM 11871 O O . HIS B 1 762 ? 22.28 34.246 28.192 1 77.106 763 HIS B O 1
ATOM 11878 N N . PHE B 1 763 ? 22.196 32.843 29.948 1 84.899 764 PHE B N 1
ATOM 11879 C CA . PHE B 1 763 ? 22.752 31.733 29.193 1 76.443 764 PHE B CA 1
ATOM 11880 C C . PHE B 1 763 ? 21.941 30.472 29.435 1 69.842 764 PHE B C 1
ATOM 11881 O O . PHE B 1 763 ? 21.151 30.373 30.374 1 70.6 764 PHE B O 1
ATOM 11889 N N . LYS B 1 764 ? 22.184 29.501 28.567 1 66.444 765 LYS B N 1
ATOM 11890 C CA . LYS B 1 764 ? 21.679 28.164 28.784 1 73.285 765 LYS B CA 1
ATOM 11891 C C . LYS B 1 764 ? 22.662 27.204 28.135 1 76.408 765 LYS B C 1
ATOM 11892 O O . LYS B 1 764 ? 22.868 27.239 26.92 1 61.9 765 LYS B O 1
ATOM 11898 N N . LEU B 1 765 ? 23.268 26.376 28.987 1 84.925 766 LEU B N 1
ATOM 11899 C CA . LEU B 1 765 ? 24.272 25.425 28.558 1 88.78 766 LEU B CA 1
ATOM 11900 C C . LEU B 1 765 ? 23.888 24.035 29.053 1 85.239 766 LEU B C 1
ATOM 11901 O O . LEU B 1 765 ? 23.065 23.911 29.952 1 86.847 766 LEU B O 1
ATOM 11906 N N . HIS B 1 766 ? 24.484 23.004 28.451 1 78.467 767 HIS B N 1
ATOM 11907 C CA . HIS B 1 766 ? 24.263 21.642 28.893 1 74.827 767 HIS B CA 1
ATOM 11908 C C . HIS B 1 766 ? 25.301 21.26 29.942 1 71.649 767 HIS B C 1
ATOM 11909 O O . HIS B 1 766 ? 26.31 21.935 30.124 1 67.932 767 HIS B O 1
ATOM 11916 N N . ALA B 1 767 ? 24.989 20.18 30.657 1 79.746 768 ALA B N 1
ATOM 11917 C CA . ALA B 1 767 ? 25.896 19.541 31.595 1 77.733 768 ALA B CA 1
ATOM 11918 C C . ALA B 1 767 ? 25.629 18.039 31.535 1 77.355 768 ALA B C 1
ATOM 11919 O O . ALA B 1 767 ? 24.706 17.604 30.836 1 71.095 768 ALA B O 1
ATOM 11921 N N . PRO B 1 768 ? 26.442 17.196 32.21 1 78.459 769 PRO B N 1
ATOM 11922 C CA . PRO B 1 768 ? 26.287 15.753 32.087 1 86.472 769 PRO B CA 1
ATOM 11923 C C . PRO B 1 768 ? 24.974 15.244 32.68 1 85.99 769 PRO B C 1
ATOM 11924 O O . PRO B 1 768 ? 24.46 15.823 33.641 1 83.134 769 PRO B O 1
ATOM 11928 N N . GLY B 1 769 ? 24.451 14.167 32.078 1 78.018 770 GLY B N 1
ATOM 11929 C CA . GLY B 1 769 ? 23.212 13.545 32.514 1 79.455 770 GLY B CA 1
ATOM 11930 C C . GLY B 1 769 ? 21.99 14.256 31.941 1 78.311 770 GLY B C 1
ATOM 11931 O O . GLY B 1 769 ? 21.029 14.501 32.665 1 84.031 770 GLY B O 1
ATOM 11932 N N . ASN B 1 770 ? 22.047 14.58 30.642 1 78.503 771 ASN B N 1
ATOM 11933 C CA . ASN B 1 770 ? 20.978 15.272 29.938 1 70.214 771 ASN B CA 1
ATOM 11934 C C . ASN B 1 770 ? 20.489 16.457 30.756 1 67.61 771 ASN B C 1
ATOM 11935 O O . ASN B 1 770 ? 19.284 16.646 30.888 1 68.367 771 ASN B O 1
ATOM 11940 N N . THR B 1 771 ? 21.437 17.239 31.286 1 67.205 772 THR B N 1
ATOM 11941 C CA . THR B 1 771 ? 21.112 18.341 32.178 1 67.512 772 THR B CA 1
ATOM 11942 C C . THR B 1 771 ? 21.27 19.65 31.408 1 64.62 772 THR B C 1
ATOM 11943 O O . THR B 1 771 ? 22.074 19.736 30.48 1 66.502 772 THR B O 1
ATOM 11947 N N . THR B 1 772 ? 20.456 20.645 31.777 1 68.278 773 THR B N 1
ATOM 11948 C CA . THR B 1 772 ? 20.521 21.956 31.156 1 72.489 773 THR B CA 1
ATOM 11949 C C . THR B 1 772 ? 20.336 23.007 32.241 1 69.176 773 THR B C 1
ATOM 11950 O O . THR B 1 772 ? 19.395 22.947 33.028 1 73.54 773 THR B O 1
ATOM 11954 N N . VAL B 1 773 ? 21.226 23.998 32.236 1 66.657 774 VAL B N 1
ATOM 11955 C CA . VAL B 1 773 ? 21.109 25.11 33.156 1 70.942 774 VAL B CA 1
ATOM 11956 C C . VAL B 1 773 ? 20.876 26.4 32.38 1 76.47 774 VAL B C 1
ATOM 11957 O O . VAL B 1 773 ? 21.713 26.811 31.583 1 75.375 774 VAL B O 1
ATOM 11961 N N . GLU B 1 774 ? 19.742 27.046 32.667 1 82.649 775 GLU B N 1
ATOM 11962 C CA . GLU B 1 774 ? 19.464 28.398 32.205 1 90.03 775 GLU B CA 1
ATOM 11963 C C . GLU B 1 774 ? 19.514 29.343 33.409 1 89.959 775 GLU B C 1
ATOM 11964 O O . GLU B 1 774 ? 18.826 29.129 34.405 1 93.652 775 GLU B O 1
ATOM 11970 N N . ALA B 1 775 ? 20.348 30.38 33.331 1 93.128 776 ALA B N 1
ATOM 11971 C CA . ALA B 1 775 ? 20.53 31.278 34.461 1 89.397 776 ALA B CA 1
ATOM 11972 C C . ALA B 1 775 ? 20.792 32.695 33.97 1 83.107 776 ALA B C 1
ATOM 11973 O O . ALA B 1 775 ? 21.012 32.924 32.78 1 84.56 776 ALA B O 1
ATOM 11975 N N . THR B 1 776 ? 20.781 33.643 34.909 1 79.203 777 THR B N 1
ATOM 11976 C CA . THR B 1 776 ? 20.879 35.053 34.568 1 82.452 777 THR B CA 1
ATOM 11977 C C . THR B 1 776 ? 21.61 35.784 35.688 1 78.318 777 THR B C 1
ATOM 11978 O O . THR B 1 776 ? 21.318 35.565 36.862 1 72.232 777 THR B O 1
ATOM 11982 N N . LEU B 1 777 ? 22.552 36.647 35.297 1 76.894 778 LEU B N 1
ATOM 11983 C CA . LEU B 1 777 ? 23.263 37.495 36.236 1 86.055 778 LEU B CA 1
ATOM 11984 C C . LEU B 1 777 ? 22.901 38.947 35.957 1 99.031 778 LEU B C 1
ATOM 11985 O O . LEU B 1 777 ? 23.006 39.389 34.815 1 108.658 778 LEU B O 1
ATOM 11990 N N . LYS B 1 778 ? 22.524 39.677 37.016 1 108.205 779 LYS B N 1
ATOM 11991 C CA . LYS B 1 778 ? 22.242 41.098 36.908 1 111.597 779 LYS B CA 1
ATOM 11992 C C . LYS B 1 778 ? 22.789 41.82 38.143 1 112.187 779 LYS B C 1
ATOM 11993 O O . LYS B 1 778 ? 22.383 41.523 39.266 1 100.645 779 LYS B O 1
ATOM 11999 N N . ASP B 1 779 ? 23.739 42.743 37.921 1 115.382 780 ASP B N 1
ATOM 12000 C CA . ASP B 1 779 ? 24.369 43.504 38.99 1 117.368 780 ASP B CA 1
ATOM 12001 C C . ASP B 1 779 ? 24.796 42.55 40.102 1 108.562 780 ASP B C 1
ATOM 12002 O O . ASP B 1 779 ? 24.538 42.794 41.283 1 91.216 780 ASP B O 1
ATOM 12007 N N . GLY B 1 780 ? 25.418 41.442 39.681 1 121.423 781 GLY B N 1
ATOM 12008 C CA . GLY B 1 780 ? 26.065 40.505 40.584 1 138.227 781 GLY B CA 1
ATOM 12009 C C . GLY B 1 780 ? 25.098 39.587 41.333 1 144.434 781 GLY B C 1
ATOM 12010 O O . GLY B 1 780 ? 25.518 38.955 42.297 1 147.329 781 GLY B O 1
ATOM 12011 N N . LYS B 1 781 ? 23.838 39.477 40.882 1 138.372 782 LYS B N 1
ATOM 12012 C CA . LYS B 1 781 ? 22.868 38.605 41.526 1 121.961 782 LYS B CA 1
ATOM 12013 C C . LYS B 1 781 ? 22.361 37.587 40.513 1 110.146 782 LYS B C 1
ATOM 12014 O O . LYS B 1 781 ? 22.048 37.94 39.381 1 115.435 782 LYS B O 1
ATOM 12020 N N . VAL B 1 782 ? 22.269 36.323 40.93 1 100.542 783 VAL B N 1
ATOM 12021 C CA . VAL B 1 782 ? 21.777 35.279 40.046 1 109.687 783 VAL B CA 1
ATOM 12022 C C . VAL B 1 782 ? 20.25 35.293 40.057 1 117.247 783 VAL B C 1
ATOM 12023 O O . VAL B 1 782 ? 19.62 34.522 40.778 1 106.923 783 VAL B O 1
ATOM 12027 N N . THR B 1 783 ? 19.665 36.165 39.226 1 139.155 784 THR B N 1
ATOM 12028 C CA . THR B 1 783 ? 18.251 36.495 39.327 1 139.725 784 THR B CA 1
ATOM 12029 C C . THR B 1 783 ? 17.386 35.287 38.954 1 135.164 784 THR B C 1
ATOM 12030 O O . THR B 1 783 ? 16.31 35.118 39.511 1 135.958 784 THR B O 1
ATOM 12034 N N . ILE B 1 784 ? 17.851 34.442 38.027 1 130.779 785 ILE B N 1
ATOM 12035 C CA . ILE B 1 784 ? 17.051 33.33 37.524 1 129.489 785 ILE B CA 1
ATOM 12036 C C . ILE B 1 784 ? 17.8 32.038 37.826 1 111.464 785 ILE B C 1
ATOM 12037 O O . ILE B 1 784 ? 18.957 32.072 38.249 1 99.736 785 ILE B O 1
ATOM 12042 N N . LEU B 1 785 ? 17.08 30.924 37.679 1 98.935 786 LEU B N 1
ATOM 12043 C CA . LEU B 1 785 ? 17.663 29.597 37.605 1 99.242 786 LEU B CA 1
ATOM 12044 C C . LEU B 1 785 ? 16.568 28.689 37.055 1 105.305 786 LEU B C 1
ATOM 12045 O O . LEU B 1 785 ? 15.49 28.649 37.632 1 118.092 786 LEU B O 1
ATOM 12050 N N . LYS B 1 786 ? 16.78 28.056 35.894 1 113.428 787 LYS B N 1
ATOM 12051 C CA . LYS B 1 786 ? 15.826 27.08 35.371 1 103.796 787 LYS B CA 1
ATOM 12052 C C . LYS B 1 786 ? 16.609 25.832 34.959 1 109.426 787 LYS B C 1
ATOM 12053 O O . LYS B 1 786 ? 17.415 25.852 34.026 1 116.36 787 LYS B O 1
ATOM 12059 N N . VAL B 1 787 ? 16.384 24.739 35.698 1 105.622 788 VAL B N 1
ATOM 12060 C CA . VAL B 1 787 ? 17.244 23.568 35.646 1 91.447 788 VAL B CA 1
ATOM 12061 C C . VAL B 1 787 ? 16.399 22.361 35.271 1 83.339 788 VAL B C 1
ATOM 12062 O O . VAL B 1 787 ? 15.301 22.183 35.778 1 85.024 788 VAL B O 1
ATOM 12066 N N . SER B 1 788 ? 16.931 21.525 34.389 1 83.139 789 SER B N 1
ATOM 12067 C CA . SER B 1 788 ? 16.159 20.411 33.877 1 88.304 789 SER B CA 1
ATOM 12068 C C . SER B 1 788 ? 17.078 19.224 33.618 1 90.029 789 SER B C 1
ATOM 12069 O O . SER B 1 788 ? 18.067 19.405 32.915 1 96.436 789 SER B O 1
ATOM 12072 N N . PRO B 1 789 ? 16.814 18.004 34.162 1 89.378 790 PRO B N 1
ATOM 12073 C CA . PRO B 1 789 ? 15.79 17.769 35.177 1 84.045 790 PRO B CA 1
ATOM 12074 C C . PRO B 1 789 ? 16.072 18.469 36.499 1 85.319 790 PRO B C 1
ATOM 12075 O O . PRO B 1 789 ? 17.23 18.694 36.85 1 74.253 790 PRO B O 1
ATOM 12079 N N . GLU B 1 790 ? 14.987 18.774 37.22 1 96.339 791 GLU B N 1
ATOM 12080 C CA . GLU B 1 790 ? 15.035 19.728 38.319 1 96.79 791 GLU B CA 1
ATOM 12081 C C . GLU B 1 790 ? 15.809 19.133 39.494 1 90.647 791 GLU B C 1
ATOM 12082 O O . GLU B 1 790 ? 16.405 19.864 40.281 1 77.081 791 GLU B O 1
ATOM 12088 N N . SER B 1 791 ? 15.809 17.793 39.571 1 89.815 792 SER B N 1
ATOM 12089 C CA . SER B 1 791 ? 16.553 17.026 40.558 1 83.147 792 SER B CA 1
ATOM 12090 C C . SER B 1 791 ? 18.023 17.454 40.637 1 85.059 792 SER B C 1
ATOM 12091 O O . SER B 1 791 ? 18.666 17.237 41.662 1 81.45 792 SER B O 1
ATOM 12094 N N . ARG B 1 792 ? 18.547 18.069 39.568 1 91.906 793 ARG B N 1
ATOM 12095 C CA . ARG B 1 792 ? 19.939 18.491 39.525 1 87.472 793 ARG B CA 1
ATOM 12096 C C . ARG B 1 792 ? 20.149 19.885 40.128 1 84.954 793 ARG B C 1
ATOM 12097 O O . ARG B 1 792 ? 21.291 20.29 40.325 1 81.749 793 ARG B O 1
ATOM 12105 N N . LYS B 1 793 ? 19.078 20.636 40.427 1 87.667 794 LYS B N 1
ATOM 12106 C CA . LYS B 1 793 ? 19.246 21.996 40.927 1 101.05 794 LYS B CA 1
ATOM 12107 C C . LYS B 1 793 ? 20.075 21.993 42.222 1 107.844 794 LYS B C 1
ATOM 12108 O O . LYS B 1 793 ? 20.767 22.963 42.529 1 133.573 794 LYS B O 1
ATOM 12114 N N . LYS B 1 794 ? 20.018 20.903 42.994 1 105.22 795 LYS B N 1
ATOM 12115 C CA . LYS B 1 794 ? 20.737 20.83 44.258 1 102.967 795 LYS B CA 1
ATOM 12116 C C . LYS B 1 794 ? 22.223 20.523 44.041 1 101.249 795 LYS B C 1
ATOM 12117 O O . LYS B 1 794 ? 22.974 20.495 45.01 1 90.029 795 LYS B O 1
ATOM 12123 N N . ASP B 1 795 ? 22.648 20.316 42.783 1 101.189 796 ASP B N 1
ATOM 12124 C CA . ASP B 1 795 ? 24.047 20.063 42.451 1 94.032 796 ASP B CA 1
ATOM 12125 C C . ASP B 1 795 ? 24.77 21.362 42.088 1 96.626 796 ASP B C 1
ATOM 12126 O O . ASP B 1 795 ? 26.002 21.389 41.971 1 94.097 796 ASP B O 1
ATOM 12131 N N . ILE B 1 796 ? 23.988 22.434 41.913 1 90.621 797 ILE B N 1
ATOM 12132 C CA . ILE B 1 796 ? 24.516 23.71 41.473 1 81.706 797 ILE B CA 1
ATOM 12133 C C . ILE B 1 796 ? 25.342 24.315 42.602 1 78.167 797 ILE B C 1
ATOM 12134 O O . ILE B 1 796 ? 24.916 24.293 43.749 1 69.734 797 ILE B O 1
ATOM 12139 N N . VAL B 1 797 ? 26.511 24.867 42.252 1 84.431 798 VAL B N 1
ATOM 12140 C CA . VAL B 1 797 ? 27.294 25.685 43.162 1 83.359 798 VAL B CA 1
ATOM 12141 C C . VAL B 1 797 ? 27.643 26.997 42.465 1 81.054 798 VAL B C 1
ATOM 12142 O O . VAL B 1 797 ? 28.391 27.023 41.489 1 73.566 798 VAL B O 1
ATOM 12146 N N . ILE B 1 798 ? 27.118 28.101 42.993 1 84.806 799 ILE B N 1
ATOM 12147 C CA . ILE B 1 798 ? 27.392 29.4 42.407 1 94.569 799 ILE B CA 1
ATOM 12148 C C . ILE B 1 798 ? 28.74 29.901 42.937 1 100.19 799 ILE B C 1
ATOM 12149 O O . ILE B 1 798 ? 29.047 29.712 44.112 1 103.208 799 ILE B O 1
ATOM 12154 N N . MET B 1 799 ? 29.547 30.529 42.061 1 100.884 800 MET B N 1
ATOM 12155 C CA . MET B 1 799 ? 30.936 30.842 42.369 1 99.01 800 MET B CA 1
ATOM 12156 C C . MET B 1 799 ? 31.267 32.332 42.246 1 99.109 800 MET B C 1
ATOM 12157 O O . MET B 1 799 ? 32.429 32.68 42.067 1 97.38 800 MET B O 1
ATOM 12162 N N . ILE B 1 800 ? 30.288 33.231 42.372 1 98.335 801 ILE B N 1
ATOM 12163 C CA . ILE B 1 800 ? 30.626 34.648 42.435 1 101.754 801 ILE B CA 1
ATOM 12164 C C . ILE B 1 800 ? 30.84 35.042 43.905 1 97.142 801 ILE B C 1
ATOM 12165 O O . ILE B 1 800 ? 31.673 35.947 44.119 1 85.282 801 ILE B O 1
#

B-factor: mean 76.7, std 18.21, range [23.5, 179.05]

InterPro domains:
  IPR008928 Six-hairpin glycosidase superfamily [SSF48208] (298-795)
  IPR012341 Six-hairpin glycosidase-like superfamily [G3DSA:1.50.10.10] (252-626)
  IPR013780 Glycosyl hydrolase, all-beta [G3DSA:2.60.40.1180] (732-802)
  IPR043757 Domain of unknown function DUF5703 [PF18961] (26-322)

Nearest PDB structures (foldseek):
  7kmq-assembly1_A  TM=7.179E-01  e=1.195E-24  Xanthomonas citri pv. citri str. 306
  4ufc-assembly2_B  TM=6.993E-01  e=4.429E-25  Bacteroides ovatus
  7kmq-assembly1_B  TM=6.986E-01  e=1.256E-24  Xanthomonas citri pv. citri str. 306
  2rdy-assembly1_B  TM=6.657E-01  e=3.008E-23  Halalkalibacterium halodurans C-125
  1k1x-assembly1_A  TM=3.058E-01  e=1.677E-01  Thermococcus litoralis

Organism: Bacteroides thetaiotaomicron (strain ATCC 29148 / DSM 2079 / JCM 5827 / CCUG 10774 / NCTC 10582 / VPI-5482 / E50) (NCBI:txid226186)

Foldseek 3Di:
DADWDKDFAFDDAQLQWAWFFAAQKIKTWTAHQLKTKIWIFGPQCQALLGFRDTQFMKIKHKVVRCNHVFHRWIWIQPQLQRWIWTDTDQKIWIWHAQNVAGKIKIKIAGPDFIKMKMKTKDLQQAKDAQDQQQCLSGLCGRHDPPPDIDGHWDWDAALQWGIWIKRWYAQRGVLVVLCVLLVNPVCSVVFDDSHGGKMKHWTKGWPQKDWDDKDWDARQNGIIMMTMIMGNTGDRMTMIMTHMFIDRDPDVVVRVVVRVVRVCQQVVPSYGDVVSVVVSSVVSSVVSNVLVVLKAKAFPVVVQVLLSQLRNLLSSLSSLQNSRQNRLAHQAQFAGRSQAQCCVVPVVNGDDSSGTGLYRLWHFLLLRLLLQVLCLFSVVLRRLVNHVSLQLVQQVVQQSLCCPQPNFFAGQAWRGAGSRRDHRSVQLPPDDDPPDRSSFRPHLQTGAERQSVLSSLVVLLSCCQFPVDDSVSCVCVSVRHLRCQVVPQQSVCVVVHVHSADPLQAGFCFQHALRRFFGGATAFLLNLLRLLQSLVSVVVVDVDCVSVVNNSRRDDQDKDWDCPVPDIAIEGDRHPDGDGTDDQALSSLVCLPPSNQAFPPHPPLRRNVCSCVPVVSNVVSQDLFALRLQLLSCLRSLPAVSNVVSLSVLSGAADHNRRNQHDDGVTHTSRSSSSSSSSNSVSSCAWDDDPLAIEGRSHPALPGWIWIWTTDTPNKIWTWTHDNNDGPDIDIPPPVSVVRYDYNND/DADWDKDFAFDDAQLQWAWFFAAQKIKTWTAHQLKTKIWIFGAQCQALLGFRDTQFMKIKHKVVRQRHPANRWIWIQPQLQRWIWTDGDQKIWIWHAQNVAGKIKIKIAHPDFMKMKMKTKDLQQAKDAQDQQQCLSGLCGRHQPPPDIDGHWDKDADPLFFGIWIKRWYAQRGVLVVQCVLLVVPVCSVVFDDSHGGKMKHATKGWPQKDWDDKDWDDGQRGIIMMTMIIGNDTGRMTMIMTHMFIDRDPDVVVRVVVRVVRVCQQVVPSHGDVVSVVVSSVVSSVVSNVLVVLKAWHFPLPVVQVLLSQLRVLLSSLSSLLNSRQNRLAHQAQFAGRSQAQCCVVPVVPGDDSSGTGNYRQWHFLLLRLLLQVLCLFSVVLRRLVNHLNLCLVQQSVQQSLCCPQPNFFAGQAWRGAGSRRDHRSVQQPPDDDPPDRSSFRPHLQTGAERQSVLSSLVVLLSCCQFPVDDSVSCVVVSVRHLRCQVVPQQSVDVVVDVHSADPQQAGFCFQHALHSFFGRATAFLLNLLSLLQSLVSVCVVDVDCVSVVNNSRRDDFDWDWDDACPIAIEGDRHPDGDGTDDQALSSLVCLPPSNQAFPPHPPLRHNVCCCVGVVSNVVSQALFALRLNLLSCLRSLVQVRNVVSLSVLSGAADGNRRSQHDDGVTHTSRSSSSSSSSNSVSSCAWDDDPLAIEGRSHHDLSRWIWIWTTDTPNKIWTWTHDNNDTPDTDIPPPVSVVRYDYHD

Sequence (1492 aa):
QHANVVWDTPSRNSSESMPCGGGDIGMNIWVEEGDILFYLSRSGTFDENNCQLKQGRFRLRLSPNPFEDAKDFRQELKLIDGYVEISAEGTQVQLWADVFHPVVHIEVINDRPLQAEIFYENWRYQDRLIRKGEGQQCSYKWAPPKGTMTHADFISLEDSKRLLFYHRNAEETVFDVAVAQQGMNEVKSQMMNPLKNLTFGGYLSGENLEYIGTSDSVYAGTDYRAWGFRSLKASKKHHFSVVLHTEQTETVTQWEQGLKTAWQRIAPQGKISSKVVSQDKKQTRLWWNAFWQRSFIETISDAKDALKEITRNYTLFRYMLGCNAYGSVPTKFNGGLFTFDPCHIDEKQAFTPDYRKWGGGTMTAQNQRLVYWPMLKSGDFDMMPSQFNFYNRMLKNAELRSHVYWQHEGACFCEQIENFGLPNPAEYGFKRPAWFDKGLEYNAWLEYEWDTILEFCQMILETKNYAGADITPYLPLIESSLTFFDEHYRLLASRRGRKALDGDGHLILFPGSACETYKMTNNASSTIAALRTVLETYIKVCNNEKWQKMLETIPPVPLRYIEVKPAWKQTISPAKSWERINNIETPQLYPVFPWRIYGVGKENLEIARDTYFYDPDALKFRSHTGWKQDNIWAACLGLTEEAKSLSLAKLSDGPHRFPAFWGPGYDWTPDHNWGGSGMIGLQEMLLQTNGTQILLFPAWPKEWNVHFKLHAPGNTTVEATLKDGKVTILKVSPESRKKDIVIMIEQHANVVWDTPSRNSSESMPCGGGDIGMNIWVEEGDILFYLSRSGTFDENNCQLKQGRFRLRLSPNPFEDAKDFRQELKLIDGYVEISAEGTQVQLWADVFHPVVHIEVINDRPLQAEIFYENWRYQDRLIRKGEGQQCSYKWAPPKGTMTHADFISLENDSKRLLFYHRNAEETVFDVAVAQQGMNEVKSQMMNPLKNLTFGGYLSGENLEYIGTSDSVYAGTDYRAWGFRSLKASKKHHFSVVLHTEQTETVTQWEQGLKTAWQRIAPQGKISSKVVSQDKKQTRLWWNAFWQRSFIETIKSDAKDALKEITRNYTLFRYMLGCNAYGSVPTKFNGGLFTFDPCHIDEKQAFTPDYRKWGGGTMTAQNQRLVYWPMLKSGDFDMMPSQFNFYNRMLKNAELRSHVYWQHEGACFCEQIENFGLPNPAEYGFKRPAWFDKGLEYNAWLEYEWDTILEFCQMILETKNYAGADITPYLPLIESSLTFFDEHYRLLASRRGRKALDGDGHLILFPGSACETYKMTNNASSTIAALRTVLETYIKVCNNEKWQKMLETIPPVPLRYIEVKAWKQTISPAKSWERINNIETPQLYPVFPWRIYGVGKENLEIARDTYFYDPDALKFRSHTGWKQDNIWAACLGLTEEAKSLSLAKLSDGPHRFPAFWGPGYDWTPDHNWGGSGMIGLQEMLLQTNGTQILLFPAWPKEWNVHFKLHAPGNTTVEATLKDGKVTILKVSPESRKKDIVIMI